Protein AF-0000000066081849 (afdb_homodimer)

Sequence (1206 aa):
MVMKQTKQTNILAGAAVIKVLEAWGVDHLYGIPGGSINSIMDALSAERDRIHYIQVRHEEVGAMAAAADAKLTGKIGVCFGSAGPGGTHLMNGLYDAREDHVPVLALIGQFGTTGMNMDTFQEMNENPIYADVADYNVTAVNAATLPHVIDEAIRRAYAHQGVAVVQIPVDLPWQQIPAEDWYASANSYQTPLLPEPDVQAVTRLTQTLLAAERPLIYYGIGARKAGKELEQLSKTLKIPLMSTYPAKGIVADRYPAYLGSANRVAQKPANEALAQADVVLFVGNNYPFAEVSKAFKNTRYFLQIDIDPAKLGKRHKTDIAVLADAQKTLAAILAQVSERESTPWWQANLANVKNWRAYLASLEDKQEGPLQAYQVLRAVNKIAEPDAIYSIDVGDINLNANRHLKLTPSNRHITSNLFATMGVGIPGAIAAKLNYPERQVFNLAGDGGASMTMQDLATQVQYHLPVINVVFTNCQYGFIKDEQEDTNQNDFIGVEFNDIDFSKIADGVHMQAFRVNKIEQLPDVFEQAKAIAQHEPVLIDAVITGDRPLPAEKLRLDSATSSAADIEAFKQRYEAQDLQPLSTYLKQFGLDDLQHQIGQGGFMVMKQTKQTNILAGAAVIKVLEAWGVDHLYGIPGGSINSIMDALSAERDRIHYIQVRHEEVGAMAAAADAKLTGKIGVCFGSAGPGGTHLMNGLYDAREDHVPVLALIGQFGTTGMNMDTFQEMNENPIYADVADYNVTAVNAATLPHVIDEAIRRAYAHQGVAVVQIPVDLPWQQIPAEDWYASANSYQTPLLPEPDVQAVTRLTQTLLAAERPLIYYGIGARKAGKELEQLSKTLKIPLMSTYPAKGIVADRYPAYLGSANRVAQKPANEALAQADVVLFVGNNYPFAEVSKAFKNTRYFLQIDIDPAKLGKRHKTDIAVLADAQKTLAAILAQVSERESTPWWQANLANVKNWRAYLASLEDKQEGPLQAYQVLRAVNKIAEPDAIYSIDVGDINLNANRHLKLTPSNRHITSNLFATMGVGIPGAIAAKLNYPERQVFNLAGDGGASMTMQDLATQVQYHLPVINVVFTNCQYGFIKDEQEDTNQNDFIGVEFNDIDFSKIADGVHMQAFRVNKIEQLPDVFEQAKAIAQHEPVLIDAVITGDRPLPAEKLRLDSATSSAADIEAFKQRYEAQDLQPLSTYLKQFGLDDLQHQIGQGGF

Structure (mmCIF, N/CA/C/O backbone):
data_AF-0000000066081849-model_v1
#
loop_
_entity.id
_entity.type
_entity.pdbx_description
1 polymer 'Pyruvate oxidase'
#
loop_
_atom_site.group_PDB
_atom_site.id
_atom_site.type_symbol
_atom_site.label_atom_id
_atom_site.label_alt_id
_atom_site.label_comp_id
_atom_site.label_asym_id
_atom_site.label_entity_id
_atom_site.label_seq_id
_atom_site.pdbx_PDB_ins_code
_atom_site.Cartn_x
_atom_site.Cartn_y
_atom_site.Cartn_z
_atom_site.occupancy
_atom_site.B_iso_or_equiv
_atom_site.auth_seq_id
_atom_site.auth_comp_id
_atom_site.auth_asym_id
_atom_site.auth_atom_id
_atom_site.pdbx_PDB_model_num
ATOM 1 N N . MET A 1 1 ? 59 10.141 -11.984 1 28.31 1 MET A N 1
ATOM 2 C CA . MET A 1 1 ? 58.031 9.352 -12.766 1 28.31 1 MET A CA 1
ATOM 3 C C . MET A 1 1 ? 56.625 9.484 -12.195 1 28.31 1 MET A C 1
ATOM 5 O O . MET A 1 1 ? 56.344 9.008 -11.102 1 28.31 1 MET A O 1
ATOM 9 N N . VAL A 1 2 ? 55.938 10.562 -12.492 1 31.77 2 VAL A N 1
ATOM 10 C CA . VAL A 1 2 ? 54.562 10.828 -12.133 1 31.77 2 VAL A CA 1
ATOM 11 C C . VAL A 1 2 ? 53.656 9.703 -12.656 1 31.77 2 VAL A C 1
ATOM 13 O O . VAL A 1 2 ? 53.625 9.43 -13.859 1 31.77 2 VAL A O 1
ATOM 16 N N . MET A 1 3 ? 53.5 8.648 -11.891 1 25.05 3 MET A N 1
ATOM 17 C CA . MET A 1 3 ? 52.5 7.641 -12.234 1 25.05 3 MET A CA 1
ATOM 18 C C . MET A 1 3 ? 51.219 8.297 -12.688 1 25.05 3 MET A C 1
ATOM 20 O O . MET A 1 3 ? 50.594 9.055 -11.938 1 25.05 3 MET A O 1
ATOM 24 N N . LYS A 1 4 ? 51.25 8.555 -13.922 1 36.5 4 LYS A N 1
ATOM 25 C CA . LYS A 1 4 ? 50.031 8.992 -14.57 1 36.5 4 LYS A CA 1
ATOM 26 C C . LYS A 1 4 ? 48.844 8.133 -14.156 1 36.5 4 LYS A C 1
ATOM 28 O O . LYS A 1 4 ? 48.844 6.914 -14.375 1 36.5 4 LYS A O 1
ATOM 33 N N . GLN A 1 5 ? 48.062 8.469 -13.18 1 39.72 5 GLN A N 1
ATOM 34 C CA . GLN A 1 5 ? 46.812 7.816 -12.867 1 39.72 5 GLN A CA 1
ATOM 35 C C . GLN A 1 5 ? 46 7.551 -14.133 1 39.72 5 GLN A C 1
ATOM 37 O O . GLN A 1 5 ? 45.656 8.484 -14.875 1 39.72 5 GLN A O 1
ATOM 42 N N . THR A 1 6 ? 46.156 6.523 -14.773 1 42.69 6 THR A N 1
ATOM 43 C CA . THR A 1 6 ? 45.406 6.121 -15.953 1 42.69 6 THR A CA 1
ATOM 44 C C . THR A 1 6 ? 43.938 6.441 -15.773 1 42.69 6 THR A C 1
ATOM 46 O O . THR A 1 6 ? 43.281 5.914 -14.875 1 42.69 6 THR A O 1
ATOM 49 N N . LYS A 1 7 ? 43.562 7.57 -16.234 1 55.25 7 LYS A N 1
ATOM 50 C CA . LYS A 1 7 ? 42.188 8.016 -16.25 1 55.25 7 LYS A CA 1
ATOM 51 C C . LYS A 1 7 ? 41.25 6.914 -16.75 1 55.25 7 LYS A C 1
ATOM 53 O O . LYS A 1 7 ? 41.438 6.402 -17.859 1 55.25 7 LYS A O 1
ATOM 58 N N . GLN A 1 8 ? 40.438 6.152 -15.859 1 69.94 8 GLN A N 1
ATOM 59 C CA . GLN A 1 8 ? 39.469 5.16 -16.297 1 69.94 8 GLN A CA 1
ATOM 60 C C . GLN A 1 8 ? 38.656 5.672 -17.484 1 69.94 8 GLN A C 1
ATOM 62 O O . GLN A 1 8 ? 38.062 6.746 -17.406 1 69.94 8 GLN A O 1
ATOM 67 N N . THR A 1 9 ? 38.625 5.031 -18.672 1 87.5 9 THR A N 1
ATOM 68 C CA . THR A 1 9 ? 38 5.441 -19.938 1 87.5 9 THR A CA 1
ATOM 69 C C . THR A 1 9 ? 36.5 5.16 -19.953 1 87.5 9 THR A C 1
ATOM 71 O O . THR A 1 9 ? 35.75 5.824 -20.656 1 87.5 9 THR A O 1
ATOM 74 N N . ASN A 1 10 ? 36.031 4.195 -19.094 1 94.62 10 ASN A N 1
ATOM 75 C CA . ASN A 1 10 ? 34.594 3.83 -19.047 1 94.62 10 ASN A CA 1
ATOM 76 C C . ASN A 1 10 ? 34.094 3.725 -17.625 1 94.62 10 ASN A C 1
ATOM 78 O O . ASN A 1 10 ? 34.875 3.666 -16.672 1 94.62 10 ASN A O 1
ATOM 82 N N . ILE A 1 11 ? 32.844 3.891 -17.438 1 95.44 11 ILE A N 1
ATOM 83 C CA . ILE A 1 11 ? 32.125 3.732 -16.172 1 95.44 11 ILE A CA 1
ATOM 84 C C . ILE A 1 11 ? 30.797 3.014 -16.406 1 95.44 11 ILE A C 1
ATOM 86 O O . ILE A 1 11 ? 30.203 3.127 -17.469 1 95.44 11 ILE A O 1
ATOM 90 N N . LEU A 1 12 ? 30.359 2.207 -15.461 1 96.06 12 LEU A N 1
ATOM 91 C CA . LEU A 1 12 ? 29.031 1.629 -15.57 1 96.06 12 LEU A CA 1
ATOM 92 C C . LEU A 1 12 ? 27.953 2.713 -15.5 1 96.06 12 LEU A C 1
ATOM 94 O O . LEU A 1 12 ? 28.031 3.619 -14.664 1 96.06 12 LEU A O 1
ATOM 98 N N . ALA A 1 13 ? 26.922 2.648 -16.359 1 97.44 13 ALA A N 1
ATOM 99 C CA . ALA A 1 13 ? 25.844 3.625 -16.359 1 97.44 13 ALA A CA 1
ATOM 100 C C . ALA A 1 13 ? 25.203 3.736 -14.977 1 97.44 13 ALA A C 1
ATOM 102 O O . ALA A 1 13 ? 24.828 4.832 -14.547 1 97.44 13 ALA A O 1
ATOM 103 N N . GLY A 1 14 ? 25.047 2.562 -14.336 1 96.88 14 GLY A N 1
ATOM 104 C CA . GLY A 1 14 ? 24.484 2.562 -12.992 1 96.88 14 GLY A CA 1
ATOM 105 C C . GLY A 1 14 ? 25.312 3.365 -12.008 1 96.88 14 GLY A C 1
ATOM 106 O O . GLY A 1 14 ? 24.766 4.082 -11.164 1 96.88 14 GLY A O 1
ATOM 107 N N . ALA A 1 15 ? 26.578 3.199 -12.055 1 95.94 15 ALA A N 1
ATOM 108 C CA . ALA A 1 15 ? 27.469 3.98 -11.195 1 95.94 15 ALA A CA 1
ATOM 109 C C . ALA A 1 15 ? 27.328 5.473 -11.469 1 95.94 15 ALA A C 1
ATOM 111 O O . ALA A 1 15 ? 27.344 6.285 -10.539 1 95.94 15 ALA A O 1
ATOM 112 N N . ALA A 1 16 ? 27.25 5.797 -12.75 1 97 16 ALA A N 1
ATOM 113 C CA . ALA A 1 16 ? 27.047 7.191 -13.125 1 97 16 ALA A CA 1
ATOM 114 C C . ALA A 1 16 ? 25.75 7.738 -12.539 1 97 16 ALA A C 1
ATOM 116 O O . ALA A 1 16 ? 25.703 8.891 -12.094 1 97 16 ALA A O 1
ATOM 117 N N . VAL A 1 17 ? 24.672 6.922 -12.547 1 97.81 17 VAL A N 1
ATOM 118 C CA . VAL A 1 17 ? 23.375 7.297 -11.969 1 97.81 17 VAL A CA 1
ATOM 119 C C . VAL A 1 17 ? 23.547 7.641 -10.492 1 97.81 17 VAL A C 1
ATOM 121 O O . VAL A 1 17 ? 23.078 8.68 -10.031 1 97.81 17 VAL A O 1
ATOM 124 N N . ILE A 1 18 ? 24.234 6.801 -9.75 1 97.44 18 ILE A N 1
ATOM 125 C CA . ILE A 1 18 ? 24.422 7.004 -8.32 1 97.44 18 ILE A CA 1
ATOM 126 C C . ILE A 1 18 ? 25.266 8.266 -8.086 1 97.44 18 ILE A C 1
ATOM 128 O O . ILE A 1 18 ? 24.984 9.031 -7.16 1 97.44 18 ILE A O 1
ATOM 132 N N . LYS A 1 19 ? 26.25 8.5 -8.906 1 96.38 19 LYS A N 1
ATOM 133 C CA . LYS A 1 19 ? 27.078 9.695 -8.781 1 96.38 19 LYS A CA 1
ATOM 134 C C . LYS A 1 19 ? 26.266 10.961 -9.023 1 96.38 19 LYS A C 1
ATOM 136 O O . LYS A 1 19 ? 26.531 12 -8.406 1 96.38 19 LYS A O 1
ATOM 141 N N . VAL A 1 20 ? 25.312 10.891 -9.977 1 97.62 20 VAL A N 1
ATOM 142 C CA . VAL A 1 20 ? 24.406 12.008 -10.18 1 97.62 20 VAL A CA 1
ATOM 143 C C . VAL A 1 20 ? 23.609 12.266 -8.914 1 97.62 20 VAL A C 1
ATOM 145 O O . VAL A 1 20 ? 23.469 13.414 -8.484 1 97.62 20 VAL A O 1
ATOM 148 N N . LEU A 1 21 ? 23.062 11.211 -8.297 1 98.31 21 LEU A N 1
ATOM 149 C CA . LEU A 1 21 ? 22.328 11.352 -7.047 1 98.31 21 LEU A CA 1
ATOM 150 C C . LEU A 1 21 ? 23.188 11.992 -5.969 1 98.31 21 LEU A C 1
ATOM 152 O O . LEU A 1 21 ? 22.75 12.914 -5.277 1 98.31 21 LEU A O 1
ATOM 156 N N . GLU A 1 22 ? 24.453 11.523 -5.863 1 97.12 22 GLU A N 1
ATOM 157 C CA . GLU A 1 22 ? 25.391 12.062 -4.887 1 97.12 22 GLU A CA 1
ATOM 158 C C . GLU A 1 22 ? 25.641 13.555 -5.125 1 97.12 22 GLU A C 1
ATOM 160 O O . GLU A 1 22 ? 25.703 14.336 -4.18 1 97.12 22 GLU A O 1
ATOM 165 N N . ALA A 1 23 ? 25.828 13.859 -6.375 1 96.81 23 ALA A N 1
ATOM 166 C CA . ALA A 1 23 ? 26.094 15.25 -6.73 1 96.81 23 ALA A CA 1
ATOM 167 C C . ALA A 1 23 ? 24.938 16.156 -6.297 1 96.81 23 ALA A C 1
ATOM 169 O O . ALA A 1 23 ? 25.156 17.297 -5.918 1 96.81 23 ALA A O 1
ATOM 170 N N . TRP A 1 24 ? 23.766 15.633 -6.316 1 97.44 24 TRP A N 1
ATOM 171 C CA . TRP A 1 24 ? 22.578 16.406 -5.934 1 97.44 24 TRP A CA 1
ATOM 172 C C . TRP A 1 24 ? 22.344 16.328 -4.43 1 97.44 24 TRP A C 1
ATOM 174 O O . TRP A 1 24 ? 21.312 16.781 -3.932 1 97.44 24 TRP A O 1
ATOM 184 N N . GLY A 1 25 ? 23.203 15.703 -3.727 1 96.19 25 GLY A N 1
ATOM 185 C CA . GLY A 1 25 ? 23.203 15.719 -2.273 1 96.19 25 GLY A CA 1
ATOM 186 C C . GLY A 1 25 ? 22.391 14.586 -1.669 1 96.19 25 GLY A C 1
ATOM 187 O O . GLY A 1 25 ? 22.078 14.609 -0.476 1 96.19 25 GLY A O 1
ATOM 188 N N . VAL A 1 26 ? 22.016 13.602 -2.461 1 97.88 26 VAL A N 1
ATOM 189 C CA . VAL A 1 26 ? 21.297 12.445 -1.943 1 97.88 26 VAL A CA 1
ATOM 190 C C . VAL A 1 26 ? 22.25 11.547 -1.166 1 97.88 26 VAL A C 1
ATOM 192 O O . VAL A 1 26 ? 23.297 11.141 -1.691 1 97.88 26 VAL A O 1
ATOM 195 N N . ASP A 1 27 ? 21.922 11.242 0.03 1 97.19 27 ASP A N 1
ATOM 196 C CA . ASP A 1 27 ? 22.828 10.422 0.81 1 97.19 27 ASP A CA 1
ATOM 197 C C . ASP A 1 27 ? 22.172 9.109 1.227 1 97.19 27 ASP A C 1
ATOM 199 O O . ASP A 1 27 ? 22.844 8.195 1.717 1 97.19 27 ASP A O 1
ATOM 203 N N . HIS A 1 28 ? 20.906 9.016 1.075 1 98 28 HIS A N 1
ATOM 204 C CA . HIS A 1 28 ? 20.203 7.754 1.288 1 98 28 HIS A CA 1
ATOM 205 C C . HIS A 1 28 ? 18.953 7.676 0.431 1 98 28 HIS A C 1
ATOM 207 O O . HIS A 1 28 ? 18.453 8.695 -0.06 1 98 28 HIS A O 1
ATOM 213 N N . LEU A 1 29 ? 18.516 6.516 0.143 1 98.25 29 LEU A N 1
ATOM 214 C CA . LEU A 1 29 ? 17.266 6.246 -0.555 1 98.25 29 LEU A CA 1
ATOM 215 C C . LEU A 1 29 ? 16.594 4.992 -0.002 1 98.25 29 LEU A C 1
ATOM 217 O O . LEU A 1 29 ? 17.234 4.203 0.7 1 98.25 29 LEU A O 1
ATOM 221 N N . TYR A 1 30 ? 15.258 4.844 -0.259 1 98.62 30 TYR A N 1
ATOM 222 C CA . TYR A 1 30 ? 14.438 3.822 0.38 1 98.62 30 TYR A CA 1
ATOM 223 C C . TYR A 1 30 ? 13.875 2.852 -0.652 1 98.62 30 TYR A C 1
ATOM 225 O O . TYR A 1 30 ? 13.438 3.266 -1.729 1 98.62 30 TYR A O 1
ATOM 233 N N . GLY A 1 31 ? 13.836 1.535 -0.347 1 98.12 31 GLY A N 1
ATOM 234 C CA . GLY A 1 31 ? 13.141 0.603 -1.221 1 98.12 31 GLY A CA 1
ATOM 235 C C . GLY A 1 31 ? 13.367 -0.85 -0.844 1 98.12 31 GLY A C 1
ATOM 236 O O . GLY A 1 31 ? 13.805 -1.146 0.267 1 98.12 31 GLY A O 1
ATOM 237 N N . ILE A 1 32 ? 12.859 -1.749 -1.665 1 97.5 32 ILE A N 1
ATOM 238 C CA . ILE A 1 32 ? 13.062 -3.191 -1.594 1 97.5 32 ILE A CA 1
ATOM 239 C C . ILE A 1 32 ? 13.688 -3.689 -2.895 1 97.5 32 ILE A C 1
ATOM 241 O O . ILE A 1 32 ? 13.242 -3.322 -3.984 1 97.5 32 ILE A O 1
ATOM 245 N N . PRO A 1 33 ? 14.742 -4.508 -2.795 1 95.12 33 PRO A N 1
ATOM 246 C CA . PRO A 1 33 ? 15.352 -5.02 -4.027 1 95.12 33 PRO A CA 1
ATOM 247 C C . PRO A 1 33 ? 14.422 -5.945 -4.805 1 95.12 33 PRO A C 1
ATOM 249 O O . PRO A 1 33 ? 13.406 -6.398 -4.27 1 95.12 33 PRO A O 1
ATOM 252 N N . GLY A 1 34 ? 14.75 -6.168 -5.98 1 93.31 34 GLY A N 1
ATOM 253 C CA . GLY A 1 34 ? 14.062 -7.062 -6.895 1 93.31 34 GLY A CA 1
ATOM 254 C C . GLY A 1 34 ? 14.828 -7.324 -8.172 1 93.31 34 GLY A C 1
ATOM 255 O O . GLY A 1 34 ? 15.812 -6.633 -8.469 1 93.31 34 GLY A O 1
ATOM 256 N N . GLY A 1 35 ? 14.391 -8.312 -8.875 1 90.31 35 GLY A N 1
ATOM 257 C CA . GLY A 1 35 ? 15.086 -8.703 -10.094 1 90.31 35 GLY A CA 1
ATOM 258 C C . GLY A 1 35 ? 15.188 -7.578 -11.109 1 90.31 35 GLY A C 1
ATOM 259 O O . GLY A 1 35 ? 16.219 -7.418 -11.758 1 90.31 35 GLY A O 1
ATOM 260 N N . SER A 1 36 ? 14.195 -6.754 -11.188 1 92.69 36 SER A N 1
ATOM 261 C CA . SER A 1 36 ? 14.148 -5.727 -12.227 1 92.69 36 SER A CA 1
ATOM 262 C C . SER A 1 36 ? 14.898 -4.469 -11.805 1 92.69 36 SER A C 1
ATOM 264 O O . SER A 1 36 ? 15.039 -3.529 -12.586 1 92.69 36 SER A O 1
ATOM 266 N N . ILE A 1 37 ? 15.438 -4.445 -10.617 1 94.25 37 ILE A N 1
ATOM 267 C CA . ILE A 1 37 ? 16.141 -3.252 -10.156 1 94.25 37 ILE A CA 1
ATOM 268 C C . ILE A 1 37 ? 17.516 -3.633 -9.633 1 94.25 37 ILE A C 1
ATOM 270 O O . ILE A 1 37 ? 18.25 -2.783 -9.117 1 94.25 37 ILE A O 1
ATOM 274 N N . ASN A 1 38 ? 17.969 -4.836 -9.82 1 93.19 38 ASN A N 1
ATOM 275 C CA . ASN A 1 38 ? 19.203 -5.371 -9.266 1 93.19 38 ASN A CA 1
ATOM 276 C C . ASN A 1 38 ? 20.422 -4.629 -9.805 1 93.19 38 ASN A C 1
ATOM 278 O O . ASN A 1 38 ? 21.438 -4.516 -9.117 1 93.19 38 ASN A O 1
ATOM 282 N N . SER A 1 39 ? 20.328 -4.102 -11.031 1 93.19 39 SER A N 1
ATOM 283 C CA . SER A 1 39 ? 21.469 -3.363 -11.578 1 93.19 39 SER A CA 1
ATOM 284 C C . SER A 1 39 ? 21.703 -2.068 -10.812 1 93.19 39 SER A C 1
ATOM 286 O O . SER A 1 39 ? 22.859 -1.668 -10.594 1 93.19 39 SER A O 1
ATOM 288 N N . ILE A 1 40 ? 20.609 -1.447 -10.383 1 94.56 40 ILE A N 1
ATOM 289 C CA . ILE A 1 40 ? 20.719 -0.26 -9.547 1 94.56 40 ILE A CA 1
ATOM 290 C C . ILE A 1 40 ? 21.234 -0.658 -8.156 1 94.56 40 ILE A C 1
ATOM 292 O O . ILE A 1 40 ? 22.016 0.065 -7.547 1 94.56 40 ILE A O 1
ATOM 296 N N . MET A 1 41 ? 20.812 -1.823 -7.676 1 94.44 41 MET A N 1
ATOM 297 C CA . MET A 1 41 ? 21.297 -2.314 -6.391 1 94.44 41 MET A CA 1
ATOM 298 C C . MET A 1 41 ? 22.797 -2.553 -6.438 1 94.44 41 MET A C 1
ATOM 300 O O . MET A 1 41 ? 23.516 -2.242 -5.48 1 94.44 41 MET A O 1
ATOM 304 N N . ASP A 1 42 ? 23.281 -3.102 -7.555 1 93.5 42 ASP A N 1
ATOM 305 C CA . ASP A 1 42 ? 24.719 -3.297 -7.734 1 93.5 42 ASP A CA 1
ATOM 306 C C . ASP A 1 42 ? 25.469 -1.964 -7.688 1 93.5 42 ASP A C 1
ATOM 308 O O . ASP A 1 42 ? 26.547 -1.866 -7.086 1 93.5 42 ASP A O 1
ATOM 312 N N . ALA A 1 43 ? 24.859 -1.011 -8.352 1 94.19 43 ALA A N 1
ATOM 313 C CA . ALA A 1 43 ? 25.469 0.318 -8.367 1 94.19 43 ALA A CA 1
ATOM 314 C C . ALA A 1 43 ? 25.516 0.916 -6.965 1 94.19 43 ALA A C 1
ATOM 316 O O . ALA A 1 43 ? 26.5 1.549 -6.582 1 94.19 43 ALA A O 1
ATOM 317 N N . LEU A 1 44 ? 24.438 0.742 -6.188 1 94.19 44 LEU A N 1
ATOM 318 C CA . LEU A 1 44 ? 24.375 1.22 -4.812 1 94.19 44 LEU A CA 1
ATOM 319 C C . LEU A 1 44 ? 25.438 0.535 -3.955 1 94.19 44 LEU A C 1
ATOM 321 O O . LEU A 1 44 ? 26.062 1.174 -3.105 1 94.19 44 LEU A O 1
ATOM 325 N N . SER A 1 45 ? 25.625 -0.732 -4.176 1 92.12 45 SER A N 1
ATOM 326 C CA . SER A 1 45 ? 26.656 -1.479 -3.447 1 92.12 45 SER A CA 1
ATOM 327 C C . SER A 1 45 ? 28.047 -0.927 -3.727 1 92.12 45 SER A C 1
ATOM 329 O O . SER A 1 45 ? 28.859 -0.79 -2.812 1 92.12 45 SER A O 1
ATOM 331 N N . ALA A 1 46 ? 28.297 -0.586 -4.973 1 91.06 46 ALA A N 1
ATOM 332 C CA . ALA A 1 46 ? 29.609 -0.079 -5.383 1 91.06 46 ALA A CA 1
ATOM 333 C C . ALA A 1 46 ? 29.891 1.288 -4.762 1 91.06 46 ALA A C 1
ATOM 335 O O . ALA A 1 46 ? 31.047 1.652 -4.535 1 91.06 46 ALA A O 1
ATOM 336 N N . GLU A 1 47 ? 28.828 2.031 -4.484 1 92.12 47 GLU A N 1
ATOM 337 C CA . GLU A 1 47 ? 28.969 3.381 -3.947 1 92.12 47 GLU A CA 1
ATOM 338 C C . GLU A 1 47 ? 28.5 3.449 -2.498 1 92.12 47 GLU A C 1
ATOM 340 O O . GLU A 1 47 ? 28.109 4.516 -2.012 1 92.12 47 GLU A O 1
ATOM 345 N N . ARG A 1 48 ? 28.453 2.361 -1.741 1 91 48 ARG A N 1
ATOM 346 C CA . ARG A 1 48 ? 27.797 2.215 -0.445 1 91 48 ARG A CA 1
ATOM 347 C C . ARG A 1 48 ? 28.422 3.145 0.591 1 91 48 ARG A C 1
ATOM 349 O O . ARG A 1 48 ? 27.797 3.457 1.607 1 91 48 ARG A O 1
ATOM 356 N N . ASP A 1 49 ? 29.609 3.656 0.33 1 93.06 49 ASP A N 1
ATOM 357 C CA . ASP A 1 49 ? 30.281 4.535 1.278 1 93.06 49 ASP A CA 1
ATOM 358 C C . ASP A 1 49 ? 29.703 5.949 1.22 1 93.06 49 ASP A C 1
ATOM 360 O O . ASP A 1 49 ? 29.875 6.734 2.156 1 93.06 49 ASP A O 1
ATOM 364 N N . ARG A 1 50 ? 29.016 6.266 0.151 1 93.69 50 ARG A N 1
ATOM 365 C CA . ARG A 1 50 ? 28.562 7.641 -0.031 1 93.69 50 ARG A CA 1
ATOM 366 C C . ARG A 1 50 ? 27.047 7.727 -0.033 1 93.69 50 ARG A C 1
ATOM 368 O O . ARG A 1 50 ? 26.469 8.789 0.248 1 93.69 50 ARG A O 1
ATOM 375 N N . ILE A 1 51 ? 26.375 6.73 -0.427 1 94.94 51 ILE A N 1
ATOM 376 C CA . ILE A 1 51 ? 24.906 6.691 -0.463 1 94.94 51 ILE A CA 1
ATOM 377 C C . ILE A 1 51 ? 24.422 5.414 0.211 1 94.94 51 ILE A C 1
ATOM 379 O O . ILE A 1 51 ? 24.891 4.316 -0.101 1 94.94 51 ILE A O 1
ATOM 383 N N . HIS A 1 52 ? 23.438 5.617 1.134 1 94.56 52 HIS A N 1
ATOM 384 C CA . HIS A 1 52 ? 22.969 4.492 1.937 1 94.56 52 HIS A CA 1
ATOM 385 C C . HIS A 1 52 ? 21.594 4.004 1.46 1 94.56 52 HIS A C 1
ATOM 387 O O . HIS A 1 52 ? 20.672 4.797 1.298 1 94.56 52 HIS A O 1
ATOM 393 N N . TYR A 1 53 ? 21.625 2.807 1.196 1 94.94 53 TYR A N 1
ATOM 394 C CA . TYR A 1 53 ? 20.359 2.123 0.933 1 94.94 53 TYR A CA 1
ATOM 395 C C . TYR A 1 53 ? 19.656 1.766 2.232 1 94.94 53 TYR A C 1
ATOM 397 O O . TYR A 1 53 ? 20.234 1.129 3.113 1 94.94 53 TYR A O 1
ATOM 405 N N . ILE A 1 54 ? 18.406 2.229 2.418 1 98.25 54 ILE A N 1
ATOM 406 C CA . ILE A 1 54 ? 17.578 1.903 3.572 1 98.25 54 ILE A CA 1
ATOM 407 C C . ILE A 1 54 ? 16.531 0.866 3.178 1 98.25 54 ILE A C 1
ATOM 409 O O . ILE A 1 54 ? 15.609 1.16 2.402 1 98.25 54 ILE A O 1
ATOM 413 N N . GLN A 1 55 ? 16.641 -0.318 3.711 1 97.94 55 GLN A N 1
ATOM 414 C CA . GLN A 1 55 ? 15.727 -1.418 3.428 1 97.94 55 GLN A CA 1
ATOM 415 C C . GLN A 1 55 ? 14.461 -1.305 4.266 1 97.94 55 GLN A C 1
ATOM 417 O O . GLN A 1 55 ? 14.5 -1.473 5.488 1 97.94 55 GLN A O 1
ATOM 422 N N . VAL A 1 56 ? 13.391 -1.002 3.637 1 98.5 56 VAL A N 1
ATOM 423 C CA . VAL A 1 56 ? 12.094 -0.968 4.297 1 98.5 56 VAL A CA 1
ATOM 424 C C . VAL A 1 56 ? 11.414 -2.33 4.172 1 98.5 56 VAL A C 1
ATOM 426 O O . VAL A 1 56 ? 11.914 -3.219 3.48 1 98.5 56 VAL A O 1
ATOM 429 N N . ARG A 1 57 ? 10.297 -2.518 4.848 1 98.19 57 ARG A N 1
ATOM 430 C CA . ARG A 1 57 ? 9.562 -3.779 4.797 1 98.19 57 ARG A CA 1
ATOM 431 C C . ARG A 1 57 ? 8.383 -3.689 3.832 1 98.19 57 ARG A C 1
ATOM 433 O O . ARG A 1 57 ? 7.777 -4.707 3.49 1 98.19 57 ARG A O 1
ATOM 440 N N . HIS A 1 58 ? 8.07 -2.533 3.377 1 98.44 58 HIS A N 1
ATOM 441 C CA . HIS A 1 58 ? 7.055 -2.256 2.367 1 98.44 58 HIS A CA 1
ATOM 442 C C . HIS A 1 58 ? 7.402 -1.005 1.566 1 98.44 58 HIS A C 1
ATOM 444 O O . HIS A 1 58 ? 7.68 0.048 2.143 1 98.44 58 HIS A O 1
ATOM 450 N N . GLU A 1 59 ? 7.363 -1.024 0.281 1 98.44 59 GLU A N 1
ATOM 451 C CA . GLU A 1 59 ? 7.793 0.081 -0.57 1 98.44 59 GLU A CA 1
ATOM 452 C C . GLU A 1 59 ? 6.945 1.328 -0.322 1 98.44 59 GLU A C 1
ATOM 454 O O . GLU A 1 59 ? 7.43 2.451 -0.479 1 98.44 59 GLU A O 1
ATOM 459 N N . GLU A 1 60 ? 5.648 1.158 0.091 1 98.44 60 GLU A N 1
ATOM 460 C CA . GLU A 1 60 ? 4.832 2.303 0.484 1 98.44 60 GLU A CA 1
ATOM 461 C C . GLU A 1 60 ? 5.52 3.123 1.57 1 98.44 60 GLU A C 1
ATOM 463 O O . GLU A 1 60 ? 5.504 4.355 1.527 1 98.44 60 GLU A O 1
ATOM 468 N N . VAL A 1 61 ? 6.129 2.43 2.568 1 98.75 61 VAL A N 1
ATOM 469 C CA . VAL A 1 61 ? 6.852 3.092 3.648 1 98.75 61 VAL A CA 1
ATOM 470 C C . VAL A 1 61 ? 8.047 3.859 3.076 1 98.75 61 VAL A C 1
ATOM 472 O O . VAL A 1 61 ? 8.336 4.977 3.51 1 98.75 61 VAL A O 1
ATOM 475 N N . GLY A 1 62 ? 8.703 3.252 2.08 1 98.81 62 GLY A N 1
ATOM 476 C CA . GLY A 1 62 ? 9.828 3.918 1.434 1 98.81 62 GLY A CA 1
ATOM 477 C C . GLY A 1 62 ? 9.438 5.219 0.761 1 98.81 62 GLY A C 1
ATOM 478 O O . GLY A 1 62 ? 10.117 6.234 0.921 1 98.81 62 GLY A O 1
ATOM 479 N N . ALA A 1 63 ? 8.359 5.203 0.007 1 98.88 63 ALA A N 1
ATOM 480 C CA . ALA A 1 63 ? 7.898 6.395 -0.695 1 98.88 63 ALA A CA 1
ATOM 481 C C . ALA A 1 63 ? 7.438 7.469 0.29 1 98.88 63 ALA A C 1
ATOM 483 O O . ALA A 1 63 ? 7.703 8.656 0.091 1 98.88 63 ALA A O 1
ATOM 484 N N . MET A 1 64 ? 6.746 7.039 1.368 1 98.88 64 MET A N 1
ATOM 485 C CA . MET A 1 64 ? 6.301 7.988 2.385 1 98.88 64 MET A CA 1
ATOM 486 C C . MET A 1 64 ? 7.488 8.594 3.119 1 98.88 64 MET A C 1
ATOM 488 O O . MET A 1 64 ? 7.473 9.781 3.465 1 98.88 64 MET A O 1
ATOM 492 N N . ALA A 1 65 ? 8.516 7.773 3.363 1 98.94 65 ALA A N 1
ATOM 493 C CA . ALA A 1 65 ? 9.734 8.281 3.988 1 98.94 65 ALA A CA 1
ATOM 494 C C . ALA A 1 65 ? 10.453 9.266 3.07 1 98.94 65 ALA A C 1
ATOM 496 O O . ALA A 1 65 ? 10.961 10.289 3.527 1 98.94 65 ALA A O 1
ATOM 497 N N . ALA A 1 66 ? 10.5 8.953 1.759 1 98.94 66 ALA A N 1
ATOM 498 C CA . ALA A 1 66 ? 11.094 9.875 0.796 1 98.94 66 ALA A CA 1
ATOM 499 C C . ALA A 1 66 ? 10.352 11.211 0.785 1 98.94 66 ALA A C 1
ATOM 501 O O . ALA A 1 66 ? 10.977 12.273 0.737 1 98.94 66 ALA A O 1
ATOM 502 N N . ALA A 1 67 ? 9.039 11.156 0.812 1 98.88 67 ALA A N 1
ATOM 503 C CA . ALA A 1 67 ? 8.25 12.383 0.91 1 98.88 67 ALA A CA 1
ATOM 504 C C . ALA A 1 67 ? 8.578 13.148 2.188 1 98.88 67 ALA A C 1
ATOM 506 O O . ALA A 1 67 ? 8.719 14.367 2.166 1 98.88 67 ALA A O 1
ATOM 507 N N . ALA A 1 68 ? 8.688 12.422 3.291 1 98.88 68 ALA A N 1
ATOM 508 C CA . ALA A 1 68 ? 9.016 13.039 4.574 1 98.88 68 ALA A CA 1
ATOM 509 C C . ALA A 1 68 ? 10.406 13.68 4.539 1 98.88 68 ALA A C 1
ATOM 511 O O . ALA A 1 68 ? 10.617 14.75 5.117 1 98.88 68 ALA A O 1
ATOM 512 N N . ASP A 1 69 ? 11.367 13.023 3.83 1 98.62 69 ASP A N 1
ATOM 513 C CA . ASP A 1 69 ? 12.688 13.609 3.627 1 98.62 69 ASP A CA 1
ATOM 514 C C . ASP A 1 69 ? 12.578 15.016 3.043 1 98.62 69 ASP A C 1
ATOM 516 O O . ASP A 1 69 ? 13.18 15.961 3.561 1 98.62 69 ASP A O 1
ATOM 520 N N . ALA A 1 70 ? 11.812 15.023 2.051 1 98.5 70 ALA A N 1
ATOM 521 C CA . ALA A 1 70 ? 11.672 16.281 1.316 1 98.5 70 ALA A CA 1
ATOM 522 C C . ALA A 1 70 ? 10.953 17.328 2.162 1 98.5 70 ALA A C 1
ATOM 524 O O . ALA A 1 70 ? 11.328 18.5 2.141 1 98.5 70 ALA A O 1
ATOM 525 N N . LYS A 1 71 ? 9.953 16.984 2.939 1 97.81 71 LYS A N 1
ATOM 526 C CA . LYS A 1 71 ? 9.219 17.906 3.809 1 97.81 71 LYS A CA 1
ATOM 527 C C . LYS A 1 71 ? 10.133 18.469 4.898 1 97.81 71 LYS A C 1
ATOM 529 O O . LYS A 1 71 ? 10.016 19.641 5.258 1 97.81 71 LYS A O 1
ATOM 534 N N . LEU A 1 72 ? 10.992 17.594 5.398 1 97.75 72 LEU A N 1
ATOM 535 C CA . LEU A 1 72 ? 11.82 17.953 6.543 1 97.75 72 LEU A CA 1
ATOM 536 C C . LEU A 1 72 ? 13.016 18.797 6.109 1 97.75 72 LEU A C 1
ATOM 538 O O . LEU A 1 72 ? 13.414 19.734 6.82 1 97.75 72 LEU A O 1
ATOM 542 N N . THR A 1 73 ? 13.523 18.547 4.871 1 96.75 73 THR A N 1
ATOM 543 C CA . THR A 1 73 ? 14.844 19.094 4.555 1 96.75 73 THR A CA 1
ATOM 544 C C . THR A 1 73 ? 14.75 20.094 3.412 1 96.75 73 THR A C 1
ATOM 546 O O . THR A 1 73 ? 15.664 20.906 3.217 1 96.75 73 THR A O 1
ATOM 549 N N . GLY A 1 74 ? 13.711 19.969 2.637 1 94.56 74 GLY A N 1
ATOM 550 C CA . GLY A 1 74 ? 13.633 20.734 1.408 1 94.56 74 GLY A CA 1
ATOM 551 C C . GLY A 1 74 ? 14.445 20.141 0.274 1 94.56 74 GLY A C 1
ATOM 552 O O . GLY A 1 74 ? 14.359 20.609 -0.866 1 94.56 74 GLY A O 1
ATOM 553 N N . LYS A 1 75 ? 15.203 19.078 0.589 1 96 75 LYS A N 1
ATOM 554 C CA . LYS A 1 75 ? 15.992 18.375 -0.418 1 96 75 LYS A CA 1
ATOM 555 C C . LYS A 1 75 ? 15.211 17.219 -1.037 1 96 75 LYS A C 1
ATOM 557 O O . LYS A 1 75 ? 14.234 16.75 -0.455 1 96 75 LYS A O 1
ATOM 562 N N . ILE A 1 76 ? 15.695 16.797 -2.18 1 97.94 76 ILE A N 1
ATOM 563 C CA . ILE A 1 76 ? 15.039 15.734 -2.934 1 97.94 76 ILE A CA 1
ATOM 564 C C . ILE A 1 76 ? 15.047 14.438 -2.119 1 97.94 76 ILE A C 1
ATOM 566 O O . ILE A 1 76 ? 16.078 14.062 -1.549 1 97.94 76 ILE A O 1
ATOM 570 N N . GLY A 1 77 ? 13.805 13.836 -1.85 1 98.81 77 GLY A N 1
ATOM 571 C CA . GLY A 1 77 ? 13.719 12.469 -1.372 1 98.81 77 GLY A CA 1
ATOM 572 C C . GLY A 1 77 ? 13.758 11.445 -2.49 1 98.81 77 GLY A C 1
ATOM 573 O O . GLY A 1 77 ? 13.266 11.695 -3.59 1 98.81 77 GLY A O 1
ATOM 574 N N . VAL A 1 78 ? 14.375 10.273 -2.279 1 98.94 78 VAL A N 1
ATOM 575 C CA . VAL A 1 78 ? 14.492 9.273 -3.334 1 98.94 78 VAL A CA 1
ATOM 576 C C . VAL A 1 78 ? 14.008 7.918 -2.824 1 98.94 78 VAL A C 1
ATOM 578 O O . VAL A 1 78 ? 14.352 7.504 -1.716 1 98.94 78 VAL A O 1
ATOM 581 N N . CYS A 1 79 ? 13.102 7.289 -3.523 1 98.88 79 CYS A N 1
ATOM 582 C CA . CYS A 1 79 ? 12.656 5.918 -3.295 1 98.88 79 CYS A CA 1
ATOM 583 C C . CYS A 1 79 ? 12.727 5.102 -4.578 1 98.88 79 CYS A C 1
ATOM 585 O O . CYS A 1 79 ? 12.938 5.652 -5.66 1 98.88 79 CYS A O 1
ATOM 587 N N . PHE A 1 80 ? 12.711 3.818 -4.469 1 98.44 80 PHE A N 1
ATOM 588 C CA . PHE A 1 80 ? 12.711 2.965 -5.652 1 98.44 80 PHE A CA 1
ATOM 589 C C . PHE A 1 80 ? 11.844 1.731 -5.434 1 98.44 80 PHE A C 1
ATOM 591 O O . PHE A 1 80 ? 11.523 1.387 -4.293 1 98.44 80 PHE A O 1
ATOM 598 N N . GLY A 1 81 ? 11.391 1.124 -6.457 1 96.75 81 GLY A N 1
ATOM 599 C CA . GLY A 1 81 ? 10.656 -0.129 -6.488 1 96.75 81 GLY A CA 1
ATOM 600 C C . GLY A 1 81 ? 10.93 -0.95 -7.734 1 96.75 81 GLY A C 1
ATOM 601 O O . GLY A 1 81 ? 11.359 -0.412 -8.758 1 96.75 81 GLY A O 1
ATOM 602 N N . SER A 1 82 ? 10.781 -2.254 -7.598 1 95.38 82 SER A N 1
ATOM 603 C CA . SER A 1 82 ? 10.906 -3.146 -8.75 1 95.38 82 SER A CA 1
ATOM 604 C C . SER A 1 82 ? 9.75 -2.963 -9.719 1 95.38 82 SER A C 1
ATOM 606 O O . SER A 1 82 ? 8.781 -2.27 -9.414 1 95.38 82 SER A O 1
ATOM 608 N N . ALA A 1 83 ? 9.891 -3.602 -10.875 1 94.31 83 ALA A N 1
ATOM 609 C CA . ALA A 1 83 ? 8.852 -3.52 -11.898 1 94.31 83 ALA A CA 1
ATOM 610 C C . ALA A 1 83 ? 7.535 -4.109 -11.398 1 94.31 83 ALA A C 1
ATOM 612 O O . ALA A 1 83 ? 7.531 -5.125 -10.703 1 94.31 83 ALA A O 1
ATOM 613 N N . GLY A 1 84 ? 6.426 -3.514 -11.82 1 94.44 84 GLY A N 1
ATOM 614 C CA . GLY A 1 84 ? 5.109 -4.016 -11.461 1 94.44 84 GLY A CA 1
ATOM 615 C C . GLY A 1 84 ? 4.727 -3.713 -10.023 1 94.44 84 GLY A C 1
ATOM 616 O O . GLY A 1 84 ? 4.527 -2.553 -9.664 1 94.44 84 GLY A O 1
ATOM 617 N N . PRO A 1 85 ? 4.707 -4.766 -9.156 1 95.81 85 PRO A N 1
ATOM 618 C CA . PRO A 1 85 ? 4.172 -4.598 -7.801 1 95.81 85 PRO A CA 1
ATOM 619 C C . PRO A 1 85 ? 5 -3.631 -6.957 1 95.81 85 PRO A C 1
ATOM 621 O O . PRO A 1 85 ? 4.441 -2.83 -6.207 1 95.81 85 PRO A O 1
ATOM 624 N N . GLY A 1 86 ? 6.34 -3.736 -7.059 1 96.31 86 GLY A N 1
ATOM 625 C CA . GLY A 1 86 ? 7.172 -2.836 -6.277 1 96.31 86 GLY A CA 1
ATOM 626 C C . GLY A 1 86 ? 6.926 -1.371 -6.59 1 96.31 86 GLY A C 1
ATOM 627 O O . GLY A 1 86 ? 6.863 -0.54 -5.68 1 96.31 86 GLY A O 1
ATOM 628 N N . GLY A 1 87 ? 6.863 -1.062 -7.898 1 96.38 87 GLY A N 1
ATOM 629 C CA . GLY A 1 87 ? 6.566 0.296 -8.328 1 96.38 87 GLY A CA 1
ATOM 630 C C . GLY A 1 87 ? 5.184 0.763 -7.91 1 96.38 87 GLY A C 1
ATOM 631 O O . GLY A 1 87 ? 5.012 1.904 -7.477 1 96.38 87 GLY A O 1
ATOM 632 N N . THR A 1 88 ? 4.168 -0.099 -8 1 96.56 88 THR A N 1
ATOM 633 C CA . THR A 1 88 ? 2.789 0.234 -7.668 1 96.56 88 THR A CA 1
ATOM 634 C C . THR A 1 88 ? 2.652 0.535 -6.18 1 96.56 88 THR A C 1
ATOM 636 O O . THR A 1 88 ? 1.861 1.396 -5.781 1 96.56 88 THR A O 1
ATOM 639 N N . HIS A 1 89 ? 3.467 -0.088 -5.355 1 97.62 89 HIS A N 1
ATOM 640 C CA . HIS A 1 89 ? 3.445 0.101 -3.908 1 97.62 89 HIS A CA 1
ATOM 641 C C . HIS A 1 89 ? 3.836 1.527 -3.533 1 97.62 89 HIS A C 1
ATOM 643 O O . HIS A 1 89 ? 3.521 1.993 -2.436 1 97.62 89 HIS A O 1
ATOM 649 N N . LEU A 1 90 ? 4.492 2.26 -4.422 1 98.25 90 LEU A N 1
ATOM 650 C CA . LEU A 1 90 ? 5.027 3.574 -4.094 1 98.25 90 LEU A CA 1
ATOM 651 C C . LEU A 1 90 ? 3.945 4.645 -4.184 1 98.25 90 LEU A C 1
ATOM 653 O O . LEU A 1 90 ? 4.133 5.766 -3.709 1 98.25 90 LEU A O 1
ATOM 657 N N . MET A 1 91 ? 2.781 4.348 -4.691 1 97.75 91 MET A N 1
ATOM 658 C CA . MET A 1 91 ? 1.824 5.328 -5.199 1 97.75 91 MET A CA 1
ATOM 659 C C . MET A 1 91 ? 1.329 6.234 -4.078 1 97.75 91 MET A C 1
ATOM 661 O O . MET A 1 91 ? 1.234 7.449 -4.25 1 97.75 91 MET A O 1
ATOM 665 N N . ASN A 1 92 ? 0.98 5.668 -2.922 1 97.44 92 ASN A N 1
ATOM 666 C CA . ASN A 1 92 ? 0.447 6.508 -1.853 1 97.44 92 ASN A CA 1
ATOM 667 C C . ASN A 1 92 ? 1.468 7.543 -1.39 1 97.44 92 ASN A C 1
ATOM 669 O O . ASN A 1 92 ? 1.119 8.703 -1.149 1 97.44 92 ASN A O 1
ATOM 673 N N . GLY A 1 93 ? 2.748 7.094 -1.228 1 98.44 93 GLY A N 1
ATOM 674 C CA . GLY A 1 93 ? 3.793 8.039 -0.858 1 98.44 93 GLY A CA 1
ATOM 675 C C . GLY A 1 93 ? 4.047 9.094 -1.917 1 98.44 93 GLY A C 1
ATOM 676 O O . GLY A 1 93 ? 4.297 10.258 -1.594 1 98.44 93 GLY A O 1
ATOM 677 N N . LEU A 1 94 ? 3.971 8.703 -3.197 1 98.69 94 LEU A N 1
ATOM 678 C CA . LEU A 1 94 ? 4.18 9.641 -4.289 1 98.69 94 LEU A CA 1
ATOM 679 C C . LEU A 1 94 ? 3.057 10.672 -4.344 1 98.69 94 LEU A C 1
ATOM 681 O O . LEU A 1 94 ? 3.303 11.859 -4.582 1 98.69 94 LEU A O 1
ATOM 685 N N . TYR A 1 95 ? 1.836 10.25 -4.098 1 98 95 TYR A N 1
ATOM 686 C CA . TYR A 1 95 ? 0.728 11.195 -4.062 1 98 95 TYR A CA 1
ATOM 687 C C . TYR A 1 95 ? 0.839 12.125 -2.857 1 98 95 TYR A C 1
ATOM 689 O O . TYR A 1 95 ? 0.48 13.297 -2.936 1 98 95 TYR A O 1
ATOM 697 N N . ASP A 1 96 ? 1.271 11.562 -1.727 1 98.06 96 ASP A N 1
ATOM 698 C CA . ASP A 1 96 ? 1.513 12.414 -0.57 1 98.06 96 ASP A CA 1
ATOM 699 C C . ASP A 1 96 ? 2.502 13.531 -0.909 1 98.06 96 ASP A C 1
ATOM 701 O O . ASP A 1 96 ? 2.289 14.688 -0.545 1 98.06 96 ASP A O 1
ATOM 705 N N . ALA A 1 97 ? 3.564 13.172 -1.601 1 98.69 97 ALA A N 1
ATOM 706 C CA . ALA A 1 97 ? 4.566 14.141 -2.035 1 98.69 97 ALA A CA 1
ATOM 707 C C . ALA A 1 97 ? 3.961 15.164 -2.996 1 98.69 97 ALA A C 1
ATOM 709 O O . ALA A 1 97 ? 4.207 16.359 -2.873 1 98.69 97 ALA A O 1
ATOM 710 N N . ARG A 1 98 ? 3.209 14.695 -3.938 1 97.5 98 ARG A N 1
ATOM 711 C CA . ARG A 1 98 ? 2.58 15.57 -4.918 1 97.5 98 ARG A CA 1
ATOM 712 C C . ARG A 1 98 ? 1.667 16.594 -4.242 1 97.5 98 ARG A C 1
ATOM 714 O O . ARG A 1 98 ? 1.768 17.781 -4.496 1 97.5 98 ARG A O 1
ATOM 721 N N . GLU A 1 99 ? 0.821 16.094 -3.316 1 96.06 99 GLU A N 1
ATOM 722 C CA . GLU A 1 99 ? -0.194 16.938 -2.697 1 96.06 99 GLU A CA 1
ATOM 723 C C . GLU A 1 99 ? 0.436 17.938 -1.723 1 96.06 99 GLU A C 1
ATOM 725 O O . GLU A 1 99 ? -0.088 19.031 -1.521 1 96.06 99 GLU A O 1
ATOM 730 N N . ASP A 1 100 ? 1.532 17.578 -1.123 1 96.31 100 ASP A N 1
ATOM 731 C CA . ASP A 1 100 ? 2.213 18.484 -0.202 1 96.31 100 ASP A CA 1
ATOM 732 C C . ASP A 1 100 ? 3.266 19.328 -0.929 1 96.31 100 ASP A C 1
ATOM 734 O O . ASP A 1 100 ? 3.957 20.141 -0.312 1 96.31 100 ASP A O 1
ATOM 738 N N . HIS A 1 101 ? 3.459 19.156 -2.23 1 96.06 101 HIS A N 1
ATOM 739 C CA . HIS A 1 101 ? 4.332 19.953 -3.094 1 96.06 101 HIS A CA 1
ATOM 740 C C . HIS A 1 101 ? 5.781 19.875 -2.621 1 96.06 101 HIS A C 1
ATOM 742 O O . HIS A 1 101 ? 6.41 20.906 -2.385 1 96.06 101 HIS A O 1
ATOM 748 N N . VAL A 1 102 ? 6.301 18.641 -2.598 1 98.06 102 VAL A N 1
ATOM 749 C CA . VAL A 1 102 ? 7.699 18.453 -2.221 1 98.06 102 VAL A CA 1
ATOM 750 C C . VAL A 1 102 ? 8.406 17.594 -3.266 1 98.06 102 VAL A C 1
ATOM 752 O O . VAL A 1 102 ? 7.793 16.734 -3.896 1 98.06 102 VAL A O 1
ATOM 755 N N . PRO A 1 103 ? 9.688 17.812 -3.525 1 98.44 103 PRO A N 1
ATOM 756 C CA . PRO A 1 103 ? 10.406 17.109 -4.59 1 98.44 103 PRO A CA 1
ATOM 757 C C . PRO A 1 103 ? 10.781 15.68 -4.203 1 98.44 103 PRO A C 1
ATOM 759 O O . PRO A 1 103 ? 11.477 15.469 -3.209 1 98.44 103 PRO A O 1
ATOM 762 N N . VAL A 1 104 ? 10.344 14.688 -5.012 1 98.94 104 VAL A N 1
ATOM 763 C CA . VAL A 1 104 ? 10.656 13.281 -4.801 1 98.94 104 VAL A CA 1
ATOM 764 C C . VAL A 1 104 ? 10.984 12.617 -6.141 1 98.94 104 VAL A C 1
ATOM 766 O O . VAL A 1 104 ? 10.359 12.922 -7.16 1 98.94 104 VAL A O 1
ATOM 769 N N . LEU A 1 105 ? 12.039 11.82 -6.148 1 98.94 105 LEU A N 1
ATOM 770 C CA . LEU A 1 105 ? 12.391 10.992 -7.293 1 98.94 105 LEU A CA 1
ATOM 771 C C . LEU A 1 105 ? 12.102 9.523 -7.008 1 98.94 105 LEU A C 1
ATOM 773 O O . LEU A 1 105 ? 12.531 8.984 -5.98 1 98.94 105 LEU A O 1
ATOM 777 N N . ALA A 1 106 ? 11.328 8.93 -7.848 1 98.88 106 ALA A N 1
ATOM 778 C CA . ALA A 1 106 ? 11.109 7.492 -7.793 1 98.88 106 ALA A CA 1
ATOM 779 C C . ALA A 1 106 ? 11.836 6.777 -8.93 1 98.88 106 ALA A C 1
ATOM 781 O O . ALA A 1 106 ? 11.625 7.094 -10.102 1 98.88 106 ALA A O 1
ATOM 782 N N . LEU A 1 107 ? 12.758 5.895 -8.586 1 98.75 107 LEU A N 1
ATOM 783 C CA . LEU A 1 107 ? 13.414 5.004 -9.539 1 98.75 107 LEU A CA 1
ATOM 784 C C . LEU A 1 107 ? 12.672 3.674 -9.633 1 98.75 107 LEU A C 1
ATOM 786 O O . LEU A 1 107 ? 12.602 2.92 -8.664 1 98.75 107 LEU A O 1
ATOM 790 N N . ILE A 1 108 ? 12.148 3.371 -10.828 1 98 108 ILE A N 1
ATOM 791 C CA . ILE A 1 108 ? 11.32 2.184 -10.992 1 98 108 ILE A CA 1
ATOM 792 C C . ILE A 1 108 ? 12.023 1.181 -11.898 1 98 108 ILE A C 1
ATOM 794 O O . ILE A 1 108 ? 12.438 1.522 -13.016 1 98 108 ILE A O 1
ATOM 798 N N . GLY A 1 109 ? 12.141 -0.078 -11.391 1 96.5 109 GLY A N 1
ATOM 799 C CA . GLY A 1 109 ? 12.688 -1.128 -12.234 1 96.5 109 GLY A CA 1
ATOM 800 C C . GLY A 1 109 ? 11.812 -1.465 -13.422 1 96.5 109 GLY A C 1
ATOM 801 O O . GLY A 1 109 ? 10.594 -1.245 -13.383 1 96.5 109 GLY A O 1
ATOM 802 N N . GLN A 1 110 ? 12.422 -2.008 -14.414 1 94.56 110 GLN A N 1
ATOM 803 C CA . GLN A 1 110 ? 11.75 -2.516 -15.602 1 94.56 110 GLN A CA 1
ATOM 804 C C . GLN A 1 110 ? 12.477 -3.736 -16.156 1 94.56 110 GLN A C 1
ATOM 806 O O . GLN A 1 110 ? 13.664 -3.934 -15.906 1 94.56 110 GLN A O 1
ATOM 811 N N . PHE A 1 111 ? 11.695 -4.555 -16.844 1 92.38 111 PHE A N 1
ATOM 812 C CA . PHE A 1 111 ? 12.281 -5.711 -17.516 1 92.38 111 PHE A CA 1
ATOM 813 C C . PHE A 1 111 ? 13.359 -5.281 -18.5 1 92.38 111 PHE A C 1
ATOM 815 O O . PHE A 1 111 ? 13.312 -4.168 -19.031 1 92.38 111 PHE A O 1
ATOM 822 N N . GLY A 1 112 ? 14.328 -6.172 -18.719 1 91.88 112 GLY A N 1
ATOM 823 C CA . GLY A 1 112 ? 15.383 -5.863 -19.656 1 91.88 112 GLY A CA 1
ATOM 824 C C . GLY A 1 112 ? 14.875 -5.531 -21.047 1 91.88 112 GLY A C 1
ATOM 825 O O . GLY A 1 112 ? 13.844 -6.059 -21.484 1 91.88 112 GLY A O 1
ATOM 826 N N . THR A 1 113 ? 15.594 -4.734 -21.75 1 91.25 113 THR A N 1
ATOM 827 C CA . THR A 1 113 ? 15.164 -4.191 -23.031 1 91.25 113 THR A CA 1
ATOM 828 C C . THR A 1 113 ? 14.906 -5.312 -24.047 1 91.25 113 THR A C 1
ATOM 830 O O . THR A 1 113 ? 14.078 -5.172 -24.938 1 91.25 113 THR A O 1
ATOM 833 N N . THR A 1 114 ? 15.516 -6.426 -23.891 1 85.56 114 THR A N 1
ATOM 834 C CA . THR A 1 114 ? 15.375 -7.52 -24.844 1 85.56 114 THR A CA 1
ATOM 835 C C . THR A 1 114 ? 14.055 -8.25 -24.656 1 85.56 114 THR A C 1
ATOM 837 O O . THR A 1 114 ? 13.625 -9.008 -25.516 1 85.56 114 THR A O 1
ATOM 840 N N . GLY A 1 115 ? 13.422 -8.086 -23.578 1 86.38 115 GLY A N 1
ATOM 841 C CA . GLY A 1 115 ? 12.156 -8.758 -23.328 1 86.38 115 GLY A CA 1
ATOM 842 C C . GLY A 1 115 ? 10.992 -7.801 -23.156 1 86.38 115 GLY A C 1
ATOM 843 O O . GLY A 1 115 ? 9.859 -8.227 -22.938 1 86.38 115 GLY A O 1
ATOM 844 N N . MET A 1 116 ? 11.266 -6.527 -23.281 1 88.06 116 MET A N 1
ATOM 845 C CA . MET A 1 116 ? 10.203 -5.539 -23.125 1 88.06 116 MET A CA 1
ATOM 846 C C . MET A 1 116 ? 9.188 -5.633 -24.25 1 88.06 116 MET A C 1
ATOM 848 O O . MET A 1 116 ? 9.562 -5.867 -25.406 1 88.06 116 MET A O 1
ATOM 852 N N . ASN A 1 117 ? 7.922 -5.48 -23.922 1 87.38 117 ASN A N 1
ATOM 853 C CA . ASN A 1 117 ? 6.781 -5.465 -24.828 1 87.38 117 ASN A CA 1
ATOM 854 C C . ASN A 1 117 ? 6.473 -6.859 -25.359 1 87.38 117 ASN A C 1
ATOM 856 O O . ASN A 1 117 ? 5.852 -7.004 -26.406 1 87.38 117 ASN A O 1
ATOM 860 N N . MET A 1 118 ? 6.902 -7.879 -24.688 1 88.5 118 MET A N 1
ATOM 861 C CA . MET A 1 118 ? 6.648 -9.258 -25.094 1 88.5 118 MET A CA 1
ATOM 862 C C . MET A 1 118 ? 5.625 -9.914 -24.172 1 88.5 118 MET A C 1
ATOM 864 O O . MET A 1 118 ? 5.379 -11.117 -24.266 1 88.5 118 MET A O 1
ATOM 868 N N . ASP A 1 119 ? 5.062 -9.078 -23.297 1 88.44 119 ASP A N 1
ATOM 869 C CA . ASP A 1 119 ? 4.117 -9.602 -22.312 1 88.44 119 ASP A CA 1
ATOM 870 C C . ASP A 1 119 ? 4.77 -10.68 -21.453 1 88.44 119 ASP A C 1
ATOM 872 O O . ASP A 1 119 ? 4.215 -11.773 -21.281 1 88.44 119 ASP A O 1
ATOM 876 N N . THR A 1 120 ? 5.945 -10.344 -21.047 1 88.06 120 THR A N 1
ATOM 877 C CA . THR A 1 120 ? 6.715 -11.242 -20.188 1 88.06 120 THR A CA 1
ATOM 878 C C . THR A 1 120 ? 6.266 -11.117 -18.734 1 88.06 120 THR A C 1
ATOM 880 O O . THR A 1 120 ? 5.473 -10.234 -18.406 1 88.06 120 THR A O 1
ATOM 883 N N . PHE A 1 121 ? 6.773 -12.062 -17.953 1 86.38 121 PHE A N 1
ATOM 884 C CA . PHE A 1 121 ? 6.461 -12.102 -16.531 1 86.38 121 PHE A CA 1
ATOM 885 C C . PHE A 1 121 ? 6.797 -10.773 -15.875 1 86.38 121 PHE A C 1
ATOM 887 O O . PHE A 1 121 ? 7.918 -10.273 -16 1 86.38 121 PHE A O 1
ATOM 894 N N . GLN A 1 122 ? 5.875 -10.039 -15.188 1 82.75 122 GLN A N 1
ATOM 895 C CA . GLN A 1 122 ? 5.953 -8.789 -14.438 1 82.75 122 GLN A CA 1
ATOM 896 C C . GLN A 1 122 ? 6.309 -7.621 -15.352 1 82.75 122 GLN A C 1
ATOM 898 O O . GLN A 1 122 ? 6.598 -6.523 -14.875 1 82.75 122 GLN A O 1
ATOM 903 N N . GLU A 1 123 ? 6.293 -8.031 -16.625 1 83.44 123 GLU A N 1
ATOM 904 C CA . GLU A 1 123 ? 6.5 -6.934 -17.578 1 83.44 123 GLU A CA 1
ATOM 905 C C . GLU A 1 123 ? 5.188 -6.211 -17.875 1 83.44 123 GLU A C 1
ATOM 907 O O . GLU A 1 123 ? 4.152 -6.852 -18.062 1 83.44 123 GLU A O 1
ATOM 912 N N . MET A 1 124 ? 5.109 -4.961 -17.609 1 84.19 124 MET A N 1
ATOM 913 C CA . MET A 1 124 ? 3.941 -4.164 -17.969 1 84.19 124 MET A CA 1
ATOM 914 C C . MET A 1 124 ? 4.348 -2.73 -18.312 1 84.19 124 MET A C 1
ATOM 916 O O . MET A 1 124 ? 5.418 -2.275 -17.906 1 84.19 124 MET A O 1
ATOM 920 N N . ASN A 1 125 ? 3.516 -2.215 -19.125 1 89.19 125 ASN A N 1
ATOM 921 C CA . ASN A 1 125 ? 3.666 -0.773 -19.281 1 89.19 125 ASN A CA 1
ATOM 922 C C . ASN A 1 125 ? 3.264 -0.017 -18.031 1 89.19 125 ASN A C 1
ATOM 924 O O . ASN A 1 125 ? 2.08 0.052 -17.688 1 89.19 125 ASN A O 1
ATOM 928 N N . GLU A 1 126 ? 4.246 0.549 -17.422 1 92.5 126 GLU A N 1
ATOM 929 C CA . GLU A 1 126 ? 3.973 1.169 -16.125 1 92.5 126 GLU A CA 1
ATOM 930 C C . GLU A 1 126 ? 3.709 2.664 -16.281 1 92.5 126 GLU A C 1
ATOM 932 O O . GLU A 1 126 ? 3.275 3.322 -15.328 1 92.5 126 GLU A O 1
ATOM 937 N N . ASN A 1 127 ? 3.895 3.219 -17.406 1 93 127 ASN A N 1
ATOM 938 C CA . ASN A 1 127 ? 3.834 4.664 -17.609 1 93 127 ASN A CA 1
ATOM 939 C C . ASN A 1 127 ? 2.48 5.23 -17.188 1 93 127 ASN A C 1
ATOM 941 O O . ASN A 1 127 ? 2.414 6.27 -16.531 1 93 127 ASN A O 1
ATOM 945 N N . PRO A 1 128 ? 1.43 4.586 -17.547 1 94.12 128 PRO A N 1
ATOM 946 C CA . PRO A 1 128 ? 0.12 5.18 -17.281 1 94.12 128 PRO A CA 1
ATOM 947 C C . PRO A 1 128 ? -0.143 5.367 -15.781 1 94.12 128 PRO A C 1
ATOM 949 O O . PRO A 1 128 ? -0.826 6.316 -15.391 1 94.12 128 PRO A O 1
ATOM 952 N N . ILE A 1 129 ? 0.383 4.566 -15.039 1 93.88 129 ILE A N 1
ATOM 953 C CA . ILE A 1 129 ? 0.03 4.625 -13.625 1 93.88 129 ILE A CA 1
ATOM 954 C C . ILE A 1 129 ? 0.693 5.836 -12.977 1 93.88 129 ILE A C 1
ATOM 956 O O . ILE A 1 129 ? 0.197 6.363 -11.977 1 93.88 129 ILE A O 1
ATOM 960 N N . TYR A 1 130 ? 1.81 6.336 -13.555 1 97.12 130 TYR A N 1
ATOM 961 C CA . TYR A 1 130 ? 2.547 7.441 -12.953 1 97.12 130 TYR A CA 1
ATOM 962 C C . TYR A 1 130 ? 2.207 8.758 -13.633 1 97.12 130 TYR A C 1
ATOM 964 O O . TYR A 1 130 ? 2.635 9.828 -13.18 1 97.12 130 TYR A O 1
ATOM 972 N N . ALA A 1 131 ? 1.391 8.727 -14.656 1 96.31 131 ALA A N 1
ATOM 973 C CA . ALA A 1 131 ? 1.181 9.883 -15.523 1 96.31 131 ALA A CA 1
ATOM 974 C C . ALA A 1 131 ? 0.545 11.039 -14.758 1 96.31 131 ALA A C 1
ATOM 976 O O . ALA A 1 131 ? 0.844 12.203 -15.023 1 96.31 131 ALA A O 1
ATOM 977 N N . ASP A 1 132 ? -0.275 10.734 -13.867 1 96.06 132 ASP A N 1
ATOM 978 C CA . ASP A 1 132 ? -0.978 11.789 -13.141 1 96.06 132 ASP A CA 1
ATOM 979 C C . ASP A 1 132 ? -0.136 12.305 -11.977 1 96.06 132 ASP A C 1
ATOM 981 O O . ASP A 1 132 ? -0.142 13.5 -11.68 1 96.06 132 ASP A O 1
ATOM 985 N N . VAL A 1 133 ? 0.562 11.469 -11.273 1 97.38 133 VAL A N 1
ATOM 986 C CA . VAL A 1 133 ? 1.216 11.828 -10.023 1 97.38 133 VAL A CA 1
ATOM 987 C C . VAL A 1 133 ? 2.527 12.555 -10.312 1 97.38 133 VAL A C 1
ATOM 989 O O . VAL A 1 133 ? 2.979 13.375 -9.516 1 97.38 133 VAL A O 1
ATOM 992 N N . ALA A 1 134 ? 3.141 12.312 -11.453 1 98.12 134 ALA A N 1
ATOM 993 C CA . ALA A 1 134 ? 4.5 12.789 -11.703 1 98.12 134 ALA A CA 1
ATOM 994 C C . ALA A 1 134 ? 4.504 13.984 -12.641 1 98.12 134 ALA A C 1
ATOM 996 O O . ALA A 1 134 ? 3.717 14.047 -13.594 1 98.12 134 ALA A O 1
ATOM 997 N N . ASP A 1 135 ? 5.426 14.961 -12.375 1 97.69 135 ASP A N 1
ATOM 998 C CA . ASP A 1 135 ? 5.695 16.094 -13.258 1 97.69 135 ASP A CA 1
ATOM 999 C C . ASP A 1 135 ? 6.652 15.688 -14.375 1 97.69 135 ASP A C 1
ATOM 1001 O O . ASP A 1 135 ? 6.738 16.375 -15.398 1 97.69 135 ASP A O 1
ATOM 1005 N N . TYR A 1 136 ? 7.434 14.672 -14.172 1 97.88 136 TYR A N 1
ATOM 1006 C CA . TYR A 1 136 ? 8.336 14.031 -15.117 1 97.88 136 TYR A CA 1
ATOM 1007 C C . TYR A 1 136 ? 8.227 12.516 -15.031 1 97.88 136 TYR A C 1
ATOM 1009 O O . TYR A 1 136 ? 8.43 11.93 -13.969 1 97.88 136 TYR A O 1
ATOM 1017 N N . ASN A 1 137 ? 7.82 11.812 -16.047 1 98.12 137 ASN A N 1
ATOM 1018 C CA . ASN A 1 137 ? 7.551 10.383 -16.109 1 98.12 137 ASN A CA 1
ATOM 1019 C C . ASN A 1 137 ? 8.047 9.773 -17.422 1 98.12 137 ASN A C 1
ATOM 1021 O O . ASN A 1 137 ? 7.41 9.93 -18.469 1 98.12 137 ASN A O 1
ATOM 1025 N N . VAL A 1 138 ? 9.211 9.086 -17.328 1 97.44 138 VAL A N 1
ATOM 1026 C CA . VAL A 1 138 ? 9.773 8.562 -18.562 1 97.44 138 VAL A CA 1
ATOM 1027 C C . VAL A 1 138 ? 10.352 7.168 -18.328 1 97.44 138 VAL A C 1
ATOM 1029 O O . VAL A 1 138 ? 10.602 6.785 -17.188 1 97.44 138 VAL A O 1
ATOM 1032 N N . THR A 1 139 ? 10.477 6.402 -19.359 1 96.75 139 THR A N 1
ATOM 1033 C CA . THR A 1 139 ? 11.242 5.16 -19.391 1 96.75 139 THR A CA 1
ATOM 1034 C C . THR A 1 139 ? 12.594 5.379 -20.062 1 96.75 139 THR A C 1
ATOM 1036 O O . THR A 1 139 ? 12.664 5.824 -21.219 1 96.75 139 THR A O 1
ATOM 1039 N N . ALA A 1 140 ? 13.68 5.094 -19.312 1 96.94 140 ALA A N 1
ATOM 1040 C CA . ALA A 1 140 ? 15.008 5.18 -19.906 1 96.94 140 ALA A CA 1
ATOM 1041 C C . ALA A 1 140 ? 15.148 4.203 -21.078 1 96.94 140 ALA A C 1
ATOM 1043 O O . ALA A 1 140 ? 14.656 3.072 -21 1 96.94 140 ALA A O 1
ATOM 1044 N N . VAL A 1 141 ? 15.867 4.605 -22.141 1 95 141 VAL A N 1
ATOM 1045 C CA . VAL A 1 141 ? 15.875 3.785 -23.344 1 95 141 VAL A CA 1
ATOM 1046 C C . VAL A 1 141 ? 17.312 3.436 -23.719 1 95 141 VAL A C 1
ATOM 1048 O O . VAL A 1 141 ? 17.531 2.568 -24.578 1 95 141 VAL A O 1
ATOM 1051 N N . ASN A 1 142 ? 18.219 4.195 -23.109 1 95.44 142 ASN A N 1
ATOM 1052 C CA . ASN A 1 142 ? 19.625 4.035 -23.469 1 95.44 142 ASN A CA 1
ATOM 1053 C C . ASN A 1 142 ? 20.547 4.285 -22.266 1 95.44 142 ASN A C 1
ATOM 1055 O O . ASN A 1 142 ? 20.281 5.188 -21.469 1 95.44 142 ASN A O 1
ATOM 1059 N N . ALA A 1 143 ? 21.625 3.414 -22.125 1 97.38 143 ALA A N 1
ATOM 1060 C CA . ALA A 1 143 ? 22.562 3.541 -21.016 1 97.38 143 ALA A CA 1
ATOM 1061 C C . ALA A 1 143 ? 23.297 4.879 -21.062 1 97.38 143 ALA A C 1
ATOM 1063 O O . ALA A 1 143 ? 23.531 5.5 -20.031 1 97.38 143 ALA A O 1
ATOM 1064 N N . ALA A 1 144 ? 23.625 5.328 -22.203 1 96.06 144 ALA A N 1
ATOM 1065 C CA . ALA A 1 144 ? 24.438 6.527 -22.375 1 96.06 144 ALA A CA 1
ATOM 1066 C C . ALA A 1 144 ? 23.703 7.773 -21.906 1 96.06 144 ALA A C 1
ATOM 1068 O O . ALA A 1 144 ? 24.312 8.719 -21.406 1 96.06 144 ALA A O 1
ATOM 1069 N N . THR A 1 145 ? 22.422 7.801 -22.047 1 96.5 145 THR A N 1
ATOM 1070 C CA . THR A 1 145 ? 21.641 8.984 -21.688 1 96.5 145 THR A CA 1
ATOM 1071 C C . THR A 1 145 ? 21.078 8.867 -20.281 1 96.5 145 THR A C 1
ATOM 1073 O O . THR A 1 145 ? 20.531 9.836 -19.734 1 96.5 145 THR A O 1
ATOM 1076 N N . LEU A 1 146 ? 21.219 7.723 -19.656 1 97.69 146 LEU A N 1
ATOM 1077 C CA . LEU A 1 146 ? 20.562 7.426 -18.375 1 97.69 146 LEU A CA 1
ATOM 1078 C C . LEU A 1 146 ? 20.984 8.438 -17.312 1 97.69 146 LEU A C 1
ATOM 1080 O O . LEU A 1 146 ? 20.125 8.977 -16.609 1 97.69 146 LEU A O 1
ATOM 1084 N N . PRO A 1 147 ? 22.281 8.789 -17.156 1 97.44 147 PRO A N 1
ATOM 1085 C CA . PRO A 1 147 ? 22.641 9.797 -16.141 1 97.44 147 PRO A CA 1
ATOM 1086 C C . PRO A 1 147 ? 21.969 11.148 -16.406 1 97.44 147 PRO A C 1
ATOM 1088 O O . PRO A 1 147 ? 21.531 11.82 -15.469 1 97.44 147 PRO A O 1
ATOM 1091 N N . HIS A 1 148 ? 21.875 11.508 -17.672 1 96.69 148 HIS A N 1
ATOM 1092 C CA . HIS A 1 148 ? 21.203 12.742 -18.047 1 96.69 148 HIS A CA 1
ATOM 1093 C C . HIS A 1 148 ? 19.734 12.719 -17.672 1 96.69 148 HIS A C 1
ATOM 1095 O O . HIS A 1 148 ? 19.188 13.711 -17.172 1 96.69 148 HIS A O 1
ATOM 1101 N N . VAL A 1 149 ? 19.078 11.602 -17.891 1 98 149 VAL A N 1
ATOM 1102 C CA . VAL A 1 149 ? 17.672 11.43 -17.578 1 98 149 VAL A CA 1
ATOM 1103 C C . VAL A 1 149 ? 17.438 11.602 -16.078 1 98 149 VAL A C 1
ATOM 1105 O O . VAL A 1 149 ? 16.5 12.266 -15.656 1 98 149 VAL A O 1
ATOM 1108 N N . ILE A 1 150 ? 18.297 11.039 -15.312 1 98.38 150 ILE A N 1
ATOM 1109 C CA . ILE A 1 150 ? 18.203 11.141 -13.859 1 98.38 150 ILE A CA 1
ATOM 1110 C C . ILE A 1 150 ? 18.406 12.586 -13.43 1 98.38 150 ILE A C 1
ATOM 1112 O O . ILE A 1 150 ? 17.672 13.109 -12.586 1 98.38 150 ILE A O 1
ATOM 1116 N N . ASP A 1 151 ? 19.406 13.219 -13.953 1 98.06 151 ASP A N 1
ATOM 1117 C CA . ASP A 1 151 ? 19.672 14.625 -13.656 1 98.06 151 ASP A CA 1
ATOM 1118 C C . ASP A 1 151 ? 18.484 15.5 -14 1 98.06 151 ASP A C 1
ATOM 1120 O O . ASP A 1 151 ? 18.094 16.359 -13.203 1 98.06 151 ASP A O 1
ATOM 1124 N N . GLU A 1 152 ? 17.922 15.266 -15.203 1 97.69 152 GLU A N 1
ATOM 1125 C CA . GLU A 1 152 ? 16.75 15.992 -15.648 1 97.69 152 GLU A CA 1
ATOM 1126 C C . GLU A 1 152 ? 15.57 15.766 -14.695 1 97.69 152 GLU A C 1
ATOM 1128 O O . GLU A 1 152 ? 14.844 16.703 -14.359 1 97.69 152 GLU A O 1
ATOM 1133 N N . ALA A 1 153 ? 15.367 14.523 -14.305 1 98.62 153 ALA A N 1
ATOM 1134 C CA . ALA A 1 153 ? 14.289 14.172 -13.383 1 98.62 153 ALA A CA 1
ATOM 1135 C C . ALA A 1 153 ? 14.398 14.969 -12.086 1 98.62 153 ALA A C 1
ATOM 1137 O O . ALA A 1 153 ? 13.406 15.516 -11.594 1 98.62 153 ALA A O 1
ATOM 1138 N N . ILE A 1 154 ? 15.594 15.047 -11.547 1 98.44 154 ILE A N 1
ATOM 1139 C CA . ILE A 1 154 ? 15.812 15.758 -10.289 1 98.44 154 ILE A CA 1
ATOM 1140 C C . ILE A 1 154 ? 15.562 17.25 -10.492 1 98.44 154 ILE A C 1
ATOM 1142 O O . ILE A 1 154 ? 14.883 17.891 -9.68 1 98.44 154 ILE A O 1
ATOM 1146 N N . ARG A 1 155 ? 16.078 17.859 -11.586 1 97.19 155 ARG A N 1
ATOM 1147 C CA . ARG A 1 155 ? 15.852 19.266 -11.875 1 97.19 155 ARG A CA 1
ATOM 1148 C C . ARG A 1 155 ? 14.359 19.578 -11.969 1 97.19 155 ARG A C 1
ATOM 1150 O O . ARG A 1 155 ? 13.898 20.594 -11.43 1 97.19 155 ARG A O 1
ATOM 1157 N N . ARG A 1 156 ? 13.617 18.734 -12.586 1 97.62 156 ARG A N 1
ATOM 1158 C CA . ARG A 1 156 ? 12.18 18.953 -12.75 1 97.62 156 ARG A CA 1
ATOM 1159 C C . ARG A 1 156 ? 11.445 18.781 -11.43 1 97.62 156 ARG A C 1
ATOM 1161 O O . ARG A 1 156 ? 10.484 19.516 -11.148 1 97.62 156 ARG A O 1
ATOM 1168 N N . ALA A 1 157 ? 11.859 17.781 -10.633 1 98.19 157 ALA A N 1
ATOM 1169 C CA . ALA A 1 157 ? 11.266 17.625 -9.305 1 98.19 157 ALA A CA 1
ATOM 1170 C C . ALA A 1 157 ? 11.438 18.891 -8.469 1 98.19 157 ALA A C 1
ATOM 1172 O O . ALA A 1 157 ? 10.492 19.344 -7.832 1 98.19 157 ALA A O 1
ATOM 1173 N N . TYR A 1 158 ? 12.648 19.484 -8.492 1 96.44 158 TYR A N 1
ATOM 1174 C CA . TYR A 1 158 ? 12.898 20.719 -7.766 1 96.44 158 TYR A CA 1
ATOM 1175 C C . TYR A 1 158 ? 12.102 21.875 -8.359 1 96.44 158 TYR A C 1
ATOM 1177 O O . TYR A 1 158 ? 11.484 22.656 -7.629 1 96.44 158 TYR A O 1
ATOM 1185 N N . ALA A 1 159 ? 12.102 21.984 -9.711 1 94.94 159 ALA A N 1
ATOM 1186 C CA . ALA A 1 159 ? 11.445 23.094 -10.383 1 94.94 159 ALA A CA 1
ATOM 1187 C C . ALA A 1 159 ? 9.945 23.125 -10.086 1 94.94 159 ALA A C 1
ATOM 1189 O O . ALA A 1 159 ? 9.359 24.188 -9.93 1 94.94 159 ALA A O 1
ATOM 1190 N N . HIS A 1 160 ? 9.383 21.984 -10.008 1 95.19 160 HIS A N 1
ATOM 1191 C CA . HIS A 1 160 ? 7.938 21.891 -9.828 1 95.19 160 HIS A CA 1
ATOM 1192 C C . HIS A 1 160 ? 7.574 21.594 -8.383 1 95.19 160 HIS A C 1
ATOM 1194 O O . HIS A 1 160 ? 6.395 21.547 -8.031 1 95.19 160 HIS A O 1
ATOM 1200 N N . GLN A 1 161 ? 8.586 21.453 -7.555 1 95.75 161 GLN A N 1
ATOM 1201 C CA . GLN A 1 161 ? 8.328 21 -6.191 1 95.75 161 GLN A CA 1
ATOM 1202 C C . GLN A 1 161 ? 7.363 19.812 -6.18 1 95.75 161 GLN A C 1
ATOM 1204 O O . GLN A 1 161 ? 6.344 19.844 -5.488 1 95.75 161 GLN A O 1
ATOM 1209 N N . GLY A 1 162 ? 7.727 18.812 -6.973 1 98.12 162 GLY A N 1
ATOM 1210 C CA . GLY A 1 162 ? 6.824 17.688 -7.191 1 98.12 162 GLY A CA 1
ATOM 1211 C C . GLY A 1 162 ? 7.551 16.375 -7.438 1 98.12 162 GLY A C 1
ATOM 1212 O O . GLY A 1 162 ? 8.68 16.188 -6.965 1 98.12 162 GLY A O 1
ATOM 1213 N N . VAL A 1 163 ? 6.863 15.422 -8.109 1 98.81 163 VAL A N 1
ATOM 1214 C CA . VAL A 1 163 ? 7.324 14.047 -8.227 1 98.81 163 VAL A CA 1
ATOM 1215 C C . VAL A 1 163 ? 7.906 13.805 -9.617 1 98.81 163 VAL A C 1
ATOM 1217 O O . VAL A 1 163 ? 7.344 14.266 -10.617 1 98.81 163 VAL A O 1
ATOM 1220 N N . ALA A 1 164 ? 9.07 13.172 -9.68 1 98.88 164 ALA A N 1
ATOM 1221 C CA . ALA A 1 164 ? 9.633 12.641 -10.914 1 98.88 164 ALA A CA 1
ATOM 1222 C C . ALA A 1 164 ? 9.766 11.117 -10.844 1 98.88 164 ALA A C 1
ATOM 1224 O O . ALA A 1 164 ? 10.133 10.57 -9.797 1 98.88 164 ALA A O 1
ATOM 1225 N N . VAL A 1 165 ? 9.438 10.438 -11.938 1 98.81 165 VAL A N 1
ATOM 1226 C CA . VAL A 1 165 ? 9.523 8.984 -12.016 1 98.81 165 VAL A CA 1
ATOM 1227 C C . VAL A 1 165 ? 10.359 8.586 -13.234 1 98.81 165 VAL A C 1
ATOM 1229 O O . VAL A 1 165 ? 10.125 9.062 -14.344 1 98.81 165 VAL A O 1
ATOM 1232 N N . VAL A 1 166 ? 11.359 7.773 -13.008 1 98.62 166 VAL A N 1
ATOM 1233 C CA . VAL A 1 166 ? 12.156 7.219 -14.102 1 98.62 166 VAL A CA 1
ATOM 1234 C C . VAL A 1 166 ? 12.117 5.691 -14.047 1 98.62 166 VAL A C 1
ATOM 1236 O O . VAL A 1 166 ? 12.539 5.09 -13.055 1 98.62 166 VAL A O 1
ATOM 1239 N N . GLN A 1 167 ? 11.578 5.082 -15.078 1 97.88 167 GLN A N 1
ATOM 1240 C CA . GLN A 1 167 ? 11.648 3.633 -15.234 1 97.88 167 GLN A CA 1
ATOM 1241 C C . GLN A 1 167 ? 12.961 3.219 -15.891 1 97.88 167 GLN A C 1
ATOM 1243 O O . GLN A 1 167 ? 13.375 3.803 -16.891 1 97.88 167 GLN A O 1
ATOM 1248 N N . ILE A 1 168 ? 13.594 2.197 -15.305 1 97.69 168 ILE A N 1
ATOM 1249 C CA . ILE A 1 168 ? 14.945 1.839 -15.727 1 97.69 168 ILE A CA 1
ATOM 1250 C C . ILE A 1 168 ? 15 0.354 -16.078 1 97.69 168 ILE A C 1
ATOM 1252 O O . ILE A 1 168 ? 15.055 -0.5 -15.195 1 97.69 168 ILE A O 1
ATOM 1256 N N . PRO A 1 169 ? 15.047 0.019 -17.375 1 96.38 169 PRO A N 1
ATOM 1257 C CA . PRO A 1 169 ? 15.297 -1.379 -17.719 1 96.38 169 PRO A CA 1
ATOM 1258 C C . PRO A 1 169 ? 16.547 -1.939 -17.062 1 96.38 169 PRO A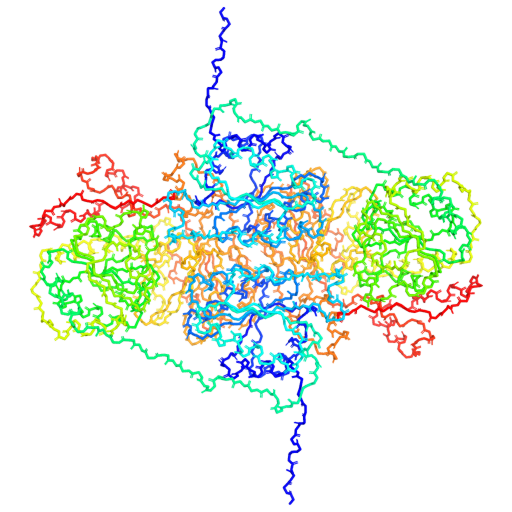 C 1
ATOM 1260 O O . PRO A 1 169 ? 17.609 -1.289 -17.078 1 96.38 169 PRO A O 1
ATOM 1263 N N . VAL A 1 170 ? 16.469 -3.109 -16.562 1 94.44 170 VAL A N 1
ATOM 1264 C CA . VAL A 1 170 ? 17.438 -3.652 -15.625 1 94.44 170 VAL A CA 1
ATOM 1265 C C . VAL A 1 170 ? 18.781 -3.828 -16.312 1 94.44 170 VAL A C 1
ATOM 1267 O O . VAL A 1 170 ? 19.844 -3.779 -15.664 1 94.44 170 VAL A O 1
ATOM 1270 N N . ASP A 1 171 ? 18.859 -3.936 -17.641 1 94.88 171 ASP A N 1
ATOM 1271 C CA . ASP A 1 171 ? 20.094 -4.223 -18.359 1 94.88 171 ASP A CA 1
ATOM 1272 C C . ASP A 1 171 ? 20.875 -2.941 -18.625 1 94.88 171 ASP A C 1
ATOM 1274 O O . ASP A 1 171 ? 22.078 -2.992 -18.875 1 94.88 171 ASP A O 1
ATOM 1278 N N . LEU A 1 172 ? 20.234 -1.766 -18.5 1 97 172 LEU A N 1
ATOM 1279 C CA . LEU A 1 172 ? 20.875 -0.521 -18.906 1 97 172 LEU A CA 1
ATOM 1280 C C . LEU A 1 172 ? 21.953 -0.111 -17.922 1 97 172 LEU A C 1
ATOM 1282 O O . LEU A 1 172 ? 23.078 0.181 -18.297 1 97 172 LEU A O 1
ATOM 1286 N N . PRO A 1 173 ? 21.734 -0.159 -16.641 1 96.62 173 PRO A N 1
ATOM 1287 C CA . PRO A 1 173 ? 22.75 0.289 -15.695 1 96.62 173 PRO A CA 1
ATOM 1288 C C . PRO A 1 173 ? 24 -0.598 -15.711 1 96.62 173 PRO A C 1
ATOM 1290 O O . PRO A 1 173 ? 25.062 -0.182 -15.242 1 96.62 173 PRO A O 1
ATOM 1293 N N . TRP A 1 174 ? 23.953 -1.814 -16.219 1 94.62 174 TRP A N 1
ATOM 1294 C CA . TRP A 1 174 ? 25.094 -2.73 -16.266 1 94.62 174 TRP A CA 1
ATOM 1295 C C . TRP A 1 174 ? 25.984 -2.434 -17.469 1 94.62 174 TRP A C 1
ATOM 1297 O O . TRP A 1 174 ? 27.078 -2.992 -17.594 1 94.62 174 TRP A O 1
ATOM 1307 N N . GLN A 1 175 ? 25.594 -1.528 -18.312 1 96.19 175 GLN A N 1
ATOM 1308 C CA . GLN A 1 175 ? 26.359 -1.204 -19.516 1 96.19 175 GLN A CA 1
ATOM 1309 C C . GLN A 1 175 ? 27.422 -0.139 -19.219 1 96.19 175 GLN A C 1
ATOM 1311 O O . GLN A 1 175 ? 27.234 0.698 -18.344 1 96.19 175 GLN A O 1
ATOM 1316 N N . GLN A 1 176 ? 28.5 -0.203 -20.031 1 96.81 176 GLN A N 1
ATOM 1317 C CA . GLN A 1 176 ? 29.562 0.789 -19.922 1 96.81 176 GLN A CA 1
ATOM 1318 C C . GLN A 1 176 ? 29.266 2.01 -20.797 1 96.81 176 GLN A C 1
ATOM 1320 O O . GLN A 1 176 ? 28.734 1.881 -21.891 1 96.81 176 GLN A O 1
ATOM 1325 N N . ILE A 1 177 ? 29.547 3.162 -20.172 1 96.75 177 ILE A N 1
ATOM 1326 C CA . ILE A 1 177 ? 29.484 4.414 -20.922 1 96.75 177 ILE A CA 1
ATOM 1327 C C . ILE A 1 177 ? 30.781 5.191 -20.75 1 96.75 177 ILE A C 1
ATOM 1329 O O . ILE A 1 177 ? 31.547 4.938 -19.812 1 96.75 177 ILE A O 1
ATOM 1333 N N . PRO A 1 178 ? 31.125 6.031 -21.734 1 94.62 178 PRO A N 1
ATOM 1334 C CA . PRO A 1 178 ? 32.344 6.844 -21.516 1 94.62 178 PRO A CA 1
ATOM 1335 C C . PRO A 1 178 ? 32.281 7.664 -20.234 1 94.62 178 PRO A C 1
ATOM 1337 O O . PRO A 1 178 ? 31.266 8.32 -19.969 1 94.62 178 PRO A O 1
ATOM 1340 N N . ALA A 1 179 ? 33.281 7.656 -19.5 1 92.81 179 ALA A N 1
ATOM 1341 C CA . ALA A 1 179 ? 33.344 8.312 -18.188 1 92.81 179 ALA A CA 1
ATOM 1342 C C . ALA A 1 179 ? 33.188 9.82 -18.328 1 92.81 179 ALA A C 1
ATOM 1344 O O . ALA A 1 179 ? 32.719 10.492 -17.391 1 92.81 179 ALA A O 1
ATOM 1345 N N . GLU A 1 180 ? 33.5 10.328 -19.438 1 90.56 180 GLU A N 1
ATOM 1346 C CA . GLU A 1 180 ? 33.469 11.773 -19.656 1 90.56 180 GLU A CA 1
ATOM 1347 C C . GLU A 1 180 ? 32.094 12.219 -20.219 1 90.56 180 GLU A C 1
ATOM 1349 O O . GLU A 1 180 ? 31.828 13.414 -20.312 1 90.56 180 GLU A O 1
ATOM 1354 N N . ASP A 1 181 ? 31.219 11.281 -20.422 1 87.69 181 ASP A N 1
ATOM 1355 C CA . ASP A 1 181 ? 29.984 11.586 -21.141 1 87.69 181 ASP A CA 1
ATOM 1356 C C . ASP A 1 181 ? 28.844 11.844 -20.172 1 87.69 181 ASP A C 1
ATOM 1358 O O . ASP A 1 181 ? 27.672 11.805 -20.578 1 87.69 181 ASP A O 1
ATOM 1362 N N . TRP A 1 182 ? 28.984 11.992 -18.953 1 88.62 182 TRP A N 1
ATOM 1363 C CA . TRP A 1 182 ? 27.906 12.367 -18.047 1 88.62 182 TRP A CA 1
ATOM 1364 C C . TRP A 1 182 ? 28.359 13.484 -17.109 1 88.62 182 TRP A C 1
ATOM 1366 O O . TRP A 1 182 ? 29.562 13.703 -16.922 1 88.62 182 TRP A O 1
ATOM 1376 N N . TYR A 1 183 ? 27.516 14.289 -16.766 1 87.12 183 TYR A N 1
ATOM 1377 C CA . TYR A 1 183 ? 27.703 15.281 -15.727 1 87.12 183 TYR A CA 1
ATOM 1378 C C . TYR A 1 183 ? 26.438 15.438 -14.891 1 87.12 183 TYR A C 1
ATOM 1380 O O . TYR A 1 183 ? 25.375 14.977 -15.281 1 87.12 183 TYR A O 1
ATOM 1388 N N . ALA A 1 184 ? 26.578 15.945 -13.695 1 90.06 184 ALA A N 1
ATOM 1389 C CA . ALA A 1 184 ? 25.453 16.375 -12.859 1 90.06 184 ALA A CA 1
ATOM 1390 C C . ALA A 1 184 ? 25.328 17.906 -12.859 1 90.06 184 ALA A C 1
ATOM 1392 O O . ALA A 1 184 ? 26.344 18.609 -12.789 1 90.06 184 ALA A O 1
ATOM 1393 N N . SER A 1 185 ? 24.125 18.344 -12.945 1 90.69 185 SER A N 1
ATOM 1394 C CA . SER A 1 185 ? 23.906 19.781 -13.008 1 90.69 185 SER A CA 1
ATOM 1395 C C . SER A 1 185 ? 23.719 20.375 -11.609 1 90.69 185 SER A C 1
ATOM 1397 O O . SER A 1 185 ? 23.406 21.562 -11.469 1 90.69 185 SER A O 1
ATOM 1399 N N . ALA A 1 186 ? 23.922 19.656 -10.617 1 91.81 186 ALA A N 1
ATOM 1400 C CA . ALA A 1 186 ? 23.672 20.062 -9.234 1 91.81 186 ALA A CA 1
ATOM 1401 C C . ALA A 1 186 ? 24.406 21.359 -8.898 1 91.81 186 ALA A C 1
ATOM 1403 O O . ALA A 1 186 ? 23.891 22.188 -8.141 1 91.81 186 ALA A O 1
ATOM 1404 N N . ASN A 1 187 ? 25.547 21.547 -9.383 1 88.69 187 ASN A N 1
ATOM 1405 C CA . ASN A 1 187 ? 26.359 22.719 -9.094 1 88.69 187 ASN A CA 1
ATOM 1406 C C . ASN A 1 187 ? 25.734 23.984 -9.672 1 88.69 187 ASN A C 1
ATOM 1408 O O . ASN A 1 187 ? 26.078 25.109 -9.281 1 88.69 187 ASN A O 1
ATOM 1412 N N . SER A 1 188 ? 24.844 23.734 -10.555 1 89 188 SER A N 1
ATOM 1413 C CA . SER A 1 188 ? 24.203 24.875 -11.203 1 89 188 SER A CA 1
ATOM 1414 C C . SER A 1 188 ? 22.875 25.219 -10.516 1 89 188 SER A C 1
ATOM 1416 O O . SER A 1 188 ? 22.234 26.203 -10.875 1 89 188 SER A O 1
ATOM 1418 N N . TYR A 1 189 ? 22.484 24.391 -9.641 1 87.81 189 TYR A N 1
ATOM 1419 C CA . TYR A 1 189 ? 21.234 24.641 -8.945 1 87.81 189 TYR A CA 1
ATOM 1420 C C . TYR A 1 189 ? 21.281 25.953 -8.172 1 87.81 189 TYR A C 1
ATOM 1422 O O . TYR A 1 189 ? 22.297 26.266 -7.543 1 87.81 189 TYR A O 1
ATOM 1430 N N . GLN A 1 190 ? 20.266 26.75 -8.383 1 86.44 190 GLN A N 1
ATOM 1431 C CA . GLN A 1 190 ? 20.109 28.016 -7.664 1 86.44 190 GLN A CA 1
ATOM 1432 C C . GLN A 1 190 ? 18.766 28.078 -6.957 1 86.44 190 GLN A C 1
ATOM 1434 O O . GLN A 1 190 ? 17.734 27.688 -7.523 1 86.44 190 GLN A O 1
ATOM 1439 N N . THR A 1 191 ? 18.859 28.562 -5.746 1 84.56 191 THR A N 1
ATOM 1440 C CA . THR A 1 191 ? 17.609 28.875 -5.062 1 84.56 191 THR A CA 1
ATOM 1441 C C . THR A 1 191 ? 17.047 30.203 -5.57 1 84.56 191 THR A C 1
ATOM 1443 O O . THR A 1 191 ? 17.734 31.219 -5.582 1 84.56 191 THR A O 1
ATOM 1446 N N . PRO A 1 192 ? 15.828 30.156 -5.977 1 82.19 192 PRO A N 1
ATOM 1447 C CA . PRO A 1 192 ? 15.25 31.406 -6.477 1 82.19 192 PRO A CA 1
ATOM 1448 C C . PRO A 1 192 ? 15.203 32.5 -5.414 1 82.19 192 PRO A C 1
ATOM 1450 O O . PRO A 1 192 ? 14.953 32.219 -4.238 1 82.19 192 PRO A O 1
ATOM 1453 N N . LEU A 1 193 ? 15.391 33.719 -5.914 1 85.81 193 LEU A N 1
ATOM 1454 C CA . LEU A 1 193 ? 15.156 34.844 -5.039 1 85.81 193 LEU A CA 1
ATOM 1455 C C . LEU A 1 193 ? 13.664 35.062 -4.812 1 85.81 193 LEU A C 1
ATOM 1457 O O . LEU A 1 193 ? 12.867 34.938 -5.742 1 85.81 193 LEU A O 1
ATOM 1461 N N . LEU A 1 194 ? 13.352 35.375 -3.594 1 89.5 194 LEU A N 1
ATOM 1462 C CA . LEU A 1 194 ? 11.945 35.594 -3.264 1 89.5 194 LEU A CA 1
ATOM 1463 C C . LEU A 1 194 ? 11.469 36.969 -3.697 1 89.5 194 LEU A C 1
ATOM 1465 O O . LEU A 1 194 ? 12.211 37.938 -3.584 1 89.5 194 LEU A O 1
ATOM 1469 N N . PRO A 1 195 ? 10.289 37.094 -4.227 1 91.88 195 PRO A N 1
ATOM 1470 C CA . PRO A 1 195 ? 9.781 38.344 -4.781 1 91.88 195 PRO A CA 1
ATOM 1471 C C . PRO A 1 195 ? 9.492 39.375 -3.703 1 91.88 195 PRO A C 1
ATOM 1473 O O . PRO A 1 195 ? 9 39.062 -2.627 1 91.88 195 PRO A O 1
ATOM 1476 N N . GLU A 1 196 ? 9.805 40.656 -4.035 1 96.19 196 GLU A N 1
ATOM 1477 C CA . GLU A 1 196 ? 9.484 41.781 -3.189 1 96.19 196 GLU A CA 1
ATOM 1478 C C . GLU A 1 196 ? 8.031 42.219 -3.389 1 96.19 196 GLU A C 1
ATOM 1480 O O . GLU A 1 196 ? 7.484 42.094 -4.484 1 96.19 196 GLU A O 1
ATOM 1485 N N . PRO A 1 197 ? 7.445 42.781 -2.305 1 97.31 197 PRO A N 1
ATOM 1486 C CA . PRO A 1 197 ? 6.062 43.219 -2.463 1 97.31 197 PRO A CA 1
ATOM 1487 C C . PRO A 1 197 ? 5.965 44.594 -3.125 1 97.31 197 PRO A C 1
ATOM 1489 O O . PRO A 1 197 ? 6.879 45.438 -2.994 1 97.31 197 PRO A O 1
ATOM 1492 N N . ASP A 1 198 ? 4.855 44.781 -3.871 1 96.56 198 ASP A N 1
ATOM 1493 C CA . ASP A 1 198 ? 4.52 46.125 -4.375 1 96.56 198 ASP A CA 1
ATOM 1494 C C . ASP A 1 198 ? 4.254 47.094 -3.229 1 96.56 198 ASP A C 1
ATOM 1496 O O . ASP A 1 198 ? 3.359 46.875 -2.41 1 96.56 198 ASP A O 1
ATOM 1500 N N . VAL A 1 199 ? 4.91 48.25 -3.234 1 96.56 199 VAL A N 1
ATOM 1501 C CA . VAL A 1 199 ? 4.891 49.188 -2.123 1 96.56 199 VAL A CA 1
ATOM 1502 C C . VAL A 1 199 ? 3.494 49.781 -1.974 1 96.56 199 VAL A C 1
ATOM 1504 O O . VAL A 1 199 ? 3.008 49.969 -0.855 1 96.56 199 VAL A O 1
ATOM 1507 N N . GLN A 1 200 ? 2.85 50.125 -3.033 1 97.38 200 GLN A N 1
ATOM 1508 C CA . GLN A 1 200 ? 1.519 50.719 -2.98 1 97.38 200 GLN A CA 1
ATOM 1509 C C . GLN A 1 200 ? 0.496 49.719 -2.424 1 97.38 200 GLN A C 1
ATOM 1511 O O . GLN A 1 200 ? -0.376 50.094 -1.638 1 97.38 200 GLN A O 1
ATOM 1516 N N . ALA A 1 201 ? 0.625 48.531 -2.914 1 97.38 201 ALA A N 1
ATOM 1517 C CA . ALA A 1 201 ? -0.276 47.5 -2.416 1 97.38 201 ALA A CA 1
ATOM 1518 C C . ALA A 1 201 ? -0.094 47.281 -0.915 1 97.38 201 ALA A C 1
ATOM 1520 O O . ALA A 1 201 ? -1.071 47.125 -0.182 1 97.38 201 ALA A O 1
ATOM 1521 N N . VAL A 1 202 ? 1.153 47.312 -0.47 1 98.38 202 VAL A N 1
ATOM 1522 C CA . VAL A 1 202 ? 1.458 47.156 0.947 1 98.38 202 VAL A CA 1
ATOM 1523 C C . VAL A 1 202 ? 0.865 48.312 1.746 1 98.38 202 VAL A C 1
ATOM 1525 O O . VAL A 1 202 ? 0.301 48.094 2.824 1 98.38 202 VAL A O 1
ATOM 1528 N N . THR A 1 203 ? 0.993 49.469 1.238 1 98.19 203 THR A N 1
ATOM 1529 C CA . THR A 1 203 ? 0.463 50.656 1.924 1 98.19 203 THR A CA 1
ATOM 1530 C C . THR A 1 203 ? -1.055 50.562 2.059 1 98.19 203 THR A C 1
ATOM 1532 O O . THR A 1 203 ? -1.604 50.812 3.135 1 98.19 203 THR A O 1
ATOM 1535 N N . ARG A 1 204 ? -1.699 50.25 1.005 1 98.31 204 ARG A N 1
ATOM 1536 C CA . ARG A 1 204 ? -3.15 50.094 1.035 1 98.31 204 ARG A CA 1
ATOM 1537 C C . ARG A 1 204 ? -3.568 49 2.014 1 98.31 204 ARG A C 1
ATOM 1539 O O . ARG A 1 204 ? -4.527 49.188 2.77 1 98.31 204 ARG A O 1
ATOM 1546 N N . LEU A 1 205 ? -2.875 47.906 1.946 1 98.44 205 LEU A N 1
ATOM 1547 C CA . LEU A 1 205 ? -3.125 46.812 2.859 1 98.44 205 LEU A CA 1
ATOM 1548 C C . LEU A 1 205 ? -2.961 47.25 4.309 1 98.44 205 LEU A C 1
ATOM 1550 O O . LEU A 1 205 ? -3.824 46.969 5.148 1 98.44 205 LEU A O 1
ATOM 1554 N N . THR A 1 206 ? -1.905 47.969 4.551 1 98.19 206 THR A N 1
ATOM 1555 C CA . THR A 1 206 ? -1.595 48.438 5.895 1 98.19 206 THR A CA 1
ATOM 1556 C C . THR A 1 206 ? -2.689 49.375 6.406 1 98.19 206 THR A C 1
ATOM 1558 O O . THR A 1 206 ? -3.131 49.25 7.547 1 98.19 206 THR A O 1
ATOM 1561 N N . GLN A 1 207 ? -3.139 50.219 5.602 1 98 207 GLN A N 1
ATOM 1562 C CA . GLN A 1 207 ? -4.188 51.156 5.969 1 98 207 GLN A CA 1
ATOM 1563 C C . GLN A 1 207 ? -5.492 50.438 6.289 1 98 207 GLN A C 1
ATOM 1565 O O . GLN A 1 207 ? -6.191 50.812 7.238 1 98 207 GLN A O 1
ATOM 1570 N N . THR A 1 208 ? -5.758 49.469 5.52 1 98.06 208 THR A N 1
ATOM 1571 C CA . THR A 1 208 ? -6.965 48.688 5.746 1 98.06 208 THR A CA 1
ATOM 1572 C C . THR A 1 208 ? -6.887 47.938 7.082 1 98.06 208 THR A C 1
ATOM 1574 O O . THR A 1 208 ? -7.867 47.906 7.824 1 98.06 208 THR A O 1
ATOM 1577 N N . LEU A 1 209 ? -5.766 47.375 7.402 1 97.56 209 LEU A N 1
ATOM 1578 C CA . LEU A 1 209 ? -5.555 46.688 8.664 1 97.56 209 LEU A CA 1
ATOM 1579 C C . LEU A 1 209 ? -5.723 47.656 9.852 1 97.56 209 LEU A C 1
ATOM 1581 O O . LEU A 1 209 ? -6.332 47.281 10.859 1 97.56 209 LEU A O 1
ATOM 1585 N N . LEU A 1 210 ? -5.207 48.812 9.727 1 96.75 210 LEU A N 1
ATOM 1586 C CA . LEU A 1 210 ? -5.238 49.812 10.797 1 96.75 210 LEU A CA 1
ATOM 1587 C C . LEU A 1 210 ? -6.664 50.281 11.047 1 96.75 210 LEU A C 1
ATOM 1589 O O . LEU A 1 210 ? -7.012 50.656 12.172 1 96.75 210 LEU A O 1
ATOM 1593 N N . ALA A 1 211 ? -7.473 50.25 10.055 1 96.69 211 ALA A N 1
ATOM 1594 C CA . ALA A 1 211 ? -8.844 50.719 10.156 1 96.69 211 ALA A CA 1
ATOM 1595 C C . ALA A 1 211 ? -9.781 49.625 10.648 1 96.69 211 ALA A C 1
ATOM 1597 O O . ALA A 1 211 ? -10.938 49.906 10.992 1 96.69 211 ALA A O 1
ATOM 1598 N N . ALA A 1 212 ? -9.312 48.469 10.805 1 97.19 212 ALA A N 1
ATOM 1599 C CA . ALA A 1 212 ? -10.141 47.312 11.117 1 97.19 212 ALA A CA 1
ATOM 1600 C C . ALA A 1 212 ? -10.594 47.312 12.57 1 97.19 212 ALA A C 1
ATOM 1602 O O . ALA A 1 212 ? -9.828 47.719 13.461 1 97.19 212 ALA A O 1
ATOM 1603 N N . GLU A 1 213 ? -11.797 46.906 12.797 1 96.94 213 GLU A N 1
ATOM 1604 C CA . GLU A 1 213 ? -12.32 46.75 14.156 1 96.94 213 GLU A CA 1
ATOM 1605 C C . GLU A 1 213 ? -12 45.375 14.734 1 96.94 213 GLU A C 1
ATOM 1607 O O . GLU A 1 213 ? -11.719 45.25 15.93 1 96.94 213 GLU A O 1
ATOM 1612 N N . ARG A 1 214 ? -12.148 44.344 13.898 1 98.38 214 ARG A N 1
ATOM 1613 C CA . ARG A 1 214 ? -11.93 42.969 14.32 1 98.38 214 ARG A CA 1
ATOM 1614 C C . ARG A 1 214 ? -10.984 42.219 13.375 1 98.38 214 ARG A C 1
ATOM 1616 O O . ARG A 1 214 ? -11.344 41.219 12.773 1 98.38 214 ARG A O 1
ATOM 1623 N N . PRO A 1 215 ? -9.719 42.656 13.281 1 98.5 215 PRO A N 1
ATOM 1624 C CA . PRO A 1 215 ? -8.781 42.031 12.352 1 98.5 215 PRO A CA 1
ATOM 1625 C C . PRO A 1 215 ? -8.234 40.688 12.859 1 98.5 215 PRO A C 1
ATOM 1627 O O . PRO A 1 215 ? -8.125 40.5 14.07 1 98.5 215 PRO A O 1
ATOM 1630 N N . LEU A 1 216 ? -7.938 39.812 11.938 1 98.56 216 LEU A N 1
ATOM 1631 C CA . LEU A 1 216 ? -7.254 38.562 12.172 1 98.56 216 LEU A CA 1
ATOM 1632 C C . LEU A 1 216 ? -6.141 38.344 11.148 1 98.56 216 LEU A C 1
ATOM 1634 O O . LEU A 1 216 ? -6.289 38.688 9.977 1 98.56 216 LEU A O 1
ATOM 1638 N N . ILE A 1 217 ? -5.016 37.781 11.594 1 98.81 217 ILE A N 1
ATOM 1639 C CA . ILE A 1 217 ? -3.994 37.281 10.688 1 98.81 217 ILE A CA 1
ATOM 1640 C C . ILE A 1 217 ? -4.09 35.75 10.633 1 98.81 217 ILE A C 1
ATOM 1642 O O . ILE A 1 217 ? -3.998 35.062 11.656 1 98.81 217 ILE A O 1
ATOM 1646 N N . TYR A 1 218 ? -4.359 35.188 9.453 1 98.56 218 TYR A N 1
ATOM 1647 C CA . TYR A 1 218 ? -4.477 33.75 9.188 1 98.56 218 TYR A CA 1
ATOM 1648 C C . TYR A 1 218 ? -3.342 33.281 8.289 1 98.56 218 TYR A C 1
ATOM 1650 O O . TYR A 1 218 ? -3.367 33.5 7.078 1 98.56 218 TYR A O 1
ATOM 1658 N N . TYR A 1 219 ? -2.32 32.594 8.852 1 98.62 219 TYR A N 1
ATOM 1659 C CA . TYR A 1 219 ? -1.139 32.25 8.07 1 98.62 219 TYR A CA 1
ATOM 1660 C C . TYR A 1 219 ? -1.057 30.734 7.859 1 98.62 219 TYR A C 1
ATOM 1662 O O . TYR A 1 219 ? -1.615 29.953 8.641 1 98.62 219 TYR A O 1
ATOM 1670 N N . GLY A 1 220 ? -0.491 30.281 6.73 1 97.81 220 GLY A N 1
ATOM 1671 C CA . GLY A 1 220 ? -0.211 28.906 6.395 1 97.81 220 GLY A CA 1
ATOM 1672 C C . GLY A 1 220 ? 1.272 28.594 6.316 1 97.81 220 GLY A C 1
ATOM 1673 O O . GLY A 1 220 ? 2.1 29.375 6.805 1 97.81 220 GLY A O 1
ATOM 1674 N N . ILE A 1 221 ? 1.574 27.5 5.746 1 95.69 221 ILE A N 1
ATOM 1675 C CA . ILE A 1 221 ? 2.943 27 5.711 1 95.69 221 ILE A CA 1
ATOM 1676 C C . ILE A 1 221 ? 3.805 27.906 4.84 1 95.69 221 ILE A C 1
ATOM 1678 O O . ILE A 1 221 ? 5.031 27.922 4.969 1 95.69 221 ILE A O 1
ATOM 1682 N N . GLY A 1 222 ? 3.199 28.703 4.016 1 96.19 222 GLY A N 1
ATOM 1683 C CA . GLY A 1 222 ? 3.941 29.656 3.211 1 96.19 222 GLY A CA 1
ATOM 1684 C C . GLY A 1 222 ? 4.625 30.734 4.035 1 96.19 222 GLY A C 1
ATOM 1685 O O . GLY A 1 222 ? 5.508 31.438 3.539 1 96.19 222 GLY A O 1
ATOM 1686 N N . ALA A 1 223 ? 4.246 30.859 5.27 1 97.56 223 ALA A N 1
ATOM 1687 C CA . ALA A 1 223 ? 4.844 31.828 6.176 1 97.56 223 ALA A CA 1
ATOM 1688 C C . ALA A 1 223 ? 5.891 31.172 7.074 1 97.56 223 ALA A C 1
ATOM 1690 O O . ALA A 1 223 ? 6.234 31.703 8.133 1 97.56 223 ALA A O 1
ATOM 1691 N N . ARG A 1 224 ? 6.363 30.047 6.715 1 95.19 224 ARG A N 1
ATOM 1692 C CA . ARG A 1 224 ? 7.238 29.219 7.547 1 95.19 224 ARG A CA 1
ATOM 1693 C C . ARG A 1 224 ? 8.438 30.031 8.031 1 95.19 224 ARG A C 1
ATOM 1695 O O . ARG A 1 224 ? 8.906 29.844 9.156 1 95.19 224 ARG A O 1
ATOM 1702 N N . LYS A 1 225 ? 8.992 30.969 7.27 1 94.75 225 LYS A N 1
ATOM 1703 C CA . LYS A 1 225 ? 10.188 31.719 7.629 1 94.75 225 LYS A CA 1
ATOM 1704 C C . LYS A 1 225 ? 9.828 33.094 8.195 1 94.75 225 LYS A C 1
ATOM 1706 O O . LYS A 1 225 ? 10.711 33.906 8.469 1 94.75 225 LYS A O 1
ATOM 1711 N N . ALA A 1 226 ? 8.57 33.281 8.414 1 98 226 ALA A N 1
ATOM 1712 C CA . ALA A 1 226 ? 8.125 34.625 8.773 1 98 226 ALA A CA 1
ATOM 1713 C C . ALA A 1 226 ? 7.594 34.656 10.203 1 98 226 ALA A C 1
ATOM 1715 O O . ALA A 1 226 ? 6.824 35.562 10.57 1 98 226 ALA A O 1
ATOM 1716 N N . GLY A 1 227 ? 7.953 33.656 11.039 1 98.25 227 GLY A N 1
ATOM 1717 C CA . GLY A 1 227 ? 7.434 33.562 12.391 1 98.25 227 GLY A CA 1
ATOM 1718 C C . GLY A 1 227 ? 7.691 34.812 13.219 1 98.25 227 GLY A C 1
ATOM 1719 O O . GLY A 1 227 ? 6.801 35.281 13.922 1 98.25 227 GLY A O 1
ATOM 1720 N N . LYS A 1 228 ? 8.875 35.375 13.148 1 98.06 228 LYS A N 1
ATOM 1721 C CA . LYS A 1 228 ? 9.242 36.562 13.906 1 98.06 228 LYS A CA 1
ATOM 1722 C C . LYS A 1 228 ? 8.414 37.75 13.469 1 98.06 228 LYS A C 1
ATOM 1724 O O . LYS A 1 228 ? 7.926 38.531 14.305 1 98.06 228 LYS A O 1
ATOM 1729 N N . GLU A 1 229 ? 8.305 37.938 12.172 1 98.62 229 GLU A N 1
ATOM 1730 C CA . GLU A 1 229 ? 7.523 39.031 11.633 1 98.62 229 GLU A CA 1
ATOM 1731 C C . GLU A 1 229 ? 6.051 38.906 12 1 98.62 229 GLU A C 1
ATOM 1733 O O . GLU A 1 229 ? 5.391 39.906 12.289 1 98.62 229 GLU A O 1
ATOM 1738 N N . LEU A 1 230 ? 5.543 37.688 11.992 1 98.81 230 LEU A N 1
ATOM 1739 C CA . LEU A 1 230 ? 4.152 37.438 12.367 1 98.81 230 LEU A CA 1
ATOM 1740 C C . LEU A 1 230 ? 3.902 37.844 13.812 1 98.81 230 LEU A C 1
ATOM 1742 O O . LEU A 1 230 ? 2.939 38.562 14.102 1 98.81 230 LEU A O 1
ATOM 1746 N N . GLU A 1 231 ? 4.738 37.375 14.695 1 98.44 231 GLU A N 1
ATOM 1747 C CA . GLU A 1 231 ? 4.602 37.688 16.125 1 98.44 231 GLU A CA 1
ATOM 1748 C C . GLU A 1 231 ? 4.727 39.188 16.375 1 98.44 231 GLU A C 1
ATOM 1750 O O . GLU A 1 231 ? 3.945 39.75 17.141 1 98.44 231 GLU A O 1
ATOM 1755 N N . GLN A 1 232 ? 5.695 39.812 15.719 1 98.56 232 GLN A N 1
ATOM 1756 C CA . GLN A 1 232 ? 5.906 41.25 15.883 1 98.56 232 GLN A CA 1
ATOM 1757 C C . GLN A 1 232 ? 4.707 42.031 15.383 1 98.56 232 GLN A C 1
ATOM 1759 O O . GLN A 1 232 ? 4.289 43 16.016 1 98.56 232 GLN A O 1
ATOM 1764 N N . LEU A 1 233 ? 4.234 41.656 14.227 1 98.69 233 LEU A N 1
ATOM 1765 C CA . LEU A 1 233 ? 3.08 42.344 13.672 1 98.69 233 LEU A CA 1
ATOM 1766 C C . LEU A 1 233 ? 1.872 42.219 14.594 1 98.69 233 LEU A C 1
ATOM 1768 O O . LEU A 1 233 ? 1.147 43.188 14.812 1 98.69 233 LEU A O 1
ATOM 1772 N N . SER A 1 234 ? 1.623 41.031 15.117 1 98.75 234 SER A N 1
ATOM 1773 C CA . SER A 1 234 ? 0.547 40.781 16.078 1 98.75 234 SER A CA 1
ATOM 1774 C C . SER A 1 234 ? 0.678 41.688 17.297 1 98.75 234 SER A C 1
ATOM 1776 O O . SER A 1 234 ? -0.291 42.312 17.719 1 98.75 234 SER A O 1
ATOM 1778 N N . LYS A 1 235 ? 1.836 41.75 17.844 1 98 235 LYS A N 1
ATOM 1779 C CA . LYS A 1 235 ? 2.104 42.562 19.031 1 98 235 LYS A CA 1
ATOM 1780 C C . LYS A 1 235 ? 1.921 44.062 18.75 1 98 235 LYS A C 1
ATOM 1782 O O . LYS A 1 235 ? 1.334 44.781 19.547 1 98 235 LYS A O 1
ATOM 1787 N N . THR A 1 236 ? 2.441 44.469 17.609 1 98.38 236 THR A N 1
ATOM 1788 C CA . THR A 1 236 ? 2.465 45.875 17.25 1 98.38 236 THR A CA 1
ATOM 1789 C C . THR A 1 236 ? 1.059 46.375 16.938 1 98.38 236 THR A C 1
ATOM 1791 O O . THR A 1 236 ? 0.656 47.438 17.406 1 98.38 236 THR A O 1
ATOM 1794 N N . LEU A 1 237 ? 0.301 45.594 16.25 1 98.38 237 LEU A N 1
ATOM 1795 C CA . LEU A 1 237 ? -0.995 46.062 15.773 1 98.38 237 LEU A CA 1
ATOM 1796 C C . LEU A 1 237 ? -2.123 45.531 16.641 1 98.38 237 LEU A C 1
ATOM 1798 O O . LEU A 1 237 ? -3.283 45.938 16.484 1 98.38 237 LEU A O 1
ATOM 1802 N N . LYS A 1 238 ? -1.771 44.688 17.625 1 98.44 238 LYS A N 1
ATOM 1803 C CA . LYS A 1 238 ? -2.762 44.062 18.5 1 98.44 238 LYS A CA 1
ATOM 1804 C C . LYS A 1 238 ? -3.799 43.312 17.688 1 98.44 238 LYS A C 1
ATOM 1806 O O . LYS A 1 238 ? -5.004 43.5 17.844 1 98.44 238 LYS A O 1
ATOM 1811 N N . ILE A 1 239 ? -3.307 42.406 16.812 1 98.75 239 ILE A N 1
ATOM 1812 C CA . ILE A 1 239 ? -4.133 41.531 15.969 1 98.75 239 ILE A CA 1
ATOM 1813 C C . ILE A 1 239 ? -3.848 40.094 16.312 1 98.75 239 ILE A C 1
ATOM 1815 O O . ILE A 1 239 ? -2.703 39.625 16.234 1 98.75 239 ILE A O 1
ATOM 1819 N N . PRO A 1 240 ? -4.855 39.281 16.719 1 98.75 240 PRO A N 1
ATOM 1820 C CA . PRO A 1 240 ? -4.625 37.875 17 1 98.75 240 PRO A CA 1
ATOM 1821 C C . PRO A 1 240 ? -4.148 37.094 15.781 1 98.75 240 PRO A C 1
ATOM 1823 O O . PRO A 1 240 ? -4.434 37.469 14.641 1 98.75 240 PRO A O 1
ATOM 1826 N N . LEU A 1 241 ? -3.414 36 16.062 1 98.75 241 LEU A N 1
ATOM 1827 C CA . LEU A 1 241 ? -2.896 35.125 15.031 1 98.75 241 LEU A CA 1
ATOM 1828 C C . LEU A 1 241 ? -3.668 33.812 15.016 1 98.75 241 LEU A C 1
ATOM 1830 O O . LEU A 1 241 ? -4.035 33.281 16.062 1 98.75 241 LEU A O 1
ATOM 1834 N N . MET A 1 242 ? -3.949 33.312 13.891 1 97.81 242 MET A N 1
ATOM 1835 C CA . MET A 1 242 ? -4.367 31.922 13.703 1 97.81 242 MET A CA 1
ATOM 1836 C C . MET A 1 242 ? -3.625 31.281 12.539 1 97.81 242 MET A C 1
ATOM 1838 O O . MET A 1 242 ? -3.023 31.984 11.719 1 97.81 242 MET A O 1
ATOM 1842 N N . SER A 1 243 ? -3.59 29.969 12.438 1 97.94 243 SER A N 1
ATOM 1843 C CA . SER A 1 243 ? -2.859 29.281 11.375 1 97.94 243 SER A CA 1
ATOM 1844 C C . SER A 1 243 ? -3.617 28.047 10.883 1 97.94 243 SER A C 1
ATOM 1846 O O . SER A 1 243 ? -4.57 27.609 11.531 1 97.94 243 SER A O 1
ATOM 1848 N N . THR A 1 244 ? -3.219 27.594 9.711 1 96.56 244 THR A N 1
ATOM 1849 C CA . THR A 1 244 ? -3.58 26.219 9.359 1 96.56 244 THR A CA 1
ATOM 1850 C C . THR A 1 244 ? -2.873 25.234 10.273 1 96.56 244 THR A C 1
ATOM 1852 O O . THR A 1 244 ? -1.907 25.578 10.953 1 96.56 244 THR A O 1
ATOM 1855 N N . TYR A 1 245 ? -3.354 24.016 10.312 1 96.12 245 TYR A N 1
ATOM 1856 C CA . TYR A 1 245 ? -2.775 23 11.172 1 96.12 245 TYR A CA 1
ATOM 1857 C C . TYR A 1 245 ? -1.331 22.703 10.781 1 96.12 245 TYR A C 1
ATOM 1859 O O . TYR A 1 245 ? -0.448 22.641 11.641 1 96.12 245 TYR A O 1
ATOM 1867 N N . PRO A 1 246 ? -1.038 22.578 9.461 1 96.12 246 PRO A N 1
ATOM 1868 C CA . PRO A 1 246 ? 0.351 22.281 9.109 1 96.12 246 PRO A CA 1
ATOM 1869 C C . PRO A 1 246 ? 1.314 23.406 9.484 1 96.12 246 PRO A C 1
ATOM 1871 O O . PRO A 1 246 ? 2.523 23.188 9.578 1 96.12 246 PRO A O 1
ATOM 1874 N N . ALA A 1 247 ? 0.806 24.625 9.727 1 97.25 247 ALA A N 1
ATOM 1875 C CA . ALA A 1 247 ? 1.646 25.781 10.016 1 97.25 247 ALA A CA 1
ATOM 1876 C C . ALA A 1 247 ? 1.861 25.938 11.516 1 97.25 247 ALA A C 1
ATOM 1878 O O . ALA A 1 247 ? 2.551 26.859 11.961 1 97.25 247 ALA A O 1
ATOM 1879 N N . LYS A 1 248 ? 1.291 25.031 12.305 1 97.44 248 LYS A N 1
ATOM 1880 C CA . LYS A 1 248 ? 1.555 25.016 13.742 1 97.44 248 LYS A CA 1
ATOM 1881 C C . LYS A 1 248 ? 3.055 25 14.023 1 97.44 248 LYS A C 1
ATOM 1883 O O . LYS A 1 248 ? 3.805 24.281 13.367 1 97.44 248 LYS A O 1
ATOM 1888 N N . GLY A 1 249 ? 3.502 25.766 14.977 1 97.12 249 GLY A N 1
ATOM 1889 C CA . GLY A 1 249 ? 4.902 25.781 15.359 1 97.12 249 GLY A CA 1
ATOM 1890 C C . GLY A 1 249 ? 5.684 26.922 14.75 1 97.12 249 GLY A C 1
ATOM 1891 O O . GLY A 1 249 ? 6.785 27.234 15.203 1 97.12 249 GLY A O 1
ATOM 1892 N N . ILE A 1 250 ? 5.102 27.594 13.656 1 97.88 250 ILE A N 1
ATOM 1893 C CA . ILE A 1 250 ? 5.77 28.75 13.07 1 97.88 250 ILE A CA 1
ATOM 1894 C C . ILE A 1 250 ? 5.855 29.875 14.102 1 97.88 250 ILE A C 1
ATOM 1896 O O . ILE A 1 250 ? 6.871 30.562 14.195 1 97.88 250 ILE A O 1
ATOM 1900 N N . VAL A 1 251 ? 4.742 30.125 14.797 1 98.12 251 VAL A N 1
ATOM 1901 C CA . VAL A 1 251 ? 4.695 30.906 16.016 1 98.12 251 VAL A CA 1
ATOM 1902 C C . VAL A 1 251 ? 4.512 29.984 17.219 1 98.12 251 VAL A C 1
ATOM 1904 O O . VAL A 1 251 ? 3.816 28.969 17.141 1 98.12 251 VAL A O 1
ATOM 1907 N N . ALA A 1 252 ? 5.195 30.359 18.312 1 98 252 ALA A N 1
ATOM 1908 C CA . ALA A 1 252 ? 5.117 29.5 19.484 1 98 252 ALA A CA 1
ATOM 1909 C C . ALA A 1 252 ? 3.67 29.312 19.938 1 98 252 ALA A C 1
ATOM 1911 O O . ALA A 1 252 ? 2.898 30.266 19.984 1 98 252 ALA A O 1
ATOM 1912 N N . ASP A 1 253 ? 3.371 28.078 20.312 1 97.5 253 ASP A N 1
ATOM 1913 C CA . ASP A 1 253 ? 2.012 27.75 20.734 1 97.5 253 ASP A CA 1
ATOM 1914 C C . ASP A 1 253 ? 1.613 28.578 21.969 1 97.5 253 ASP A C 1
ATOM 1916 O O . ASP A 1 253 ? 0.437 28.891 22.141 1 97.5 253 ASP A O 1
ATOM 1920 N N . ARG A 1 254 ? 2.541 28.969 22.703 1 96.56 254 ARG A N 1
ATOM 1921 C CA . ARG A 1 254 ? 2.273 29.656 23.969 1 96.56 254 ARG A CA 1
ATOM 1922 C C . ARG A 1 254 ? 2.074 31.156 23.734 1 96.56 254 ARG A C 1
ATOM 1924 O O . ARG A 1 254 ? 1.671 31.875 24.641 1 96.56 254 ARG A O 1
ATOM 1931 N N . TYR A 1 255 ? 2.396 31.641 22.484 1 98.31 255 TYR A N 1
ATOM 1932 C CA . TYR A 1 255 ? 2.127 33.031 22.219 1 98.31 255 TYR A CA 1
ATOM 1933 C C . TYR A 1 255 ? 0.698 33.406 22.609 1 98.31 255 TYR A C 1
ATOM 1935 O O . TYR A 1 255 ? -0.255 32.75 22.156 1 98.31 255 TYR A O 1
ATOM 1943 N N . PRO A 1 256 ? 0.486 34.406 23.438 1 98.19 256 PRO A N 1
ATOM 1944 C CA . PRO A 1 256 ? -0.809 34.656 24.078 1 98.19 256 PRO A CA 1
ATOM 1945 C C . PRO A 1 256 ? -1.919 34.938 23.078 1 98.19 256 PRO A C 1
ATOM 1947 O O . PRO A 1 256 ? -3.09 34.656 23.344 1 98.19 256 PRO A O 1
ATOM 1950 N N . ALA A 1 257 ? -1.562 35.469 21.969 1 98.38 257 ALA A N 1
ATOM 1951 C CA . ALA A 1 257 ? -2.588 35.844 21 1 98.38 257 ALA A CA 1
ATOM 1952 C C . ALA A 1 257 ? -2.664 34.844 19.844 1 98.38 257 ALA A C 1
ATOM 1954 O O . ALA A 1 257 ? -3.209 35.156 18.781 1 98.38 257 ALA A O 1
ATOM 1955 N N . TYR A 1 258 ? -2.045 33.75 19.984 1 98.5 258 TYR A N 1
ATOM 1956 C CA . TYR A 1 258 ? -2.184 32.656 19.016 1 98.5 258 TYR A CA 1
ATOM 1957 C C . TYR A 1 258 ? -3.443 31.844 19.281 1 98.5 258 TYR A C 1
ATOM 1959 O O . TYR A 1 258 ? -3.547 31.172 20.312 1 98.5 258 TYR A O 1
ATOM 1967 N N . LEU A 1 259 ? -4.359 31.844 18.328 1 98.44 259 LEU A N 1
ATOM 1968 C CA . LEU A 1 259 ? -5.695 31.281 18.516 1 98.44 259 LEU A CA 1
ATOM 1969 C C . LEU A 1 259 ? -5.734 29.812 18.109 1 98.44 259 LEU A C 1
ATOM 1971 O O . LEU A 1 259 ? -6.672 29.094 18.453 1 98.44 259 LEU A O 1
ATOM 1975 N N . GLY A 1 260 ? -4.766 29.281 17.375 1 97.25 260 GLY A N 1
ATOM 1976 C CA . GLY A 1 260 ? -4.781 27.938 16.844 1 97.25 260 GLY A CA 1
ATOM 1977 C C . GLY A 1 260 ? -5.367 27.844 15.445 1 97.25 260 GLY A C 1
ATOM 1978 O O . GLY A 1 260 ? -5.293 28.797 14.672 1 97.25 260 GLY A O 1
ATOM 1979 N N . SER A 1 261 ? -5.754 26.688 15.055 1 95.94 261 SER A N 1
ATOM 1980 C CA . SER A 1 261 ? -6.32 26.453 13.727 1 95.94 261 SER A CA 1
ATOM 1981 C C . SER A 1 261 ? -7.844 26.391 13.781 1 95.94 261 SER A C 1
ATOM 1983 O O . SER A 1 261 ? -8.43 26.266 14.859 1 95.94 261 SER A O 1
ATOM 1985 N N . ALA A 1 262 ? -8.492 26.438 12.609 1 92.12 262 ALA A N 1
ATOM 1986 C CA . ALA A 1 262 ? -9.945 26.469 12.531 1 92.12 262 ALA A CA 1
ATOM 1987 C C . ALA A 1 262 ? -10.484 25.219 11.844 1 92.12 262 ALA A C 1
ATOM 1989 O O . ALA A 1 262 ? -9.711 24.359 11.406 1 92.12 262 ALA A O 1
ATOM 1990 N N . ASN A 1 263 ? -11.773 25.031 11.852 1 87.62 263 ASN A N 1
ATOM 1991 C CA . ASN A 1 263 ? -12.578 24 11.219 1 87.62 263 ASN A CA 1
ATOM 1992 C C . ASN A 1 263 ? -12.484 22.672 11.961 1 87.62 263 ASN A C 1
ATOM 1994 O O . ASN A 1 263 ? -12.805 22.594 13.148 1 87.62 263 ASN A O 1
ATOM 1998 N N . ARG A 1 264 ? -11.977 21.609 11.32 1 82.06 264 ARG A N 1
ATOM 1999 C CA . ARG A 1 264 ? -12.102 20.312 11.969 1 82.06 264 ARG A CA 1
ATOM 2000 C C . ARG A 1 264 ? -10.906 20.047 12.883 1 82.06 264 ARG A C 1
ATOM 2002 O O . ARG A 1 264 ? -11.086 19.688 14.047 1 82.06 264 ARG A O 1
ATOM 2009 N N . VAL A 1 265 ? -9.727 20.219 12.383 1 91.5 265 VAL A N 1
ATOM 2010 C CA . VAL A 1 265 ? -8.555 20.156 13.242 1 91.5 265 VAL A CA 1
ATOM 2011 C C . VAL A 1 265 ? -8.305 21.516 13.883 1 91.5 265 VAL A C 1
ATOM 2013 O O . VAL A 1 265 ? -7.359 22.219 13.523 1 91.5 265 VAL A O 1
ATOM 2016 N N . ALA A 1 266 ? -9.227 21.859 14.883 1 93.06 266 ALA A N 1
ATOM 2017 C CA . ALA A 1 266 ? -9.383 23.25 15.305 1 93.06 266 ALA A CA 1
ATOM 2018 C C . ALA A 1 266 ? -9.102 23.391 16.797 1 93.06 266 ALA A C 1
ATOM 2020 O O . ALA A 1 266 ? -9.102 22.406 17.547 1 93.06 266 ALA A O 1
ATOM 2021 N N . GLN A 1 267 ? -8.781 24.547 17.109 1 96.25 267 GLN A N 1
ATOM 2022 C CA . GLN A 1 267 ? -8.922 25.047 18.469 1 96.25 267 GLN A CA 1
ATOM 2023 C C . GLN A 1 267 ? -10.133 25.969 18.594 1 96.25 267 GLN A C 1
ATOM 2025 O O . GLN A 1 267 ? -10.461 26.703 17.656 1 96.25 267 GLN A O 1
ATOM 2030 N N . LYS A 1 268 ? -10.828 25.953 19.672 1 96.62 268 LYS A N 1
ATOM 2031 C CA . LYS A 1 268 ? -12.07 26.688 19.891 1 96.62 268 LYS A CA 1
ATOM 2032 C C . LYS A 1 268 ? -11.891 28.172 19.578 1 96.62 268 LYS A C 1
ATOM 2034 O O . LYS A 1 268 ? -12.688 28.75 18.844 1 96.62 268 LYS A O 1
ATOM 2039 N N . PRO A 1 269 ? -10.812 28.859 20.047 1 97.88 269 PRO A N 1
ATOM 2040 C CA . PRO A 1 269 ? -10.711 30.297 19.828 1 97.88 269 PRO A CA 1
ATOM 2041 C C . PRO A 1 269 ? -10.641 30.672 18.344 1 97.88 269 PRO A C 1
ATOM 2043 O O . PRO A 1 269 ? -11.211 31.688 17.938 1 97.88 269 PRO A O 1
ATOM 2046 N N . ALA A 1 270 ? -9.977 29.859 17.609 1 97.06 270 ALA A N 1
ATOM 2047 C CA . ALA A 1 270 ? -9.805 30.172 16.188 1 97.06 270 ALA A CA 1
ATOM 2048 C C . ALA A 1 270 ? -11.148 30.141 15.453 1 97.06 270 ALA A C 1
ATOM 2050 O O . ALA A 1 270 ? -11.445 31.047 14.664 1 97.06 270 ALA A O 1
ATOM 2051 N N . ASN A 1 271 ? -11.961 29.141 15.711 1 94.38 271 ASN A N 1
ATOM 2052 C CA . ASN A 1 271 ? -13.266 29.031 15.062 1 94.38 271 ASN A CA 1
ATOM 2053 C C . ASN A 1 271 ? -14.172 30.203 15.438 1 94.38 271 ASN A C 1
ATOM 2055 O O . ASN A 1 271 ? -14.844 30.766 14.57 1 94.38 271 ASN A O 1
ATOM 2059 N N . GLU A 1 272 ? -14.156 30.516 16.656 1 95.81 272 GLU A N 1
ATOM 2060 C CA . GLU A 1 272 ? -15.031 31.578 17.141 1 95.81 272 GLU A CA 1
ATOM 2061 C C . GLU A 1 272 ? -14.602 32.938 16.609 1 95.81 272 GLU A C 1
ATOM 2063 O O . GLU A 1 272 ? -15.43 33.75 16.188 1 95.81 272 GLU A O 1
ATOM 2068 N N . ALA A 1 273 ? -13.32 33.156 16.609 1 97.25 273 ALA A N 1
ATOM 2069 C CA . ALA A 1 273 ? -12.797 34.438 16.156 1 97.25 273 ALA A CA 1
ATOM 2070 C C . ALA A 1 273 ? -13 34.594 14.656 1 97.25 273 ALA A C 1
ATOM 2072 O O . ALA A 1 273 ? -13.344 35.688 14.195 1 97.25 273 ALA A O 1
ATOM 2073 N N . LEU A 1 274 ? -12.758 33.562 13.914 1 96.31 274 LEU A N 1
ATOM 2074 C CA . LEU A 1 274 ? -12.891 33.625 12.461 1 96.31 274 LEU A CA 1
ATOM 2075 C C . LEU A 1 274 ? -14.305 34.031 12.055 1 96.31 274 LEU A C 1
ATOM 2077 O O . LEU A 1 274 ? -14.492 34.812 11.117 1 96.31 274 LEU A O 1
ATOM 2081 N N . ALA A 1 275 ? -15.25 33.594 12.781 1 94.06 275 ALA A N 1
ATOM 2082 C CA . ALA A 1 275 ? -16.656 33.844 12.484 1 94.06 275 ALA A CA 1
ATOM 2083 C C . ALA A 1 275 ? -17 35.344 12.688 1 94.06 275 ALA A C 1
ATOM 2085 O O . ALA A 1 275 ? -17.938 35.844 12.094 1 94.06 275 ALA A O 1
ATOM 2086 N N . GLN A 1 276 ? -16.172 36.062 13.438 1 95.56 276 GLN A N 1
ATOM 2087 C CA . GLN A 1 276 ? -16.5 37.406 13.852 1 95.56 276 GLN A CA 1
ATOM 2088 C C . GLN A 1 276 ? -15.562 38.438 13.219 1 95.56 276 GLN A C 1
ATOM 2090 O O . GLN A 1 276 ? -15.742 39.656 13.391 1 95.56 276 GLN A O 1
ATOM 2095 N N . ALA A 1 277 ? -14.625 37.969 12.516 1 97.12 277 ALA A N 1
ATOM 2096 C CA . ALA A 1 277 ? -13.594 38.875 11.984 1 97.12 277 ALA A CA 1
ATOM 2097 C C . ALA A 1 277 ? -14.148 39.719 10.852 1 97.12 277 ALA A C 1
ATOM 2099 O O . ALA A 1 277 ? -14.867 39.25 9.977 1 97.12 277 ALA A O 1
ATOM 2100 N N . ASP A 1 278 ? -13.852 41.031 10.859 1 97.56 278 ASP A N 1
ATOM 2101 C CA . ASP A 1 278 ? -14.281 41.906 9.773 1 97.56 278 ASP A CA 1
ATOM 2102 C C . ASP A 1 278 ? -13.195 42.031 8.711 1 97.56 278 ASP A C 1
ATOM 2104 O O . ASP A 1 278 ? -13.484 42.375 7.559 1 97.56 278 ASP A O 1
ATOM 2108 N N . VAL A 1 279 ? -11.898 41.875 9.078 1 98.5 279 VAL A N 1
ATOM 2109 C CA . VAL A 1 279 ? -10.766 41.906 8.164 1 98.5 279 VAL A CA 1
ATOM 2110 C C . VAL A 1 279 ? -9.883 40.688 8.422 1 98.5 279 VAL A C 1
ATOM 2112 O O . VAL A 1 279 ? -9.562 40.375 9.57 1 98.5 279 VAL A O 1
ATOM 2115 N N . VAL A 1 280 ? -9.523 39.938 7.402 1 98.62 280 VAL A N 1
ATOM 2116 C CA . VAL A 1 280 ? -8.602 38.812 7.496 1 98.62 280 VAL A CA 1
ATOM 2117 C C . VAL A 1 280 ? -7.391 39.062 6.598 1 98.62 280 VAL A C 1
ATOM 2119 O O . VAL A 1 280 ? -7.543 39.312 5.402 1 98.62 280 VAL A O 1
ATOM 2122 N N . LEU A 1 281 ? -6.207 39.094 7.164 1 98.81 281 LEU A N 1
ATOM 2123 C CA . LEU A 1 281 ? -4.961 39 6.406 1 98.81 281 LEU A CA 1
ATOM 2124 C C . LEU A 1 281 ? -4.527 37.562 6.234 1 98.81 281 LEU A C 1
ATOM 2126 O O . LEU A 1 281 ? -4.066 36.906 7.184 1 98.81 281 LEU A O 1
ATOM 2130 N N . PHE A 1 282 ? -4.695 37.031 5.039 1 98.56 282 PHE A N 1
ATOM 2131 C CA . PHE A 1 282 ? -4.445 35.656 4.633 1 98.56 282 PHE A CA 1
ATOM 2132 C C . PHE A 1 282 ? -3.035 35.531 4.07 1 98.56 282 PHE A C 1
ATOM 2134 O O . PHE A 1 282 ? -2.76 35.969 2.951 1 98.56 282 PHE A O 1
ATOM 2141 N N . VAL A 1 283 ? -2.094 34.844 4.84 1 98.69 283 VAL A N 1
ATOM 2142 C CA . VAL A 1 283 ? -0.671 34.906 4.523 1 98.69 283 VAL A CA 1
ATOM 2143 C C . VAL A 1 283 ? -0.165 33.5 4.168 1 98.69 283 VAL A C 1
ATOM 2145 O O . VAL A 1 283 ? -0.074 32.625 5.031 1 98.69 283 VAL A O 1
ATOM 2148 N N . GLY A 1 284 ? 0.291 33.312 2.908 1 97.88 284 GLY A N 1
ATOM 2149 C CA . GLY A 1 284 ? 0.864 32.031 2.492 1 97.88 284 GLY A CA 1
ATOM 2150 C C . GLY A 1 284 ? 0.002 30.844 2.861 1 97.88 284 GLY A C 1
ATOM 2151 O O . GLY A 1 284 ? 0.504 29.859 3.383 1 97.88 284 GLY A O 1
ATOM 2152 N N . ASN A 1 285 ? -1.243 30.953 2.629 1 95.94 285 ASN A N 1
ATOM 2153 C CA . ASN A 1 285 ? -2.254 30.047 3.16 1 95.94 285 ASN A CA 1
ATOM 2154 C C . ASN A 1 285 ? -3.131 29.469 2.051 1 95.94 285 ASN A C 1
ATOM 2156 O O . ASN A 1 285 ? -3.609 30.219 1.188 1 95.94 285 ASN A O 1
ATOM 2160 N N . ASN A 1 286 ? -3.354 28.172 2.043 1 90.44 286 ASN A N 1
ATOM 2161 C CA . ASN A 1 286 ? -4.254 27.5 1.105 1 90.44 286 ASN A CA 1
ATOM 2162 C C . ASN A 1 286 ? -5.633 27.281 1.718 1 90.44 286 ASN A C 1
ATOM 2164 O O . ASN A 1 286 ? -6.648 27.594 1.102 1 90.44 286 ASN A O 1
ATOM 2168 N N . TYR A 1 287 ? -5.691 26.734 2.854 1 93.19 287 TYR A N 1
ATOM 2169 C CA . TYR A 1 287 ? -6.875 26.391 3.641 1 93.19 287 TYR A CA 1
ATOM 2170 C C . TYR A 1 287 ? -7.961 25.797 2.76 1 93.19 287 TYR A C 1
ATOM 2172 O O . TYR A 1 287 ? -8.992 26.422 2.52 1 93.19 287 TYR A O 1
ATOM 2180 N N . PRO A 1 288 ? -7.91 24.547 2.469 1 90.62 288 PRO A N 1
ATOM 2181 C CA . PRO A 1 288 ? -8.766 23.922 1.453 1 90.62 288 PRO A CA 1
ATOM 2182 C C . PRO A 1 288 ? -10.211 23.766 1.914 1 90.62 288 PRO A C 1
ATOM 2184 O O . PRO A 1 288 ? -11.062 23.312 1.143 1 90.62 288 PRO A O 1
ATOM 2187 N N . PHE A 1 289 ? -10.617 24.266 3.086 1 91.06 289 PHE A N 1
ATOM 2188 C CA . PHE A 1 289 ? -11.969 24.125 3.615 1 91.06 289 PHE A CA 1
ATOM 2189 C C . PHE A 1 289 ? -12.75 25.438 3.457 1 91.06 289 PHE A C 1
ATOM 2191 O O . PHE A 1 289 ? -13.938 25.5 3.77 1 91.06 289 PHE A O 1
ATOM 2198 N N . ALA A 1 290 ? -12.164 26.484 2.982 1 92.5 290 ALA A N 1
ATOM 2199 C CA . ALA A 1 290 ? -12.695 27.844 3.01 1 92.5 290 ALA A CA 1
ATOM 2200 C C . ALA A 1 290 ? -14.062 27.906 2.338 1 92.5 290 ALA A C 1
ATOM 2202 O O . ALA A 1 290 ? -15.023 28.422 2.922 1 92.5 290 ALA A O 1
ATOM 2203 N N . GLU A 1 291 ? -14.164 27.328 1.161 1 90.25 291 GLU A N 1
ATOM 2204 C CA . GLU A 1 291 ? -15.375 27.5 0.367 1 90.25 291 GLU A CA 1
ATOM 2205 C C . GLU A 1 291 ? -16.5 26.609 0.897 1 90.25 291 GLU A C 1
ATOM 2207 O O . GLU A 1 291 ? -17.641 27.078 1.054 1 90.25 291 GLU A O 1
ATOM 2212 N N . VAL A 1 292 ? -16.156 25.422 1.259 1 88.38 292 VAL A N 1
ATOM 2213 C CA . VAL A 1 292 ? -17.203 24.469 1.644 1 88.38 292 VAL A CA 1
ATOM 2214 C C . VAL A 1 292 ? -17.719 24.812 3.043 1 88.38 292 VAL A C 1
ATOM 2216 O O . VAL A 1 292 ? -18.859 24.516 3.377 1 88.38 292 VAL A O 1
ATOM 2219 N N . SER A 1 293 ? -16.922 25.453 3.824 1 89.75 293 SER A N 1
ATOM 2220 C CA . SER A 1 293 ? -17.328 25.844 5.164 1 89.75 293 SER A CA 1
ATOM 2221 C C . SER A 1 293 ? -17.797 27.297 5.191 1 89.75 293 SER A C 1
ATOM 2223 O O . SER A 1 293 ? -18.219 27.797 6.234 1 89.75 293 SER A O 1
ATOM 2225 N N . LYS A 1 294 ? -17.703 28.016 4.066 1 90.31 294 LYS A N 1
ATOM 2226 C CA . LYS A 1 294 ? -17.984 29.438 4.016 1 90.31 294 LYS A CA 1
ATOM 2227 C C . LYS A 1 294 ? -17.266 30.188 5.133 1 90.31 294 LYS A C 1
ATOM 2229 O O . LYS A 1 294 ? -17.875 30.984 5.852 1 90.31 294 LYS A O 1
ATOM 2234 N N . ALA A 1 295 ? -16.062 29.906 5.277 1 92.81 295 ALA A N 1
ATOM 2235 C CA . ALA A 1 295 ? -15.266 30.328 6.426 1 92.81 295 ALA A CA 1
ATOM 2236 C C . ALA A 1 295 ? -15.156 31.859 6.477 1 92.81 295 ALA A C 1
ATOM 2238 O O . ALA A 1 295 ? -15.055 32.438 7.555 1 92.81 295 ALA A O 1
ATOM 2239 N N . PHE A 1 296 ? -15.219 32.531 5.309 1 95.56 296 PHE A N 1
ATOM 2240 C CA . PHE A 1 296 ? -14.93 33.969 5.246 1 95.56 296 PHE A CA 1
ATOM 2241 C C . PHE A 1 296 ? -16.172 34.75 4.863 1 95.56 296 PHE A C 1
ATOM 2243 O O . PHE A 1 296 ? -16.078 35.906 4.418 1 95.56 296 PHE A O 1
ATOM 2250 N N . LYS A 1 297 ? -17.297 34.156 5.023 1 93 297 LYS A N 1
ATOM 2251 C CA . LYS A 1 297 ? -18.547 34.781 4.582 1 93 297 LYS A CA 1
ATOM 2252 C C . LYS A 1 297 ? -18.797 36.094 5.34 1 93 297 LYS A C 1
ATOM 2254 O O . LYS A 1 297 ? -19.438 37 4.816 1 93 297 LYS A O 1
ATOM 2259 N N . ASN A 1 298 ? -18.281 36.219 6.523 1 93.5 298 ASN A N 1
ATOM 2260 C CA . ASN A 1 298 ? -18.547 37.406 7.363 1 93.5 298 ASN A CA 1
ATOM 2261 C C . ASN A 1 298 ? -17.406 38.406 7.27 1 93.5 298 ASN A C 1
ATOM 2263 O O . ASN A 1 298 ? -17.484 39.5 7.855 1 93.5 298 ASN A O 1
ATOM 2267 N N . THR A 1 299 ? -16.375 38.094 6.566 1 95.94 299 THR A N 1
ATOM 2268 C CA . THR A 1 299 ? -15.219 38.969 6.402 1 95.94 299 THR A CA 1
ATOM 2269 C C . THR A 1 299 ? -15.523 40.094 5.406 1 95.94 299 THR A C 1
ATOM 2271 O O . THR A 1 299 ? -15.844 39.812 4.246 1 95.94 299 THR A O 1
ATOM 2274 N N . ARG A 1 300 ? -15.438 41.312 5.836 1 96.5 300 ARG A N 1
ATOM 2275 C CA . ARG A 1 300 ? -15.734 42.469 4.988 1 96.5 300 ARG A CA 1
ATOM 2276 C C . ARG A 1 300 ? -14.57 42.781 4.047 1 96.5 300 ARG A C 1
ATOM 2278 O O . ARG A 1 300 ? -14.781 43.125 2.885 1 96.5 300 ARG A O 1
ATOM 2285 N N . TYR A 1 301 ? -13.336 42.719 4.551 1 97.75 301 TYR A N 1
ATOM 2286 C CA . TYR A 1 301 ? -12.133 42.938 3.744 1 97.75 301 TYR A CA 1
ATOM 2287 C C . TYR A 1 301 ? -11.195 41.75 3.85 1 97.75 301 TYR A C 1
ATOM 2289 O O . TYR A 1 301 ? -10.766 41.375 4.945 1 97.75 301 TYR A O 1
ATOM 2297 N N . PHE A 1 302 ? -10.953 41.156 2.758 1 98.06 302 PHE A N 1
ATOM 2298 C CA . PHE A 1 302 ? -10.047 40 2.646 1 98.06 302 PHE A CA 1
ATOM 2299 C C . PHE A 1 302 ? -8.75 40.406 1.966 1 98.06 302 PHE A C 1
ATOM 2301 O O . PHE A 1 302 ? -8.75 40.844 0.808 1 98.06 302 PHE A O 1
ATOM 2308 N N . LEU A 1 303 ? -7.641 40.344 2.705 1 98.69 303 LEU A N 1
ATOM 2309 C CA . LEU A 1 303 ? -6.297 40.719 2.254 1 98.69 303 LEU A CA 1
ATOM 2310 C C . LEU A 1 303 ? -5.43 39.469 2.113 1 98.69 303 LEU A C 1
ATOM 2312 O O . LEU A 1 303 ? -5.488 38.562 2.957 1 98.69 303 LEU A O 1
ATOM 2316 N N . GLN A 1 304 ? -4.652 39.406 1.059 1 98.44 304 GLN A N 1
ATOM 2317 C CA . GLN A 1 304 ? -3.949 38.125 0.8 1 98.44 304 GLN A CA 1
ATOM 2318 C C . GLN A 1 304 ? -2.514 38.406 0.35 1 98.44 304 GLN A C 1
ATOM 2320 O O . GLN A 1 304 ? -2.26 39.312 -0.449 1 98.44 304 GLN A O 1
ATOM 2325 N N . ILE A 1 305 ? -1.593 37.688 0.942 1 98.56 305 ILE A N 1
ATOM 2326 C CA . ILE A 1 305 ? -0.197 37.625 0.526 1 98.56 305 ILE A CA 1
ATOM 2327 C C . ILE A 1 305 ? 0.14 36.188 0.108 1 98.56 305 ILE A C 1
ATOM 2329 O O . ILE A 1 305 ? -0.032 35.25 0.889 1 98.56 305 ILE A O 1
ATOM 2333 N N . ASP A 1 306 ? 0.557 36 -1.084 1 97.81 306 ASP A N 1
ATOM 2334 C CA . ASP A 1 306 ? 0.985 34.688 -1.545 1 97.81 306 ASP A CA 1
ATOM 2335 C C . ASP A 1 306 ? 2.055 34.812 -2.629 1 97.81 306 ASP A C 1
ATOM 2337 O O . ASP A 1 306 ? 2.086 35.781 -3.373 1 97.81 306 ASP A O 1
ATOM 2341 N N . ILE A 1 307 ? 2.9 33.875 -2.623 1 96.38 307 ILE A N 1
ATOM 2342 C CA . ILE A 1 307 ? 3.965 33.875 -3.621 1 96.38 307 ILE A CA 1
ATOM 2343 C C . ILE A 1 307 ? 3.473 33.219 -4.91 1 96.38 307 ILE A C 1
ATOM 2345 O O . ILE A 1 307 ? 4.086 33.375 -5.965 1 96.38 307 ILE A O 1
ATOM 2349 N N . ASP A 1 308 ? 2.418 32.438 -4.844 1 94.5 308 ASP A N 1
ATOM 2350 C CA . ASP A 1 308 ? 1.84 31.703 -5.953 1 94.5 308 ASP A CA 1
ATOM 2351 C C . ASP A 1 308 ? 0.638 32.438 -6.543 1 94.5 308 ASP A C 1
ATOM 2353 O O . ASP A 1 308 ? -0.404 32.562 -5.895 1 94.5 308 ASP A O 1
ATOM 2357 N N . PRO A 1 309 ? 0.738 32.875 -7.773 1 94.5 309 PRO A N 1
ATOM 2358 C CA . PRO A 1 309 ? -0.375 33.625 -8.367 1 94.5 309 PRO A CA 1
ATOM 2359 C C . PRO A 1 309 ? -1.645 32.781 -8.492 1 94.5 309 PRO A C 1
ATOM 2361 O O . PRO A 1 309 ? -2.75 33.312 -8.516 1 94.5 309 PRO A O 1
ATOM 2364 N N . ALA A 1 310 ? -1.521 31.438 -8.5 1 93.25 310 ALA A N 1
ATOM 2365 C CA . ALA A 1 310 ? -2.68 30.562 -8.641 1 93.25 310 ALA A CA 1
ATOM 2366 C C . ALA A 1 310 ? -3.512 30.547 -7.359 1 93.25 310 ALA A C 1
ATOM 2368 O O . ALA A 1 310 ? -4.656 30.094 -7.363 1 93.25 310 ALA A O 1
ATOM 2369 N N . LYS A 1 311 ? -2.969 31.047 -6.285 1 95.25 311 LYS A N 1
ATOM 2370 C CA . LYS A 1 311 ? -3.65 31.016 -4.992 1 95.25 311 LYS A CA 1
ATOM 2371 C C . LYS A 1 311 ? -4.398 32.312 -4.738 1 95.25 311 LYS A C 1
ATOM 2373 O O . LYS A 1 311 ? -5.316 32.375 -3.914 1 95.25 311 LYS A O 1
ATOM 2378 N N . LEU A 1 312 ? -3.986 33.438 -5.367 1 96 312 LEU A N 1
ATOM 2379 C CA . LEU A 1 312 ? -4.605 34.719 -5.129 1 96 312 LEU A CA 1
ATOM 2380 C C . LEU A 1 312 ? -6.062 34.719 -5.57 1 96 312 LEU A C 1
ATOM 2382 O O . LEU A 1 312 ? -6.367 34.438 -6.734 1 96 312 LEU A O 1
ATOM 2386 N N . GLY A 1 313 ? -6.938 34.938 -4.648 1 94.81 313 GLY A N 1
ATOM 2387 C CA . GLY A 1 313 ? -8.359 35.031 -4.934 1 94.81 313 GLY A CA 1
ATOM 2388 C C . GLY A 1 313 ? -9.047 33.688 -4.984 1 94.81 313 GLY A C 1
ATOM 2389 O O . GLY A 1 313 ? -10.25 33.594 -5.227 1 94.81 313 GLY A O 1
ATOM 2390 N N . LYS A 1 314 ? -8.336 32.656 -4.73 1 93.81 314 LYS A N 1
ATOM 2391 C CA . LYS A 1 314 ? -8.859 31.297 -4.891 1 93.81 314 LYS A CA 1
ATOM 2392 C C . LYS A 1 314 ? -9.922 30.984 -3.842 1 93.81 314 LYS A C 1
ATOM 2394 O O . LYS A 1 314 ? -10.953 30.391 -4.152 1 93.81 314 LYS A O 1
ATOM 2399 N N . ARG A 1 315 ? -9.695 31.391 -2.629 1 94.69 315 ARG A N 1
ATOM 2400 C CA . ARG A 1 315 ? -10.469 30.906 -1.494 1 94.69 315 ARG A CA 1
ATOM 2401 C C . ARG A 1 315 ? -11.578 31.891 -1.131 1 94.69 315 ARG A C 1
ATOM 2403 O O . ARG A 1 315 ? -12.547 31.516 -0.468 1 94.69 315 ARG A O 1
ATOM 2410 N N . HIS A 1 316 ? -11.398 33.125 -1.565 1 95.12 316 HIS A N 1
ATOM 2411 C CA . HIS A 1 316 ? -12.367 34.188 -1.301 1 95.12 316 HIS A CA 1
ATOM 2412 C C . HIS A 1 316 ? -12.086 35.406 -2.162 1 95.12 316 HIS A C 1
ATOM 2414 O O . HIS A 1 316 ? -10.953 35.625 -2.6 1 95.12 316 HIS A O 1
ATOM 2420 N N . LYS A 1 317 ? -13.164 36.156 -2.488 1 95.75 317 LYS A N 1
ATOM 2421 C CA . LYS A 1 317 ? -12.953 37.438 -3.16 1 95.75 317 LYS A CA 1
ATOM 2422 C C . LYS A 1 317 ? -11.945 38.281 -2.4 1 95.75 317 LYS A C 1
ATOM 2424 O O . LYS A 1 317 ? -12.164 38.625 -1.233 1 95.75 317 LYS A O 1
ATOM 2429 N N . THR A 1 318 ? -10.883 38.688 -3.033 1 96.94 318 THR A N 1
ATOM 2430 C CA . THR A 1 318 ? -9.781 39.406 -2.396 1 96.94 318 THR A CA 1
ATOM 2431 C C . THR A 1 318 ? -9.883 40.906 -2.666 1 96.94 318 THR A C 1
ATOM 2433 O O . THR A 1 318 ? -10.008 41.312 -3.816 1 96.94 318 THR A O 1
ATOM 2436 N N . ASP A 1 319 ? -9.797 41.656 -1.677 1 97.69 319 ASP A N 1
ATOM 2437 C CA . ASP A 1 319 ? -9.828 43.125 -1.812 1 97.69 319 ASP A CA 1
ATOM 2438 C C . ASP A 1 319 ? -8.453 43.656 -2.182 1 97.69 319 ASP A C 1
ATOM 2440 O O . ASP A 1 319 ? -8.344 44.562 -3.002 1 97.69 319 ASP A O 1
ATOM 2444 N N . ILE A 1 320 ? -7.453 43.188 -1.519 1 98.06 320 ILE A N 1
ATOM 2445 C CA . ILE A 1 320 ? -6.066 43.531 -1.829 1 98.06 320 ILE A CA 1
ATOM 2446 C C . ILE A 1 320 ? -5.219 42.25 -1.865 1 98.06 320 ILE A C 1
ATOM 2448 O O . ILE A 1 320 ? -5.191 41.5 -0.896 1 98.06 320 ILE A O 1
ATOM 2452 N N . ALA A 1 321 ? -4.629 42 -2.941 1 97.56 321 ALA A N 1
ATOM 2453 C CA . ALA A 1 321 ? -3.723 40.875 -3.123 1 97.56 321 ALA A CA 1
ATOM 2454 C C . ALA A 1 321 ? -2.291 41.344 -3.352 1 97.56 321 ALA A C 1
ATOM 2456 O O . ALA A 1 321 ? -2.059 42.281 -4.102 1 97.56 321 ALA A O 1
ATOM 2457 N N . VAL A 1 322 ? -1.388 40.75 -2.633 1 98.25 322 VAL A N 1
ATOM 2458 C CA . VAL A 1 322 ? 0.035 41.031 -2.795 1 98.25 322 VAL A CA 1
ATOM 2459 C C . VAL A 1 322 ? 0.762 39.781 -3.25 1 98.25 322 VAL A C 1
ATOM 2461 O O . VAL A 1 322 ? 0.86 38.781 -2.496 1 98.25 322 VAL A O 1
ATOM 2464 N N . LEU A 1 323 ? 1.204 39.719 -4.516 1 97.56 323 LEU A N 1
ATOM 2465 C CA . LEU A 1 323 ? 2.008 38.625 -5.055 1 97.56 323 LEU A CA 1
ATOM 2466 C C . LEU A 1 323 ? 3.471 38.781 -4.648 1 97.56 323 LEU A C 1
ATOM 2468 O O . LEU A 1 323 ? 4.254 39.406 -5.367 1 97.56 323 LEU A O 1
ATOM 2472 N N . ALA A 1 324 ? 3.865 38.188 -3.492 1 97.94 324 ALA A N 1
ATOM 2473 C CA . ALA A 1 324 ? 5.215 38.344 -2.957 1 97.94 324 ALA A CA 1
ATOM 2474 C C . ALA A 1 324 ? 5.496 37.344 -1.839 1 97.94 324 ALA A C 1
ATOM 2476 O O . ALA A 1 324 ? 4.617 36.562 -1.466 1 97.94 324 ALA A O 1
ATOM 2477 N N . ASP A 1 325 ? 6.707 37.438 -1.404 1 97.75 325 ASP A N 1
ATOM 2478 C CA . ASP A 1 325 ? 7.133 36.625 -0.265 1 97.75 325 ASP A CA 1
ATOM 2479 C C . ASP A 1 325 ? 6.492 37.125 1.029 1 97.75 325 ASP A C 1
ATOM 2481 O O . ASP A 1 325 ? 6.391 38.312 1.256 1 97.75 325 ASP A O 1
ATOM 2485 N N . ALA A 1 326 ? 6.039 36.188 1.823 1 98.25 326 ALA A N 1
ATOM 2486 C CA . ALA A 1 326 ? 5.332 36.5 3.061 1 98.25 326 ALA A CA 1
ATOM 2487 C C . ALA A 1 326 ? 6.23 37.281 4.02 1 98.25 326 ALA A C 1
ATOM 2489 O O . ALA A 1 326 ? 5.816 38.281 4.582 1 98.25 326 ALA A O 1
ATOM 2490 N N . GLN A 1 327 ? 7.422 36.781 4.23 1 98.06 327 GLN A N 1
ATOM 2491 C CA . GLN A 1 327 ? 8.344 37.406 5.18 1 98.06 327 GLN A CA 1
ATOM 2492 C C . GLN A 1 327 ? 8.664 38.844 4.773 1 98.06 327 GLN A C 1
ATOM 2494 O O . GLN A 1 327 ? 8.594 39.75 5.602 1 98.06 327 GLN A O 1
ATOM 2499 N N . LYS A 1 328 ? 8.984 39.031 3.523 1 98.12 328 LYS A N 1
ATOM 2500 C CA . LYS A 1 328 ? 9.32 40.344 3.01 1 98.12 328 LYS A CA 1
ATOM 2501 C C . LYS A 1 328 ? 8.125 41.312 3.094 1 98.12 328 LYS A C 1
ATOM 2503 O O . LYS A 1 328 ? 8.281 42.469 3.412 1 98.12 328 LYS A O 1
ATOM 2508 N N . THR A 1 329 ? 6.996 40.781 2.77 1 98.62 329 THR A N 1
ATOM 2509 C CA . THR A 1 329 ? 5.793 41.625 2.799 1 98.62 329 THR A CA 1
ATOM 2510 C C . THR A 1 329 ? 5.453 42.031 4.227 1 98.62 329 THR A C 1
ATOM 2512 O O . THR A 1 329 ? 5.129 43.188 4.484 1 98.62 329 THR A O 1
ATOM 2515 N N . LEU A 1 330 ? 5.504 41.094 5.172 1 98.75 330 LEU A N 1
ATOM 2516 C CA . LEU A 1 330 ? 5.215 41.406 6.57 1 98.75 330 LEU A CA 1
ATOM 2517 C C . LEU A 1 330 ? 6.211 42.406 7.129 1 98.75 330 LEU A C 1
ATOM 2519 O O . LEU A 1 330 ? 5.836 43.281 7.902 1 98.75 330 LEU A O 1
ATOM 2523 N N . ALA A 1 331 ? 7.457 42.281 6.746 1 98.38 331 ALA A N 1
ATOM 2524 C CA . ALA A 1 331 ? 8.477 43.25 7.148 1 98.38 331 ALA A CA 1
ATOM 2525 C C . ALA A 1 331 ? 8.148 44.625 6.613 1 98.38 331 ALA A C 1
ATOM 2527 O O . ALA A 1 331 ? 8.352 45.656 7.305 1 98.38 331 ALA A O 1
ATOM 2528 N N . ALA A 1 332 ? 7.715 44.688 5.387 1 98.5 332 ALA A N 1
ATOM 2529 C CA . ALA A 1 332 ? 7.355 45.969 4.773 1 98.5 332 ALA A CA 1
ATOM 2530 C C . ALA A 1 332 ? 6.18 46.594 5.496 1 98.5 332 ALA A C 1
ATOM 2532 O O . ALA A 1 332 ? 6.129 47.812 5.641 1 98.5 332 ALA A O 1
ATOM 2533 N N . ILE A 1 333 ? 5.199 45.812 5.895 1 98.62 333 ILE A N 1
ATOM 2534 C CA . ILE A 1 333 ? 4.078 46.344 6.672 1 98.62 333 ILE A CA 1
ATOM 2535 C C . ILE A 1 333 ? 4.586 46.906 7.992 1 98.62 333 ILE A C 1
ATOM 2537 O O . ILE A 1 333 ? 4.207 48.031 8.383 1 98.62 333 ILE A O 1
ATOM 2541 N N . LEU A 1 334 ? 5.43 46.188 8.695 1 98.38 334 LEU A N 1
ATOM 2542 C CA . LEU A 1 334 ? 5.969 46.562 9.992 1 98.38 334 LEU A CA 1
ATOM 2543 C C . LEU A 1 334 ? 6.711 47.906 9.906 1 98.38 334 LEU A C 1
ATOM 2545 O O . LEU A 1 334 ? 6.699 48.688 10.852 1 98.38 334 LEU A O 1
ATOM 2549 N N . ALA A 1 335 ? 7.27 48.156 8.773 1 97.75 335 ALA A N 1
ATOM 2550 C CA . ALA A 1 335 ? 8.039 49.375 8.562 1 97.75 335 ALA A CA 1
ATOM 2551 C C . ALA A 1 335 ? 7.117 50.594 8.484 1 97.75 335 ALA A C 1
ATOM 2553 O O . ALA A 1 335 ? 7.57 51.719 8.633 1 97.75 335 ALA A O 1
ATOM 2554 N N . GLN A 1 336 ? 5.863 50.344 8.328 1 97.38 336 GLN A N 1
ATOM 2555 C CA . GLN A 1 336 ? 4.93 51.469 8.109 1 97.38 336 GLN A CA 1
ATOM 2556 C C . GLN A 1 336 ? 4.09 51.719 9.359 1 97.38 336 GLN A C 1
ATOM 2558 O O . GLN A 1 336 ? 3.273 52.656 9.383 1 97.38 336 GLN A O 1
ATOM 2563 N N . VAL A 1 337 ? 4.305 50.938 10.438 1 97.62 337 VAL A N 1
ATOM 2564 C CA . VAL A 1 337 ? 3.342 51.031 11.531 1 97.62 337 VAL A CA 1
ATOM 2565 C C . VAL A 1 337 ? 4.082 51.219 12.859 1 97.62 337 VAL A C 1
ATOM 2567 O O . VAL A 1 337 ? 5.254 50.844 12.969 1 97.62 337 VAL A O 1
ATOM 2570 N N . SER A 1 338 ? 3.381 51.781 13.805 1 97 338 SER A N 1
ATOM 2571 C CA . SER A 1 338 ? 3.801 51.844 15.203 1 97 338 SER A CA 1
ATOM 2572 C C . SER A 1 338 ? 2.83 51.094 16.109 1 97 338 SER A C 1
ATOM 2574 O O . SER A 1 338 ? 1.749 50.719 15.672 1 97 338 SER A O 1
ATOM 2576 N N . GLU A 1 339 ? 3.246 50.906 17.312 1 96.94 339 GLU A N 1
ATOM 2577 C CA . GLU A 1 339 ? 2.436 50.125 18.234 1 96.94 339 GLU A CA 1
ATOM 2578 C C . GLU A 1 339 ? 1.087 50.812 18.5 1 96.94 339 GLU A C 1
ATOM 2580 O O . GLU A 1 339 ? 1.025 52 18.766 1 96.94 339 GLU A O 1
ATOM 2585 N N . ARG A 1 340 ? 0.129 50 18.359 1 95.75 340 ARG A N 1
ATOM 2586 C CA . ARG A 1 340 ? -1.226 50.469 18.641 1 95.75 340 ARG A CA 1
ATOM 2587 C C . ARG A 1 340 ? -1.626 50.125 20.078 1 95.75 340 ARG A C 1
ATOM 2589 O O . ARG A 1 340 ? -1.043 49.219 20.688 1 95.75 340 ARG A O 1
ATOM 2596 N N . GLU A 1 341 ? -2.637 50.906 20.547 1 96.31 341 GLU A N 1
ATOM 2597 C CA . GLU A 1 341 ? -3.221 50.562 21.828 1 96.31 341 GLU A CA 1
ATOM 2598 C C . GLU A 1 341 ? -4.066 49.312 21.75 1 96.31 341 GLU A C 1
ATOM 2600 O O . GLU A 1 341 ? -4.598 48.969 20.688 1 96.31 341 GLU A O 1
ATOM 2605 N N . SER A 1 342 ? -4.164 48.688 22.922 1 97.25 342 SER A N 1
ATOM 2606 C CA . SER A 1 342 ? -4.996 47.5 23.016 1 97.25 342 SER A CA 1
ATOM 2607 C C . SER A 1 342 ? -6.453 47.812 22.688 1 97.25 342 SER A C 1
ATOM 2609 O O . SER A 1 342 ? -6.973 48.844 23.094 1 97.25 342 SER A O 1
ATOM 2611 N N . THR A 1 343 ? -7.035 46.969 21.906 1 97.5 343 THR A N 1
ATOM 2612 C CA . THR A 1 343 ? -8.43 47.125 21.531 1 97.5 343 THR A CA 1
ATOM 2613 C C . THR A 1 343 ? -9.32 46.156 22.266 1 97.5 343 THR A C 1
ATOM 2615 O O . THR A 1 343 ? -8.828 45.125 22.797 1 97.5 343 THR A O 1
ATOM 2618 N N . PRO A 1 344 ? -10.625 46.375 22.312 1 97.94 344 PRO A N 1
ATOM 2619 C CA . PRO A 1 344 ? -11.539 45.406 22.891 1 97.94 344 PRO A CA 1
ATOM 2620 C C . PRO A 1 344 ? -11.453 44.031 22.203 1 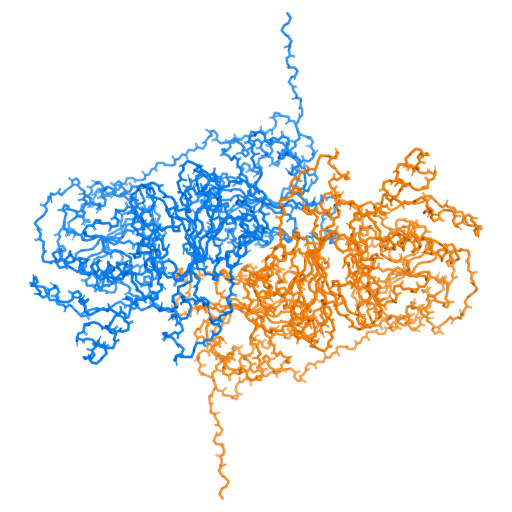97.94 344 PRO A C 1
ATOM 2622 O O . PRO A 1 344 ? -11.539 43 22.859 1 97.94 344 PRO A O 1
ATOM 2625 N N . TRP A 1 345 ? -11.297 44.031 20.906 1 98.44 345 TRP A N 1
ATOM 2626 C CA . TRP A 1 345 ? -11.164 42.781 20.141 1 98.44 345 TRP A CA 1
ATOM 2627 C C . TRP A 1 345 ? -9.945 42 20.594 1 98.44 345 TRP A C 1
ATOM 2629 O O . TRP A 1 345 ? -10.039 40.781 20.828 1 98.44 345 TRP A O 1
ATOM 2639 N N . TRP A 1 346 ? -8.82 42.688 20.75 1 98.38 346 TRP A N 1
ATOM 2640 C CA . TRP A 1 346 ? -7.574 42.094 21.203 1 98.38 346 TRP A CA 1
ATOM 2641 C C . TRP A 1 346 ? -7.742 41.5 22.609 1 98.38 346 TRP A C 1
ATOM 2643 O O . TRP A 1 346 ? -7.402 40.344 22.844 1 98.38 346 TRP A O 1
ATOM 2653 N N . GLN A 1 347 ? -8.32 42.25 23.484 1 98.62 347 GLN A N 1
ATOM 2654 C CA . GLN A 1 347 ? -8.484 41.844 24.875 1 98.62 347 GLN A CA 1
ATOM 2655 C C . GLN A 1 347 ? -9.43 40.656 25 1 98.62 347 GLN A C 1
ATOM 2657 O O . GLN A 1 347 ? -9.172 39.719 25.766 1 98.62 347 GLN A O 1
ATOM 2662 N N . ALA A 1 348 ? -10.492 40.688 24.266 1 98.69 348 ALA A N 1
ATOM 2663 C CA . ALA A 1 348 ? -11.453 39.594 24.281 1 98.69 348 ALA A CA 1
ATOM 2664 C C . ALA A 1 348 ? -10.812 38.281 23.828 1 98.69 348 ALA A C 1
ATOM 2666 O O . ALA A 1 348 ? -11.055 37.219 24.406 1 98.69 348 ALA A O 1
ATOM 2667 N N . ASN A 1 349 ? -10.047 38.375 22.781 1 98.75 349 ASN A N 1
ATOM 2668 C CA . ASN A 1 349 ? -9.398 37.188 22.25 1 98.75 349 ASN A CA 1
ATOM 2669 C C . ASN A 1 349 ? -8.336 36.656 23.219 1 98.75 349 ASN A C 1
ATOM 2671 O O . ASN A 1 349 ? -8.188 35.438 23.375 1 98.75 349 ASN A O 1
ATOM 2675 N N . LEU A 1 350 ? -7.543 37.531 23.828 1 98.75 350 LEU A N 1
ATOM 2676 C CA . LEU A 1 350 ? -6.578 37.094 24.844 1 98.75 350 LEU A CA 1
ATOM 2677 C C . LEU A 1 350 ? -7.27 36.344 25.969 1 98.75 350 LEU A C 1
ATOM 2679 O O . LEU A 1 350 ? -6.789 35.312 26.406 1 98.75 350 LEU A O 1
ATOM 2683 N N . ALA A 1 351 ? -8.391 36.906 26.391 1 98.75 351 ALA A N 1
ATOM 2684 C CA . ALA A 1 351 ? -9.141 36.281 27.484 1 98.75 351 ALA A CA 1
ATOM 2685 C C . ALA A 1 351 ? -9.703 34.906 27.047 1 98.75 351 ALA A C 1
ATOM 2687 O O . ALA A 1 351 ? -9.711 33.969 27.828 1 98.75 351 ALA A O 1
ATOM 2688 N N . ASN A 1 352 ? -10.195 34.906 25.891 1 98.62 352 ASN A N 1
ATOM 2689 C CA . ASN A 1 352 ? -10.742 33.656 25.328 1 98.62 352 ASN A CA 1
ATOM 2690 C C . ASN A 1 352 ? -9.688 32.562 25.25 1 98.62 352 ASN A C 1
ATOM 2692 O O . ASN A 1 352 ? -9.945 31.422 25.641 1 98.62 352 ASN A O 1
ATOM 2696 N N . VAL A 1 353 ? -8.508 32.875 24.734 1 98.56 353 VAL A N 1
ATOM 2697 C CA . VAL A 1 353 ? -7.402 31.938 24.625 1 98.56 353 VAL A CA 1
ATOM 2698 C C . VAL A 1 353 ? -6.969 31.469 26 1 98.56 353 VAL A C 1
ATOM 2700 O O . VAL A 1 353 ? -6.684 30.281 26.203 1 98.56 353 VAL A O 1
ATOM 2703 N N . LYS A 1 354 ? -6.914 32.375 26.906 1 98.62 354 LYS A N 1
ATOM 2704 C CA . LYS A 1 354 ? -6.539 32 28.266 1 98.62 354 LYS A CA 1
ATOM 2705 C C . LYS A 1 354 ? -7.504 31 28.859 1 98.62 354 LYS A C 1
ATOM 2707 O O . LYS A 1 354 ? -7.082 30.016 29.484 1 98.62 354 LYS A O 1
ATOM 2712 N N . ASN A 1 355 ? -8.797 31.234 28.672 1 98.75 355 ASN A N 1
ATOM 2713 C CA . ASN A 1 355 ? -9.812 30.297 29.156 1 98.75 355 ASN A CA 1
ATOM 2714 C C . ASN A 1 355 ? -9.695 28.938 28.469 1 98.75 355 ASN A C 1
ATOM 2716 O O . ASN A 1 355 ? -9.812 27.906 29.125 1 98.75 355 ASN A O 1
ATOM 2720 N N . TRP A 1 356 ? -9.5 28.922 27.172 1 98.5 356 TRP A N 1
ATOM 2721 C CA . TRP A 1 356 ? -9.328 27.703 26.406 1 98.5 356 TRP A CA 1
ATOM 2722 C C . TRP A 1 356 ? -8.125 26.906 26.891 1 98.5 356 TRP A C 1
ATOM 2724 O O . TRP A 1 356 ? -8.219 25.703 27.094 1 98.5 356 TRP A O 1
ATOM 2734 N N . ARG A 1 357 ? -7.035 27.594 27.094 1 98.5 357 ARG A N 1
ATOM 2735 C CA . ARG A 1 357 ? -5.812 26.938 27.547 1 98.5 357 ARG A CA 1
ATOM 2736 C C . ARG A 1 357 ? -5.98 26.391 28.969 1 98.5 357 ARG A C 1
ATOM 2738 O O . ARG A 1 357 ? -5.422 25.344 29.297 1 98.5 357 ARG A O 1
ATOM 2745 N N . ALA A 1 358 ? -6.723 27.109 29.766 1 98.56 358 ALA A N 1
ATOM 2746 C CA . ALA A 1 358 ? -7.031 26.609 31.109 1 98.56 358 ALA A CA 1
ATOM 2747 C C . ALA A 1 358 ? -7.836 25.312 31.031 1 98.56 358 ALA A C 1
ATOM 2749 O O . ALA A 1 358 ? -7.613 24.391 31.812 1 98.56 358 ALA A O 1
ATOM 2750 N N . TYR A 1 359 ? -8.758 25.266 30.141 1 98.19 359 TYR A N 1
ATOM 2751 C CA . TYR A 1 359 ? -9.539 24.047 29.906 1 98.19 359 TYR A CA 1
ATOM 2752 C C . TYR A 1 359 ? -8.641 22.891 29.484 1 98.19 359 TYR A C 1
ATOM 2754 O O . TYR A 1 359 ? -8.711 21.812 30.062 1 98.19 359 TYR A O 1
ATOM 2762 N N . LEU A 1 360 ? -7.773 23.141 28.469 1 98.38 360 LEU A N 1
ATOM 2763 C CA . LEU A 1 360 ? -6.859 22.094 28.016 1 98.38 360 LEU A CA 1
ATOM 2764 C C . LEU A 1 360 ? -5.977 21.609 29.156 1 98.38 360 LEU A C 1
ATOM 2766 O O . LEU A 1 360 ? -5.766 20.406 29.312 1 98.38 360 LEU A O 1
ATOM 2770 N N . ALA A 1 361 ? -5.48 22.547 29.922 1 98.25 361 ALA A N 1
ATOM 2771 C CA . ALA A 1 361 ? -4.625 22.203 31.062 1 98.25 361 ALA A CA 1
ATOM 2772 C C . ALA A 1 361 ? -5.371 21.344 32.062 1 98.25 361 ALA A C 1
ATOM 2774 O O . ALA A 1 361 ? -4.785 20.438 32.688 1 98.25 361 ALA A O 1
ATOM 2775 N N . SER A 1 362 ? -6.656 21.625 32.281 1 98.12 362 SER A N 1
ATOM 2776 C CA . SER A 1 362 ? -7.449 20.859 33.219 1 98.12 362 SER A CA 1
ATOM 2777 C C . SER A 1 362 ? -7.543 19.391 32.812 1 98.12 362 SER A C 1
ATOM 2779 O O . SER A 1 362 ? -7.602 18.5 33.656 1 98.12 362 SER A O 1
ATOM 2781 N N . LEU A 1 363 ? -7.598 19.109 31.5 1 97.94 363 LEU A N 1
ATOM 2782 C CA . LEU A 1 363 ? -7.609 17.734 31 1 97.94 363 LEU A CA 1
ATOM 2783 C C . LEU A 1 363 ? -6.23 17.094 31.125 1 97.94 363 LEU A C 1
ATOM 2785 O O . LEU A 1 363 ? -6.117 15.945 31.547 1 97.94 363 LEU A O 1
ATOM 2789 N N . GLU A 1 364 ? -5.203 17.844 30.797 1 98.19 364 GLU A N 1
ATOM 2790 C CA . GLU A 1 364 ? -3.822 17.375 30.812 1 98.19 364 GLU A CA 1
ATOM 2791 C C . GLU A 1 364 ? -3.363 17.031 32.219 1 98.19 364 GLU A C 1
ATOM 2793 O O . GLU A 1 364 ? -2.561 16.109 32.406 1 98.19 364 GLU A O 1
ATOM 2798 N N . ASP A 1 365 ? -3.859 17.781 33.219 1 97.75 365 ASP A N 1
ATOM 2799 C CA . ASP A 1 365 ? -3.295 17.75 34.562 1 97.75 365 ASP A CA 1
ATOM 2800 C C . ASP A 1 365 ? -4.004 16.719 35.438 1 97.75 365 ASP A C 1
ATOM 2802 O O . ASP A 1 365 ? -3.662 16.547 36.625 1 97.75 365 ASP A O 1
ATOM 2806 N N . LYS A 1 366 ? -4.926 16.016 34.781 1 97.25 366 LYS A N 1
ATOM 2807 C CA . LYS A 1 366 ? -5.527 14.93 35.531 1 97.25 366 LYS A CA 1
ATOM 2808 C C . LYS A 1 366 ? -4.465 13.961 36.031 1 97.25 366 LYS A C 1
ATOM 2810 O O . LYS A 1 366 ? -3.516 13.641 35.312 1 97.25 366 LYS A O 1
ATOM 2815 N N . GLN A 1 367 ? -4.684 13.453 37.281 1 95.19 367 GLN A N 1
ATOM 2816 C CA . GLN A 1 367 ? -3.656 12.609 37.906 1 95.19 367 GLN A CA 1
ATOM 2817 C C . GLN A 1 367 ? -4.133 11.164 38 1 95.19 367 GLN A C 1
ATOM 2819 O O . GLN A 1 367 ? -3.328 10.258 38.219 1 95.19 367 GLN A O 1
ATOM 2824 N N . GLU A 1 368 ? -5.5 10.992 38 1 91.88 368 GLU A N 1
ATOM 2825 C CA . GLU A 1 368 ? -6.074 9.656 38.125 1 91.88 368 GLU A CA 1
ATOM 2826 C C . GLU A 1 368 ? -7.262 9.461 37.188 1 91.88 368 GLU A C 1
ATOM 2828 O O . GLU A 1 368 ? -7.688 10.406 36.5 1 91.88 368 GLU A O 1
ATOM 2833 N N . GLY A 1 369 ? -7.727 8.266 37.094 1 90.5 369 GLY A N 1
ATOM 2834 C CA . GLY A 1 369 ? -8.812 7.938 36.188 1 90.5 369 GLY A CA 1
ATOM 2835 C C . GLY A 1 369 ? -8.344 7.301 34.906 1 90.5 369 GLY A C 1
ATOM 2836 O O . GLY A 1 369 ? -7.18 6.93 34.781 1 90.5 369 GLY A O 1
ATOM 2837 N N . PRO A 1 370 ? -9.336 7.133 34.031 1 94.25 370 PRO A N 1
ATOM 2838 C CA . PRO A 1 370 ? -8.953 6.531 32.75 1 94.25 370 PRO A CA 1
ATOM 2839 C C . PRO A 1 370 ? -7.945 7.375 31.969 1 94.25 370 PRO A C 1
ATOM 2841 O O . PRO A 1 370 ? -8.016 8.609 32 1 94.25 370 PRO A O 1
ATOM 2844 N N . LEU A 1 371 ? -7.031 6.703 31.328 1 98.19 371 LEU A N 1
ATOM 2845 C CA . LEU A 1 371 ? -6.02 7.383 30.531 1 98.19 371 LEU A CA 1
ATOM 2846 C C . LEU A 1 371 ? -6.625 7.953 29.25 1 98.19 371 LEU A C 1
ATOM 2848 O O . LEU A 1 371 ? -7.332 7.25 28.531 1 98.19 371 LEU A O 1
ATOM 2852 N N . GLN A 1 372 ? -6.488 9.234 29.031 1 98.19 372 GLN A N 1
ATOM 2853 C CA . GLN A 1 372 ? -6.887 9.906 27.797 1 98.19 372 GLN A CA 1
ATOM 2854 C C . GLN A 1 372 ? -5.664 10.367 27.016 1 98.19 372 GLN A C 1
ATOM 2856 O O . GLN A 1 372 ? -4.547 10.367 27.531 1 98.19 372 GLN A O 1
ATOM 2861 N N . ALA A 1 373 ? -5.859 10.719 25.766 1 98.38 373 ALA A N 1
ATOM 2862 C CA . ALA A 1 373 ? -4.77 11.164 24.906 1 98.38 373 ALA A CA 1
ATOM 2863 C C . ALA A 1 373 ? -4.055 12.375 25.5 1 98.38 373 ALA A C 1
ATOM 2865 O O . ALA A 1 373 ? -2.855 12.562 25.281 1 98.38 373 ALA A O 1
ATOM 2866 N N . TYR A 1 374 ? -4.746 13.172 26.344 1 98.44 374 TYR A N 1
ATOM 2867 C CA . TYR A 1 374 ? -4.281 14.461 26.844 1 98.44 374 TYR A CA 1
ATOM 2868 C C . TYR A 1 374 ? -3.107 14.281 27.797 1 98.44 374 TYR A C 1
ATOM 2870 O O . TYR A 1 374 ? -2.107 15 27.703 1 98.44 374 TYR A O 1
ATOM 2878 N N . GLN A 1 375 ? -3.246 13.32 28.672 1 98.75 375 GLN A N 1
ATOM 2879 C CA . GLN A 1 375 ? -2.186 13.07 29.641 1 98.75 375 GLN A CA 1
ATOM 2880 C C . GLN A 1 375 ? -0.963 12.445 28.969 1 98.75 375 GLN A C 1
ATOM 2882 O O . GLN A 1 375 ? 0.17 12.672 29.406 1 98.75 375 GLN A O 1
ATOM 2887 N N . VAL A 1 376 ? -1.172 11.656 27.922 1 98.88 376 VAL A N 1
ATOM 2888 C CA . VAL A 1 376 ? -0.066 11.078 27.156 1 98.88 376 VAL A CA 1
ATOM 2889 C C . VAL A 1 376 ? 0.726 12.188 26.469 1 98.88 376 VAL A C 1
ATOM 2891 O O . VAL A 1 376 ? 1.958 12.203 26.516 1 98.88 376 VAL A O 1
ATOM 2894 N N . LEU A 1 377 ? 0.032 13.117 25.781 1 98.81 377 LEU A N 1
ATOM 2895 C CA . LEU A 1 377 ? 0.701 14.211 25.094 1 98.81 377 LEU A CA 1
ATOM 2896 C C . LEU A 1 377 ? 1.394 15.141 26.094 1 98.81 377 LEU A C 1
ATOM 2898 O O . LEU A 1 377 ? 2.447 15.703 25.781 1 98.81 377 LEU A O 1
ATOM 2902 N N . ARG A 1 378 ? 0.792 15.367 27.281 1 98.62 378 ARG A N 1
ATOM 2903 C CA . ARG A 1 378 ? 1.48 16.094 28.344 1 98.62 378 ARG A CA 1
ATOM 2904 C C . ARG A 1 378 ? 2.803 15.43 28.703 1 98.62 378 ARG A C 1
ATOM 2906 O O . ARG A 1 378 ? 3.814 16.109 28.906 1 98.62 378 ARG A O 1
ATOM 2913 N N . ALA A 1 379 ? 2.789 14.086 28.812 1 98.81 379 ALA A N 1
ATOM 2914 C CA . ALA A 1 379 ? 4.004 13.336 29.109 1 98.81 379 ALA A CA 1
ATOM 2915 C C . ALA A 1 379 ? 5.035 13.5 28 1 98.81 379 ALA A C 1
ATOM 2917 O O . ALA A 1 379 ? 6.234 13.602 28.266 1 98.81 379 ALA A O 1
ATOM 2918 N N . VAL A 1 380 ? 4.59 13.492 26.734 1 98.88 380 VAL A N 1
ATOM 2919 C CA . VAL A 1 380 ? 5.469 13.75 25.594 1 98.88 380 VAL A CA 1
ATOM 2920 C C . VAL A 1 380 ? 6.137 15.109 25.75 1 98.88 380 VAL A C 1
ATOM 2922 O O . VAL A 1 380 ? 7.359 15.227 25.625 1 98.88 380 VAL A O 1
ATOM 2925 N N . ASN A 1 381 ? 5.34 16.188 26.047 1 98.62 381 ASN A N 1
ATOM 2926 C CA . ASN A 1 381 ? 5.867 17.547 26.219 1 98.62 381 ASN A CA 1
ATOM 2927 C C . ASN A 1 381 ? 6.914 17.594 27.328 1 98.62 381 ASN A C 1
ATOM 2929 O O . ASN A 1 381 ? 7.887 18.344 27.234 1 98.62 381 ASN A O 1
ATOM 2933 N N . LYS A 1 382 ? 6.688 16.844 28.359 1 98.44 382 LYS A N 1
ATOM 2934 C CA . LYS A 1 382 ? 7.562 16.891 29.531 1 98.44 382 LYS A CA 1
ATOM 2935 C C . LYS A 1 382 ? 8.961 16.391 29.188 1 98.44 382 LYS A C 1
ATOM 2937 O O . LYS A 1 382 ? 9.961 16.906 29.688 1 98.44 382 LYS A O 1
ATOM 2942 N N . ILE A 1 383 ? 9.062 15.391 28.328 1 98.62 383 ILE A N 1
ATOM 2943 C CA . ILE A 1 383 ? 10.375 14.805 28.078 1 98.62 383 ILE A CA 1
ATOM 2944 C C . ILE A 1 383 ? 10.945 15.352 26.781 1 98.62 383 ILE A C 1
ATOM 2946 O O . ILE A 1 383 ? 12.102 15.086 26.438 1 98.62 383 ILE A O 1
ATOM 2950 N N . ALA A 1 384 ? 10.234 16.109 26.016 1 98.5 384 ALA A N 1
ATOM 2951 C CA . ALA A 1 384 ? 10.641 16.562 24.688 1 98.5 384 ALA A CA 1
ATOM 2952 C C . ALA A 1 384 ? 11.812 17.547 24.781 1 98.5 384 ALA A C 1
ATOM 2954 O O . ALA A 1 384 ? 11.805 18.438 25.641 1 98.5 384 ALA A O 1
ATOM 2955 N N . GLU A 1 385 ? 12.75 17.375 23.953 1 98.38 385 GLU A N 1
ATOM 2956 C CA . GLU A 1 385 ? 13.812 18.359 23.797 1 98.38 385 GLU A CA 1
ATOM 2957 C C . GLU A 1 385 ? 13.32 19.594 23.031 1 98.38 385 GLU A C 1
ATOM 2959 O O . GLU A 1 385 ? 12.344 19.516 22.281 1 98.38 385 GLU A O 1
ATOM 2964 N N . PRO A 1 386 ? 13.969 20.703 23.188 1 97.38 386 PRO A N 1
ATOM 2965 C CA . PRO A 1 386 ? 13.477 21.953 22.609 1 97.38 386 PRO A CA 1
ATOM 2966 C C . PRO A 1 386 ? 13.383 21.891 21.078 1 97.38 386 PRO A C 1
ATOM 2968 O O . PRO A 1 386 ? 12.562 22.594 20.484 1 97.38 386 PRO A O 1
ATOM 2971 N N . ASP A 1 387 ? 14.211 21.047 20.484 1 98.19 387 ASP A N 1
ATOM 2972 C CA . ASP A 1 387 ? 14.219 21 19.031 1 98.19 387 ASP A CA 1
ATOM 2973 C C . ASP A 1 387 ? 13.719 19.656 18.516 1 98.19 387 ASP A C 1
ATOM 2975 O O . ASP A 1 387 ? 14.078 19.219 17.422 1 98.19 387 ASP A O 1
ATOM 2979 N N . ALA A 1 388 ? 12.922 18.953 19.297 1 98.75 388 ALA A N 1
ATOM 2980 C CA . ALA A 1 388 ? 12.391 17.641 18.922 1 98.75 388 ALA A CA 1
ATOM 2981 C C . ALA A 1 388 ? 11.617 17.734 17.609 1 98.75 388 ALA A C 1
ATOM 2983 O O . ALA A 1 388 ? 11.07 18.781 17.266 1 98.75 388 ALA A O 1
ATOM 2984 N N . ILE A 1 389 ? 11.656 16.672 16.844 1 98.81 389 ILE A N 1
ATOM 2985 C CA . ILE A 1 389 ? 10.891 16.516 15.617 1 98.81 389 ILE A CA 1
ATOM 2986 C C . ILE A 1 389 ? 9.734 15.539 15.859 1 98.81 389 ILE A C 1
ATOM 2988 O O . ILE A 1 389 ? 9.906 14.5 16.5 1 98.81 389 ILE A O 1
ATOM 2992 N N . TYR A 1 390 ? 8.562 15.891 15.375 1 98.88 390 TYR A N 1
ATOM 2993 C CA . TYR A 1 390 ? 7.379 15.062 15.555 1 98.88 390 TYR A CA 1
ATOM 2994 C C . TYR A 1 390 ? 6.836 14.586 14.211 1 98.88 390 TYR A C 1
ATOM 2996 O O . TYR A 1 390 ? 6.406 15.398 13.391 1 98.88 390 TYR A O 1
ATOM 3004 N N . SER A 1 391 ? 6.938 13.297 13.945 1 98.88 391 SER A N 1
ATOM 3005 C CA . SER A 1 391 ? 6.164 12.68 12.875 1 98.88 391 SER A CA 1
ATOM 3006 C C . SER A 1 391 ? 4.773 12.281 13.359 1 98.88 391 SER A C 1
ATOM 3008 O O . SER A 1 391 ? 4.625 11.359 14.164 1 98.88 391 SER A O 1
ATOM 3010 N N . ILE A 1 392 ? 3.785 12.93 12.875 1 98.81 392 ILE A N 1
ATOM 3011 C CA . ILE A 1 392 ? 2.432 12.758 13.391 1 98.81 392 ILE A CA 1
ATOM 3012 C C . ILE A 1 392 ? 1.562 12.07 12.336 1 98.81 392 ILE A C 1
ATOM 3014 O O . ILE A 1 392 ? 1.435 12.562 11.211 1 98.81 392 ILE A O 1
ATOM 3018 N N . ASP A 1 393 ? 0.951 10.953 12.695 1 98.69 393 ASP A N 1
ATOM 3019 C CA . ASP A 1 393 ? 0.059 10.234 11.789 1 98.69 393 ASP A CA 1
ATOM 3020 C C . ASP A 1 393 ? -1.247 11 11.578 1 98.69 393 ASP A C 1
ATOM 3022 O O . ASP A 1 393 ? -1.353 12.172 11.953 1 98.69 393 ASP A O 1
ATOM 3026 N N . VAL A 1 394 ? -2.25 10.391 10.93 1 97.69 394 VAL A N 1
ATOM 3027 C CA . VAL A 1 394 ? -3.479 11.094 10.57 1 97.69 394 VAL A CA 1
ATOM 3028 C C . VAL A 1 394 ? -4.648 10.523 11.367 1 97.69 394 VAL A C 1
ATOM 3030 O O . VAL A 1 394 ? -4.738 9.312 11.578 1 97.69 394 VAL A O 1
ATOM 3033 N N . GLY A 1 395 ? -5.504 11.297 11.836 1 96.31 395 GLY A N 1
ATOM 3034 C CA . GLY A 1 395 ? -6.668 10.938 12.633 1 96.31 395 GLY A CA 1
ATOM 3035 C C . GLY A 1 395 ? -6.859 11.828 13.844 1 96.31 395 GLY A C 1
ATOM 3036 O O . GLY A 1 395 ? -6.492 13 13.82 1 96.31 395 GLY A O 1
ATOM 3037 N N . ASP A 1 396 ? -7.434 11.273 14.891 1 97.12 396 ASP A N 1
ATOM 3038 C CA . ASP A 1 396 ? -7.625 12.023 16.125 1 97.12 396 ASP A CA 1
ATOM 3039 C C . ASP A 1 396 ? -6.297 12.547 16.656 1 97.12 396 ASP A C 1
ATOM 3041 O O . ASP A 1 396 ? -6.258 13.586 17.328 1 97.12 396 ASP A O 1
ATOM 3045 N N . ILE A 1 397 ? -5.285 11.898 16.266 1 98 397 ILE A N 1
ATOM 3046 C CA . ILE A 1 397 ? -3.977 12.312 16.766 1 98 397 ILE A CA 1
ATOM 3047 C C . ILE A 1 397 ? -3.623 13.688 16.203 1 98 397 ILE A C 1
ATOM 3049 O O . ILE A 1 397 ? -2.934 14.477 16.859 1 98 397 ILE A O 1
ATOM 3053 N N . ASN A 1 398 ? -4.098 14.039 14.992 1 97.31 398 ASN A N 1
ATOM 3054 C CA . ASN A 1 398 ? -3.887 15.391 14.492 1 97.31 398 ASN A CA 1
ATOM 3055 C C . ASN A 1 398 ? -4.578 16.438 15.367 1 97.31 398 ASN A C 1
ATOM 3057 O O . ASN A 1 398 ? -3.994 17.469 15.68 1 97.31 398 ASN A O 1
ATOM 3061 N N . LEU A 1 399 ? -5.816 16.141 15.734 1 97.06 399 LEU A N 1
ATOM 3062 C CA . LEU A 1 399 ? -6.59 17.047 16.578 1 97.06 399 LEU A CA 1
ATOM 3063 C C . LEU A 1 399 ? -5.965 17.172 17.953 1 97.06 399 LEU A C 1
ATOM 3065 O O . LEU A 1 399 ? -5.805 18.281 18.469 1 97.06 399 LEU A O 1
ATOM 3069 N N . ASN A 1 400 ? -5.59 16.062 18.516 1 97.94 400 ASN A N 1
ATOM 3070 C CA . ASN A 1 400 ? -5.004 16.047 19.859 1 97.94 400 ASN A CA 1
ATOM 3071 C C . ASN A 1 400 ? -3.641 16.734 19.875 1 97.94 400 ASN A C 1
ATOM 3073 O O . ASN A 1 400 ? -3.34 17.5 20.797 1 97.94 400 ASN A O 1
ATOM 3077 N N . ALA A 1 401 ? -2.875 16.453 18.859 1 97.81 401 ALA A N 1
ATOM 3078 C CA . ALA A 1 401 ? -1.566 17.094 18.781 1 97.81 401 ALA A CA 1
ATOM 3079 C C . ALA A 1 401 ? -1.704 18.594 18.562 1 97.81 401 ALA A C 1
ATOM 3081 O O . ALA A 1 401 ? -0.929 19.391 19.109 1 97.81 401 ALA A O 1
ATOM 3082 N N . ASN A 1 402 ? -2.641 18.969 17.734 1 97.5 402 ASN A N 1
ATOM 3083 C CA . ASN A 1 402 ? -2.918 20.391 17.5 1 97.5 402 ASN A CA 1
ATOM 3084 C C . ASN A 1 402 ? -3.184 21.141 18.797 1 97.5 402 ASN A C 1
ATOM 3086 O O . ASN A 1 402 ? -2.768 22.281 18.953 1 97.5 402 ASN A O 1
ATOM 3090 N N . ARG A 1 403 ? -3.783 20.531 19.719 1 98 403 ARG A N 1
ATOM 3091 C CA . ARG A 1 403 ? -4.273 21.203 20.922 1 98 403 ARG A CA 1
ATOM 3092 C C . ARG A 1 403 ? -3.309 21 22.094 1 98 403 ARG A C 1
ATOM 3094 O O . ARG A 1 403 ? -3.139 21.891 22.922 1 98 403 ARG A O 1
ATOM 3101 N N . HIS A 1 404 ? -2.658 19.812 22.141 1 98.31 404 HIS A N 1
ATOM 3102 C CA . HIS A 1 404 ? -2.02 19.453 23.406 1 98.31 404 HIS A CA 1
ATOM 3103 C C . HIS A 1 404 ? -0.505 19.375 23.25 1 98.31 404 HIS A C 1
ATOM 3105 O O . HIS A 1 404 ? 0.224 19.328 24.234 1 98.31 404 HIS A O 1
ATOM 3111 N N . LEU A 1 405 ? -0.004 19.266 22.031 1 97.94 405 LEU A N 1
ATOM 3112 C CA . LEU A 1 405 ? 1.435 19.406 21.828 1 97.94 405 LEU A CA 1
ATOM 3113 C C . LEU A 1 405 ? 1.858 20.859 21.891 1 97.94 405 LEU A C 1
ATOM 3115 O O . LEU A 1 405 ? 1.201 21.719 21.297 1 97.94 405 LEU A O 1
ATOM 3119 N N . LYS A 1 406 ? 2.91 21.188 22.594 1 97.88 406 LYS A N 1
ATOM 3120 C CA . LYS A 1 406 ? 3.398 22.562 22.719 1 97.88 406 LYS A CA 1
ATOM 3121 C C . LYS A 1 406 ? 4.652 22.781 21.891 1 97.88 406 LYS A C 1
ATOM 3123 O O . LYS A 1 406 ? 5.766 22.5 22.344 1 97.88 406 LYS A O 1
ATOM 3128 N N . LEU A 1 407 ? 4.445 23.406 20.734 1 98 407 LEU A N 1
ATOM 3129 C CA . LEU A 1 407 ? 5.547 23.562 19.781 1 98 407 LEU A CA 1
ATOM 3130 C C . LEU A 1 407 ? 6.113 24.969 19.844 1 98 407 LEU A C 1
ATOM 3132 O O . LEU A 1 407 ? 5.414 25.906 20.219 1 98 407 LEU A O 1
ATOM 3136 N N . THR A 1 408 ? 7.363 25.109 19.562 1 97.38 408 THR A N 1
ATOM 3137 C CA . THR A 1 408 ? 8.086 26.359 19.312 1 97.38 408 THR A CA 1
ATOM 3138 C C . THR A 1 408 ? 8.719 26.344 17.922 1 97.38 408 THR A C 1
ATOM 3140 O O . THR A 1 408 ? 8.758 25.297 17.266 1 97.38 408 THR A O 1
ATOM 3143 N N . PRO A 1 409 ? 9.156 27.469 17.453 1 96.75 409 PRO A N 1
ATOM 3144 C CA . PRO A 1 409 ? 9.773 27.531 16.141 1 96.75 409 PRO A CA 1
ATOM 3145 C C . PRO A 1 409 ? 11 26.641 16.016 1 96.75 409 PRO A C 1
ATOM 3147 O O . PRO A 1 409 ? 11.484 26.391 14.906 1 96.75 409 PRO A O 1
ATOM 3150 N N . SER A 1 410 ? 11.516 26.172 17.156 1 97.19 410 SER A N 1
ATOM 3151 C CA . SER A 1 410 ? 12.68 25.281 17.125 1 97.19 410 SER A CA 1
ATOM 3152 C C . SER A 1 410 ? 12.266 23.844 16.828 1 97.19 410 SER A C 1
ATOM 3154 O O . SER A 1 410 ? 13.102 23.016 16.469 1 97.19 410 SER A O 1
ATOM 3156 N N . ASN A 1 411 ? 10.992 23.5 16.984 1 97.38 411 ASN A N 1
ATOM 3157 C CA . ASN A 1 411 ? 10.469 22.172 16.672 1 97.38 411 ASN A CA 1
ATOM 3158 C C . ASN A 1 411 ? 10.156 22.031 15.188 1 97.38 411 ASN A C 1
ATOM 3160 O O . ASN A 1 411 ? 10.094 23.031 14.461 1 97.38 411 ASN A O 1
ATOM 3164 N N . ARG A 1 412 ? 10.078 20.828 14.789 1 95.62 412 ARG A N 1
ATOM 3165 C CA . ARG A 1 412 ? 9.508 20.484 13.492 1 95.62 412 ARG A CA 1
ATOM 3166 C C . ARG A 1 412 ? 8.438 19.406 13.633 1 95.62 412 ARG A C 1
ATOM 3168 O O . ARG A 1 412 ? 8.539 18.531 14.5 1 95.62 412 ARG A O 1
ATOM 3175 N N . HIS A 1 413 ? 7.391 19.562 12.898 1 97.56 413 HIS A N 1
ATOM 3176 C CA . HIS A 1 413 ? 6.422 18.484 12.789 1 97.56 413 HIS A CA 1
ATOM 3177 C C . HIS A 1 413 ? 6.016 18.25 11.336 1 97.56 413 HIS A C 1
ATOM 3179 O O . HIS A 1 413 ? 5.977 19.188 10.547 1 97.56 413 HIS A O 1
ATOM 3185 N N . ILE A 1 414 ? 5.844 17 10.984 1 97.88 414 ILE A N 1
ATOM 3186 C CA . ILE A 1 414 ? 5.363 16.641 9.656 1 97.88 414 ILE A CA 1
ATOM 3187 C C . ILE A 1 414 ? 4.199 15.664 9.773 1 97.88 414 ILE A C 1
ATOM 3189 O O . ILE A 1 414 ? 4.078 14.953 10.773 1 97.88 414 ILE A O 1
ATOM 3193 N N . THR A 1 415 ? 3.324 15.703 8.875 1 98.12 415 THR A N 1
ATOM 3194 C CA . THR A 1 415 ? 2.205 14.789 8.672 1 98.12 415 THR A CA 1
ATOM 3195 C C . THR A 1 415 ? 1.844 14.703 7.191 1 98.12 415 THR A C 1
ATOM 3197 O O . THR A 1 415 ? 2.65 15.055 6.328 1 98.12 415 THR A O 1
ATOM 3200 N N . SER A 1 416 ? 0.782 13.992 6.832 1 97.88 416 SER A N 1
ATOM 3201 C CA . SER A 1 416 ? 0.168 14.07 5.508 1 97.88 416 SER A CA 1
ATOM 3202 C C . SER A 1 416 ? -0.896 15.164 5.461 1 97.88 416 SER A C 1
ATOM 3204 O O . SER A 1 416 ? -2.014 14.969 5.941 1 97.88 416 SER A O 1
ATOM 3206 N N . ASN A 1 417 ? -0.528 16.281 4.887 1 95.5 417 ASN A N 1
ATOM 3207 C CA . ASN A 1 417 ? -1.336 17.484 5.055 1 95.5 417 ASN A CA 1
ATOM 3208 C C . ASN A 1 417 ? -2.607 17.422 4.215 1 95.5 417 ASN A C 1
ATOM 3210 O O . ASN A 1 417 ? -3.695 17.188 4.742 1 95.5 417 ASN A O 1
ATOM 3214 N N . LEU A 1 418 ? -2.455 17.453 2.934 1 93.62 418 LEU A N 1
ATOM 3215 C CA . LEU A 1 418 ? -3.617 17.547 2.057 1 93.62 418 LEU A CA 1
ATOM 3216 C C . LEU A 1 418 ? -4.137 16.156 1.694 1 93.62 418 LEU A C 1
ATOM 3218 O O . LEU A 1 418 ? -5.348 15.93 1.644 1 93.62 418 LEU A O 1
ATOM 3222 N N . PHE A 1 419 ? -3.197 15.227 1.449 1 95.31 419 PHE A N 1
ATOM 3223 C CA . PHE A 1 419 ? -3.578 13.883 1.028 1 95.31 419 PHE A CA 1
ATOM 3224 C C . PHE A 1 419 ? -4.164 13.094 2.195 1 95.31 419 PHE A C 1
ATOM 3226 O O . PHE A 1 419 ? -5.043 12.25 2.002 1 95.31 419 PHE A O 1
ATOM 3233 N N . ALA A 1 420 ? -3.625 13.344 3.42 1 96.31 420 ALA A N 1
ATOM 3234 C CA . ALA A 1 420 ? -4.121 12.797 4.68 1 96.31 420 ALA A CA 1
ATOM 3235 C C . ALA A 1 420 ? -4.09 11.266 4.664 1 96.31 420 ALA A C 1
ATOM 3237 O O . ALA A 1 420 ? -5.086 10.617 4.984 1 96.31 420 ALA A O 1
ATOM 3238 N N . THR A 1 421 ? -2.986 10.727 4.234 1 97.31 421 THR A N 1
ATOM 3239 C CA . THR A 1 421 ? -2.854 9.273 4.25 1 97.31 421 THR A CA 1
ATOM 3240 C C . THR A 1 421 ? -2.502 8.781 5.648 1 97.31 421 THR A C 1
ATOM 3242 O O . THR A 1 421 ? -1.576 9.289 6.281 1 97.31 421 THR A O 1
ATOM 3245 N N . MET A 1 422 ? -3.279 7.844 6.176 1 97.75 422 MET A N 1
ATOM 3246 C CA . MET A 1 422 ? -2.934 7.156 7.418 1 97.75 422 MET A CA 1
ATOM 3247 C C . MET A 1 422 ? -1.675 6.316 7.242 1 97.75 422 MET A C 1
ATOM 3249 O O . MET A 1 422 ? -1.396 5.828 6.148 1 97.75 422 MET A O 1
ATOM 3253 N N . GLY A 1 423 ? -0.911 6.195 8.25 1 98.38 423 GLY A N 1
ATOM 3254 C CA . GLY A 1 423 ? 0.257 5.328 8.219 1 98.38 423 GLY A CA 1
ATOM 3255 C C . GLY A 1 423 ? 1.553 6.078 7.98 1 98.38 423 GLY A C 1
ATOM 3256 O O . GLY A 1 423 ? 2.623 5.473 7.91 1 98.38 423 GLY A O 1
ATOM 3257 N N . VAL A 1 424 ? 1.537 7.414 7.949 1 98.62 424 VAL A N 1
ATOM 3258 C CA . VAL A 1 424 ? 2.707 8.211 7.59 1 98.62 424 VAL A CA 1
ATOM 3259 C C . VAL A 1 424 ? 3.605 8.391 8.812 1 98.62 424 VAL A C 1
ATOM 3261 O O . VAL A 1 424 ? 4.762 8.797 8.688 1 98.62 424 VAL A O 1
ATOM 3264 N N . GLY A 1 425 ? 3.152 8.07 10.023 1 98.81 425 GLY A N 1
ATOM 3265 C CA . GLY A 1 425 ? 3.887 8.344 11.25 1 98.81 425 GLY A CA 1
ATOM 3266 C C . GLY A 1 425 ? 5.238 7.656 11.297 1 98.81 425 GLY A C 1
ATOM 3267 O O . GLY A 1 425 ? 6.273 8.32 11.398 1 98.81 425 GLY A O 1
ATOM 3268 N N . ILE A 1 426 ? 5.277 6.383 11.094 1 98.88 426 ILE A N 1
ATOM 3269 C CA . ILE A 1 426 ? 6.492 5.582 11.219 1 98.88 426 ILE A CA 1
ATOM 3270 C C . ILE A 1 426 ? 7.461 5.934 10.094 1 98.88 426 ILE A C 1
ATOM 3272 O O . ILE A 1 426 ? 8.633 6.23 10.344 1 98.88 426 ILE A O 1
ATOM 3276 N N . PRO A 1 427 ? 7.023 5.988 8.812 1 98.88 427 PRO A N 1
ATOM 3277 C CA . PRO A 1 427 ? 7.945 6.395 7.75 1 98.88 427 PRO A CA 1
ATOM 3278 C C . PRO A 1 427 ? 8.539 7.781 7.988 1 98.88 427 PRO A C 1
ATOM 3280 O O . PRO A 1 427 ? 9.727 8 7.734 1 98.88 427 PRO A O 1
ATOM 3283 N N . GLY A 1 428 ? 7.719 8.711 8.461 1 98.88 428 GLY A N 1
ATOM 3284 C CA . GLY A 1 428 ? 8.211 10.055 8.742 1 98.88 428 GLY A CA 1
ATOM 3285 C C . GLY A 1 428 ? 9.273 10.078 9.828 1 98.88 428 GLY A C 1
ATOM 3286 O O . GLY A 1 428 ? 10.25 10.828 9.727 1 98.88 428 GLY A O 1
ATOM 3287 N N . ALA A 1 429 ? 9.094 9.266 10.875 1 98.94 429 ALA A N 1
ATOM 3288 C CA . ALA A 1 429 ? 10.062 9.195 11.969 1 98.94 429 ALA A CA 1
ATOM 3289 C C . ALA A 1 429 ? 11.383 8.594 11.492 1 98.94 429 ALA A C 1
ATOM 3291 O O . ALA A 1 429 ? 12.453 9.023 11.922 1 98.94 429 ALA A O 1
ATOM 3292 N N . ILE A 1 430 ? 11.305 7.578 10.594 1 98.94 430 ILE A N 1
ATOM 3293 C CA . ILE A 1 430 ? 12.5 6.984 10.008 1 98.94 430 ILE A CA 1
ATOM 3294 C C . ILE A 1 430 ? 13.289 8.055 9.258 1 98.94 430 ILE A C 1
ATOM 3296 O O . ILE A 1 430 ? 14.484 8.227 9.484 1 98.94 430 ILE A O 1
ATOM 3300 N N . ALA A 1 431 ? 12.586 8.805 8.391 1 98.88 431 ALA A N 1
ATOM 3301 C CA . ALA A 1 431 ? 13.227 9.867 7.621 1 98.88 431 ALA A CA 1
ATOM 3302 C C . ALA A 1 431 ? 13.82 10.93 8.539 1 98.88 431 ALA A C 1
ATOM 3304 O O . ALA A 1 431 ? 14.922 11.422 8.297 1 98.88 431 ALA A O 1
ATOM 3305 N N . ALA A 1 432 ? 13.07 11.289 9.625 1 98.88 432 ALA A N 1
ATOM 3306 C CA . ALA A 1 432 ? 13.523 12.328 10.547 1 98.88 432 ALA A CA 1
ATOM 3307 C C . ALA A 1 432 ? 14.836 11.93 11.211 1 98.88 432 ALA A C 1
ATOM 3309 O O . ALA A 1 432 ? 15.773 12.727 11.266 1 98.88 432 ALA A O 1
ATOM 3310 N N . LYS A 1 433 ? 14.914 10.703 11.695 1 98.69 433 LYS A N 1
ATOM 3311 C CA . LYS A 1 433 ? 16.109 10.289 12.422 1 98.69 433 LYS A CA 1
ATOM 3312 C C . LYS A 1 433 ? 17.297 10.117 11.477 1 98.69 433 LYS A C 1
ATOM 3314 O O . LYS A 1 433 ? 18.438 10.367 11.859 1 98.69 433 LYS A O 1
ATOM 3319 N N . LEU A 1 434 ? 17.047 9.695 10.25 1 98.5 434 LEU A N 1
ATOM 3320 C CA . LEU A 1 434 ? 18.125 9.555 9.281 1 98.5 434 LEU A CA 1
ATOM 3321 C C . LEU A 1 434 ? 18.703 10.914 8.914 1 98.5 434 LEU A C 1
ATOM 3323 O O . LEU A 1 434 ? 19.922 11.039 8.703 1 98.5 434 LEU A O 1
ATOM 3327 N N . ASN A 1 435 ? 17.875 11.961 8.82 1 98.31 435 ASN A N 1
ATOM 3328 C CA . ASN A 1 435 ? 18.312 13.289 8.414 1 98.31 435 ASN A CA 1
ATOM 3329 C C . ASN A 1 435 ? 18.844 14.094 9.594 1 98.31 435 ASN A C 1
ATOM 3331 O O . ASN A 1 435 ? 19.719 14.953 9.422 1 98.31 435 ASN A O 1
ATOM 3335 N N . TYR A 1 436 ? 18.297 13.844 10.852 1 98.31 436 TYR A N 1
ATOM 3336 C CA . TYR A 1 436 ? 18.672 14.57 12.055 1 98.31 436 TYR A CA 1
ATOM 3337 C C . TYR A 1 436 ? 18.969 13.609 13.195 1 98.31 436 TYR A C 1
ATOM 3339 O O . TYR A 1 436 ? 18.266 13.594 14.211 1 98.31 436 TYR A O 1
ATOM 3347 N N . PRO A 1 437 ? 20.047 12.875 13.117 1 97.69 437 PRO A N 1
ATOM 3348 C CA . PRO A 1 437 ? 20.375 11.828 14.094 1 97.69 437 PRO A CA 1
ATOM 3349 C C . PRO A 1 437 ? 20.547 12.375 15.508 1 97.69 437 PRO A C 1
ATOM 3351 O O . PRO A 1 437 ? 20.359 11.648 16.484 1 97.69 437 PRO A O 1
ATOM 3354 N N . GLU A 1 438 ? 20.844 13.664 15.617 1 97.56 438 GLU A N 1
ATOM 3355 C CA . GLU A 1 438 ? 21.125 14.242 16.922 1 97.56 438 GLU A CA 1
ATOM 3356 C C . GLU A 1 438 ? 19.859 14.766 17.594 1 97.56 438 GLU A C 1
ATOM 3358 O O . GLU A 1 438 ? 19.859 15.039 18.797 1 97.56 438 GLU A O 1
ATOM 3363 N N . ARG A 1 439 ? 18.781 14.922 16.844 1 98.5 439 ARG A N 1
ATOM 3364 C CA . ARG A 1 439 ? 17.547 15.461 17.406 1 98.5 439 ARG A CA 1
ATOM 3365 C C . ARG A 1 439 ? 16.656 14.344 17.938 1 98.5 439 ARG A C 1
ATOM 3367 O O . ARG A 1 439 ? 16.656 13.234 17.406 1 98.5 439 ARG A O 1
ATOM 3374 N N . GLN A 1 440 ? 15.953 14.648 19.016 1 98.81 440 GLN A N 1
ATOM 3375 C CA . GLN A 1 440 ? 14.914 13.742 19.5 1 98.81 440 GLN A CA 1
ATOM 3376 C C . GLN A 1 440 ? 13.766 13.648 18.5 1 98.81 440 GLN A C 1
ATOM 3378 O O . GLN A 1 440 ? 13.352 14.656 17.922 1 98.81 440 GLN A O 1
ATOM 3383 N N . VAL A 1 441 ? 13.336 12.438 18.188 1 98.94 441 VAL A N 1
ATOM 3384 C CA . VAL A 1 441 ? 12.273 12.219 17.203 1 98.94 441 VAL A CA 1
ATOM 3385 C C . VAL A 1 441 ? 11.148 11.414 17.844 1 98.94 441 VAL A C 1
ATOM 3387 O O . VAL A 1 441 ? 11.398 10.414 18.531 1 98.94 441 VAL A O 1
ATOM 3390 N N . PHE A 1 442 ? 9.906 11.867 17.672 1 98.94 442 PHE A N 1
ATOM 3391 C CA . PHE A 1 442 ? 8.703 11.156 18.094 1 98.94 442 PHE A CA 1
ATOM 3392 C C . PHE A 1 442 ? 7.895 10.703 16.875 1 98.94 442 PHE A C 1
ATOM 3394 O O . PHE A 1 442 ? 7.777 11.438 15.891 1 98.94 442 PHE A O 1
ATOM 3401 N N . ASN A 1 443 ? 7.445 9.469 16.891 1 98.94 443 ASN A N 1
ATOM 3402 C CA . ASN A 1 443 ? 6.277 9.047 16.109 1 98.94 443 ASN A CA 1
ATOM 3403 C C . ASN A 1 443 ? 5.012 9.055 16.969 1 98.94 443 ASN A C 1
ATOM 3405 O O . ASN A 1 443 ? 4.941 8.367 17.984 1 98.94 443 ASN A O 1
ATOM 3409 N N . LEU A 1 444 ? 4.039 9.844 16.609 1 98.94 444 LEU A N 1
ATOM 3410 C CA . LEU A 1 444 ? 2.744 9.898 17.281 1 98.94 444 LEU A CA 1
ATOM 3411 C C . LEU A 1 444 ? 1.637 9.398 16.359 1 98.94 444 LEU A C 1
ATOM 3413 O O . LEU A 1 444 ? 1.326 10.031 15.352 1 98.94 444 LEU A O 1
ATOM 3417 N N . ALA A 1 445 ? 1.062 8.266 16.703 1 98.88 445 ALA A N 1
ATOM 3418 C CA . ALA A 1 445 ? 0.107 7.637 15.781 1 98.88 445 ALA A CA 1
ATOM 3419 C C . ALA A 1 445 ? -1.041 6.988 16.547 1 98.88 445 ALA A C 1
ATOM 3421 O O . ALA A 1 445 ? -0.833 6.414 17.625 1 98.88 445 ALA A O 1
ATOM 3422 N N . GLY A 1 446 ? -2.289 7.141 16.031 1 98.69 446 GLY A N 1
ATOM 3423 C CA . GLY A 1 446 ? -3.346 6.25 16.484 1 98.69 446 GLY A CA 1
ATOM 3424 C C . GLY A 1 446 ? -3.115 4.801 16.109 1 98.69 446 GLY A C 1
ATOM 3425 O O . GLY A 1 446 ? -2.309 4.508 15.219 1 98.69 446 GLY A O 1
ATOM 3426 N N . ASP A 1 447 ? -3.869 3.906 16.781 1 98.62 447 ASP A N 1
ATOM 3427 C CA . ASP A 1 447 ? -3.646 2.482 16.547 1 98.62 447 ASP A CA 1
ATOM 3428 C C . ASP A 1 447 ? -4.07 2.084 15.141 1 98.62 447 ASP A C 1
ATOM 3430 O O . ASP A 1 447 ? -3.475 1.19 14.539 1 98.62 447 ASP A O 1
ATOM 3434 N N . GLY A 1 448 ? -5.09 2.754 14.539 1 98.19 448 GLY A N 1
ATOM 3435 C CA . GLY A 1 448 ? -5.457 2.482 13.156 1 98.19 448 GLY A CA 1
ATOM 3436 C C . GLY A 1 448 ? -4.348 2.793 12.172 1 98.19 448 GLY A C 1
ATOM 3437 O O . GLY A 1 448 ? -3.99 1.951 11.344 1 98.19 448 GLY A O 1
ATOM 3438 N N . GLY A 1 449 ? -3.791 4.012 12.266 1 98.25 449 GLY A N 1
ATOM 3439 C CA . GLY A 1 449 ? -2.695 4.41 11.391 1 98.25 449 GLY A CA 1
ATOM 3440 C C . GLY A 1 449 ? -1.425 3.617 11.633 1 98.25 449 GLY A C 1
ATOM 3441 O O . GLY A 1 449 ? -0.757 3.207 10.68 1 98.25 449 GLY A O 1
ATOM 3442 N N . ALA A 1 450 ? -1.093 3.324 12.898 1 98.69 450 ALA A N 1
ATOM 3443 C CA . ALA A 1 450 ? 0.115 2.578 13.242 1 98.69 450 ALA A CA 1
ATOM 3444 C C . ALA A 1 450 ? 0.079 1.172 12.648 1 98.69 450 ALA A C 1
ATOM 3446 O O . ALA A 1 450 ? 1.107 0.647 12.219 1 98.69 450 ALA A O 1
ATOM 3447 N N . SER A 1 451 ? -1.072 0.596 12.641 1 98.31 451 SER A N 1
ATOM 3448 C CA . SER A 1 451 ? -1.193 -0.778 12.164 1 98.31 451 SER A CA 1
ATOM 3449 C C . SER A 1 451 ? -0.878 -0.876 10.68 1 98.31 451 SER A C 1
ATOM 3451 O O . SER A 1 451 ? -0.414 -1.915 10.203 1 98.31 451 SER A O 1
ATOM 3453 N N . MET A 1 452 ? -1.068 0.17 9.906 1 98.31 452 MET A N 1
ATOM 3454 C CA . MET A 1 452 ? -0.896 0.151 8.461 1 98.31 452 MET A CA 1
ATOM 3455 C C . MET A 1 452 ? 0.577 0.006 8.086 1 98.31 452 MET A C 1
ATOM 3457 O O . MET A 1 452 ? 0.904 -0.503 7.016 1 98.31 452 MET A O 1
ATOM 3461 N N . THR A 1 453 ? 1.49 0.476 8.969 1 98.5 453 THR A N 1
ATOM 3462 C CA . THR A 1 453 ? 2.902 0.468 8.609 1 98.5 453 THR A CA 1
ATOM 3463 C C . THR A 1 453 ? 3.75 -0.099 9.742 1 98.5 453 THR A C 1
ATOM 3465 O O . THR A 1 453 ? 4.957 0.135 9.797 1 98.5 453 THR A O 1
ATOM 3468 N N . MET A 1 454 ? 3.18 -0.894 10.664 1 98.62 454 MET A N 1
ATOM 3469 C CA . MET A 1 454 ? 3.822 -1.366 11.891 1 98.62 454 MET A CA 1
ATOM 3470 C C . MET A 1 454 ? 4.984 -2.299 11.562 1 98.62 454 MET A C 1
ATOM 3472 O O . MET A 1 454 ? 5.895 -2.469 12.383 1 98.62 454 MET A O 1
ATOM 3476 N N . GLN A 1 455 ? 5.004 -2.898 10.383 1 98.38 455 GLN A N 1
ATOM 3477 C CA . GLN A 1 455 ? 6.078 -3.812 10.008 1 98.38 455 GLN A CA 1
ATOM 3478 C C . GLN A 1 455 ? 7.426 -3.096 9.984 1 98.38 455 GLN A C 1
ATOM 3480 O O . GLN A 1 455 ? 8.469 -3.711 10.227 1 98.38 455 GLN A O 1
ATOM 3485 N N . ASP A 1 456 ? 7.445 -1.774 9.781 1 98.81 456 ASP A N 1
ATOM 3486 C CA . ASP A 1 456 ? 8.703 -1.053 9.602 1 98.81 456 ASP A CA 1
ATOM 3487 C C . ASP A 1 456 ? 9.234 -0.543 10.938 1 98.81 456 ASP A C 1
ATOM 3489 O O . ASP A 1 456 ? 10.242 0.162 10.984 1 98.81 456 ASP A O 1
ATOM 3493 N N . LEU A 1 457 ? 8.523 -0.869 12.062 1 98.88 457 LEU A N 1
ATOM 3494 C CA . LEU A 1 457 ? 9.242 -0.829 13.328 1 98.88 457 LEU A CA 1
ATOM 3495 C C . LEU A 1 457 ? 10.531 -1.646 13.242 1 98.88 457 LEU A C 1
ATOM 3497 O O . LEU A 1 457 ? 11.547 -1.275 13.844 1 98.88 457 LEU A O 1
ATOM 3501 N N . ALA A 1 458 ? 10.477 -2.73 12.445 1 98.81 458 ALA A N 1
ATOM 3502 C CA . ALA A 1 458 ? 11.656 -3.561 12.203 1 98.81 458 ALA A CA 1
ATOM 3503 C C . ALA A 1 458 ? 12.766 -2.76 11.523 1 98.81 458 ALA A C 1
ATOM 3505 O O . ALA A 1 458 ? 13.945 -2.988 11.781 1 98.81 458 ALA A O 1
ATOM 3506 N N . THR A 1 459 ? 12.383 -1.809 10.633 1 98.75 459 THR A N 1
ATOM 3507 C CA . THR A 1 459 ? 13.352 -0.948 9.961 1 98.75 459 THR A CA 1
ATOM 3508 C C . THR A 1 459 ? 14.062 -0.041 10.969 1 98.75 459 THR A C 1
ATOM 3510 O O . THR A 1 459 ? 15.273 0.158 10.883 1 98.75 459 THR A O 1
ATOM 3513 N N . GLN A 1 460 ? 13.297 0.527 11.938 1 98.88 460 GLN A N 1
ATOM 3514 C CA . GLN A 1 460 ? 13.906 1.352 12.977 1 98.88 460 GLN A CA 1
ATOM 3515 C C . GLN A 1 460 ? 14.945 0.559 13.766 1 98.88 460 GLN A C 1
ATOM 3517 O O . GLN A 1 460 ? 16.031 1.068 14.062 1 98.88 460 GLN A O 1
ATOM 3522 N N . VAL A 1 461 ? 14.594 -0.658 14.094 1 98.88 461 VAL A N 1
ATOM 3523 C CA . VAL A 1 461 ? 15.484 -1.508 14.867 1 98.88 461 VAL A CA 1
ATOM 3524 C C . VAL A 1 461 ? 16.719 -1.864 14.039 1 98.88 461 VAL A C 1
ATOM 3526 O O . VAL A 1 461 ? 17.844 -1.798 14.531 1 98.88 461 VAL A O 1
ATOM 3529 N N . GLN A 1 462 ? 16.5 -2.246 12.781 1 98.25 462 GLN A N 1
ATOM 3530 C CA . GLN A 1 462 ? 17.578 -2.678 11.891 1 98.25 462 GLN A CA 1
ATOM 3531 C C . GLN A 1 462 ? 18.641 -1.595 11.742 1 98.25 462 GLN A C 1
ATOM 3533 O O . GLN A 1 462 ? 19.828 -1.896 11.664 1 98.25 462 GLN A O 1
ATOM 3538 N N . TYR A 1 463 ? 18.25 -0.379 11.719 1 98.19 463 TYR A N 1
ATOM 3539 C CA . TYR A 1 463 ? 19.188 0.711 11.492 1 98.19 463 TYR A CA 1
ATOM 3540 C C . TYR A 1 463 ? 19.453 1.479 12.781 1 98.19 463 TYR A C 1
ATOM 3542 O O . TYR A 1 463 ? 20.062 2.553 12.758 1 98.19 463 TYR A O 1
ATOM 3550 N N . HIS A 1 464 ? 18.984 1.004 13.945 1 98.31 464 HIS A N 1
ATOM 3551 C CA . HIS A 1 464 ? 19.203 1.582 15.266 1 98.31 464 HIS A CA 1
ATOM 3552 C C . HIS A 1 464 ? 18.812 3.055 15.289 1 98.31 464 HIS A C 1
ATOM 3554 O O . HIS A 1 464 ? 19.594 3.904 15.711 1 98.31 464 HIS A O 1
ATOM 3560 N N . LEU A 1 465 ? 17.609 3.32 14.766 1 98.75 465 LEU A N 1
ATOM 3561 C CA . LEU A 1 465 ? 17.094 4.684 14.758 1 98.75 465 LEU A CA 1
ATOM 3562 C C . LEU A 1 465 ? 16.359 4.992 16.047 1 98.75 465 LEU A C 1
ATOM 3564 O O . LEU A 1 465 ? 15.227 4.527 16.25 1 98.75 465 LEU A O 1
ATOM 3568 N N . PRO A 1 466 ? 16.875 5.793 16.938 1 98.75 466 PRO A N 1
ATOM 3569 C CA . PRO A 1 466 ? 16.297 6.004 18.266 1 98.75 466 PRO A CA 1
ATOM 3570 C C . PRO A 1 466 ? 15.055 6.891 18.234 1 98.75 466 PRO A C 1
ATOM 3572 O O . PRO A 1 466 ? 15.078 8.016 18.75 1 98.75 466 PRO A O 1
ATOM 3575 N N . VAL A 1 467 ? 13.992 6.391 17.812 1 98.94 467 VAL A N 1
ATOM 3576 C CA . VAL A 1 467 ? 12.68 7.027 17.75 1 98.94 467 VAL A CA 1
ATOM 3577 C C . VAL A 1 467 ? 11.844 6.637 18.969 1 98.94 467 VAL A C 1
ATOM 3579 O O . VAL A 1 467 ? 11.875 5.48 19.406 1 98.94 467 VAL A O 1
ATOM 3582 N N . ILE A 1 468 ? 11.203 7.547 19.578 1 98.94 468 ILE A N 1
ATOM 3583 C CA . ILE A 1 468 ? 10.18 7.246 20.562 1 98.94 468 ILE A CA 1
ATOM 3584 C C . ILE A 1 468 ? 8.82 7.121 19.875 1 98.94 468 ILE A C 1
ATOM 3586 O O . ILE A 1 468 ? 8.211 8.125 19.5 1 98.94 468 ILE A O 1
ATOM 3590 N N . ASN A 1 469 ? 8.398 5.883 19.703 1 98.94 469 ASN A N 1
ATOM 3591 C CA . ASN A 1 469 ? 7.094 5.609 19.109 1 98.94 469 ASN A CA 1
ATOM 3592 C C . ASN A 1 469 ? 5.98 5.613 20.141 1 98.94 469 ASN A C 1
ATOM 3594 O O . ASN A 1 469 ? 6.016 4.824 21.094 1 98.94 469 ASN A O 1
ATOM 3598 N N . VAL A 1 470 ? 5.016 6.477 20 1 98.94 470 VAL A N 1
ATOM 3599 C CA . VAL A 1 470 ? 3.852 6.504 20.875 1 98.94 470 VAL A CA 1
ATOM 3600 C C . VAL A 1 470 ? 2.596 6.152 20.078 1 98.94 470 VAL A C 1
ATOM 3602 O O . VAL A 1 470 ? 2.217 6.867 19.156 1 98.94 470 VAL A O 1
ATOM 3605 N N . VAL A 1 471 ? 2.006 5.043 20.406 1 98.94 471 VAL A N 1
ATOM 3606 C CA . VAL A 1 471 ? 0.76 4.617 19.781 1 98.94 471 VAL A CA 1
ATOM 3607 C C . VAL A 1 471 ? -0.411 4.871 20.734 1 98.94 471 VAL A C 1
ATOM 3609 O O . VAL A 1 471 ? -0.428 4.367 21.859 1 98.94 471 VAL A O 1
ATOM 3612 N N . PHE A 1 472 ? -1.337 5.676 20.328 1 98.88 472 PHE A N 1
ATOM 3613 C CA . PHE A 1 472 ? -2.568 5.941 21.062 1 98.88 472 PHE A CA 1
ATOM 3614 C C . PHE A 1 472 ? -3.635 4.906 20.719 1 98.88 472 PHE A C 1
ATOM 3616 O O . PHE A 1 472 ? -4.359 5.051 19.734 1 98.88 472 PHE A O 1
ATOM 3623 N N . THR A 1 473 ? -3.764 3.877 21.547 1 98.75 473 THR A N 1
ATOM 3624 C CA . THR A 1 473 ? -4.641 2.746 21.266 1 98.75 473 THR A CA 1
ATOM 3625 C C . THR A 1 473 ? -6.023 2.971 21.875 1 98.75 473 THR A C 1
ATOM 3627 O O . THR A 1 473 ? -6.164 3.047 23.094 1 98.75 473 THR A O 1
ATOM 3630 N N . ASN A 1 474 ? -6.988 3.109 21.016 1 98.44 474 ASN A N 1
ATOM 3631 C CA . ASN A 1 474 ? -8.359 3.266 21.5 1 98.44 474 ASN A CA 1
ATOM 3632 C C . ASN A 1 474 ? -9.312 2.314 20.781 1 98.44 474 ASN A C 1
ATOM 3634 O O . ASN A 1 474 ? -10.531 2.387 20.969 1 98.44 474 ASN A O 1
ATOM 3638 N N . CYS A 1 475 ? -8.836 1.423 19.859 1 98.19 475 CYS A N 1
ATOM 3639 C CA . CYS A 1 475 ? -9.555 0.349 19.188 1 98.19 475 CYS A CA 1
ATOM 3640 C C . CYS A 1 475 ? -10.68 0.905 18.328 1 98.19 475 CYS A C 1
ATOM 3642 O O . CYS A 1 475 ? -11.758 0.316 18.25 1 98.19 475 CYS A O 1
ATOM 3644 N N . GLN A 1 476 ? -10.445 2.035 17.719 1 98.06 476 GLN A N 1
ATOM 3645 C CA . GLN A 1 476 ? -11.422 2.635 16.812 1 98.06 476 GLN A CA 1
ATOM 3646 C C . GLN A 1 476 ? -10.75 3.615 15.852 1 98.06 476 GLN A C 1
ATOM 3648 O O . GLN A 1 476 ? -9.711 4.203 16.172 1 98.06 476 GLN A O 1
ATOM 3653 N N . TYR A 1 477 ? -11.305 3.742 14.656 1 97.5 477 TYR A N 1
ATOM 3654 C CA . TYR A 1 477 ? -11.008 4.914 13.836 1 97.5 477 TYR A CA 1
ATOM 3655 C C . TYR A 1 477 ? -11.688 6.156 14.406 1 97.5 477 TYR A C 1
ATOM 3657 O O . TYR A 1 477 ? -12.734 6.578 13.906 1 97.5 477 TYR A O 1
ATOM 3665 N N . GLY A 1 478 ? -11.031 6.746 15.391 1 96.62 478 GLY A N 1
ATOM 3666 C CA . GLY A 1 478 ? -11.664 7.77 16.219 1 96.62 478 GLY A CA 1
ATOM 3667 C C . GLY A 1 478 ? -12.172 8.945 15.406 1 96.62 478 GLY A C 1
ATOM 3668 O O . GLY A 1 478 ? -13.305 9.398 15.594 1 96.62 478 GLY A O 1
ATOM 3669 N N . PHE A 1 479 ? -11.406 9.414 14.5 1 95.62 479 PHE A N 1
ATOM 3670 C CA . PHE A 1 479 ? -11.797 10.586 13.711 1 95.62 479 PHE A CA 1
ATOM 3671 C C . PHE A 1 479 ? -12.977 10.258 12.805 1 95.62 479 PHE A C 1
ATOM 3673 O O . PHE A 1 479 ? -13.875 11.086 12.625 1 95.62 479 PHE A O 1
ATOM 3680 N N . ILE A 1 480 ? -13 9.102 12.219 1 94.31 480 ILE A N 1
ATOM 3681 C CA . ILE A 1 480 ? -14.109 8.68 11.367 1 94.31 480 ILE A CA 1
ATOM 3682 C C . ILE A 1 480 ? -15.367 8.5 12.211 1 94.31 480 ILE A C 1
ATOM 3684 O O . ILE A 1 480 ? -16.469 8.844 11.773 1 94.31 480 ILE A O 1
ATOM 3688 N N . LYS A 1 481 ? -15.203 7.941 13.367 1 94.56 481 LYS A N 1
ATOM 3689 C CA . LYS A 1 481 ? -16.328 7.789 14.281 1 94.56 481 LYS A CA 1
ATOM 3690 C C . LYS A 1 481 ? -16.938 9.148 14.641 1 94.56 481 LYS A C 1
ATOM 3692 O O . LYS A 1 481 ? -18.156 9.289 14.719 1 94.56 481 LYS A O 1
ATOM 3697 N N . ASP A 1 482 ? -16.031 10.102 14.883 1 92.69 482 ASP A N 1
ATOM 3698 C CA . ASP A 1 482 ? -16.484 11.461 15.156 1 92.69 482 ASP A CA 1
ATOM 3699 C C . ASP A 1 482 ? -17.328 12 14 1 92.69 482 ASP A C 1
ATOM 3701 O O . ASP A 1 482 ? -18.359 12.633 14.227 1 92.69 482 ASP A O 1
ATOM 3705 N N . GLU A 1 483 ? -16.891 11.734 12.812 1 90 483 GLU A N 1
ATOM 3706 C CA . GLU A 1 483 ? -17.641 12.164 11.633 1 90 483 GLU A CA 1
ATOM 3707 C C . GLU A 1 483 ? -19 11.477 11.555 1 90 483 GLU A C 1
ATOM 3709 O O . GLU A 1 483 ? -20 12.102 11.203 1 90 483 GLU A O 1
ATOM 3714 N N . GLN A 1 484 ? -19.016 10.219 11.875 1 90.88 484 GLN A N 1
ATOM 3715 C CA . GLN A 1 484 ? -20.266 9.477 11.844 1 90.88 484 GLN A CA 1
ATOM 3716 C C . GLN A 1 484 ? -21.234 9.969 12.914 1 90.88 484 GLN A C 1
ATOM 3718 O O . GLN A 1 484 ? -22.453 9.969 12.719 1 90.88 484 GLN A O 1
ATOM 3723 N N . GLU A 1 485 ? -20.688 10.32 14.055 1 88.62 485 GLU A N 1
ATOM 3724 C CA . GLU A 1 485 ? -21.531 10.906 15.094 1 88.62 485 GLU A CA 1
ATOM 3725 C C . GLU A 1 485 ? -22.266 12.141 14.57 1 88.62 485 GLU A C 1
ATOM 3727 O O . GLU A 1 485 ? -23.406 12.398 14.953 1 88.62 485 GLU A O 1
ATOM 3732 N N . ASP A 1 486 ? -21.656 12.789 13.688 1 84.44 486 ASP A N 1
ATOM 3733 C CA . ASP A 1 486 ? -22.219 14.023 13.141 1 84.44 486 ASP A CA 1
ATOM 3734 C C . ASP A 1 486 ? -23.203 13.727 12.016 1 84.44 486 ASP A C 1
ATOM 3736 O O . ASP A 1 486 ? -24.141 14.492 11.781 1 84.44 486 ASP A O 1
ATOM 3740 N N . THR A 1 487 ? -23 12.562 11.305 1 78.62 487 THR A N 1
ATOM 3741 C CA . THR A 1 487 ? -23.703 12.43 10.031 1 78.62 487 THR A CA 1
ATOM 3742 C C . THR A 1 487 ? -24.656 11.234 10.062 1 78.62 487 THR A C 1
ATOM 3744 O O . THR A 1 487 ? -25.578 11.156 9.25 1 78.62 487 THR A O 1
ATOM 3747 N N . ASN A 1 488 ? -24.375 10.078 10.906 1 71.62 488 ASN A N 1
ATOM 3748 C CA . ASN A 1 488 ? -25.078 8.805 10.805 1 71.62 488 ASN A CA 1
ATOM 3749 C C . ASN A 1 488 ? -26.156 8.664 11.867 1 71.62 488 ASN A C 1
ATOM 3751 O O . ASN A 1 488 ? -26.5 7.547 12.266 1 71.62 488 ASN A O 1
ATOM 3755 N N . GLN A 1 489 ? -26.688 9.531 12.242 1 67.69 489 GLN A N 1
ATOM 3756 C CA . GLN A 1 489 ? -27.75 9.5 13.25 1 67.69 489 GLN A CA 1
ATOM 3757 C C . GLN A 1 489 ? -27.422 8.508 14.359 1 67.69 489 GLN A C 1
ATOM 3759 O O . GLN A 1 489 ? -28.281 7.711 14.758 1 67.69 489 GLN A O 1
ATOM 3764 N N . ASN A 1 490 ? -26.281 8.391 14.789 1 61.38 490 ASN A N 1
ATOM 3765 C CA . ASN A 1 490 ? -25.672 7.797 15.977 1 61.38 490 ASN A CA 1
ATOM 3766 C C . ASN A 1 490 ? -25.5 6.285 15.828 1 61.38 490 ASN A C 1
ATOM 3768 O O . ASN A 1 490 ? -25.375 5.57 16.828 1 61.38 490 ASN A O 1
ATOM 3772 N N . ASP A 1 491 ? -25.609 5.805 14.648 1 80 491 ASP A N 1
ATOM 3773 C CA . ASP A 1 491 ? -25.188 4.422 14.461 1 80 491 ASP A CA 1
ATOM 3774 C C . ASP A 1 491 ? -23.75 4.355 13.922 1 80 491 ASP A C 1
ATOM 3776 O O . ASP A 1 491 ? -23.438 4.996 12.914 1 80 491 ASP A O 1
ATOM 3780 N N . PHE A 1 492 ? -22.844 3.979 14.758 1 88.62 492 PHE A N 1
ATOM 3781 C CA . PHE A 1 492 ? -21.453 3.824 14.312 1 88.62 492 PHE A CA 1
ATOM 3782 C C . PHE A 1 492 ? -21.297 2.557 13.484 1 88.62 492 PHE A C 1
ATOM 3784 O O . PHE A 1 492 ? -21.781 1.492 13.859 1 88.62 492 PHE A O 1
ATOM 3791 N N . ILE A 1 493 ? -20.719 2.789 12.367 1 90 493 ILE A N 1
ATOM 3792 C CA . ILE A 1 493 ? -20.609 1.652 11.461 1 90 493 ILE A CA 1
ATOM 3793 C C . ILE A 1 493 ? -19.141 1.451 11.055 1 90 493 ILE A C 1
ATOM 3795 O O . ILE A 1 493 ? -18.547 2.322 10.414 1 90 493 ILE A O 1
ATOM 3799 N N . GLY A 1 494 ? -18.609 0.277 11.383 1 92.31 494 GLY A N 1
ATOM 3800 C CA . GLY A 1 494 ? -17.328 -0.178 10.859 1 92.31 494 GLY A CA 1
ATOM 3801 C C . GLY A 1 494 ? -16.141 0.551 11.461 1 92.31 494 GLY A C 1
ATOM 3802 O O . GLY A 1 494 ? -15.031 0.492 10.922 1 92.31 494 GLY A O 1
ATOM 3803 N N . VAL A 1 495 ? -16.281 1.285 12.555 1 95.62 495 VAL A N 1
ATOM 3804 C CA . VAL A 1 495 ? -15.203 2.143 13.039 1 95.62 495 VAL A CA 1
ATOM 3805 C C . VAL A 1 495 ? -14.539 1.496 14.25 1 95.62 495 VAL A C 1
ATOM 3807 O O . VAL A 1 495 ? -13.414 1.851 14.617 1 95.62 495 VAL A O 1
ATOM 3810 N N . GLU A 1 496 ? -15.156 0.572 14.891 1 96 496 GLU A N 1
ATOM 3811 C CA . GLU A 1 496 ? -14.562 -0.138 16.016 1 96 496 GLU A CA 1
ATOM 3812 C C . GLU A 1 496 ? -13.891 -1.434 15.562 1 96 496 GLU A C 1
ATOM 3814 O O . GLU A 1 496 ? -14.367 -2.09 14.633 1 96 496 GLU A O 1
ATOM 3819 N N . PHE A 1 497 ? -12.758 -1.806 16.141 1 96.69 497 PHE A N 1
ATOM 3820 C CA . PHE A 1 497 ? -12.047 -3.027 15.789 1 96.69 497 PHE A CA 1
ATOM 3821 C C . PHE A 1 497 ? -11.344 -3.613 17 1 96.69 497 PHE A C 1
ATOM 3823 O O . PHE A 1 497 ? -11.234 -2.957 18.047 1 96.69 497 PHE A O 1
ATOM 3830 N N . ASN A 1 498 ? -10.805 -4.852 16.891 1 96.75 498 ASN A N 1
ATOM 3831 C CA . ASN A 1 498 ? -10.141 -5.562 17.969 1 96.75 498 ASN A CA 1
ATOM 3832 C C . ASN A 1 498 ? -8.812 -4.91 18.344 1 96.75 498 ASN A C 1
ATOM 3834 O O . ASN A 1 498 ? -8.148 -4.312 17.5 1 96.75 498 ASN A O 1
ATOM 3838 N N . ASP A 1 499 ? -8.492 -5.102 19.531 1 97.75 499 ASP A N 1
ATOM 3839 C CA . ASP A 1 499 ? -7.254 -4.578 20.094 1 97.75 499 ASP A CA 1
ATOM 3840 C C . ASP A 1 499 ? -6.039 -5.266 19.469 1 97.75 499 ASP A C 1
ATOM 3842 O O . ASP A 1 499 ? -6.066 -6.469 19.203 1 97.75 499 ASP A O 1
ATOM 3846 N N . ILE A 1 500 ? -5.051 -4.535 19.156 1 98.5 500 ILE A N 1
ATOM 3847 C CA . ILE A 1 500 ? -3.688 -4.984 18.891 1 98.5 500 ILE A CA 1
ATOM 3848 C C . ILE A 1 500 ? -2.766 -4.52 20.016 1 98.5 500 ILE A C 1
ATOM 3850 O O . ILE A 1 500 ? -2.73 -3.334 20.344 1 98.5 500 ILE A O 1
ATOM 3854 N N . ASP A 1 501 ? -2.088 -5.391 20.672 1 98.81 501 ASP A N 1
ATOM 3855 C CA . ASP A 1 501 ? -1.069 -5.055 21.656 1 98.81 501 ASP A CA 1
ATOM 3856 C C . ASP A 1 501 ? 0.242 -4.656 20.984 1 98.81 501 ASP A C 1
ATOM 3858 O O . ASP A 1 501 ? 1.099 -5.504 20.734 1 98.81 501 ASP A O 1
ATOM 3862 N N . PHE A 1 502 ? 0.427 -3.371 20.828 1 98.88 502 PHE A N 1
ATOM 3863 C CA . PHE A 1 502 ? 1.568 -2.879 20.062 1 98.88 502 PHE A CA 1
ATOM 3864 C C . PHE A 1 502 ? 2.869 -3.135 20.812 1 98.88 502 PHE A C 1
ATOM 3866 O O . PHE A 1 502 ? 3.947 -3.135 20.219 1 98.88 502 PHE A O 1
ATOM 3873 N N . SER A 1 503 ? 2.824 -3.258 22.172 1 98.81 503 SER A N 1
ATOM 3874 C CA . SER A 1 503 ? 4.039 -3.619 22.891 1 98.81 503 SER A CA 1
ATOM 3875 C C . SER A 1 503 ? 4.535 -5.004 22.484 1 98.81 503 SER A C 1
ATOM 3877 O O . SER A 1 503 ? 5.742 -5.234 22.391 1 98.81 503 SER A O 1
ATOM 3879 N N . LYS A 1 504 ? 3.605 -5.957 22.234 1 98.69 504 LYS A N 1
ATOM 3880 C CA . LYS A 1 504 ? 3.971 -7.293 21.766 1 98.69 504 LYS A CA 1
ATOM 3881 C C . LYS A 1 504 ? 4.441 -7.262 20.312 1 98.69 504 LYS A C 1
ATOM 3883 O O . LYS A 1 504 ? 5.348 -8.008 19.938 1 98.69 504 LYS A O 1
ATOM 3888 N N . ILE A 1 505 ? 3.77 -6.387 19.469 1 98.81 505 ILE A N 1
ATOM 3889 C CA . ILE A 1 505 ? 4.242 -6.199 18.109 1 98.81 505 ILE A CA 1
ATOM 3890 C C . ILE A 1 505 ? 5.695 -5.727 18.125 1 98.81 505 ILE A C 1
ATOM 3892 O O . ILE A 1 505 ? 6.531 -6.25 17.391 1 98.81 505 ILE A O 1
ATOM 3896 N N . ALA A 1 506 ? 5.953 -4.691 18.953 1 98.81 506 ALA A N 1
ATOM 3897 C CA . ALA A 1 506 ? 7.309 -4.156 19.094 1 98.81 506 ALA A CA 1
ATOM 3898 C C . ALA A 1 506 ? 8.281 -5.238 19.547 1 98.81 506 ALA A C 1
ATOM 3900 O O . ALA A 1 506 ? 9.398 -5.34 19.016 1 98.81 506 ALA A O 1
ATOM 3901 N N . ASP A 1 507 ? 7.898 -6.023 20.5 1 98.56 507 ASP A N 1
ATOM 3902 C CA . ASP A 1 507 ? 8.734 -7.125 20.969 1 98.56 507 ASP A CA 1
ATOM 3903 C C . ASP A 1 507 ? 9.062 -8.094 19.828 1 98.56 507 ASP A C 1
ATOM 3905 O O . ASP A 1 507 ? 10.172 -8.617 19.75 1 98.56 507 ASP A O 1
ATOM 3909 N N . GLY A 1 508 ? 8.094 -8.289 18.953 1 98.69 508 GLY A N 1
ATOM 3910 C CA . GLY A 1 508 ? 8.281 -9.188 17.812 1 98.69 508 GLY A CA 1
ATOM 3911 C C . GLY A 1 508 ? 9.383 -8.742 16.875 1 98.69 508 GLY A C 1
ATOM 3912 O O . GLY A 1 508 ? 10.008 -9.562 16.203 1 98.69 508 GLY A O 1
ATOM 3913 N N . VAL A 1 509 ? 9.625 -7.461 16.828 1 98.56 509 VAL A N 1
ATOM 3914 C CA . VAL A 1 509 ? 10.688 -6.957 15.961 1 98.56 509 VAL A CA 1
ATOM 3915 C C . VAL A 1 509 ? 11.922 -6.625 16.797 1 98.56 509 VAL A C 1
ATOM 3917 O O . VAL A 1 509 ? 12.836 -5.949 16.328 1 98.56 509 VAL A O 1
ATOM 3920 N N . HIS A 1 510 ? 11.945 -6.969 18.109 1 98.38 510 HIS A N 1
ATOM 3921 C CA . HIS A 1 510 ? 13.07 -6.848 19.031 1 98.38 510 HIS A CA 1
ATOM 3922 C C . HIS A 1 510 ? 13.25 -5.402 19.484 1 98.38 510 HIS A C 1
ATOM 3924 O O . HIS A 1 510 ? 14.383 -4.934 19.641 1 98.38 510 HIS A O 1
ATOM 3930 N N . MET A 1 511 ? 12.211 -4.703 19.594 1 98.81 511 MET A N 1
ATOM 3931 C CA . MET A 1 511 ? 12.172 -3.35 20.141 1 98.81 511 MET A CA 1
ATOM 3932 C C . MET A 1 511 ? 11.617 -3.355 21.562 1 98.81 511 MET A C 1
ATOM 3934 O O . MET A 1 511 ? 10.625 -4.035 21.844 1 98.81 511 MET A O 1
ATOM 3938 N N . GLN A 1 512 ? 12.273 -2.648 22.484 1 98.75 512 GLN A N 1
ATOM 3939 C CA . GLN A 1 512 ? 11.711 -2.482 23.812 1 98.75 512 GLN A CA 1
ATOM 3940 C C . GLN A 1 512 ? 10.422 -1.67 23.766 1 98.75 512 GLN A C 1
ATOM 3942 O O . GLN A 1 512 ? 10.289 -0.748 22.969 1 98.75 512 GLN A O 1
ATOM 3947 N N . ALA A 1 513 ? 9.484 -2.059 24.609 1 98.81 513 ALA A N 1
ATOM 3948 C CA . ALA A 1 513 ? 8.195 -1.378 24.562 1 98.81 513 ALA A CA 1
ATOM 3949 C C . ALA A 1 513 ? 7.52 -1.391 25.938 1 98.81 513 ALA A C 1
ATOM 3951 O O . ALA A 1 513 ? 7.914 -2.154 26.828 1 98.81 513 ALA A O 1
ATOM 3952 N N . PHE A 1 514 ? 6.617 -0.525 26.141 1 98.81 514 PHE A N 1
ATOM 3953 C CA . PHE A 1 514 ? 5.742 -0.407 27.297 1 98.81 514 PHE A CA 1
ATOM 3954 C C . PHE A 1 514 ? 4.281 -0.365 26.875 1 98.81 514 PHE A C 1
ATOM 3956 O O . PHE A 1 514 ? 3.953 0.165 25.812 1 98.81 514 PHE A O 1
ATOM 3963 N N . ARG A 1 515 ? 3.406 -1.02 27.609 1 98.5 515 ARG A N 1
ATOM 3964 C CA . ARG A 1 515 ? 1.964 -0.843 27.469 1 98.5 515 ARG A CA 1
ATOM 3965 C C . ARG A 1 515 ? 1.355 -0.242 28.734 1 98.5 515 ARG A C 1
ATOM 3967 O O . ARG A 1 515 ? 1.53 -0.78 29.828 1 98.5 515 ARG A O 1
ATOM 3974 N N . VAL A 1 516 ? 0.733 0.935 28.641 1 98.44 516 VAL A N 1
ATOM 3975 C CA . VAL A 1 516 ? 0.198 1.647 29.797 1 98.44 516 VAL A CA 1
ATOM 3976 C C . VAL A 1 516 ? -1.288 1.93 29.594 1 98.44 516 VAL A C 1
ATOM 3978 O O . VAL A 1 516 ? -1.739 2.104 28.453 1 98.44 516 VAL A O 1
ATOM 3981 N N . ASN A 1 517 ? -2.078 1.956 30.625 1 97.69 517 ASN A N 1
ATOM 3982 C CA . ASN A 1 517 ? -3.504 2.258 30.547 1 97.69 517 ASN A CA 1
ATOM 3983 C C . ASN A 1 517 ? -3.953 3.135 31.719 1 97.69 517 ASN A C 1
ATOM 3985 O O . ASN A 1 517 ? -5.152 3.328 31.922 1 97.69 517 ASN A O 1
ATOM 3989 N N . LYS A 1 518 ? -2.943 3.602 32.562 1 97.69 518 LYS A N 1
ATOM 3990 C CA . LYS A 1 518 ? -3.238 4.488 33.688 1 97.69 518 LYS A CA 1
ATOM 3991 C C . LYS A 1 518 ? -2.363 5.734 33.625 1 97.69 518 LYS A C 1
ATOM 3993 O O . LYS A 1 518 ? -1.191 5.668 33.25 1 97.69 518 LYS A O 1
ATOM 3998 N N . ILE A 1 519 ? -2.914 6.77 34.125 1 98.38 519 ILE A N 1
ATOM 3999 C CA . ILE A 1 519 ? -2.242 8.062 34.094 1 98.38 519 ILE A CA 1
ATOM 4000 C C . ILE A 1 519 ? -0.979 8 34.969 1 98.38 519 ILE A C 1
ATOM 4002 O O . ILE A 1 519 ? 0.066 8.531 34.562 1 98.38 519 ILE A O 1
ATOM 4006 N N . GLU A 1 520 ? -1.023 7.285 36.094 1 97.56 520 GLU A N 1
ATOM 4007 C CA . GLU A 1 520 ? 0.052 7.277 37.094 1 97.56 520 GLU A CA 1
ATOM 4008 C C . GLU A 1 520 ? 1.289 6.562 36.531 1 97.56 520 GLU A C 1
ATOM 4010 O O . GLU A 1 520 ? 2.385 6.715 37.094 1 97.56 520 GLU A O 1
ATOM 4015 N N . GLN A 1 521 ? 1.147 5.816 35.438 1 97.88 521 GLN A N 1
ATOM 4016 C CA . GLN A 1 521 ? 2.254 5.062 34.875 1 97.88 521 GLN A CA 1
ATOM 4017 C C . GLN A 1 521 ? 3.117 5.949 33.969 1 97.88 521 GLN A C 1
ATOM 4019 O O . GLN A 1 521 ? 4.27 5.617 33.688 1 97.88 521 GLN A O 1
ATOM 4024 N N . LEU A 1 522 ? 2.654 7.074 33.5 1 98.56 522 LEU A N 1
ATOM 4025 C CA . LEU A 1 522 ? 3.219 7.844 32.406 1 98.56 522 LEU A CA 1
ATOM 4026 C C . LEU A 1 522 ? 4.586 8.406 32.781 1 98.56 522 LEU A C 1
ATOM 4028 O O . LEU A 1 522 ? 5.543 8.281 32 1 98.56 522 LEU A O 1
ATOM 4032 N N . PRO A 1 523 ? 4.742 9.055 34.031 1 97.81 523 PRO A N 1
ATOM 4033 C CA . PRO A 1 523 ? 6.039 9.672 34.312 1 97.81 523 PRO A CA 1
ATOM 4034 C C . PRO A 1 523 ? 7.191 8.672 34.25 1 97.81 523 PRO A C 1
ATOM 4036 O O . PRO A 1 523 ? 8.203 8.922 33.594 1 97.81 523 PRO A O 1
ATOM 4039 N N . ASP A 1 524 ? 7.051 7.523 34.844 1 98.44 524 ASP A N 1
ATOM 4040 C CA . ASP A 1 524 ? 8.102 6.516 34.875 1 98.44 524 ASP A CA 1
ATOM 4041 C C . ASP A 1 524 ? 8.367 5.941 33.5 1 98.44 524 ASP A C 1
ATOM 4043 O O . ASP A 1 524 ? 9.516 5.816 33.062 1 98.44 524 ASP A O 1
ATOM 4047 N N . VAL A 1 525 ? 7.312 5.617 32.75 1 98.69 525 VAL A N 1
ATOM 4048 C CA . VAL A 1 525 ? 7.414 4.98 31.453 1 98.69 525 VAL A CA 1
ATOM 4049 C C . VAL A 1 525 ? 8.086 5.938 30.469 1 98.69 525 VAL A C 1
ATOM 4051 O O . VAL A 1 525 ? 8.969 5.535 29.703 1 98.69 525 VAL A O 1
ATOM 4054 N N . PHE A 1 526 ? 7.715 7.164 30.453 1 98.81 526 PHE A N 1
ATOM 4055 C CA . PHE A 1 526 ? 8.266 8.125 29.5 1 98.81 526 PHE A CA 1
ATOM 4056 C C . PHE A 1 526 ? 9.719 8.43 29.812 1 98.81 526 PHE A C 1
ATOM 4058 O O . PHE A 1 526 ? 10.523 8.672 28.906 1 98.81 526 PHE A O 1
ATOM 4065 N N . GLU A 1 527 ? 10.094 8.453 31.109 1 98.62 527 GLU A N 1
ATOM 4066 C CA . GLU A 1 527 ? 11.5 8.633 31.469 1 98.62 527 GLU A CA 1
ATOM 4067 C C . GLU A 1 527 ? 12.344 7.445 31.016 1 98.62 527 GLU A C 1
ATOM 4069 O O . GLU A 1 527 ? 13.461 7.621 30.531 1 98.62 527 GLU A O 1
ATOM 4074 N N . GLN A 1 528 ? 11.812 6.27 31.203 1 98.81 528 GLN A N 1
ATOM 4075 C CA . GLN A 1 528 ? 12.508 5.074 30.734 1 98.81 528 GLN A CA 1
ATOM 4076 C C . GLN A 1 528 ? 12.641 5.078 29.219 1 98.81 528 GLN A C 1
ATOM 4078 O O . GLN A 1 528 ? 13.695 4.746 28.688 1 98.81 528 GLN A O 1
ATOM 4083 N N . ALA A 1 529 ? 11.539 5.438 28.547 1 98.81 529 ALA A N 1
ATOM 4084 C CA . ALA A 1 529 ? 11.555 5.504 27.078 1 98.81 529 ALA A CA 1
ATOM 4085 C C . ALA A 1 529 ? 12.594 6.504 26.594 1 98.81 529 ALA A C 1
ATOM 4087 O O . ALA A 1 529 ? 13.312 6.238 25.625 1 98.81 529 ALA A O 1
ATOM 4088 N N . LYS A 1 530 ? 12.633 7.645 27.281 1 98.75 530 LYS A N 1
ATOM 4089 C CA . LYS A 1 530 ? 13.617 8.664 26.938 1 98.75 530 LYS A CA 1
ATOM 4090 C C . LYS A 1 530 ? 15.039 8.117 27.062 1 98.75 530 LYS A C 1
ATOM 4092 O O . LYS A 1 530 ? 15.891 8.375 26.203 1 98.75 530 LYS A O 1
ATOM 4097 N N . ALA A 1 531 ? 15.281 7.367 28.078 1 98.62 531 ALA A N 1
ATOM 4098 C CA . ALA A 1 531 ? 16.609 6.789 28.312 1 98.62 531 ALA A CA 1
ATOM 4099 C C . ALA A 1 531 ? 16.953 5.77 27.234 1 98.62 531 ALA A C 1
ATOM 4101 O O . ALA A 1 531 ? 18.078 5.75 26.719 1 98.62 531 ALA A O 1
ATOM 4102 N N . ILE A 1 532 ? 16.016 4.957 26.844 1 98.69 532 ILE A N 1
ATOM 4103 C CA . ILE A 1 532 ? 16.219 3.938 25.812 1 98.69 532 ILE A CA 1
ATOM 4104 C C . ILE A 1 532 ? 16.484 4.605 24.469 1 98.69 532 ILE A C 1
ATOM 4106 O O . ILE A 1 532 ? 17.359 4.18 23.703 1 98.69 532 ILE A O 1
ATOM 4110 N N . ALA A 1 533 ? 15.758 5.676 24.203 1 98.44 533 ALA A N 1
ATOM 4111 C CA . ALA A 1 533 ? 15.781 6.352 22.906 1 98.44 533 ALA A CA 1
ATOM 4112 C C . ALA A 1 533 ? 17.047 7.191 22.75 1 98.44 533 ALA A C 1
ATOM 4114 O O . ALA A 1 533 ? 17.172 7.953 21.781 1 98.44 533 ALA A O 1
ATOM 4115 N N . GLN A 1 534 ? 17.953 7.055 23.641 1 97.44 534 GLN A N 1
ATOM 4116 C CA . GLN A 1 534 ? 19.281 7.629 23.422 1 97.44 534 GLN A CA 1
ATOM 4117 C C . GLN A 1 534 ? 20.047 6.852 22.359 1 97.44 534 GLN A C 1
ATOM 4119 O O . GLN A 1 534 ? 20.891 7.422 21.656 1 97.44 534 GLN A O 1
ATOM 4124 N N . HIS A 1 535 ? 19.641 5.543 22.219 1 97.12 535 HIS A N 1
ATOM 4125 C CA . HIS A 1 535 ? 20.453 4.738 21.312 1 97.12 535 HIS A CA 1
ATOM 4126 C C . HIS A 1 535 ? 19.578 3.83 20.453 1 97.12 535 HIS A C 1
ATOM 4128 O O . HIS A 1 535 ? 20 3.414 19.359 1 97.12 535 HIS A O 1
ATOM 4134 N N . GLU A 1 536 ? 18.438 3.465 20.953 1 98.62 536 GLU A N 1
ATOM 4135 C CA . GLU A 1 536 ? 17.578 2.484 20.297 1 98.62 536 GLU A CA 1
ATOM 4136 C C . GLU A 1 536 ? 16.141 2.992 20.203 1 98.62 536 GLU A C 1
ATOM 4138 O O . GLU A 1 536 ? 15.719 3.828 21 1 98.62 536 GLU A O 1
ATOM 4143 N N . PRO A 1 537 ? 15.422 2.545 19.203 1 98.88 537 PRO A N 1
ATOM 4144 C CA . PRO A 1 537 ? 14 2.896 19.203 1 98.88 537 PRO A CA 1
ATOM 4145 C C . PRO A 1 537 ? 13.227 2.242 20.344 1 98.88 537 PRO A C 1
ATOM 4147 O O . PRO A 1 537 ? 13.641 1.199 20.859 1 98.88 537 PRO A O 1
ATOM 4150 N N . VAL A 1 538 ? 12.164 2.809 20.719 1 98.94 538 VAL A N 1
ATOM 4151 C CA . VAL A 1 538 ? 11.312 2.334 21.812 1 98.94 538 VAL A CA 1
ATOM 4152 C C . VAL A 1 538 ? 9.852 2.641 21.484 1 98.94 538 VAL A C 1
ATOM 4154 O O . VAL A 1 538 ? 9.555 3.568 20.734 1 98.94 538 VAL A O 1
ATOM 4157 N N . LEU A 1 539 ? 8.945 1.799 21.969 1 98.94 539 LEU A N 1
ATOM 4158 C CA . LEU A 1 539 ? 7.531 2.016 21.703 1 98.94 539 LEU A CA 1
ATOM 4159 C C . LEU A 1 539 ? 6.742 2.092 23 1 98.94 539 LEU A C 1
ATOM 4161 O O . LEU A 1 539 ? 6.969 1.298 23.922 1 98.94 539 LEU A O 1
ATOM 4165 N N . ILE A 1 540 ? 5.93 3.059 23.141 1 98.94 540 ILE A N 1
ATOM 4166 C CA . ILE A 1 540 ? 4.941 3.182 24.203 1 98.94 540 ILE A CA 1
ATOM 4167 C C . ILE A 1 540 ? 3.539 2.975 23.641 1 98.94 540 ILE A C 1
ATOM 4169 O O . ILE A 1 540 ? 3.055 3.791 22.844 1 98.94 540 ILE A O 1
ATOM 4173 N N . ASP A 1 541 ? 2.93 1.873 24 1 98.88 541 ASP A N 1
ATOM 4174 C CA . ASP A 1 541 ? 1.533 1.593 23.688 1 98.88 541 ASP A CA 1
ATOM 4175 C C . ASP A 1 541 ? 0.603 2.156 24.75 1 98.88 541 ASP A C 1
ATOM 4177 O O . ASP A 1 541 ? 0.385 1.524 25.797 1 98.88 541 ASP A O 1
ATOM 4181 N N . ALA A 1 542 ? 0.04 3.316 24.484 1 98.88 542 ALA A N 1
ATOM 4182 C CA . ALA A 1 542 ? -0.855 3.977 25.422 1 98.88 542 ALA A CA 1
ATOM 4183 C C . ALA A 1 542 ? -2.312 3.621 25.141 1 98.88 542 ALA A C 1
ATOM 4185 O O . ALA A 1 542 ? -2.887 4.086 24.156 1 98.88 542 ALA A O 1
ATOM 4186 N N . VAL A 1 543 ? -2.918 2.795 26 1 98.75 543 VAL A N 1
ATOM 4187 C CA . VAL A 1 543 ? -4.32 2.412 25.859 1 98.75 543 VAL A CA 1
ATOM 4188 C C . VAL A 1 543 ? -5.211 3.502 26.453 1 98.75 543 VAL A C 1
ATOM 4190 O O . VAL A 1 543 ? -5.359 3.6 27.672 1 98.75 543 VAL A O 1
ATOM 4193 N N . ILE A 1 544 ? -5.852 4.25 25.578 1 98.75 544 ILE A N 1
ATOM 4194 C CA . ILE A 1 544 ? -6.586 5.438 26 1 98.75 544 ILE A CA 1
ATOM 4195 C C . ILE A 1 544 ? -8.086 5.223 25.797 1 98.75 544 ILE A C 1
ATOM 4197 O O . ILE A 1 544 ? -8.492 4.273 25.125 1 98.75 544 ILE A O 1
ATOM 4201 N N . THR A 1 545 ? -8.906 6.094 26.406 1 97.5 545 THR A N 1
ATOM 4202 C CA . THR A 1 545 ? -10.336 6.082 26.141 1 97.5 545 THR A CA 1
ATOM 4203 C C . THR A 1 545 ? -10.633 6.488 24.703 1 97.5 545 THR A C 1
ATOM 4205 O O . THR A 1 545 ? -9.805 7.133 24.047 1 97.5 545 THR A O 1
ATOM 4208 N N . GLY A 1 546 ? -11.75 6.062 24.203 1 95.75 546 GLY A N 1
ATOM 4209 C CA . GLY A 1 546 ? -12.172 6.41 22.859 1 95.75 546 GLY A CA 1
ATOM 4210 C C . GLY A 1 546 ? -13.055 7.637 22.797 1 95.75 546 GLY A C 1
ATOM 4211 O O . GLY A 1 546 ? -13.812 7.824 21.844 1 95.75 546 GLY A O 1
ATOM 4212 N N . ASP A 1 547 ? -12.938 8.484 23.781 1 93.94 547 ASP A N 1
ATOM 4213 C CA . ASP A 1 547 ? -13.812 9.648 23.859 1 93.94 547 ASP A CA 1
ATOM 4214 C C . ASP A 1 547 ? -13.508 10.633 22.719 1 93.94 547 ASP A C 1
ATOM 4216 O O . ASP A 1 547 ? -12.352 10.852 22.375 1 93.94 547 ASP A O 1
ATOM 4220 N N . ARG A 1 548 ? -14.57 11.172 22.172 1 94.69 548 ARG A N 1
ATOM 4221 C CA . ARG A 1 548 ? -14.43 12.211 21.156 1 94.69 548 ARG A CA 1
ATOM 4222 C C . ARG A 1 548 ? -13.875 13.5 21.75 1 94.69 548 ARG A C 1
ATOM 4224 O O . ARG A 1 548 ? -14.422 14.016 22.734 1 94.69 548 ARG A O 1
ATOM 4231 N N . PRO A 1 549 ? -12.742 13.969 21.203 1 95.94 549 PRO A N 1
ATOM 4232 C CA . PRO A 1 549 ? -12.336 15.312 21.641 1 95.94 549 PRO A CA 1
ATOM 4233 C C . PRO A 1 549 ? -13.406 16.375 21.344 1 95.94 549 PRO A C 1
ATOM 4235 O O . PRO A 1 549 ? -14.18 16.234 20.406 1 95.94 549 PRO A O 1
ATOM 4238 N N . LEU A 1 550 ? -13.461 17.422 22.25 1 95.94 550 LEU A N 1
ATOM 4239 C CA . LEU A 1 550 ? -14.445 18.5 22.125 1 95.94 550 LEU A CA 1
ATOM 4240 C C . LEU A 1 550 ? -14.516 19 20.688 1 95.94 550 LEU A C 1
ATOM 4242 O O . LEU A 1 550 ? -13.492 19.344 20.094 1 95.94 550 LEU A O 1
ATOM 4246 N N . PRO A 1 551 ? -15.688 18.938 20.016 1 93.94 551 PRO A N 1
ATOM 4247 C CA . PRO A 1 551 ? -15.828 19.422 18.656 1 93.94 551 PRO A CA 1
ATOM 4248 C C . PRO A 1 551 ? -15.93 20.953 18.594 1 93.94 551 PRO A C 1
ATOM 4250 O O . PRO A 1 551 ? -17.031 21.5 18.703 1 93.94 551 PRO A O 1
ATOM 4253 N N . ALA A 1 552 ? -14.852 21.609 18.297 1 92.25 552 ALA A N 1
ATOM 4254 C CA . ALA A 1 552 ? -14.805 23.062 18.25 1 92.25 552 ALA A CA 1
ATOM 4255 C C . ALA A 1 552 ? -15.68 23.609 17.141 1 92.25 552 ALA A C 1
ATOM 4257 O O . ALA A 1 552 ? -16.109 24.766 17.188 1 92.25 552 ALA A O 1
ATOM 4258 N N . GLU A 1 553 ? -15.953 22.781 16.125 1 87.69 553 GLU A N 1
ATOM 4259 C CA . GLU A 1 553 ? -16.766 23.188 14.992 1 87.69 553 GLU A CA 1
ATOM 4260 C C . GLU A 1 553 ? -18.266 23.062 15.305 1 87.69 553 GLU A C 1
ATOM 4262 O O . GLU A 1 553 ? -19.094 23.578 14.57 1 87.69 553 GLU A O 1
ATOM 4267 N N . LYS A 1 554 ? -18.594 22.438 16.469 1 89.31 554 LYS A N 1
ATOM 4268 C CA . LYS A 1 554 ? -19.984 22.266 16.906 1 89.31 554 LYS A CA 1
ATOM 4269 C C . LYS A 1 554 ? -20.141 22.609 18.375 1 89.31 554 LYS A C 1
ATOM 4271 O O . LYS A 1 554 ? -20.688 21.812 19.156 1 89.31 554 LYS A O 1
ATOM 4276 N N . LEU A 1 555 ? -19.719 23.719 18.719 1 92.12 555 LEU A N 1
ATOM 4277 C CA . LEU A 1 555 ? -19.734 24.156 20.109 1 92.12 555 LEU A CA 1
ATOM 4278 C C . LEU A 1 555 ? -21.172 24.422 20.562 1 92.12 555 LEU A C 1
ATOM 4280 O O . LEU A 1 555 ? -21.984 24.953 19.812 1 92.12 555 LEU A O 1
ATOM 4284 N N . ARG A 1 556 ? -21.469 23.938 21.766 1 94.19 556 ARG A N 1
ATOM 4285 C CA . ARG A 1 556 ? -22.719 24.25 22.438 1 94.19 556 ARG A CA 1
ATOM 4286 C C . ARG A 1 556 ? -22.453 24.891 23.797 1 94.19 556 ARG A C 1
ATOM 4288 O O . ARG A 1 556 ? -22.719 24.281 24.844 1 94.19 556 ARG A O 1
ATOM 4295 N N . LEU A 1 557 ? -21.938 26.125 23.734 1 95.75 557 LEU A N 1
ATOM 4296 C CA . LEU A 1 557 ? -21.531 26.828 24.953 1 95.75 557 LEU A CA 1
ATOM 4297 C C . LEU A 1 557 ? -22.281 28.141 25.109 1 95.75 557 LEU A C 1
ATOM 4299 O O . LEU A 1 557 ? -22.312 28.719 26.188 1 95.75 557 LEU A O 1
ATOM 4303 N N . ASP A 1 558 ? -22.859 28.594 23.953 1 94.38 558 ASP A N 1
ATOM 4304 C CA . ASP A 1 558 ? -23.453 29.922 23.906 1 94.38 558 ASP A CA 1
ATOM 4305 C C . ASP A 1 558 ? -24.984 29.828 24.031 1 94.38 558 ASP A C 1
ATOM 4307 O O . ASP A 1 558 ? -25.641 29.141 23.25 1 94.38 558 ASP A O 1
ATOM 4311 N N . SER A 1 559 ? -25.578 30.609 24.891 1 92.81 559 SER A N 1
ATOM 4312 C CA . SER A 1 559 ? -27.016 30.594 25.141 1 92.81 559 SER A CA 1
ATOM 4313 C C . SER A 1 559 ? -27.797 31.188 23.969 1 92.81 559 SER A C 1
ATOM 4315 O O . SER A 1 559 ? -29 30.969 23.844 1 92.81 559 SER A O 1
ATOM 4317 N N . ALA A 1 560 ? -27.078 31.891 23.156 1 91.38 560 ALA A N 1
ATOM 4318 C CA . ALA A 1 560 ? -27.719 32.469 21.984 1 91.38 560 ALA A CA 1
ATOM 4319 C C . ALA A 1 560 ? -28.031 31.391 20.953 1 91.38 560 ALA A C 1
ATOM 4321 O O . ALA A 1 560 ? -28.938 31.547 20.125 1 91.38 560 ALA A O 1
ATOM 4322 N N . THR A 1 561 ? -27.328 30.312 21.016 1 90.81 561 THR A N 1
ATOM 4323 C CA . THR A 1 561 ? -27.469 29.328 19.953 1 90.81 561 THR A CA 1
ATOM 4324 C C . THR A 1 561 ? -27.844 27.953 20.531 1 90.81 561 THR A C 1
ATOM 4326 O O . THR A 1 561 ? -28.188 27.047 19.781 1 90.81 561 THR A O 1
ATOM 4329 N N . SER A 1 562 ? -27.734 27.797 21.859 1 94.81 562 SER A N 1
ATOM 4330 C CA . SER A 1 562 ? -28 26.516 22.484 1 94.81 562 SER A CA 1
ATOM 4331 C C . SER A 1 562 ? -28.859 26.672 23.734 1 94.81 562 SER A C 1
ATOM 4333 O O . SER A 1 562 ? -28.719 27.656 24.469 1 94.81 562 SER A O 1
ATOM 4335 N N . SER A 1 563 ? -29.719 25.625 23.969 1 96.81 563 SER A N 1
ATOM 4336 C CA . SER A 1 563 ? -30.531 25.625 25.188 1 96.81 563 SER A CA 1
ATOM 4337 C C . SER A 1 563 ? -29.672 25.375 26.422 1 96.81 563 SER A C 1
ATOM 4339 O O . SER A 1 563 ? -28.547 24.875 26.312 1 96.81 563 SER A O 1
ATOM 4341 N N . ALA A 1 564 ? -30.188 25.766 27.516 1 96.75 564 ALA A N 1
ATOM 4342 C CA . ALA A 1 564 ? -29.484 25.531 28.766 1 96.75 564 ALA A CA 1
ATOM 4343 C C . ALA A 1 564 ? -29.188 24.031 28.953 1 96.75 564 ALA A C 1
ATOM 4345 O O . ALA A 1 564 ? -28.125 23.656 29.453 1 96.75 564 ALA A O 1
ATOM 4346 N N . ALA A 1 565 ? -30.125 23.266 28.547 1 97.44 565 ALA A N 1
ATOM 4347 C CA . ALA A 1 565 ? -29.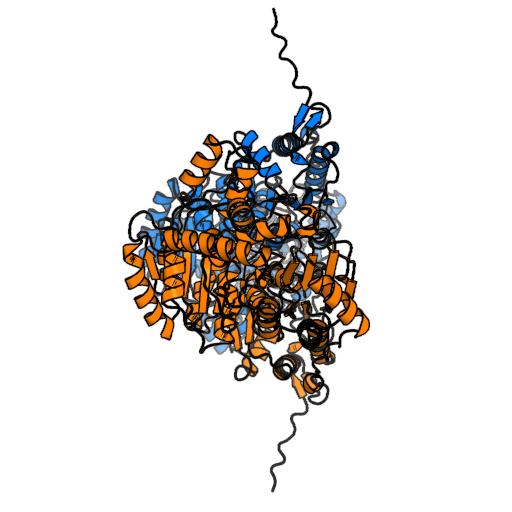969 21.812 28.656 1 97.44 565 ALA A CA 1
ATOM 4348 C C . ALA A 1 565 ? -28.859 21.297 27.75 1 97.44 565 ALA A C 1
ATOM 4350 O O . ALA A 1 565 ? -28.078 20.438 28.141 1 97.44 565 ALA A O 1
ATOM 4351 N N . ASP A 1 566 ? -28.812 21.781 26.562 1 96.94 566 ASP A N 1
ATOM 4352 C CA . ASP A 1 566 ? -27.781 21.375 25.609 1 96.94 566 ASP A CA 1
ATOM 4353 C C . ASP A 1 566 ? -26.391 21.812 26.078 1 96.94 566 ASP A C 1
ATOM 4355 O O . ASP A 1 566 ? -25.422 21.078 25.906 1 96.94 566 ASP A O 1
ATOM 4359 N N . ILE A 1 567 ? -26.312 23 26.562 1 97.62 567 ILE A N 1
ATOM 4360 C CA . ILE A 1 567 ? -25.062 23.516 27.062 1 97.62 567 ILE A CA 1
ATOM 4361 C C . ILE A 1 567 ? -24.562 22.656 28.219 1 97.62 567 ILE A C 1
ATOM 4363 O O . ILE A 1 567 ? -23.391 22.281 28.266 1 97.62 567 ILE A O 1
ATOM 4367 N N . GLU A 1 568 ? -25.453 22.344 29.125 1 97.44 568 GLU A N 1
ATOM 4368 C CA . GLU A 1 568 ? -25.094 21.5 30.266 1 97.44 568 GLU A CA 1
ATOM 4369 C C . GLU A 1 568 ? -24.625 20.125 29.797 1 97.44 568 GLU A C 1
ATOM 4371 O O . GLU A 1 568 ? -23.641 19.609 30.312 1 97.44 568 GLU A O 1
ATOM 4376 N N . ALA A 1 569 ? -25.375 19.578 28.891 1 97.38 569 ALA A N 1
ATOM 4377 C CA . ALA A 1 569 ? -25 18.266 28.359 1 97.38 569 ALA A CA 1
ATOM 4378 C C . ALA A 1 569 ? -23.625 18.312 27.688 1 97.38 569 ALA A C 1
ATOM 4380 O O . ALA A 1 569 ? -22.828 17.375 27.828 1 97.38 569 ALA A O 1
ATOM 4381 N N . PHE A 1 570 ? -23.422 19.312 26.891 1 97.12 570 PHE A N 1
ATOM 4382 C CA . PHE A 1 570 ? -22.141 19.5 26.203 1 97.12 570 PHE A CA 1
ATOM 4383 C C . PHE A 1 570 ? -21 19.625 27.219 1 97.12 570 PHE A C 1
ATOM 4385 O O . PHE A 1 570 ? -19.984 18.953 27.078 1 97.12 570 PHE A O 1
ATOM 4392 N N . LYS A 1 571 ? -21.203 20.5 28.203 1 97.62 571 LYS A N 1
ATOM 4393 C CA . LYS A 1 571 ? -20.188 20.734 29.234 1 97.62 571 LYS A CA 1
ATOM 4394 C C . LYS A 1 571 ? -19.891 19.453 30.016 1 97.62 571 LYS A C 1
ATOM 4396 O O . LYS A 1 571 ? -18.75 19.172 30.359 1 97.62 571 LYS A O 1
ATOM 4401 N N . GLN A 1 572 ? -20.922 18.703 30.297 1 97.38 572 GLN A N 1
ATOM 4402 C CA . GLN A 1 572 ? -20.734 17.438 31 1 97.38 572 GLN A CA 1
ATOM 4403 C C . GLN A 1 572 ? -19.953 16.438 30.156 1 97.38 572 GLN A C 1
ATOM 4405 O O . GLN A 1 572 ? -19.016 15.805 30.625 1 97.38 572 GLN A O 1
ATOM 4410 N N . ARG A 1 573 ? -20.312 16.328 28.891 1 96.56 573 ARG A N 1
ATOM 4411 C CA . ARG A 1 573 ? -19.719 15.336 28 1 96.56 573 ARG A CA 1
ATOM 4412 C C . ARG A 1 573 ? -18.234 15.602 27.812 1 96.56 573 ARG A C 1
ATOM 4414 O O . ARG A 1 573 ? -17.438 14.664 27.719 1 96.56 573 ARG A O 1
ATOM 4421 N N . TYR A 1 574 ? -17.875 16.812 27.797 1 97.62 574 TYR A N 1
ATOM 4422 C CA . TYR A 1 574 ? -16.5 17.141 27.422 1 97.62 574 TYR A CA 1
ATOM 4423 C C . TYR A 1 574 ? -15.75 17.734 28.609 1 97.62 574 TYR A C 1
ATOM 4425 O O . TYR A 1 574 ? -14.688 18.344 28.422 1 97.62 574 TYR A O 1
ATOM 4433 N N . GLU A 1 575 ? -16.297 17.641 29.781 1 96.25 575 GLU A N 1
ATOM 4434 C CA . GLU A 1 575 ? -15.695 18.141 31.016 1 96.25 575 GLU A CA 1
ATOM 4435 C C . GLU A 1 575 ? -15.344 19.625 30.875 1 96.25 575 GLU A C 1
ATOM 4437 O O . GLU A 1 575 ? -14.242 20.047 31.25 1 96.25 575 GLU A O 1
ATOM 4442 N N . ALA A 1 576 ? -16.25 20.406 30.359 1 97.56 576 ALA A N 1
ATOM 4443 C CA . ALA A 1 576 ? -15.992 21.797 29.969 1 97.56 576 ALA A CA 1
ATOM 4444 C C . ALA A 1 576 ? -16.797 22.766 30.828 1 97.56 576 ALA A C 1
ATOM 4446 O O . ALA A 1 576 ? -17.312 23.766 30.328 1 97.56 576 ALA A O 1
ATOM 4447 N N . GLN A 1 577 ? -16.859 22.531 32.125 1 96.69 577 GLN A N 1
ATOM 4448 C CA . GLN A 1 577 ? -17.719 23.297 33 1 96.69 577 GLN A CA 1
ATOM 4449 C C . GLN A 1 577 ? -17.312 24.766 33.031 1 96.69 577 GLN A C 1
ATOM 4451 O O . GLN A 1 577 ? -18.156 25.656 33.094 1 96.69 577 GLN A O 1
ATOM 4456 N N . ASP A 1 578 ? -16.016 25.031 33 1 97.06 578 ASP A N 1
ATOM 4457 C CA . ASP A 1 578 ? -15.531 26.406 33.156 1 97.06 578 ASP A CA 1
ATOM 4458 C C . ASP A 1 578 ? -15.289 27.047 31.797 1 97.06 578 ASP A C 1
ATOM 4460 O O . ASP A 1 578 ? -14.867 28.203 31.734 1 97.06 578 ASP A O 1
ATOM 4464 N N . LEU A 1 579 ? -15.531 26.328 30.734 1 97.94 579 LEU A N 1
ATOM 4465 C CA . LEU A 1 579 ? -15.289 26.844 29.391 1 97.94 579 LEU A CA 1
ATOM 4466 C C . LEU A 1 579 ? -16.375 27.828 28.984 1 97.94 579 LEU A C 1
ATOM 4468 O O . LEU A 1 579 ? -17.562 27.594 29.219 1 97.94 579 LEU A O 1
ATOM 4472 N N . GLN A 1 580 ? -15.938 28.984 28.469 1 97.44 580 GLN A N 1
ATOM 4473 C CA . GLN A 1 580 ? -16.859 30.031 28.047 1 97.44 580 GLN A CA 1
ATOM 4474 C C . GLN A 1 580 ? -16.703 30.328 26.562 1 97.44 580 GLN A C 1
ATOM 4476 O O . GLN A 1 580 ? -15.609 30.172 26 1 97.44 580 GLN A O 1
ATOM 4481 N N . PRO A 1 581 ? -17.844 30.688 25.922 1 97.19 581 PRO A N 1
ATOM 4482 C CA . PRO A 1 581 ? -17.719 31.109 24.516 1 97.19 581 PRO A CA 1
ATOM 4483 C C . PRO A 1 581 ? -17.078 32.5 24.375 1 97.19 581 PRO A C 1
ATOM 4485 O O . PRO A 1 581 ? -17.062 33.281 25.344 1 97.19 581 PRO A O 1
ATOM 4488 N N . LEU A 1 582 ? -16.562 32.812 23.234 1 97.75 582 LEU A N 1
ATOM 4489 C CA . LEU A 1 582 ? -15.961 34.094 22.938 1 97.75 582 LEU A CA 1
ATOM 4490 C C . LEU A 1 582 ? -16.938 35.219 23.234 1 97.75 582 LEU A C 1
ATOM 4492 O O . LEU A 1 582 ? -16.531 36.312 23.656 1 97.75 582 LEU A O 1
ATOM 4496 N N . SER A 1 583 ? -18.266 35.031 23.094 1 97 583 SER A N 1
ATOM 4497 C CA . SER A 1 583 ? -19.297 36.031 23.297 1 97 583 SER A CA 1
ATOM 4498 C C . SER A 1 583 ? -19.25 36.594 24.719 1 97 583 SER A C 1
ATOM 4500 O O . SER A 1 583 ? -19.516 37.781 24.922 1 97 583 SER A O 1
ATOM 4502 N N . THR A 1 584 ? -18.891 35.719 25.672 1 97.56 584 THR A N 1
ATOM 4503 C CA . THR A 1 584 ? -18.75 36.156 27.062 1 97.56 584 THR A CA 1
ATOM 4504 C C . THR A 1 584 ? -17.688 37.25 27.188 1 97.56 584 THR A C 1
ATOM 4506 O O . THR A 1 584 ? -17.891 38.25 27.859 1 97.56 584 THR A O 1
ATOM 4509 N N . TYR A 1 585 ? -16.594 37.094 26.516 1 98.25 585 TYR A N 1
ATOM 4510 C CA . TYR A 1 585 ? -15.477 38 26.625 1 98.25 585 TYR A CA 1
ATOM 4511 C C . TYR A 1 585 ? -15.688 39.219 25.75 1 98.25 585 TYR A C 1
ATOM 4513 O O . TYR A 1 585 ? -15.242 40.344 26.094 1 98.25 585 TYR A O 1
ATOM 4521 N N . LEU A 1 586 ? -16.344 39.062 24.578 1 97.81 586 LEU A N 1
ATOM 4522 C CA . LEU A 1 586 ? -16.719 40.219 23.797 1 97.81 586 LEU A CA 1
ATOM 4523 C C . LEU A 1 586 ? -17.547 41.188 24.656 1 97.81 586 LEU A C 1
ATOM 4525 O O . LEU A 1 586 ? -17.266 42.375 24.688 1 97.81 586 LEU A O 1
ATOM 4529 N N . LYS A 1 587 ? -18.516 40.656 25.344 1 96.94 587 LYS A N 1
ATOM 4530 C CA . LYS A 1 587 ? -19.359 41.469 26.219 1 96.94 587 LYS A CA 1
ATOM 4531 C C . LYS A 1 587 ? -18.547 42.125 27.344 1 96.94 587 LYS A C 1
ATOM 4533 O O . LYS A 1 587 ? -18.734 43.281 27.656 1 96.94 587 LYS A O 1
ATOM 4538 N N . GLN A 1 588 ? -17.766 41.344 27.922 1 97.81 588 GLN A N 1
ATOM 4539 C CA . GLN A 1 588 ? -16.922 41.781 29.016 1 97.81 588 GLN A CA 1
ATOM 4540 C C . GLN A 1 588 ? -16.109 43.031 28.609 1 97.81 588 GLN A C 1
ATOM 4542 O O . GLN A 1 588 ? -15.906 43.938 29.422 1 97.81 588 GLN A O 1
ATOM 4547 N N . PHE A 1 589 ? -15.688 43.094 27.375 1 97.62 589 PHE A N 1
ATOM 4548 C CA . PHE A 1 589 ? -14.797 44.188 26.938 1 97.62 589 PHE A CA 1
ATOM 4549 C C . PHE A 1 589 ? -15.555 45.188 26.078 1 97.62 589 PHE A C 1
ATOM 4551 O O . PHE A 1 589 ? -14.938 46.031 25.422 1 97.62 589 PHE A O 1
ATOM 4558 N N . GLY A 1 590 ? -16.828 45.062 26.016 1 96.31 590 GLY A N 1
ATOM 4559 C CA . GLY A 1 590 ? -17.672 46.094 25.453 1 96.31 590 GLY A CA 1
ATOM 4560 C C . GLY A 1 590 ? -17.859 45.969 23.953 1 96.31 590 GLY A C 1
ATOM 4561 O O . GLY A 1 590 ? -18.078 46.969 23.25 1 96.31 590 GLY A O 1
ATOM 4562 N N . LEU A 1 591 ? -17.734 44.781 23.438 1 96.38 591 LEU A N 1
ATOM 4563 C CA . LEU A 1 591 ? -17.984 44.5 22.031 1 96.38 591 LEU A CA 1
ATOM 4564 C C . LEU A 1 591 ? -19.25 43.688 21.844 1 96.38 591 LEU A C 1
ATOM 4566 O O . LEU A 1 591 ? -19.516 42.781 22.641 1 96.38 591 LEU A O 1
ATOM 4570 N N . ASP A 1 592 ? -19.984 43.938 20.812 1 95.06 592 ASP A N 1
ATOM 4571 C CA . ASP A 1 592 ? -21.172 43.156 20.516 1 95.06 592 ASP A CA 1
ATOM 4572 C C . ASP A 1 592 ? -20.812 41.812 19.906 1 95.06 592 ASP A C 1
ATOM 4574 O O . ASP A 1 592 ? -19.875 41.719 19.109 1 95.06 592 ASP A O 1
ATOM 4578 N N . ASP A 1 593 ? -21.547 40.844 20.328 1 94.19 593 ASP A N 1
ATOM 4579 C CA . ASP A 1 593 ? -21.484 39.562 19.625 1 94.19 593 ASP A CA 1
ATOM 4580 C C . ASP A 1 593 ? -22.281 39.594 18.328 1 94.19 593 ASP A C 1
ATOM 4582 O O . ASP A 1 593 ? -23.5 39.781 18.344 1 94.19 593 ASP A O 1
ATOM 4586 N N . LEU A 1 594 ? -21.641 39.375 17.203 1 92.88 594 LEU A N 1
ATOM 4587 C CA . LEU A 1 594 ? -22.297 39.469 15.906 1 92.88 594 LEU A CA 1
ATOM 4588 C C . LEU A 1 594 ? -23.109 38.25 15.594 1 92.88 594 LEU A C 1
ATOM 4590 O O . LEU A 1 594 ? -23.812 38.188 14.586 1 92.88 594 LEU A O 1
ATOM 4594 N N . GLN A 1 595 ? -23.062 37.188 16.453 1 88.25 595 GLN A N 1
ATOM 4595 C CA . GLN A 1 595 ? -23.812 35.938 16.344 1 88.25 595 GLN A CA 1
ATOM 4596 C C . GLN A 1 595 ? -23.547 35.25 15.008 1 88.25 595 GLN A C 1
ATOM 4598 O O . GLN A 1 595 ? -24.469 34.719 14.398 1 88.25 595 GLN A O 1
ATOM 4603 N N . HIS A 1 596 ? -22.328 35.344 14.539 1 87.31 596 HIS A N 1
ATOM 4604 C CA . HIS A 1 596 ? -21.922 34.688 13.297 1 87.31 596 HIS A CA 1
ATOM 4605 C C . HIS A 1 596 ? -21.328 33.312 13.57 1 87.31 596 HIS A C 1
ATOM 4607 O O . HIS A 1 596 ? -20.828 33.031 14.664 1 87.31 596 HIS A O 1
ATOM 4613 N N . GLN A 1 597 ? -21.531 32.344 12.617 1 80.44 597 GLN A N 1
ATOM 4614 C CA . GLN A 1 597 ? -20.953 31.016 12.664 1 80.44 597 GLN A CA 1
ATOM 4615 C C . GLN A 1 597 ? -20.297 30.641 11.336 1 80.44 597 GLN A C 1
ATOM 4617 O O . GLN A 1 597 ? -20.625 31.219 10.297 1 80.44 597 GLN A O 1
ATOM 4622 N N . ILE A 1 598 ? -19.312 29.75 11.453 1 79.94 598 ILE A N 1
ATOM 4623 C CA . ILE A 1 598 ? -18.734 29.172 10.242 1 79.94 598 ILE A CA 1
ATOM 4624 C C . ILE A 1 598 ? -19.375 27.812 9.969 1 79.94 598 ILE A C 1
ATOM 4626 O O . ILE A 1 598 ? -19.828 27.141 10.898 1 79.94 598 ILE A O 1
ATOM 4630 N N . GLY A 1 599 ? -19.484 27.438 8.68 1 78.06 599 GLY A N 1
ATOM 4631 C CA . GLY A 1 599 ? -20.047 26.156 8.305 1 78.06 599 GLY A CA 1
ATOM 4632 C C . GLY A 1 599 ? -19.125 24.984 8.594 1 78.06 599 GLY A C 1
ATOM 4633 O O . GLY A 1 599 ? -17.922 25.172 8.781 1 78.06 599 GLY A O 1
ATOM 4634 N N . GLN A 1 600 ? -19.656 23.766 8.703 1 71.06 600 GLN A N 1
ATOM 4635 C CA . GLN A 1 600 ? -18.891 22.578 9.055 1 71.06 600 GLN A CA 1
ATOM 4636 C C . GLN A 1 600 ? -18.234 21.969 7.82 1 71.06 600 GLN A C 1
ATOM 4638 O O . GLN A 1 600 ? -17.344 21.125 7.938 1 71.06 600 GLN A O 1
ATOM 4643 N N . GLY A 1 601 ? -18.359 22.391 6.781 1 64.94 601 GLY A N 1
ATOM 4644 C CA . GLY A 1 601 ? -17.75 21.844 5.586 1 64.94 601 GLY A CA 1
ATOM 4645 C C . GLY A 1 601 ? -18.406 20.578 5.09 1 64.94 601 GLY A C 1
ATOM 4646 O O . GLY A 1 601 ? -19.25 20 5.781 1 64.94 601 GLY A O 1
ATOM 4647 N N . GLY A 1 602 ? -18.672 20.234 3.842 1 60.91 602 GLY A N 1
ATOM 4648 C CA . GLY A 1 602 ? -19.375 19.297 2.998 1 60.91 602 GLY A CA 1
ATOM 4649 C C . GLY A 1 602 ? -18.984 17.859 3.25 1 60.91 602 GLY A C 1
ATOM 4650 O O . GLY A 1 602 ? -19.109 17 2.363 1 60.91 602 GLY A O 1
ATOM 4651 N N . PHE A 1 603 ? -18.375 17.547 4.414 1 59.38 603 PHE A N 1
ATOM 4652 C CA . PHE A 1 603 ? -18.203 16.109 4.57 1 59.38 603 PHE A CA 1
ATOM 4653 C C . PHE A 1 603 ? -19.484 15.469 5.098 1 59.38 603 PHE A C 1
ATOM 4655 O O . PHE A 1 603 ? -20.266 16.125 5.785 1 59.38 603 PHE A O 1
ATOM 4662 N N . MET B 1 1 ? -60.188 -7.133 5.477 1 27.95 1 MET B N 1
ATOM 4663 C CA . MET B 1 1 ? -59.406 -5.902 5.266 1 27.95 1 MET B CA 1
ATOM 4664 C C . MET B 1 1 ? -57.938 -6.203 5.047 1 27.95 1 MET B C 1
ATOM 4666 O O . MET B 1 1 ? -57.25 -6.629 5.969 1 27.95 1 MET B O 1
ATOM 4670 N N . VAL B 1 2 ? -57.562 -6.613 3.859 1 31.92 2 VAL B N 1
ATOM 4671 C CA . VAL B 1 2 ? -56.188 -6.863 3.43 1 31.92 2 VAL B CA 1
ATOM 4672 C C . VAL B 1 2 ? -55.344 -5.605 3.625 1 31.92 2 VAL B C 1
ATOM 4674 O O . VAL B 1 2 ? -55.656 -4.551 3.068 1 31.92 2 VAL B O 1
ATOM 4677 N N . MET B 1 3 ? -54.781 -5.414 4.793 1 24.42 3 MET B N 1
ATOM 4678 C CA . MET B 1 3 ? -53.812 -4.344 4.977 1 24.42 3 MET B CA 1
ATOM 4679 C C . MET B 1 3 ? -52.875 -4.254 3.781 1 24.42 3 MET B C 1
ATOM 4681 O O . MET B 1 3 ? -52.156 -5.219 3.467 1 24.42 3 MET B O 1
ATOM 4685 N N . LYS B 1 4 ? -53.344 -3.52 2.873 1 36.19 4 LYS B N 1
ATOM 4686 C CA . LYS B 1 4 ? -52.5 -3.176 1.739 1 36.19 4 LYS B CA 1
ATOM 4687 C C . LYS B 1 4 ? -51.125 -2.738 2.205 1 36.19 4 LYS B C 1
ATOM 4689 O O . LYS B 1 4 ? -50.969 -1.764 2.949 1 36.19 4 LYS B O 1
ATOM 4694 N N . GLN B 1 5 ? -50.125 -3.57 2.275 1 39.53 5 GLN B N 1
ATOM 4695 C CA . GLN B 1 5 ? -48.719 -3.184 2.494 1 39.53 5 GLN B CA 1
ATOM 4696 C C . GLN B 1 5 ? -48.344 -1.964 1.653 1 39.53 5 GLN B C 1
ATOM 4698 O O . GLN B 1 5 ? -48.438 -2.002 0.424 1 39.53 5 GLN B O 1
ATOM 4703 N N . THR B 1 6 ? -48.562 -0.832 2.084 1 42.88 6 THR B N 1
ATOM 4704 C CA . THR B 1 6 ? -48.188 0.409 1.415 1 42.88 6 THR B CA 1
ATOM 4705 C C . THR B 1 6 ? -46.812 0.279 0.771 1 42.88 6 THR B C 1
ATOM 4707 O O . THR B 1 6 ? -45.812 0.059 1.463 1 42.88 6 THR B O 1
ATOM 4710 N N . LYS B 1 7 ? -46.812 -0.053 -0.441 1 55.19 7 LYS B N 1
ATOM 4711 C CA . LYS B 1 7 ? -45.594 -0.127 -1.259 1 55.19 7 LYS B CA 1
ATOM 4712 C C . LYS B 1 7 ? -44.719 1.106 -1.057 1 55.19 7 LYS B C 1
ATOM 4714 O O . LYS B 1 7 ? -45.188 2.236 -1.257 1 55.19 7 LYS B O 1
ATOM 4719 N N . GLN B 1 8 ? -43.562 1.056 -0.262 1 69.94 8 GLN B N 1
ATOM 4720 C CA . GLN B 1 8 ? -42.625 2.172 -0.115 1 69.94 8 GLN B CA 1
ATOM 4721 C C . GLN B 1 8 ? -42.344 2.832 -1.462 1 69.94 8 GLN B C 1
ATOM 4723 O O . GLN B 1 8 ? -41.938 2.162 -2.416 1 69.94 8 GLN B O 1
ATOM 4728 N N . THR B 1 9 ? -42.594 4.148 -1.717 1 87.44 9 THR B N 1
ATOM 4729 C CA . THR B 1 9 ? -42.531 4.906 -2.961 1 87.44 9 THR B CA 1
ATOM 4730 C C . THR B 1 9 ? -41.094 5.332 -3.262 1 87.44 9 THR B C 1
ATOM 4732 O O . THR B 1 9 ? -40.75 5.539 -4.422 1 87.44 9 THR B O 1
ATOM 4735 N N . ASN B 1 10 ? -40.219 5.387 -2.217 1 94.62 10 ASN B N 1
ATOM 4736 C CA . ASN B 1 10 ? -38.812 5.816 -2.398 1 94.62 10 ASN B CA 1
ATOM 4737 C C . ASN B 1 10 ? -37.844 4.895 -1.672 1 94.62 10 ASN B C 1
ATOM 4739 O O . ASN B 1 10 ? -38.25 4.105 -0.817 1 94.62 10 ASN B O 1
ATOM 4743 N N . ILE B 1 11 ? -36.656 4.832 -2.115 1 95.38 11 ILE B N 1
ATOM 4744 C CA . ILE B 1 11 ? -35.531 4.102 -1.508 1 95.38 11 ILE B CA 1
ATOM 4745 C C . ILE B 1 11 ? -34.281 4.953 -1.553 1 95.38 11 ILE B C 1
ATOM 4747 O O . ILE B 1 11 ? -34.094 5.773 -2.455 1 95.38 11 ILE B O 1
ATOM 4751 N N . LEU B 1 12 ? -33.438 4.848 -0.564 1 96.12 12 LEU B N 1
ATOM 4752 C CA . LEU B 1 12 ? -32.125 5.512 -0.646 1 96.12 12 LEU B CA 1
ATOM 4753 C C . LEU B 1 12 ? -31.297 4.926 -1.774 1 96.12 12 LEU B C 1
ATOM 4755 O O . LEU B 1 12 ? -31.25 3.707 -1.948 1 96.12 12 LEU B O 1
ATOM 4759 N N . ALA B 1 13 ? -30.625 5.773 -2.564 1 97.5 13 ALA B N 1
ATOM 4760 C CA . ALA B 1 13 ? -29.781 5.316 -3.662 1 97.5 13 ALA B CA 1
ATOM 4761 C C . ALA B 1 13 ? -28.734 4.316 -3.172 1 97.5 13 ALA B C 1
ATOM 4763 O O . ALA B 1 13 ? -28.422 3.346 -3.865 1 97.5 13 ALA B O 1
ATOM 4764 N N . GLY B 1 14 ? -28.172 4.617 -1.979 1 96.88 14 GLY B N 1
ATOM 4765 C CA . GLY B 1 14 ? -27.203 3.699 -1.398 1 96.88 14 GLY B CA 1
ATOM 4766 C C . GLY B 1 14 ? -27.766 2.314 -1.15 1 96.88 14 GLY B C 1
ATOM 4767 O O . GLY B 1 14 ? -27.094 1.311 -1.391 1 96.88 14 GLY B O 1
ATOM 4768 N N . ALA B 1 15 ? -28.938 2.258 -0.625 1 95.94 15 ALA B N 1
ATOM 4769 C CA . ALA B 1 15 ? -29.594 0.972 -0.414 1 95.94 15 ALA B CA 1
ATOM 4770 C C . ALA B 1 15 ? -29.797 0.237 -1.736 1 95.94 15 ALA B C 1
ATOM 4772 O O . ALA B 1 15 ? -29.641 -0.983 -1.807 1 95.94 15 ALA B O 1
ATOM 4773 N N . ALA B 1 16 ? -30.219 0.999 -2.736 1 96.94 16 ALA B N 1
ATOM 4774 C CA . ALA B 1 16 ? -30.391 0.413 -4.062 1 96.94 16 ALA B CA 1
ATOM 4775 C C . ALA B 1 16 ? -29.078 -0.173 -4.574 1 96.94 16 ALA B C 1
ATOM 4777 O O . ALA B 1 16 ? -29.062 -1.241 -5.191 1 96.94 16 ALA B O 1
ATOM 4778 N N . VAL B 1 17 ? -27.922 0.52 -4.336 1 97.81 17 VAL B N 1
ATOM 4779 C CA . VAL B 1 17 ? -26.609 0.048 -4.723 1 97.81 17 VAL B CA 1
ATOM 4780 C C . VAL B 1 17 ? -26.328 -1.304 -4.066 1 97.81 17 VAL B C 1
ATOM 4782 O O . VAL B 1 17 ? -25.891 -2.248 -4.734 1 97.81 17 VAL B O 1
ATOM 4785 N N . ILE B 1 18 ? -26.578 -1.418 -2.789 1 97.44 18 ILE B N 1
ATOM 4786 C CA . ILE B 1 18 ? -26.312 -2.648 -2.051 1 97.44 18 ILE B CA 1
ATOM 4787 C C . ILE B 1 18 ? -27.203 -3.768 -2.574 1 97.44 18 ILE B C 1
ATOM 4789 O O . ILE B 1 18 ? -26.766 -4.914 -2.703 1 97.44 18 ILE B O 1
ATOM 4793 N N . LYS B 1 19 ? -28.438 -3.463 -2.889 1 96.31 19 LYS B N 1
ATOM 4794 C CA . LYS B 1 19 ? -29.359 -4.457 -3.426 1 96.31 19 LYS B CA 1
ATOM 4795 C C . LYS B 1 19 ? -28.875 -4.969 -4.781 1 96.31 19 LYS B C 1
ATOM 4797 O O . LYS B 1 19 ? -29.078 -6.141 -5.113 1 96.31 19 LYS B O 1
ATOM 4802 N N . VAL B 1 20 ? -28.312 -4.062 -5.598 1 97.62 20 VAL B N 1
ATOM 4803 C CA . VAL B 1 20 ? -27.719 -4.488 -6.859 1 97.62 20 VAL B CA 1
ATOM 4804 C C . VAL B 1 20 ? -26.594 -5.477 -6.59 1 97.62 20 VAL B C 1
ATOM 4806 O O . VAL B 1 20 ? -26.5 -6.52 -7.246 1 97.62 20 VAL B O 1
ATOM 4809 N N . LEU B 1 21 ? -25.703 -5.176 -5.633 1 98.25 21 LEU B N 1
ATOM 4810 C CA . LEU B 1 21 ? -24.625 -6.082 -5.266 1 98.25 21 LEU B CA 1
ATOM 4811 C C . LEU B 1 21 ? -25.172 -7.438 -4.836 1 98.25 21 LEU B C 1
ATOM 4813 O O . LEU B 1 21 ? -24.672 -8.477 -5.273 1 98.25 21 LEU B O 1
ATOM 4817 N N . GLU B 1 22 ? -26.219 -7.41 -4 1 97.12 22 GLU B N 1
ATOM 4818 C CA . GLU B 1 22 ? -26.859 -8.641 -3.525 1 97.12 22 GLU B CA 1
ATOM 4819 C C . GLU B 1 22 ? -27.406 -9.461 -4.688 1 97.12 22 GLU B C 1
ATOM 4821 O O . GLU B 1 22 ? -27.266 -10.688 -4.715 1 97.12 22 GLU B O 1
ATOM 4826 N N . ALA B 1 23 ? -28.062 -8.75 -5.562 1 96.75 23 ALA B N 1
ATOM 4827 C CA . ALA B 1 23 ? -28.641 -9.43 -6.719 1 96.75 23 ALA B CA 1
ATOM 4828 C C . ALA B 1 23 ? -27.562 -10.148 -7.527 1 96.75 23 ALA B C 1
ATOM 4830 O O . ALA B 1 23 ? -27.828 -11.211 -8.102 1 96.75 23 ALA B O 1
ATOM 4831 N N . TRP B 1 24 ? -26.406 -9.617 -7.562 1 97.44 24 TRP B N 1
ATOM 4832 C CA . TRP B 1 24 ? -25.297 -10.203 -8.312 1 97.44 24 TRP B CA 1
ATOM 4833 C C . TRP B 1 24 ? -24.562 -11.25 -7.473 1 97.44 24 TRP B C 1
ATOM 4835 O O . TRP B 1 24 ? -23.516 -11.758 -7.879 1 97.44 24 TRP B O 1
ATOM 4845 N N . GLY B 1 25 ? -25.031 -11.508 -6.305 1 96.12 25 GLY B N 1
ATOM 4846 C CA . GLY B 1 25 ? -24.531 -12.602 -5.484 1 96.12 25 GLY B CA 1
ATOM 4847 C C . GLY B 1 25 ? -23.391 -12.195 -4.57 1 96.12 25 GLY B C 1
ATOM 4848 O O . GLY B 1 25 ? -22.703 -13.047 -4 1 96.12 25 GLY B O 1
ATOM 4849 N N . VAL B 1 26 ? -23.156 -10.906 -4.414 1 97.88 26 VAL B N 1
ATOM 4850 C CA . VAL B 1 26 ? -22.125 -10.422 -3.492 1 97.88 26 VAL B CA 1
ATOM 4851 C C . VAL B 1 26 ? -22.609 -10.578 -2.053 1 97.88 26 VAL B C 1
ATOM 4853 O O . VAL B 1 26 ? -23.688 -10.086 -1.698 1 97.88 26 VAL B O 1
ATOM 4856 N N . ASP B 1 27 ? -21.844 -11.219 -1.248 1 97.12 27 ASP B N 1
ATOM 4857 C CA . ASP B 1 27 ? -22.312 -11.406 0.125 1 97.12 27 ASP B CA 1
ATOM 4858 C C . ASP B 1 27 ? -21.344 -10.766 1.12 1 97.12 27 ASP B C 1
ATOM 4860 O O . ASP B 1 27 ? -21.641 -10.664 2.311 1 97.12 27 ASP B O 1
ATOM 4864 N N . HIS B 1 28 ? -20.203 -10.398 0.668 1 98 28 HIS B N 1
ATOM 4865 C CA . HIS B 1 28 ? -19.281 -9.633 1.493 1 98 28 HIS B CA 1
ATOM 4866 C C . HIS B 1 28 ? -18.391 -8.742 0.636 1 98 28 HIS B C 1
ATOM 4868 O O . HIS B 1 28 ? -18.266 -8.953 -0.572 1 98 28 HIS B O 1
ATOM 4874 N N . LEU B 1 29 ? -17.891 -7.703 1.183 1 98.25 29 LEU B N 1
ATOM 4875 C CA . LEU B 1 29 ? -16.922 -6.812 0.56 1 98.25 29 LEU B CA 1
ATOM 4876 C C . LEU B 1 29 ? -15.914 -6.309 1.586 1 98.25 29 LEU B C 1
ATOM 4878 O O . LEU B 1 29 ? -16.141 -6.418 2.793 1 98.25 29 LEU B O 1
ATOM 4882 N N . TYR B 1 30 ? -14.742 -5.82 1.104 1 98.69 30 TYR B N 1
ATOM 4883 C CA . TYR B 1 30 ? -13.602 -5.508 1.956 1 98.69 30 TYR B CA 1
ATOM 4884 C C . TYR B 1 30 ? -13.266 -4.02 1.896 1 98.69 30 TYR B C 1
ATOM 4886 O O . TYR B 1 30 ? -13.289 -3.416 0.821 1 98.69 30 TYR B O 1
ATOM 4894 N N . GLY B 1 31 ? -12.922 -3.385 3.033 1 98.19 31 GLY B N 1
ATOM 4895 C CA . GLY B 1 31 ? -12.422 -2.02 2.994 1 98.19 31 GLY B CA 1
ATOM 4896 C C . GLY B 1 31 ? -12.273 -1.397 4.371 1 98.19 31 GLY B C 1
ATOM 4897 O O . GLY B 1 31 ? -12.281 -2.104 5.379 1 98.19 31 GLY B O 1
ATOM 4898 N N . ILE B 1 32 ? -11.93 -0.127 4.402 1 97.62 32 ILE B N 1
ATOM 4899 C CA . ILE B 1 32 ? -11.867 0.719 5.59 1 97.62 32 ILE B CA 1
ATOM 4900 C C . ILE B 1 32 ? -12.812 1.908 5.426 1 97.62 32 ILE B C 1
ATOM 4902 O O . ILE B 1 32 ? -12.828 2.555 4.375 1 97.62 32 ILE B O 1
ATOM 4906 N N . PRO B 1 33 ? -13.625 2.197 6.441 1 95.44 33 PRO B N 1
ATOM 4907 C CA . PRO B 1 33 ? -14.523 3.348 6.32 1 95.44 33 PRO B CA 1
ATOM 4908 C C . PRO B 1 33 ? -13.773 4.676 6.246 1 95.44 33 PRO B C 1
ATOM 4910 O O . PRO B 1 33 ? -12.57 4.73 6.535 1 95.44 33 PRO B O 1
ATOM 4913 N N . GLY B 1 34 ? -14.445 5.637 5.867 1 93.62 34 GLY B N 1
ATOM 4914 C CA . GLY B 1 34 ? -13.961 7.004 5.766 1 93.62 34 GLY B CA 1
ATOM 4915 C C . GLY B 1 34 ? -15.062 8.008 5.492 1 93.62 34 GLY B C 1
ATOM 4916 O O . GLY B 1 34 ? -16.172 7.633 5.129 1 93.62 34 GLY B O 1
ATOM 4917 N N . GLY B 1 35 ? -14.727 9.242 5.684 1 90.81 35 GLY B N 1
ATOM 4918 C CA . GLY B 1 35 ? -15.719 10.297 5.504 1 90.81 35 GLY B CA 1
ATOM 4919 C C . GLY B 1 35 ? -16.328 10.305 4.121 1 90.81 35 GLY B C 1
ATOM 4920 O O . GLY B 1 35 ? -17.531 10.531 3.975 1 90.81 35 GLY B O 1
ATOM 4921 N N . SER B 1 36 ? -15.57 9.992 3.123 1 93 36 SER B N 1
ATOM 4922 C CA . SER B 1 36 ? -16.031 10.109 1.744 1 93 36 SER B CA 1
ATOM 4923 C C . SER B 1 36 ? -16.797 8.859 1.304 1 93 36 SER B C 1
ATOM 4925 O O . SER B 1 36 ? -17.344 8.82 0.199 1 93 36 SER B O 1
ATOM 4927 N N . ILE B 1 37 ? -16.891 7.871 2.145 1 94.62 37 ILE B N 1
ATOM 4928 C CA . ILE B 1 37 ? -17.578 6.645 1.753 1 94.62 37 ILE B CA 1
ATOM 4929 C C . ILE B 1 37 ? -18.625 6.273 2.807 1 94.62 37 ILE B C 1
ATOM 4931 O O . ILE B 1 37 ? -19.266 5.227 2.711 1 94.62 37 ILE B O 1
ATOM 4935 N N . ASN B 1 38 ? -18.891 7.121 3.754 1 93.62 38 ASN B N 1
ATOM 4936 C CA . ASN B 1 38 ? -19.766 6.852 4.891 1 93.62 38 ASN B CA 1
ATOM 4937 C C . ASN B 1 38 ? -21.203 6.59 4.441 1 93.62 38 ASN B C 1
ATOM 4939 O O . ASN B 1 38 ? -21.938 5.852 5.098 1 93.62 38 ASN B O 1
ATOM 4943 N N . SER B 1 39 ? -21.625 7.18 3.314 1 93.69 39 SER B N 1
ATOM 4944 C CA . SER B 1 39 ? -22.984 6.938 2.828 1 93.69 39 SER B CA 1
ATOM 4945 C C . SER B 1 39 ? -23.156 5.492 2.377 1 93.69 39 SER B C 1
ATOM 4947 O O . SER B 1 39 ? -24.219 4.898 2.586 1 93.69 39 SER B O 1
ATOM 4949 N N . ILE B 1 40 ? -22.094 4.941 1.788 1 94.94 40 ILE B N 1
ATOM 4950 C CA . ILE B 1 40 ? -22.109 3.529 1.423 1 94.94 40 ILE B CA 1
ATOM 4951 C C . ILE B 1 40 ? -22.062 2.67 2.684 1 94.94 40 ILE B C 1
ATOM 4953 O O . ILE B 1 40 ? -22.703 1.626 2.76 1 94.94 40 ILE B O 1
ATOM 4957 N N . MET B 1 41 ? -21.312 3.125 3.682 1 94.88 41 MET B N 1
ATOM 4958 C CA . MET B 1 41 ? -21.25 2.4 4.949 1 94.88 41 MET B CA 1
ATOM 4959 C C . MET B 1 41 ? -22.625 2.355 5.613 1 94.88 41 MET B C 1
ATOM 4961 O O . MET B 1 41 ? -23.016 1.329 6.172 1 94.88 41 MET B O 1
ATOM 4965 N N . ASP B 1 42 ? -23.359 3.475 5.555 1 94.12 42 ASP B N 1
ATOM 4966 C CA . ASP B 1 42 ? -24.719 3.508 6.086 1 94.12 42 ASP B CA 1
ATOM 4967 C C . ASP B 1 42 ? -25.609 2.498 5.367 1 94.12 42 ASP B C 1
ATOM 4969 O O . ASP B 1 42 ? -26.422 1.814 6 1 94.12 42 ASP B O 1
ATOM 4973 N N . ALA B 1 43 ? -25.422 2.477 4.066 1 94.62 43 ALA B N 1
ATOM 4974 C CA . ALA B 1 43 ? -26.203 1.535 3.268 1 94.62 43 ALA B CA 1
ATOM 4975 C C . ALA B 1 43 ? -25.875 0.093 3.639 1 94.62 43 ALA B C 1
ATOM 4977 O O . ALA B 1 43 ? -26.766 -0.755 3.725 1 94.62 43 ALA B O 1
ATOM 4978 N N . LEU B 1 44 ? -24.594 -0.214 3.844 1 94.56 44 LEU B N 1
ATOM 4979 C CA . LEU B 1 44 ? -24.156 -1.544 4.254 1 94.56 44 LEU B CA 1
ATOM 4980 C C . LEU B 1 44 ? -24.734 -1.912 5.613 1 94.56 44 LEU B C 1
ATOM 4982 O O . LEU B 1 44 ? -25.141 -3.059 5.832 1 94.56 44 LEU B O 1
ATOM 4986 N N . SER B 1 45 ? -24.781 -0.96 6.504 1 92.5 45 SER B N 1
ATOM 4987 C CA . SER B 1 45 ? -25.359 -1.188 7.824 1 92.5 45 SER B CA 1
ATOM 4988 C C . SER B 1 45 ? -26.844 -1.549 7.727 1 92.5 45 SER B C 1
ATOM 4990 O O . SER B 1 45 ? -27.312 -2.443 8.43 1 92.5 45 SER B O 1
ATOM 4992 N N . ALA B 1 46 ? -27.547 -0.872 6.848 1 91.25 46 ALA B N 1
ATOM 4993 C CA . ALA B 1 46 ? -28.984 -1.098 6.676 1 91.25 46 ALA B CA 1
ATOM 4994 C C . ALA B 1 46 ? -29.25 -2.484 6.105 1 91.25 46 ALA B C 1
ATOM 4996 O O . ALA B 1 46 ? -30.312 -3.068 6.352 1 91.25 46 ALA B O 1
ATOM 4997 N N . GLU B 1 47 ? -28.297 -3.006 5.359 1 92.12 47 GLU B N 1
ATOM 4998 C CA . GLU B 1 47 ? -28.469 -4.301 4.703 1 92.12 47 GLU B CA 1
ATOM 4999 C C . GLU B 1 47 ? -27.547 -5.352 5.324 1 92.12 47 GLU B C 1
ATOM 5001 O O . GLU B 1 47 ? -27.203 -6.344 4.68 1 92.12 47 GLU B O 1
ATOM 5006 N N . ARG B 1 48 ? -27.094 -5.207 6.559 1 91.06 48 ARG B N 1
ATOM 5007 C CA . ARG B 1 48 ? -26.031 -5.98 7.188 1 91.06 48 ARG B CA 1
ATOM 5008 C C . ARG B 1 48 ? -26.406 -7.453 7.301 1 91.06 48 ARG B C 1
ATOM 5010 O O . ARG B 1 48 ? -25.547 -8.312 7.449 1 91.06 48 ARG B O 1
ATOM 5017 N N . ASP B 1 49 ? -27.688 -7.773 7.172 1 93.06 49 ASP B N 1
ATOM 5018 C CA . ASP B 1 49 ? -28.141 -9.156 7.281 1 93.06 49 ASP B CA 1
ATOM 5019 C C . ASP B 1 49 ? -27.844 -9.938 6.004 1 93.06 49 ASP B C 1
ATOM 5021 O O . ASP B 1 49 ? -27.812 -11.164 6.012 1 93.06 49 ASP B O 1
ATOM 5025 N N . ARG B 1 50 ? -27.594 -9.227 4.914 1 93.75 50 ARG B N 1
ATOM 5026 C CA . ARG B 1 50 ? -27.453 -9.914 3.631 1 93.75 50 ARG B CA 1
ATOM 5027 C C . ARG B 1 50 ? -26.047 -9.719 3.059 1 93.75 50 ARG B C 1
ATOM 5029 O O . ARG B 1 50 ? -25.594 -10.523 2.244 1 93.75 50 ARG B O 1
ATOM 5036 N N . ILE B 1 51 ? -25.406 -8.68 3.348 1 95 51 ILE B N 1
ATOM 5037 C CA . ILE B 1 51 ? -24.062 -8.391 2.867 1 95 51 ILE B CA 1
ATOM 5038 C C . ILE B 1 51 ? -23.172 -7.992 4.043 1 95 51 ILE B C 1
ATOM 5040 O O . ILE B 1 51 ? -23.547 -7.137 4.848 1 95 51 ILE B O 1
ATOM 5044 N N . HIS B 1 52 ? -21.984 -8.648 4.09 1 94.75 52 HIS B N 1
ATOM 5045 C CA . HIS B 1 52 ? -21.094 -8.445 5.234 1 94.75 52 HIS B CA 1
ATOM 5046 C C . HIS B 1 52 ? -19.906 -7.562 4.867 1 94.75 52 HIS B C 1
ATOM 5048 O O . HIS B 1 52 ? -19.219 -7.812 3.877 1 94.75 52 HIS B O 1
ATOM 5054 N N . TYR B 1 53 ? -19.828 -6.594 5.605 1 94.94 53 TYR B N 1
ATOM 5055 C CA . TYR B 1 53 ? -18.641 -5.754 5.539 1 94.94 53 TYR B CA 1
ATOM 5056 C C . TYR B 1 53 ? -17.484 -6.379 6.309 1 94.94 53 TYR B C 1
ATOM 5058 O O . TYR B 1 53 ? -17.625 -6.719 7.484 1 94.94 53 TYR B O 1
ATOM 5066 N N . ILE B 1 54 ? -16.344 -6.617 5.66 1 98.31 54 ILE B N 1
ATOM 5067 C CA . ILE B 1 54 ? -15.125 -7.133 6.285 1 98.31 54 ILE B CA 1
ATOM 5068 C C . ILE B 1 54 ? -14.125 -6 6.48 1 98.31 54 ILE B C 1
ATOM 5070 O O . ILE B 1 54 ? -13.586 -5.465 5.508 1 98.31 54 ILE B O 1
ATOM 5074 N N . GLN B 1 55 ? -13.875 -5.648 7.703 1 98 55 GLN B N 1
ATOM 5075 C CA . GLN B 1 55 ? -12.945 -4.582 8.055 1 98 55 GLN B CA 1
ATOM 5076 C C . GLN B 1 55 ? -11.5 -5.078 8.031 1 98 55 GLN B C 1
ATOM 5078 O O . GLN B 1 55 ? -11.094 -5.871 8.883 1 98 55 GLN B O 1
ATOM 5083 N N . VAL B 1 56 ? -10.773 -4.648 7.078 1 98.56 56 VAL B N 1
ATOM 5084 C CA . VAL B 1 56 ? -9.352 -4.961 6.996 1 98.56 56 VAL B CA 1
ATOM 5085 C C . VAL B 1 56 ? -8.539 -3.879 7.711 1 98.56 56 VAL B C 1
ATOM 5087 O O . VAL B 1 56 ? -9.094 -2.861 8.141 1 98.56 56 VAL B O 1
ATOM 5090 N N . ARG B 1 57 ? -7.246 -4.082 7.867 1 98.25 57 ARG B N 1
ATOM 5091 C CA . ARG B 1 57 ? -6.383 -3.111 8.531 1 98.25 57 ARG B CA 1
ATOM 5092 C C . ARG B 1 57 ? -5.625 -2.266 7.512 1 98.25 57 ARG B C 1
ATOM 5094 O O . ARG B 1 57 ? -5.016 -1.254 7.867 1 98.25 57 ARG B O 1
ATOM 5101 N N . HIS B 1 58 ? -5.672 -2.627 6.281 1 98.5 58 HIS B N 1
ATOM 5102 C CA . HIS B 1 58 ? -5.109 -1.894 5.152 1 98.5 58 HIS B CA 1
ATOM 5103 C C . HIS B 1 58 ? -5.898 -2.158 3.875 1 98.5 58 HIS B C 1
ATOM 5105 O O . HIS B 1 58 ? -6.137 -3.312 3.516 1 98.5 58 HIS B O 1
ATOM 5111 N N . GLU B 1 59 ? -6.293 -1.172 3.135 1 98.5 59 GLU B N 1
ATOM 5112 C CA . GLU B 1 59 ? -7.152 -1.317 1.964 1 98.5 59 GLU B CA 1
ATOM 5113 C C . GLU B 1 59 ? -6.484 -2.178 0.895 1 98.5 59 GLU B C 1
ATOM 5115 O O . GLU B 1 59 ? -7.164 -2.867 0.131 1 98.5 59 GLU B O 1
ATOM 5120 N N . GLU B 1 60 ? -5.113 -2.17 0.815 1 98.44 60 GLU B N 1
ATOM 5121 C CA . GLU B 1 60 ? -4.41 -3.076 -0.086 1 98.44 60 GLU B CA 1
ATOM 5122 C C . GLU B 1 60 ? -4.82 -4.527 0.159 1 98.44 60 GLU B C 1
ATOM 5124 O O . GLU B 1 60 ? -5.023 -5.289 -0.789 1 98.44 60 GLU B O 1
ATOM 5129 N N . VAL B 1 61 ? -4.938 -4.914 1.457 1 98.75 61 VAL B N 1
ATOM 5130 C CA . VAL B 1 61 ? -5.355 -6.262 1.828 1 98.75 61 VAL B CA 1
ATOM 5131 C C . VAL B 1 61 ? -6.773 -6.52 1.328 1 98.75 61 VAL B C 1
ATOM 5133 O O . VAL B 1 61 ? -7.082 -7.613 0.845 1 98.75 61 VAL B O 1
ATOM 5136 N N . GLY B 1 62 ? -7.621 -5.488 1.433 1 98.81 62 GLY B N 1
ATOM 5137 C CA . GLY B 1 62 ? -8.984 -5.617 0.94 1 98.81 62 GLY B CA 1
ATOM 5138 C C . GLY B 1 62 ? -9.055 -5.898 -0.549 1 98.81 62 GLY B C 1
ATOM 5139 O O . GLY B 1 62 ? -9.797 -6.781 -0.985 1 98.81 62 GLY B O 1
ATOM 5140 N N . ALA B 1 63 ? -8.312 -5.152 -1.332 1 98.88 63 ALA B N 1
ATOM 5141 C CA . ALA B 1 63 ? -8.305 -5.328 -2.781 1 98.88 63 ALA B CA 1
ATOM 5142 C C . ALA B 1 63 ? -7.723 -6.684 -3.168 1 98.88 63 ALA B C 1
ATOM 5144 O O . ALA B 1 63 ? -8.227 -7.348 -4.078 1 98.88 63 ALA B O 1
ATOM 5145 N N . MET B 1 64 ? -6.641 -7.105 -2.467 1 98.88 64 MET B N 1
ATOM 5146 C CA . MET B 1 64 ? -6.043 -8.406 -2.74 1 98.88 64 MET B CA 1
ATOM 5147 C C . MET B 1 64 ? -7 -9.539 -2.369 1 98.88 64 MET B C 1
ATOM 5149 O O . MET B 1 64 ? -7.062 -10.555 -3.059 1 98.88 64 MET B O 1
ATOM 5153 N N . ALA B 1 65 ? -7.73 -9.352 -1.267 1 98.94 65 ALA B N 1
ATOM 5154 C CA . ALA B 1 65 ? -8.734 -10.336 -0.876 1 98.94 65 ALA B CA 1
ATOM 5155 C C . ALA B 1 65 ? -9.867 -10.398 -1.896 1 98.94 65 ALA B C 1
ATOM 5157 O O . ALA B 1 65 ? -10.352 -11.484 -2.227 1 98.94 65 ALA B O 1
ATOM 5158 N N . ALA B 1 66 ? -10.305 -9.227 -2.4 1 98.94 66 ALA B N 1
ATOM 5159 C CA . ALA B 1 66 ? -11.328 -9.195 -3.439 1 98.94 66 ALA B CA 1
ATOM 5160 C C . ALA B 1 66 ? -10.859 -9.938 -4.691 1 98.94 66 ALA B C 1
ATOM 5162 O O . ALA B 1 66 ? -11.633 -10.688 -5.301 1 98.94 66 ALA B O 1
ATOM 5163 N N . ALA B 1 67 ? -9.625 -9.703 -5.086 1 98.88 67 ALA B N 1
ATOM 5164 C CA . ALA B 1 67 ? -9.055 -10.445 -6.211 1 98.88 67 ALA B CA 1
ATOM 5165 C C . ALA B 1 67 ? -9.055 -11.945 -5.934 1 98.88 67 ALA B C 1
ATOM 5167 O O . ALA B 1 67 ? -9.398 -12.742 -6.809 1 98.88 67 ALA B O 1
ATOM 5168 N N . ALA B 1 68 ? -8.68 -12.328 -4.715 1 98.88 68 ALA B N 1
ATOM 5169 C CA . ALA B 1 68 ? -8.648 -13.734 -4.328 1 98.88 68 ALA B CA 1
ATOM 5170 C C . ALA B 1 68 ? -10.047 -14.336 -4.352 1 98.88 68 ALA B C 1
ATOM 5172 O O . ALA B 1 68 ? -10.227 -15.492 -4.746 1 98.88 68 ALA B O 1
ATOM 5173 N N . ASP B 1 69 ? -11.078 -13.531 -3.947 1 98.62 69 ASP B N 1
ATOM 5174 C CA . ASP B 1 69 ? -12.469 -13.969 -4.059 1 98.62 69 ASP B CA 1
ATOM 5175 C C . ASP B 1 69 ? -12.781 -14.43 -5.48 1 98.62 69 ASP B C 1
ATOM 5177 O O . ASP B 1 69 ? -13.32 -15.523 -5.68 1 98.62 69 ASP B O 1
ATOM 5181 N N . ALA B 1 70 ? -12.414 -13.578 -6.316 1 98.5 70 ALA B N 1
ATOM 5182 C CA . ALA B 1 70 ? -12.727 -13.82 -7.723 1 98.5 70 ALA B CA 1
ATOM 5183 C C . ALA B 1 70 ? -11.945 -15.016 -8.258 1 98.5 70 ALA B C 1
ATOM 5185 O O . ALA B 1 70 ? -12.484 -15.82 -9.023 1 98.5 70 ALA B O 1
ATOM 5186 N N . LYS B 1 71 ? -10.695 -15.219 -7.898 1 97.81 71 LYS B N 1
ATOM 5187 C CA . LYS B 1 71 ? -9.875 -16.344 -8.32 1 97.81 71 LYS B CA 1
ATOM 5188 C C . LYS B 1 71 ? -10.445 -17.672 -7.816 1 97.81 71 LYS B C 1
ATOM 5190 O O . LYS B 1 71 ? -10.406 -18.672 -8.516 1 97.81 71 LYS B O 1
ATOM 5195 N N . LEU B 1 72 ? -10.938 -17.609 -6.586 1 97.75 72 LEU B N 1
ATOM 5196 C CA . LEU B 1 72 ? -11.383 -18.828 -5.906 1 97.75 72 LEU B CA 1
ATOM 5197 C C . LEU B 1 72 ? -12.766 -19.234 -6.391 1 97.75 72 LEU B C 1
ATOM 5199 O O . LEU B 1 72 ? -13.047 -20.438 -6.531 1 97.75 72 LEU B O 1
ATOM 5203 N N . THR B 1 73 ? -13.617 -18.234 -6.742 1 96.75 73 THR B N 1
ATOM 5204 C CA . THR B 1 73 ? -15.031 -18.562 -6.883 1 96.75 73 THR B CA 1
ATOM 5205 C C . THR B 1 73 ? -15.492 -18.344 -8.32 1 96.75 73 THR B C 1
ATOM 5207 O O . THR B 1 73 ? -16.531 -18.859 -8.727 1 96.75 73 THR B O 1
ATOM 5210 N N . GLY B 1 74 ? -14.766 -17.5 -9.023 1 94.62 74 GLY B N 1
ATOM 5211 C CA . GLY B 1 74 ? -15.234 -17.078 -10.336 1 94.62 74 GLY B CA 1
ATOM 5212 C C . GLY B 1 74 ? -16.266 -15.969 -10.266 1 94.62 74 GLY B C 1
ATOM 5213 O O . GLY B 1 74 ? -16.656 -15.406 -11.289 1 94.62 74 GLY B O 1
ATOM 5214 N N . LYS B 1 75 ? -16.688 -15.633 -9.031 1 96 75 LYS B N 1
ATOM 5215 C CA . LYS B 1 75 ? -17.656 -14.555 -8.828 1 96 75 LYS B CA 1
ATOM 5216 C C . LYS B 1 75 ? -16.953 -13.227 -8.586 1 96 75 LYS B C 1
ATOM 5218 O O . LYS B 1 75 ? -15.773 -13.195 -8.219 1 96 75 LYS B O 1
ATOM 5223 N N . ILE B 1 76 ? -17.719 -12.172 -8.758 1 97.94 76 ILE B N 1
ATOM 5224 C CA . ILE B 1 76 ? -17.188 -10.82 -8.625 1 97.94 76 ILE B CA 1
ATOM 5225 C C . ILE B 1 76 ? -16.719 -10.594 -7.191 1 97.94 76 ILE B C 1
ATOM 5227 O O . ILE B 1 76 ? -17.422 -10.93 -6.238 1 97.94 76 ILE B O 1
ATOM 5231 N N . GLY B 1 77 ? -15.375 -10.219 -7.004 1 98.81 77 GLY B N 1
ATOM 5232 C CA . GLY B 1 77 ? -14.914 -9.672 -5.734 1 98.81 77 GLY B CA 1
ATOM 5233 C C . GLY B 1 77 ? -15.164 -8.18 -5.602 1 98.81 77 GLY B C 1
ATOM 5234 O O . GLY B 1 77 ? -15.117 -7.449 -6.59 1 98.81 77 GLY B O 1
ATOM 5235 N N . VAL B 1 78 ? -15.469 -7.676 -4.402 1 98.94 78 VAL B N 1
ATOM 5236 C CA . VAL B 1 78 ? -15.773 -6.258 -4.223 1 98.94 78 VAL B CA 1
ATOM 5237 C C . VAL B 1 78 ? -14.93 -5.688 -3.086 1 98.94 78 VAL B C 1
ATOM 5239 O O . VAL B 1 78 ? -14.812 -6.305 -2.023 1 98.94 78 VAL B O 1
ATOM 5242 N N . CYS B 1 79 ? -14.227 -4.621 -3.322 1 98.88 79 CYS B N 1
ATOM 5243 C CA . CYS B 1 79 ? -13.516 -3.838 -2.322 1 98.88 79 CYS B CA 1
ATOM 5244 C C . CYS B 1 79 ? -13.883 -2.363 -2.42 1 98.88 79 CYS B C 1
ATOM 5246 O O . CYS B 1 79 ? -14.523 -1.942 -3.385 1 98.88 79 CYS B O 1
ATOM 5248 N N . PHE B 1 80 ? -13.609 -1.606 -1.405 1 98.5 80 PHE B N 1
ATOM 5249 C CA . PHE B 1 80 ? -13.883 -0.174 -1.446 1 98.5 80 PHE B CA 1
ATOM 5250 C C . PHE B 1 80 ? -12.805 0.601 -0.691 1 98.5 80 PHE B C 1
ATOM 5252 O O . PHE B 1 80 ? -12.07 0.026 0.11 1 98.5 80 PHE B O 1
ATOM 5259 N N . GLY B 1 81 ? -12.641 1.823 -0.968 1 96.81 81 GLY B N 1
ATOM 5260 C CA . GLY B 1 81 ? -11.766 2.775 -0.301 1 96.81 81 GLY B CA 1
ATOM 5261 C C . GLY B 1 81 ? -12.305 4.191 -0.312 1 96.81 81 GLY B C 1
ATOM 5262 O O . GLY B 1 81 ? -13.125 4.539 -1.16 1 96.81 81 GLY B O 1
ATOM 5263 N N . SER B 1 82 ? -11.906 4.961 0.684 1 95.56 82 SER B N 1
ATOM 5264 C CA . SER B 1 82 ? -12.273 6.371 0.732 1 95.56 82 SER B CA 1
ATOM 5265 C C . SER B 1 82 ? -11.555 7.164 -0.356 1 95.56 82 SER B C 1
ATOM 5267 O O . SER B 1 82 ? -10.656 6.645 -1.024 1 95.56 82 SER B O 1
ATOM 5269 N N . ALA B 1 83 ? -11.969 8.406 -0.5 1 94.44 83 ALA B N 1
ATOM 5270 C CA . ALA B 1 83 ? -11.367 9.289 -1.502 1 94.44 83 ALA B CA 1
ATOM 5271 C C . ALA B 1 83 ? -9.891 9.508 -1.22 1 94.44 83 ALA B C 1
ATOM 5273 O O . ALA B 1 83 ? -9.484 9.648 -0.063 1 94.44 83 ALA B O 1
ATOM 5274 N N . GLY B 1 84 ? -9.094 9.617 -2.281 1 94.44 84 GLY B N 1
ATOM 5275 C CA . GLY B 1 84 ? -7.668 9.891 -2.148 1 94.44 84 GLY B CA 1
ATOM 5276 C C . GLY B 1 84 ? -6.871 8.688 -1.676 1 94.44 84 GLY B C 1
ATOM 5277 O O . GLY B 1 84 ? -6.723 7.711 -2.408 1 94.44 84 GLY B O 1
ATOM 5278 N N . PRO B 1 85 ? -6.402 8.719 -0.397 1 95.94 85 PRO B N 1
ATOM 5279 C CA . PRO B 1 85 ? -5.48 7.684 0.08 1 95.94 85 PRO B CA 1
ATOM 5280 C C . PRO B 1 85 ? -6.117 6.297 0.115 1 95.94 85 PRO B C 1
ATOM 5282 O O . PRO B 1 85 ? -5.477 5.309 -0.25 1 95.94 85 PRO B O 1
ATOM 5285 N N . GLY B 1 86 ? -7.379 6.223 0.591 1 96.38 86 GLY B N 1
ATOM 5286 C CA . GLY B 1 86 ? -8.031 4.926 0.65 1 96.38 86 GLY B CA 1
ATOM 5287 C C . GLY B 1 86 ? -8.141 4.246 -0.702 1 96.38 86 GLY B C 1
ATOM 5288 O O . GLY B 1 86 ? -7.891 3.047 -0.821 1 96.38 86 GLY B O 1
ATOM 5289 N N . GLY B 1 87 ? -8.586 5.027 -1.704 1 96.5 87 GLY B N 1
ATOM 5290 C CA . GLY B 1 87 ? -8.664 4.508 -3.059 1 96.5 87 GLY B CA 1
ATOM 5291 C C . GLY B 1 87 ? -7.316 4.125 -3.635 1 96.5 87 GLY B C 1
ATOM 5292 O O . GLY B 1 87 ? -7.188 3.098 -4.305 1 96.5 87 GLY B O 1
ATOM 5293 N N . THR B 1 88 ? -6.27 4.914 -3.381 1 96.62 88 THR B N 1
ATOM 5294 C CA . THR B 1 88 ? -4.926 4.676 -3.898 1 96.62 88 THR B CA 1
ATOM 5295 C C . THR B 1 88 ? -4.344 3.391 -3.322 1 96.62 88 THR B C 1
ATOM 5297 O O . THR B 1 88 ? -3.617 2.668 -4.008 1 96.62 88 THR B O 1
ATOM 5300 N N . HIS B 1 89 ? -4.719 3.041 -2.109 1 97.62 89 HIS B N 1
ATOM 5301 C CA . HIS B 1 89 ? -4.238 1.844 -1.43 1 97.62 89 HIS B CA 1
ATOM 5302 C C . HIS B 1 89 ? -4.699 0.58 -2.148 1 97.62 89 HIS B C 1
ATOM 5304 O O . HIS B 1 89 ? -4.113 -0.49 -1.97 1 97.62 89 HIS B O 1
ATOM 5310 N N . LEU B 1 90 ? -5.715 0.661 -2.98 1 98.25 90 LEU B N 1
ATOM 5311 C CA . LEU B 1 90 ? -6.312 -0.521 -3.592 1 98.25 90 LEU B CA 1
ATOM 5312 C C . LEU B 1 90 ? -5.508 -0.973 -4.805 1 98.25 90 LEU B C 1
ATOM 5314 O O . LEU B 1 90 ? -5.703 -2.084 -5.305 1 98.25 90 LEU B O 1
ATOM 5318 N N . MET B 1 91 ? -4.562 -0.221 -5.266 1 97.69 91 MET B N 1
ATOM 5319 C CA . MET B 1 91 ? -4 -0.327 -6.609 1 97.69 91 MET B CA 1
ATOM 5320 C C . MET B 1 91 ? -3.311 -1.673 -6.809 1 97.69 91 MET B C 1
ATOM 5322 O O . MET B 1 91 ? -3.479 -2.314 -7.844 1 97.69 91 MET B O 1
ATOM 5326 N N . ASN B 1 92 ? -2.504 -2.105 -5.848 1 97.44 92 ASN B N 1
ATOM 5327 C CA . ASN B 1 92 ? -1.785 -3.361 -6.039 1 97.44 92 ASN B CA 1
ATOM 5328 C C . ASN B 1 92 ? -2.744 -4.535 -6.203 1 97.44 92 ASN B C 1
ATOM 5330 O O . ASN B 1 92 ? -2.529 -5.406 -7.047 1 97.44 92 ASN B O 1
ATOM 5334 N N . GLY B 1 93 ? -3.807 -4.578 -5.336 1 98.44 93 GLY B N 1
ATOM 5335 C CA . GLY B 1 93 ? -4.805 -5.625 -5.477 1 98.44 93 GLY B CA 1
ATOM 5336 C C . GLY B 1 93 ? -5.562 -5.559 -6.785 1 98.44 93 GLY B C 1
ATOM 5337 O O . GLY B 1 93 ? -5.875 -6.59 -7.383 1 98.44 93 GLY B O 1
ATOM 5338 N N . LEU B 1 94 ? -5.863 -4.336 -7.254 1 98.69 94 LEU B N 1
ATOM 5339 C CA . LEU B 1 94 ? -6.574 -4.164 -8.516 1 98.69 94 LEU B CA 1
ATOM 5340 C C . LEU B 1 94 ? -5.715 -4.613 -9.695 1 98.69 94 LEU B C 1
ATOM 5342 O O . LEU B 1 94 ? -6.215 -5.242 -10.625 1 98.69 94 LEU B O 1
ATOM 5346 N N . TYR B 1 95 ? -4.434 -4.328 -9.648 1 98 95 TYR B N 1
ATOM 5347 C CA . TYR B 1 95 ? -3.547 -4.793 -10.703 1 98 95 TYR B CA 1
ATOM 5348 C C . TYR B 1 95 ? -3.396 -6.309 -10.664 1 98 95 TYR B C 1
ATOM 5350 O O . TYR B 1 95 ? -3.281 -6.957 -11.711 1 98 95 TYR B O 1
ATOM 5358 N N . ASP B 1 96 ? -3.328 -6.859 -9.461 1 98 96 ASP B N 1
ATOM 5359 C CA . ASP B 1 96 ? -3.303 -8.312 -9.352 1 98 96 ASP B CA 1
ATOM 5360 C C . ASP B 1 96 ? -4.516 -8.938 -10.047 1 98 96 ASP B C 1
ATOM 5362 O O . ASP B 1 96 ? -4.383 -9.922 -10.773 1 98 96 ASP B O 1
ATOM 5366 N N . ALA B 1 97 ? -5.676 -8.352 -9.812 1 98.69 97 ALA B N 1
ATOM 5367 C CA . ALA B 1 97 ? -6.906 -8.812 -10.445 1 98.69 97 ALA B CA 1
ATOM 5368 C C . ALA B 1 97 ? -6.832 -8.664 -11.961 1 98.69 97 ALA B C 1
ATOM 5370 O O . ALA B 1 97 ? -7.211 -9.57 -12.703 1 98.69 97 ALA B O 1
ATOM 5371 N N . ARG B 1 98 ? -6.379 -7.531 -12.406 1 97.56 98 ARG B N 1
ATOM 5372 C CA . ARG B 1 98 ? -6.266 -7.266 -13.836 1 97.56 98 ARG B CA 1
ATOM 5373 C C . ARG B 1 98 ? -5.355 -8.289 -14.516 1 97.56 98 ARG B C 1
ATOM 5375 O O . ARG B 1 98 ? -5.73 -8.891 -15.523 1 97.56 98 ARG B O 1
ATOM 5382 N N . GLU B 1 99 ? -4.184 -8.531 -13.906 1 96.06 99 GLU B N 1
ATOM 5383 C CA . GLU B 1 99 ? -3.172 -9.383 -14.523 1 96.06 99 GLU B CA 1
ATOM 5384 C C . GLU B 1 99 ? -3.592 -10.852 -14.484 1 96.06 99 GLU B C 1
ATOM 5386 O O . GLU B 1 99 ? -3.219 -11.633 -15.367 1 96.06 99 GLU B O 1
ATOM 5391 N N . ASP B 1 100 ? -4.352 -11.25 -13.516 1 96.25 100 ASP B N 1
ATOM 5392 C CA . ASP B 1 100 ? -4.824 -12.633 -13.43 1 96.25 100 ASP B CA 1
ATOM 5393 C C . ASP B 1 100 ? -6.176 -12.789 -14.117 1 96.25 100 ASP B C 1
ATOM 5395 O O . ASP B 1 100 ? -6.742 -13.883 -14.133 1 96.25 100 ASP B O 1
ATOM 5399 N N . HIS B 1 101 ? -6.762 -11.742 -14.68 1 96 101 HIS B N 1
ATOM 5400 C CA . HIS B 1 101 ? -7.988 -11.742 -15.469 1 96 101 HIS B CA 1
ATOM 5401 C C . HIS B 1 101 ? -9.164 -12.281 -14.656 1 96 101 HIS B C 1
ATOM 5403 O O . HIS B 1 101 ? -9.836 -13.219 -15.086 1 96 101 HIS B O 1
ATOM 5409 N N . VAL B 1 102 ? -9.43 -11.57 -13.539 1 98.06 102 VAL B N 1
ATOM 5410 C CA . VAL B 1 102 ? -10.578 -11.961 -12.719 1 98.06 102 VAL B CA 1
ATOM 5411 C C . VAL B 1 102 ? -11.445 -10.734 -12.438 1 98.06 102 VAL B C 1
ATOM 5413 O O . VAL B 1 102 ? -10.945 -9.609 -12.375 1 98.06 102 VAL B O 1
ATOM 5416 N N . PRO B 1 103 ? -12.758 -10.883 -12.312 1 98.44 103 PRO B N 1
ATOM 5417 C CA . PRO B 1 103 ? -13.672 -9.75 -12.156 1 98.44 103 PRO B CA 1
ATOM 5418 C C . PRO B 1 103 ? -13.656 -9.164 -10.742 1 98.44 103 PRO B C 1
ATOM 5420 O O . PRO B 1 103 ? -13.938 -9.883 -9.781 1 98.44 103 PRO B O 1
ATOM 5423 N N . VAL B 1 104 ? -13.367 -7.859 -10.625 1 98.94 104 VAL B N 1
ATOM 5424 C CA . VAL B 1 104 ? -13.352 -7.148 -9.344 1 98.94 104 VAL B CA 1
ATOM 5425 C C . VAL B 1 104 ? -14 -5.773 -9.508 1 98.94 104 VAL B C 1
ATOM 5427 O O . VAL B 1 104 ? -13.812 -5.113 -10.539 1 98.94 104 VAL B O 1
ATOM 5430 N N . LEU B 1 105 ? -14.852 -5.422 -8.57 1 98.94 105 LEU B N 1
ATOM 5431 C CA . LEU B 1 105 ? -15.43 -4.086 -8.484 1 98.94 105 LEU B CA 1
ATOM 5432 C C . LEU B 1 105 ? -14.828 -3.303 -7.324 1 98.94 105 LEU B C 1
ATOM 5434 O O . LEU B 1 105 ? -14.797 -3.791 -6.191 1 98.94 105 LEU B O 1
ATOM 5438 N N . ALA B 1 106 ? -14.297 -2.18 -7.629 1 98.88 106 ALA B N 1
ATOM 5439 C CA . ALA B 1 106 ? -13.844 -1.252 -6.598 1 98.88 106 ALA B CA 1
ATOM 5440 C C . ALA B 1 106 ? -14.789 -0.061 -6.473 1 98.88 106 ALA B C 1
ATOM 5442 O O . ALA B 1 106 ? -15.039 0.646 -7.449 1 98.88 106 ALA B O 1
ATOM 5443 N N . LEU B 1 107 ? -15.383 0.114 -5.305 1 98.81 107 LEU B N 1
ATOM 5444 C CA . LEU B 1 107 ? -16.172 1.297 -4.965 1 98.81 107 LEU B CA 1
ATOM 5445 C C . LEU B 1 107 ? -15.297 2.346 -4.277 1 98.81 107 LEU B C 1
ATOM 5447 O O . LEU B 1 107 ? -14.789 2.117 -3.178 1 98.81 107 LEU B O 1
ATOM 5451 N N . ILE B 1 108 ? -15.164 3.502 -4.91 1 98 108 ILE B N 1
ATOM 5452 C CA . ILE B 1 108 ? -14.266 4.527 -4.398 1 98 108 ILE B CA 1
ATOM 5453 C C . ILE B 1 108 ? -15.07 5.738 -3.936 1 98 108 ILE B C 1
ATOM 5455 O O . ILE B 1 108 ? -15.867 6.285 -4.695 1 98 108 ILE B O 1
ATOM 5459 N N . GLY B 1 109 ? -14.805 6.16 -2.666 1 96.56 109 GLY B N 1
ATOM 5460 C CA . GLY B 1 109 ? -15.43 7.379 -2.184 1 96.56 109 GLY B CA 1
ATOM 5461 C C . GLY B 1 109 ? -14.961 8.625 -2.91 1 96.56 109 GLY B C 1
ATOM 5462 O O . GLY B 1 109 ? -13.859 8.648 -3.463 1 96.56 109 GLY B O 1
ATOM 5463 N N . GLN B 1 110 ? -15.773 9.617 -2.867 1 94.56 110 GLN B N 1
ATOM 5464 C CA . GLN B 1 110 ? -15.461 10.938 -3.396 1 94.56 110 GLN B CA 1
ATOM 5465 C C . GLN B 1 110 ? -16.125 12.031 -2.562 1 94.56 110 GLN B C 1
ATOM 5467 O O . GLN B 1 110 ? -17.109 11.781 -1.87 1 94.56 110 GLN B O 1
ATOM 5472 N N . PHE B 1 111 ? -15.5 13.188 -2.604 1 92.31 111 PHE B N 1
ATOM 5473 C CA . PHE B 1 111 ? -16.078 14.336 -1.926 1 92.31 111 PHE B CA 1
ATOM 5474 C C . PHE B 1 111 ? -17.484 14.625 -2.455 1 92.31 111 PHE B C 1
ATOM 5476 O O . PHE B 1 111 ? -17.797 14.312 -3.604 1 92.31 111 PHE B O 1
ATOM 5483 N N . GLY B 1 112 ? -18.312 15.203 -1.591 1 91.88 112 GLY B N 1
ATOM 5484 C CA . GLY B 1 112 ? -19.656 15.547 -2.006 1 91.88 112 GLY B CA 1
ATOM 5485 C C . GLY B 1 112 ? -19.703 16.453 -3.227 1 91.88 112 GLY B C 1
ATOM 5486 O O . GLY B 1 112 ? -18.812 17.266 -3.428 1 91.88 112 GLY B O 1
ATOM 5487 N N . THR B 1 113 ? -20.75 16.344 -3.979 1 91.12 113 THR B N 1
ATOM 5488 C CA . THR B 1 113 ? -20.859 17.016 -5.266 1 91.12 113 THR B CA 1
ATOM 5489 C C . THR B 1 113 ? -20.781 18.531 -5.094 1 91.12 113 THR B C 1
ATOM 5491 O O . THR B 1 113 ? -20.344 19.234 -6 1 91.12 113 THR B O 1
ATOM 5494 N N . THR B 1 114 ? -21.109 19.047 -3.975 1 85.5 114 THR B N 1
ATOM 5495 C CA . THR B 1 114 ? -21.125 20.484 -3.756 1 85.5 114 THR B CA 1
ATOM 5496 C C . THR B 1 114 ? -19.719 21.016 -3.551 1 85.5 114 THR B C 1
ATOM 5498 O O . THR B 1 114 ? -19.484 22.234 -3.631 1 85.5 114 THR B O 1
ATOM 5501 N N . GLY B 1 115 ? -18.797 20.219 -3.27 1 86.06 115 GLY B N 1
ATOM 5502 C CA . GLY B 1 115 ? -17.422 20.672 -3.055 1 86.06 115 GLY B CA 1
ATOM 5503 C C . GLY B 1 115 ? -16.453 20.109 -4.078 1 86.06 115 GLY B C 1
ATOM 5504 O O . GLY B 1 115 ? -15.258 20.406 -4.023 1 86.06 115 GLY B O 1
ATOM 5505 N N . MET B 1 116 ? -16.953 19.344 -5.008 1 87.94 116 MET B N 1
ATOM 5506 C CA . MET B 1 116 ? -16.078 18.75 -6.012 1 87.94 116 MET B CA 1
ATOM 5507 C C . MET B 1 116 ? -15.516 19.812 -6.941 1 87.94 116 MET B C 1
ATOM 5509 O O . MET B 1 116 ? -16.219 20.766 -7.309 1 87.94 116 MET B O 1
ATOM 5513 N N . ASN B 1 117 ? -14.242 19.672 -7.289 1 87.31 117 ASN B N 1
ATOM 5514 C CA . ASN B 1 117 ? -13.492 20.516 -8.211 1 87.31 117 ASN B CA 1
ATOM 5515 C C . ASN B 1 117 ? -13.156 21.859 -7.582 1 87.31 117 ASN B C 1
ATOM 5517 O O . ASN B 1 117 ? -12.906 22.844 -8.297 1 87.31 117 ASN B O 1
ATOM 5521 N N . MET B 1 118 ? -13.18 21.953 -6.285 1 88.38 118 MET B N 1
ATOM 5522 C CA . MET B 1 118 ? -12.852 23.188 -5.578 1 88.38 118 MET B CA 1
ATOM 5523 C C . MET B 1 118 ? -11.484 23.094 -4.902 1 88.38 118 MET B C 1
ATOM 5525 O O . MET B 1 118 ? -11.102 23.969 -4.133 1 88.38 118 MET B O 1
ATOM 5529 N N . ASP B 1 119 ? -10.797 21.984 -5.227 1 88.38 119 ASP B N 1
ATOM 5530 C CA . ASP B 1 119 ? -9.508 21.734 -4.586 1 88.38 119 ASP B CA 1
ATOM 5531 C C . ASP B 1 119 ? -9.656 21.672 -3.068 1 88.38 119 ASP B C 1
ATOM 5533 O O . ASP B 1 119 ? -8.906 22.344 -2.346 1 88.38 119 ASP B O 1
ATOM 5537 N N . THR B 1 120 ? -10.672 20.969 -2.695 1 88.19 120 THR B N 1
ATOM 5538 C CA . THR B 1 120 ? -10.945 20.797 -1.275 1 88.19 120 THR B CA 1
ATOM 5539 C C . THR B 1 120 ? -10.07 19.688 -0.689 1 88.19 120 THR B C 1
ATOM 5541 O O . THR B 1 120 ? -9.359 19 -1.422 1 88.19 120 THR B O 1
ATOM 5544 N N . PHE B 1 121 ? -10.141 19.625 0.644 1 86.44 121 PHE B N 1
ATOM 5545 C CA . PHE B 1 121 ? -9.359 18.641 1.386 1 86.44 121 PHE B CA 1
ATOM 5546 C C . PHE B 1 121 ? -9.656 17.234 0.893 1 86.44 121 PHE B C 1
ATOM 5548 O O . PHE B 1 121 ? -10.82 16.828 0.837 1 86.44 121 PHE B O 1
ATOM 5555 N N . GLN B 1 122 ? -8.688 16.422 0.438 1 83.12 122 GLN B N 1
ATOM 5556 C CA . GLN B 1 122 ? -8.703 15.039 -0.026 1 83.12 122 GLN B CA 1
ATOM 5557 C C . GLN B 1 122 ? -9.539 14.898 -1.296 1 83.12 122 GLN B C 1
ATOM 5559 O O . GLN B 1 122 ? -9.844 13.781 -1.725 1 83.12 122 GLN B O 1
ATOM 5564 N N . GLU B 1 123 ? -9.852 16.156 -1.735 1 83.31 123 GLU B N 1
ATOM 5565 C CA . GLU B 1 123 ? -10.531 16.109 -3.023 1 83.31 123 GLU B CA 1
ATOM 5566 C C . GLU B 1 123 ? -9.539 16.062 -4.18 1 83.31 123 GLU B C 1
ATOM 5568 O O . GLU B 1 123 ? -8.492 16.719 -4.125 1 83.31 123 GLU B O 1
ATOM 5573 N N . MET B 1 124 ? -9.562 15.031 -5 1 84 124 MET B N 1
ATOM 5574 C CA . MET B 1 124 ? -8.734 14.969 -6.199 1 84 124 MET B CA 1
ATOM 5575 C C . MET B 1 124 ? -9.453 14.234 -7.324 1 84 124 MET B C 1
ATOM 5577 O O . MET B 1 124 ? -10.398 13.477 -7.074 1 84 124 MET B O 1
ATOM 5581 N N . ASN B 1 125 ? -9.031 14.68 -8.453 1 89.19 125 ASN B N 1
ATOM 5582 C CA . ASN B 1 125 ? -9.461 13.844 -9.57 1 89.19 125 ASN B CA 1
ATOM 5583 C C . ASN B 1 125 ? -8.789 12.477 -9.539 1 89.19 125 ASN B C 1
ATOM 5585 O O . ASN B 1 125 ? -7.594 12.359 -9.797 1 89.19 125 ASN B O 1
ATOM 5589 N N . GLU B 1 126 ? -9.594 11.508 -9.266 1 92.44 126 GLU B N 1
ATOM 5590 C CA . GLU B 1 126 ? -9.008 10.188 -9.07 1 92.44 126 GLU B CA 1
ATOM 5591 C C . GLU B 1 126 ? -9.047 9.367 -10.352 1 92.44 126 GLU B C 1
ATOM 5593 O O . GLU B 1 126 ? -8.422 8.305 -10.438 1 92.44 126 GLU B O 1
ATOM 5598 N N . ASN B 1 127 ? -9.695 9.828 -11.359 1 93 127 ASN B N 1
ATOM 5599 C CA . ASN B 1 127 ? -9.93 9.047 -12.57 1 93 127 ASN B CA 1
ATOM 5600 C C . ASN B 1 127 ? -8.617 8.586 -13.203 1 93 127 ASN B C 1
ATOM 5602 O O . ASN B 1 127 ? -8.492 7.434 -13.625 1 93 127 ASN B O 1
ATOM 5606 N N . PRO B 1 128 ? -7.664 9.438 -13.281 1 94.06 128 PRO B N 1
ATOM 5607 C CA . PRO B 1 128 ? -6.449 9.062 -14.008 1 94.06 128 PRO B CA 1
ATOM 5608 C C . PRO B 1 128 ? -5.73 7.871 -13.375 1 94.06 128 PRO B C 1
ATOM 5610 O O . PRO B 1 128 ? -5.109 7.07 -14.078 1 94.06 128 PRO B O 1
ATOM 5613 N N . ILE B 1 129 ? -5.844 7.758 -12.164 1 93.81 129 ILE B N 1
ATOM 5614 C CA . ILE B 1 129 ? -5.055 6.723 -11.5 1 93.81 129 ILE B CA 1
ATOM 5615 C C . ILE B 1 129 ? -5.641 5.348 -11.82 1 93.81 129 ILE B C 1
ATOM 5617 O O . ILE B 1 129 ? -4.926 4.34 -11.789 1 93.81 129 ILE B O 1
ATOM 5621 N N . TYR B 1 130 ? -6.945 5.27 -12.156 1 97.12 130 TYR B N 1
ATOM 5622 C CA . TYR B 1 130 ? -7.602 3.988 -12.391 1 97.12 130 TYR B CA 1
ATOM 5623 C C . TYR B 1 130 ? -7.727 3.701 -13.883 1 97.12 130 TYR B C 1
ATOM 5625 O O . TYR B 1 130 ? -8.148 2.611 -14.281 1 97.12 130 TYR B O 1
ATOM 5633 N N . ALA B 1 131 ? -7.301 4.617 -14.719 1 96.31 131 ALA B N 1
ATOM 5634 C CA . ALA B 1 131 ? -7.582 4.559 -16.156 1 96.31 131 ALA B CA 1
ATOM 5635 C C . ALA B 1 131 ? -6.918 3.34 -16.781 1 96.31 131 ALA B C 1
ATOM 5637 O O . ALA B 1 131 ? -7.469 2.742 -17.719 1 96.31 131 ALA B O 1
ATOM 5638 N N . ASP B 1 132 ? -5.816 2.996 -16.312 1 96 132 ASP B N 1
ATOM 5639 C CA . ASP B 1 132 ? -5.09 1.882 -16.922 1 96 132 ASP B CA 1
ATOM 5640 C C . ASP B 1 132 ? -5.566 0.545 -16.359 1 96 132 ASP B C 1
ATOM 5642 O O . ASP B 1 132 ? -5.664 -0.443 -17.078 1 96 132 ASP B O 1
ATOM 5646 N N . VAL B 1 133 ? -5.852 0.448 -15.094 1 97.38 133 VAL B N 1
ATOM 5647 C CA . VAL B 1 133 ? -6.098 -0.825 -14.422 1 97.38 133 VAL B CA 1
ATOM 5648 C C . VAL B 1 133 ? -7.531 -1.282 -14.695 1 97.38 133 VAL B C 1
ATOM 5650 O O . VAL B 1 133 ? -7.816 -2.482 -14.703 1 97.38 133 VAL B O 1
ATOM 5653 N N . ALA B 1 134 ? -8.438 -0.374 -14.969 1 98.12 134 ALA B N 1
ATOM 5654 C CA . ALA B 1 134 ? -9.859 -0.708 -15.008 1 98.12 134 ALA B CA 1
ATOM 5655 C C . ALA B 1 134 ? -10.367 -0.789 -16.438 1 98.12 134 ALA B C 1
ATOM 5657 O O . ALA B 1 134 ? -9.961 0.004 -17.297 1 98.12 134 ALA B O 1
ATOM 5658 N N . ASP B 1 135 ? -11.297 -1.767 -16.703 1 97.69 135 ASP B N 1
ATOM 5659 C CA . ASP B 1 135 ? -12.023 -1.88 -17.953 1 97.69 135 ASP B CA 1
ATOM 5660 C C . ASP B 1 135 ? -13.227 -0.938 -17.984 1 97.69 135 ASP B C 1
ATOM 5662 O O . ASP B 1 135 ? -13.758 -0.635 -19.062 1 97.69 135 ASP B O 1
ATOM 5666 N N . TYR B 1 136 ? -13.719 -0.548 -16.859 1 97.94 136 TYR B N 1
ATOM 5667 C CA . TYR B 1 136 ? -14.773 0.43 -16.609 1 97.94 136 TYR B CA 1
ATOM 5668 C C . TYR B 1 136 ? -14.398 1.364 -15.469 1 97.94 136 TYR B C 1
ATOM 5670 O O . TYR B 1 136 ? -14.141 0.915 -14.352 1 97.94 136 TYR B O 1
ATOM 5678 N N . ASN B 1 137 ? -14.25 2.635 -15.664 1 98.12 137 ASN B N 1
ATOM 5679 C CA . ASN B 1 137 ? -13.797 3.645 -14.719 1 98.12 137 ASN B CA 1
ATOM 5680 C C . ASN B 1 137 ? -14.586 4.941 -14.852 1 98.12 137 ASN B C 1
ATOM 5682 O O . ASN B 1 137 ? -14.375 5.715 -15.789 1 98.12 137 ASN B O 1
ATOM 5686 N N . VAL B 1 138 ? -15.531 5.141 -13.898 1 97.38 138 VAL B N 1
ATOM 5687 C CA . VAL B 1 138 ? -16.375 6.32 -14.031 1 97.38 138 VAL B CA 1
ATOM 5688 C C . VAL B 1 138 ? -16.609 6.945 -12.656 1 97.38 138 VAL B C 1
ATOM 5690 O O . VAL B 1 138 ? -16.406 6.293 -11.633 1 97.38 138 VAL B O 1
ATOM 5693 N N . THR B 1 139 ? -16.953 8.195 -12.641 1 96.75 139 THR B N 1
ATOM 5694 C CA . THR B 1 139 ? -17.484 8.898 -11.477 1 96.75 139 THR B CA 1
ATOM 5695 C C . THR B 1 139 ? -19 9.039 -11.562 1 96.75 139 THR B C 1
ATOM 5697 O O . THR B 1 139 ? -19.516 9.594 -12.539 1 96.75 139 THR B O 1
ATOM 5700 N N . ALA B 1 140 ? -19.703 8.484 -10.547 1 96.94 140 ALA B N 1
ATOM 5701 C CA . ALA B 1 140 ? -21.156 8.664 -10.508 1 96.94 140 ALA B CA 1
ATOM 5702 C C . ALA B 1 140 ? -21.516 10.141 -10.398 1 96.94 140 ALA B C 1
ATOM 5704 O O . ALA B 1 140 ? -20.859 10.898 -9.68 1 96.94 140 ALA B O 1
ATOM 5705 N N . VAL B 1 141 ? -22.609 10.555 -11.07 1 95 141 VAL B N 1
ATOM 5706 C CA . VAL B 1 141 ? -22.891 11.992 -11.148 1 95 141 VAL B CA 1
ATOM 5707 C C . VAL B 1 141 ? -24.297 12.273 -10.625 1 95 141 VAL B C 1
ATOM 5709 O O . VAL B 1 141 ? -24.656 13.43 -10.383 1 95 141 VAL B O 1
ATOM 5712 N N . ASN B 1 142 ? -25.062 11.188 -10.523 1 95.44 142 ASN B N 1
ATOM 5713 C CA . ASN B 1 142 ? -26.453 11.336 -10.133 1 95.44 142 ASN B CA 1
ATOM 5714 C C . ASN B 1 142 ? -26.938 10.133 -9.328 1 95.44 142 ASN B C 1
ATOM 5716 O O . ASN B 1 142 ? -26.594 9 -9.633 1 95.44 142 ASN B O 1
ATOM 5720 N N . ALA B 1 143 ? -27.766 10.422 -8.242 1 97.38 143 ALA B N 1
ATOM 5721 C CA . ALA B 1 143 ? -28.281 9.359 -7.379 1 97.38 143 ALA B CA 1
ATOM 5722 C C . ALA B 1 143 ? -29.203 8.414 -8.156 1 97.38 143 ALA B C 1
ATOM 5724 O O . ALA B 1 143 ? -29.172 7.199 -7.949 1 97.38 143 ALA B O 1
ATOM 5725 N N . ALA B 1 144 ? -29.953 8.922 -9.031 1 96.06 144 ALA B N 1
ATOM 5726 C CA . ALA B 1 144 ? -30.969 8.156 -9.75 1 96.06 144 ALA B CA 1
ATOM 5727 C C . ALA B 1 144 ? -30.328 7.113 -10.656 1 96.06 144 ALA B C 1
ATOM 5729 O O . ALA B 1 144 ? -30.875 6.035 -10.867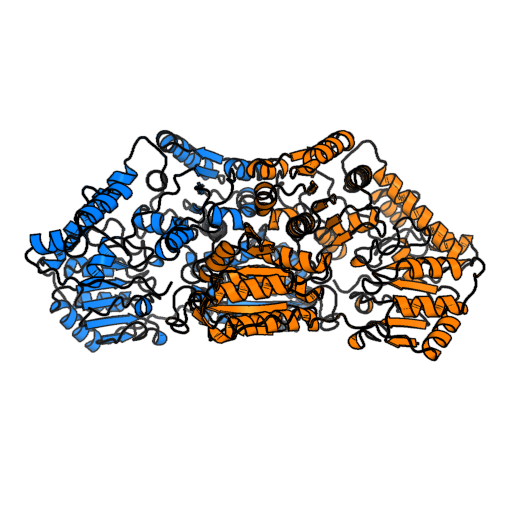 1 96.06 144 ALA B O 1
ATOM 5730 N N . THR B 1 145 ? -29.188 7.391 -11.195 1 96.5 145 THR B N 1
ATOM 5731 C CA . THR B 1 145 ? -28.531 6.484 -12.141 1 96.5 145 THR B CA 1
ATOM 5732 C C . THR B 1 145 ? -27.516 5.594 -11.43 1 96.5 145 THR B C 1
ATOM 5734 O O . THR B 1 145 ? -26.984 4.656 -12.023 1 96.5 145 THR B O 1
ATOM 5737 N N . LEU B 1 146 ? -27.25 5.859 -10.172 1 97.69 146 LEU B N 1
ATOM 5738 C CA . LEU B 1 146 ? -26.172 5.203 -9.438 1 97.69 146 LEU B CA 1
ATOM 5739 C C . LEU B 1 146 ? -26.359 3.689 -9.438 1 97.69 146 LEU B C 1
ATOM 5741 O O . LEU B 1 146 ? -25.406 2.947 -9.727 1 97.69 146 LEU B O 1
ATOM 5745 N N . PRO B 1 147 ? -27.578 3.125 -9.172 1 97.38 147 PRO B N 1
ATOM 5746 C CA . PRO B 1 147 ? -27.719 1.669 -9.234 1 97.38 147 PRO B CA 1
ATOM 5747 C C . PRO B 1 147 ? -27.406 1.1 -10.609 1 97.38 147 PRO B C 1
ATOM 5749 O O . PRO B 1 147 ? -26.797 0.029 -10.719 1 97.38 147 PRO B O 1
ATOM 5752 N N . HIS B 1 148 ? -27.797 1.835 -11.641 1 96.69 148 HIS B N 1
ATOM 5753 C CA . HIS B 1 148 ? -27.5 1.419 -13.008 1 96.69 148 HIS B CA 1
ATOM 5754 C C . HIS B 1 148 ? -26 1.384 -13.258 1 96.69 148 HIS B C 1
ATOM 5756 O O . HIS B 1 148 ? -25.5 0.461 -13.898 1 96.69 148 HIS B O 1
ATOM 5762 N N . VAL B 1 149 ? -25.297 2.375 -12.773 1 98 149 VAL B N 1
ATOM 5763 C CA . VAL B 1 149 ? -23.844 2.475 -12.945 1 98 149 VAL B CA 1
ATOM 5764 C C . VAL B 1 149 ? -23.172 1.279 -12.289 1 98 149 VAL B C 1
ATOM 5766 O O . VAL B 1 149 ? -22.25 0.686 -12.859 1 98 149 VAL B O 1
ATOM 5769 N N . ILE B 1 150 ? -23.609 0.929 -11.141 1 98.38 150 ILE B N 1
ATOM 5770 C CA . ILE B 1 150 ? -23.047 -0.204 -10.414 1 98.38 150 ILE B CA 1
ATOM 5771 C C . ILE B 1 150 ? -23.328 -1.497 -11.172 1 98.38 150 ILE B C 1
ATOM 5773 O O . ILE B 1 150 ? -22.453 -2.346 -11.32 1 98.38 150 ILE B O 1
ATOM 5777 N N . ASP B 1 151 ? -24.531 -1.662 -11.609 1 98.06 151 ASP B N 1
ATOM 5778 C CA . ASP B 1 151 ? -24.906 -2.836 -12.391 1 98.06 151 ASP B CA 1
ATOM 5779 C C . ASP B 1 151 ? -24.047 -2.959 -13.648 1 98.06 151 ASP B C 1
ATOM 5781 O O . ASP B 1 151 ? -23.562 -4.043 -13.969 1 98.06 151 ASP B O 1
ATOM 5785 N N . GLU B 1 152 ? -23.906 -1.817 -14.352 1 97.69 152 GLU B N 1
ATOM 5786 C CA . GLU B 1 152 ? -23.078 -1.77 -15.547 1 97.69 152 GLU B CA 1
ATOM 5787 C C . GLU B 1 152 ? -21.641 -2.145 -15.234 1 97.69 152 GLU B C 1
ATOM 5789 O O . GLU B 1 152 ? -21 -2.889 -15.984 1 97.69 152 GLU B O 1
ATOM 5794 N N . ALA B 1 153 ? -21.109 -1.608 -14.148 1 98.62 153 ALA B N 1
ATOM 5795 C CA . ALA B 1 153 ? -19.75 -1.901 -13.727 1 98.62 153 ALA B CA 1
ATOM 5796 C C . ALA B 1 153 ? -19.547 -3.402 -13.531 1 98.62 153 ALA B C 1
ATOM 5798 O O . ALA B 1 153 ? -18.547 -3.963 -13.992 1 98.62 153 ALA B O 1
ATOM 5799 N N . ILE B 1 154 ? -20.484 -4.043 -12.875 1 98.44 154 ILE B N 1
ATOM 5800 C CA . ILE B 1 154 ? -20.375 -5.473 -12.602 1 98.44 154 ILE B CA 1
ATOM 5801 C C . ILE B 1 154 ? -20.453 -6.254 -13.914 1 98.44 154 ILE B C 1
ATOM 5803 O O . ILE B 1 154 ? -19.656 -7.16 -14.156 1 98.44 154 ILE B O 1
ATOM 5807 N N . ARG B 1 155 ? -21.391 -5.902 -14.828 1 97.12 155 ARG B N 1
ATOM 5808 C CA . ARG B 1 155 ? -21.516 -6.562 -16.125 1 97.12 155 ARG B CA 1
ATOM 5809 C C . ARG B 1 155 ? -20.203 -6.465 -16.906 1 97.12 155 ARG B C 1
ATOM 5811 O O . ARG B 1 155 ? -19.766 -7.445 -17.516 1 97.12 155 ARG B O 1
ATOM 5818 N N . ARG B 1 156 ? -19.594 -5.336 -16.891 1 97.62 156 ARG B N 1
ATOM 5819 C CA . ARG B 1 156 ? -18.359 -5.133 -17.641 1 97.62 156 ARG B CA 1
ATOM 5820 C C . ARG B 1 156 ? -17.203 -5.891 -17 1 97.62 156 ARG B C 1
ATOM 5822 O O . ARG B 1 156 ? -16.328 -6.414 -17.688 1 97.62 156 ARG B O 1
ATOM 5829 N N . ALA B 1 157 ? -17.141 -5.898 -15.648 1 98.19 157 ALA B N 1
ATOM 5830 C CA . ALA B 1 157 ? -16.125 -6.691 -14.969 1 98.19 157 ALA B CA 1
ATOM 5831 C C . ALA B 1 157 ? -16.203 -8.156 -15.375 1 98.19 157 ALA B C 1
ATOM 5833 O O . ALA B 1 157 ? -15.195 -8.789 -15.672 1 98.19 157 ALA B O 1
ATOM 5834 N N . TYR B 1 158 ? -17.438 -8.719 -15.414 1 96.5 158 TYR B N 1
ATOM 5835 C CA . TYR B 1 158 ? -17.625 -10.102 -15.836 1 96.5 158 TYR B CA 1
ATOM 5836 C C . TYR B 1 158 ? -17.281 -10.281 -17.312 1 96.5 158 TYR B C 1
ATOM 5838 O O . TYR B 1 158 ? -16.578 -11.234 -17.672 1 96.5 158 TYR B O 1
ATOM 5846 N N . ALA B 1 159 ? -17.75 -9.344 -18.156 1 95.06 159 ALA B N 1
ATOM 5847 C CA . ALA B 1 159 ? -17.547 -9.453 -19.609 1 95.06 159 ALA B CA 1
ATOM 5848 C C . ALA B 1 159 ? -16.062 -9.453 -19.953 1 95.06 159 ALA B C 1
ATOM 5850 O O . ALA B 1 159 ? -15.633 -10.172 -20.859 1 95.06 159 ALA B O 1
ATOM 5851 N N . HIS B 1 160 ? -15.32 -8.695 -19.25 1 95.19 160 HIS B N 1
ATOM 5852 C CA . HIS B 1 160 ? -13.914 -8.539 -19.578 1 95.19 160 HIS B CA 1
ATOM 5853 C C . HIS B 1 160 ? -13.031 -9.367 -18.641 1 95.19 160 HIS B C 1
ATOM 5855 O O . HIS B 1 160 ? -11.812 -9.414 -18.797 1 95.19 160 HIS B O 1
ATOM 5861 N N . GLN B 1 161 ? -13.672 -10.055 -17.719 1 95.81 161 GLN B N 1
ATOM 5862 C CA . GLN B 1 161 ? -12.898 -10.734 -16.672 1 95.81 161 GLN B CA 1
ATOM 5863 C C . GLN B 1 161 ? -11.812 -9.828 -16.125 1 95.81 161 GLN B C 1
ATOM 5865 O O . GLN B 1 161 ? -10.633 -10.203 -16.094 1 95.81 161 GLN B O 1
ATOM 5870 N N . GLY B 1 162 ? -12.258 -8.648 -15.703 1 98.12 162 GLY B N 1
ATOM 5871 C CA . GLY B 1 162 ? -11.312 -7.609 -15.305 1 98.12 162 GLY B CA 1
ATOM 5872 C C . GLY B 1 162 ? -11.859 -6.699 -14.219 1 98.12 162 GLY B C 1
ATOM 5873 O O . GLY B 1 162 ? -12.711 -7.105 -13.43 1 98.12 162 GLY B O 1
ATOM 5874 N N . VAL B 1 163 ? -11.281 -5.469 -14.125 1 98.81 163 VAL B N 1
ATOM 5875 C CA . VAL B 1 163 ? -11.523 -4.562 -13.008 1 98.81 163 VAL B CA 1
ATOM 5876 C C . VAL B 1 163 ? -12.492 -3.461 -13.43 1 98.81 163 VAL B C 1
ATOM 5878 O O . VAL B 1 163 ? -12.383 -2.918 -14.531 1 98.81 163 VAL B O 1
ATOM 5881 N N . ALA B 1 164 ? -13.492 -3.188 -12.602 1 98.88 164 ALA B N 1
ATOM 5882 C CA . ALA B 1 164 ? -14.344 -2.006 -12.727 1 98.88 164 ALA B CA 1
ATOM 5883 C C . ALA B 1 164 ? -14.203 -1.101 -11.508 1 98.88 164 ALA B C 1
ATOM 5885 O O . ALA B 1 164 ? -14.094 -1.584 -10.375 1 98.88 164 ALA B O 1
ATOM 5886 N N . VAL B 1 165 ? -14.156 0.198 -11.734 1 98.81 165 VAL B N 1
ATOM 5887 C CA . VAL B 1 165 ? -14.031 1.186 -10.672 1 98.81 165 VAL B CA 1
ATOM 5888 C C . VAL B 1 165 ? -15.148 2.221 -10.789 1 98.81 165 VAL B C 1
ATOM 5890 O O . VAL B 1 165 ? -15.375 2.777 -11.867 1 98.81 165 VAL B O 1
ATOM 5893 N N . VAL B 1 166 ? -15.867 2.424 -9.719 1 98.62 166 VAL B N 1
ATOM 5894 C CA . VAL B 1 166 ? -16.875 3.473 -9.664 1 98.62 166 VAL B CA 1
ATOM 5895 C C . VAL B 1 166 ? -16.578 4.418 -8.5 1 98.62 166 VAL B C 1
ATOM 5897 O O . VAL B 1 166 ? -16.547 3.998 -7.344 1 98.62 166 VAL B O 1
ATOM 5900 N N . GLN B 1 167 ? -16.328 5.664 -8.82 1 97.88 167 GLN B N 1
ATOM 5901 C CA . GLN B 1 167 ? -16.219 6.707 -7.809 1 97.88 167 GLN B CA 1
ATOM 5902 C C . GLN B 1 167 ? -17.594 7.254 -7.434 1 97.88 167 GLN B C 1
ATOM 5904 O O . GLN B 1 167 ? -18.406 7.566 -8.305 1 97.88 167 GLN B O 1
ATOM 5909 N N . ILE B 1 168 ? -17.828 7.383 -6.121 1 97.69 168 ILE B N 1
ATOM 5910 C CA . ILE B 1 168 ? -19.156 7.719 -5.645 1 97.69 168 ILE B CA 1
ATOM 5911 C C . ILE B 1 168 ? -19.094 8.93 -4.723 1 97.69 168 ILE B C 1
ATOM 5913 O O . ILE B 1 168 ? -18.703 8.812 -3.557 1 97.69 168 ILE B O 1
ATOM 5917 N N . PRO B 1 169 ? -19.516 10.094 -5.195 1 96.38 169 PRO B N 1
ATOM 5918 C CA . PRO B 1 169 ? -19.641 11.227 -4.273 1 96.38 169 PRO B CA 1
ATOM 5919 C C . PRO B 1 169 ? -20.5 10.898 -3.053 1 96.38 169 PRO B C 1
ATOM 5921 O O . PRO B 1 169 ? -21.578 10.32 -3.193 1 96.38 169 PRO B O 1
ATOM 5924 N N . VAL B 1 170 ? -20.062 11.289 -1.921 1 94.62 170 VAL B N 1
ATOM 5925 C CA . VAL B 1 170 ? -20.562 10.781 -0.648 1 94.62 170 VAL B CA 1
ATOM 5926 C C . VAL B 1 170 ? -22.016 11.195 -0.459 1 94.62 170 VAL B C 1
ATOM 5928 O O . VAL B 1 170 ? -22.781 10.516 0.225 1 94.62 170 VAL B O 1
ATOM 5931 N N . ASP B 1 171 ? -22.5 12.25 -1.109 1 95 171 ASP B N 1
ATOM 5932 C CA . ASP B 1 171 ? -23.844 12.781 -0.892 1 95 171 ASP B CA 1
ATOM 5933 C C . ASP B 1 171 ? -24.875 12.023 -1.733 1 95 171 ASP B C 1
ATOM 5935 O O . ASP B 1 171 ? -26.062 12.055 -1.438 1 95 171 ASP B O 1
ATOM 5939 N N . LEU B 1 172 ? -24.422 11.281 -2.768 1 97.06 172 LEU B N 1
ATOM 5940 C CA . LEU B 1 172 ? -25.359 10.672 -3.715 1 97.06 172 LEU B CA 1
ATOM 5941 C C . LEU B 1 172 ? -26.078 9.492 -3.082 1 97.06 172 LEU B C 1
ATOM 5943 O O . LEU B 1 172 ? -27.312 9.414 -3.139 1 97.06 172 LEU B O 1
ATOM 5947 N N . PRO B 1 173 ? -25.438 8.609 -2.387 1 96.81 173 PRO B N 1
ATOM 5948 C CA . PRO B 1 173 ? -26.141 7.457 -1.829 1 96.81 173 PRO B CA 1
ATOM 5949 C C . PRO B 1 173 ? -27.156 7.844 -0.758 1 96.81 173 PRO B C 1
ATOM 5951 O O . PRO B 1 173 ? -28.062 7.062 -0.443 1 96.81 173 PRO B O 1
ATOM 5954 N N . TRP B 1 174 ? -27.094 9.008 -0.149 1 94.88 174 TRP B N 1
ATOM 5955 C CA . TRP B 1 174 ? -28.016 9.461 0.887 1 94.88 174 TRP B CA 1
ATOM 5956 C C . TRP B 1 174 ? -29.281 10.039 0.271 1 94.88 174 TRP B C 1
ATOM 5958 O O . TRP B 1 174 ? -30.25 10.328 0.982 1 94.88 174 TRP B O 1
ATOM 5968 N N . GLN B 1 175 ? -29.359 10.148 -1.019 1 96.25 175 GLN B N 1
ATOM 5969 C CA . GLN B 1 175 ? -30.531 10.711 -1.692 1 96.25 175 GLN B CA 1
ATOM 5970 C C . GLN B 1 175 ? -31.578 9.633 -1.965 1 96.25 175 GLN B C 1
ATOM 5972 O O . GLN B 1 175 ? -31.234 8.461 -2.143 1 96.25 175 GLN B O 1
ATOM 5977 N N . GLN B 1 176 ? -32.844 10.109 -2.02 1 96.81 176 GLN B N 1
ATOM 5978 C CA . GLN B 1 176 ? -33.969 9.227 -2.342 1 96.81 176 GLN B CA 1
ATOM 5979 C C . GLN B 1 176 ? -34.156 9.125 -3.852 1 96.81 176 GLN B C 1
ATOM 5981 O O . GLN B 1 176 ? -34.031 10.117 -4.57 1 96.81 176 GLN B O 1
ATOM 5986 N N . ILE B 1 177 ? -34.406 7.875 -4.258 1 96.75 177 ILE B N 1
ATOM 5987 C CA . ILE B 1 177 ? -34.812 7.629 -5.641 1 96.75 177 ILE B CA 1
ATOM 5988 C C . ILE B 1 177 ? -36.062 6.789 -5.676 1 96.75 177 ILE B C 1
ATOM 5990 O O . ILE B 1 177 ? -36.438 6.145 -4.688 1 96.75 177 ILE B O 1
ATOM 5994 N N . PRO B 1 178 ? -36.844 6.922 -6.758 1 94.62 178 PRO B N 1
ATOM 5995 C CA . PRO B 1 178 ? -38.031 6.055 -6.832 1 94.62 178 PRO B CA 1
ATOM 5996 C C . PRO B 1 178 ? -37.688 4.574 -6.715 1 94.62 178 PRO B C 1
ATOM 5998 O O . PRO B 1 178 ? -36.75 4.102 -7.375 1 94.62 178 PRO B O 1
ATOM 6001 N N . ALA B 1 179 ? -38.375 3.871 -5.926 1 92.75 179 ALA B N 1
ATOM 6002 C CA . ALA B 1 179 ? -38.094 2.469 -5.629 1 92.75 179 ALA B CA 1
ATOM 6003 C C . ALA B 1 179 ? -38.25 1.605 -6.883 1 92.75 179 ALA B C 1
ATOM 6005 O O . ALA B 1 179 ? -37.594 0.551 -6.988 1 92.75 179 ALA B O 1
ATOM 6006 N N . GLU B 1 180 ? -38.969 2.049 -7.805 1 90.5 180 GLU B N 1
ATOM 6007 C CA . GLU B 1 180 ? -39.25 1.274 -9.016 1 90.5 180 GLU B CA 1
ATOM 6008 C C . GLU B 1 180 ? -38.25 1.616 -10.125 1 90.5 180 GLU B C 1
ATOM 6010 O O . GLU B 1 180 ? -38.25 0.966 -11.172 1 90.5 180 GLU B O 1
ATOM 6015 N N . ASP B 1 181 ? -37.375 2.525 -9.852 1 87.44 181 ASP B N 1
ATOM 6016 C CA . ASP B 1 181 ? -36.5 3.057 -10.914 1 87.44 181 ASP B CA 1
ATOM 6017 C C . ASP B 1 181 ? -35.156 2.365 -10.93 1 87.44 181 ASP B C 1
ATOM 6019 O O . ASP B 1 181 ? -34.188 2.902 -11.469 1 87.44 181 ASP B O 1
ATOM 6023 N N . TRP B 1 182 ? -34.906 1.323 -10.32 1 88.62 182 TRP B N 1
ATOM 6024 C CA . TRP B 1 182 ? -33.656 0.572 -10.445 1 88.62 182 TRP B CA 1
ATOM 6025 C C . TRP B 1 182 ? -33.938 -0.92 -10.586 1 88.62 182 TRP B C 1
ATOM 6027 O O . TRP B 1 182 ? -35.031 -1.394 -10.242 1 88.62 182 TRP B O 1
ATOM 6037 N N . TYR B 1 183 ? -33.188 -1.555 -11.281 1 87.25 183 TYR B N 1
ATOM 6038 C CA . TYR B 1 183 ? -33.156 -3.012 -11.367 1 87.25 183 TYR B CA 1
ATOM 6039 C C . TYR B 1 183 ? -31.734 -3.535 -11.43 1 87.25 183 TYR B C 1
ATOM 6041 O O . TYR B 1 183 ? -30.797 -2.77 -11.672 1 87.25 183 TYR B O 1
ATOM 6049 N N . ALA B 1 184 ? -31.531 -4.766 -11.086 1 90.38 184 ALA B N 1
ATOM 6050 C CA . ALA B 1 184 ? -30.281 -5.492 -11.305 1 90.38 184 ALA B CA 1
ATOM 6051 C C . ALA B 1 184 ? -30.406 -6.453 -12.484 1 90.38 184 ALA B C 1
ATOM 6053 O O . ALA B 1 184 ? -31.438 -7.121 -12.641 1 90.38 184 ALA B O 1
ATOM 6054 N N . SER B 1 185 ? -29.391 -6.473 -13.266 1 91.12 185 SER B N 1
ATOM 6055 C CA . SER B 1 185 ? -29.438 -7.328 -14.445 1 91.12 185 SER B CA 1
ATOM 6056 C C . SER B 1 185 ? -28.891 -8.719 -14.148 1 91.12 185 SER B C 1
ATOM 6058 O O . SER B 1 185 ? -28.734 -9.539 -15.055 1 91.12 185 SER B O 1
ATOM 6060 N N . ALA B 1 186 ? -28.641 -9.031 -12.977 1 91.88 186 ALA B N 1
ATOM 6061 C CA . ALA B 1 186 ? -28.016 -10.281 -12.562 1 91.88 186 ALA B CA 1
ATOM 6062 C C . ALA B 1 186 ? -28.781 -11.492 -13.086 1 91.88 186 ALA B C 1
ATOM 6064 O O . ALA B 1 186 ? -28.188 -12.516 -13.438 1 91.88 186 ALA B O 1
ATOM 6065 N N . ASN B 1 187 ? -30.047 -11.422 -13.117 1 88.75 187 ASN B N 1
ATOM 6066 C CA . ASN B 1 187 ? -30.875 -12.523 -13.555 1 88.75 187 ASN B CA 1
ATOM 6067 C C . ASN B 1 187 ? -30.703 -12.812 -15.047 1 88.75 187 ASN B C 1
ATOM 6069 O O . ASN B 1 187 ? -31.078 -13.883 -15.523 1 88.75 187 ASN B O 1
ATOM 6073 N N . SER B 1 188 ? -30.141 -11.859 -15.672 1 89.12 188 SER B N 1
ATOM 6074 C CA . SER B 1 188 ? -29.938 -12.008 -17.109 1 89.12 188 SER B CA 1
ATOM 6075 C C . SER B 1 188 ? -28.547 -12.539 -17.422 1 89.12 188 SER B C 1
ATOM 6077 O O . SER B 1 188 ? -28.219 -12.812 -18.578 1 89.12 188 SER B O 1
ATOM 6079 N N . TYR B 1 189 ? -27.75 -12.586 -16.422 1 87.81 189 TYR B N 1
ATOM 6080 C CA . TYR B 1 189 ? -26.391 -13.078 -16.625 1 87.81 189 TYR B CA 1
ATOM 6081 C C . TYR B 1 189 ? -26.391 -14.516 -17.141 1 87.81 189 TYR B C 1
ATOM 6083 O O . TYR B 1 189 ? -27.172 -15.344 -16.656 1 87.81 189 TYR B O 1
ATOM 6091 N N . GLN B 1 190 ? -25.656 -14.727 -18.203 1 86.5 190 GLN B N 1
ATOM 6092 C CA . GLN B 1 190 ? -25.469 -16.062 -18.766 1 86.5 190 GLN B CA 1
ATOM 6093 C C . GLN B 1 190 ? -24 -16.406 -18.875 1 86.5 190 GLN B C 1
ATOM 6095 O O . GLN B 1 190 ? -23.172 -15.578 -19.25 1 86.5 190 GLN B O 1
ATOM 6100 N N . THR B 1 191 ? -23.766 -17.656 -18.5 1 84.56 191 THR B N 1
ATOM 6101 C CA . THR B 1 191 ? -22.422 -18.156 -18.766 1 84.56 191 THR B CA 1
ATOM 6102 C C . THR B 1 191 ? -22.266 -18.547 -20.234 1 84.56 191 THR B C 1
ATOM 6104 O O . THR B 1 191 ? -23.078 -19.297 -20.781 1 84.56 191 THR B O 1
ATOM 6107 N N . PRO B 1 192 ? -21.266 -18 -20.844 1 82.06 192 PRO B N 1
ATOM 6108 C CA . PRO B 1 192 ? -21.094 -18.344 -22.25 1 82.06 192 PRO B CA 1
ATOM 6109 C C . PRO B 1 192 ? -20.875 -19.844 -22.484 1 82.06 192 PRO B C 1
ATOM 6111 O O . PRO B 1 192 ? -20.203 -20.5 -21.688 1 82.06 192 PRO B O 1
ATOM 6114 N N . LEU B 1 193 ? -21.406 -20.281 -23.625 1 85.75 193 LEU B N 1
ATOM 6115 C CA . LEU B 1 193 ? -21.078 -21.625 -24.047 1 85.75 193 LEU B CA 1
ATOM 6116 C C . LEU B 1 193 ? -19.641 -21.703 -24.578 1 85.75 193 LEU B C 1
ATOM 6118 O O . LEU B 1 193 ? -19.188 -20.797 -25.266 1 85.75 193 LEU B O 1
ATOM 6122 N N . LEU B 1 194 ? -19 -22.781 -24.219 1 89.38 194 LEU B N 1
ATOM 6123 C CA . LEU B 1 194 ? -17.609 -22.938 -24.656 1 89.38 194 LEU B CA 1
ATOM 6124 C C . LEU B 1 194 ? -17.531 -23.422 -26.094 1 89.38 194 LEU B C 1
ATOM 6126 O O . LEU B 1 194 ? -18.344 -24.25 -26.516 1 89.38 194 LEU B O 1
ATOM 6130 N N . PRO B 1 195 ? -16.641 -22.906 -26.891 1 91.75 195 PRO B N 1
ATOM 6131 C CA . PRO B 1 195 ? -16.547 -23.219 -28.312 1 91.75 195 PRO B CA 1
ATOM 6132 C C . PRO B 1 195 ? -16.094 -24.656 -28.562 1 91.75 195 PRO B C 1
ATOM 6134 O O . PRO B 1 195 ? -15.219 -25.172 -27.859 1 91.75 195 PRO B O 1
ATOM 6137 N N . GLU B 1 196 ? -16.688 -25.266 -29.594 1 96.12 196 GLU B N 1
ATOM 6138 C CA . GLU B 1 196 ? -16.297 -26.594 -30.062 1 96.12 196 GLU B CA 1
ATOM 6139 C C . GLU B 1 196 ? -15.086 -26.516 -30.984 1 96.12 196 GLU B C 1
ATOM 6141 O O . GLU B 1 196 ? -14.922 -25.531 -31.719 1 96.12 196 GLU B O 1
ATOM 6146 N N . PRO B 1 197 ? -14.266 -27.578 -30.969 1 97.31 197 PRO B N 1
ATOM 6147 C CA . PRO B 1 197 ? -13.102 -27.547 -31.859 1 97.31 197 PRO B CA 1
ATOM 6148 C C . PRO B 1 197 ? -13.453 -27.938 -33.281 1 97.31 197 PRO B C 1
ATOM 6150 O O . PRO B 1 197 ? -14.391 -28.703 -33.531 1 97.31 197 PRO B O 1
ATOM 6153 N N . ASP B 1 198 ? -12.703 -27.312 -34.25 1 96.44 198 ASP B N 1
ATOM 6154 C CA . ASP B 1 198 ? -12.773 -27.75 -35.625 1 96.44 198 ASP B CA 1
ATOM 6155 C C . ASP B 1 198 ? -12.305 -29.188 -35.781 1 96.44 198 ASP B C 1
ATOM 6157 O O . ASP B 1 198 ? -11.164 -29.516 -35.438 1 96.44 198 ASP B O 1
ATOM 6161 N N . VAL B 1 199 ? -13.102 -30.031 -36.406 1 96.5 199 VAL B N 1
ATOM 6162 C CA . VAL B 1 199 ? -12.867 -31.469 -36.5 1 96.5 199 VAL B CA 1
ATOM 6163 C C . VAL B 1 199 ? -11.617 -31.75 -37.312 1 96.5 199 VAL B C 1
ATOM 6165 O O . VAL B 1 199 ? -10.812 -32.625 -36.969 1 96.5 199 VAL B O 1
ATOM 6168 N N . GLN B 1 200 ? -11.43 -31.078 -38.406 1 97.31 200 GLN B N 1
ATOM 6169 C CA . GLN B 1 200 ? -10.273 -31.281 -39.25 1 97.31 200 GLN B CA 1
ATOM 6170 C C . GLN B 1 200 ? -8.977 -30.906 -38.562 1 97.31 200 GLN B C 1
ATOM 6172 O O . GLN B 1 200 ? -7.965 -31.594 -38.688 1 97.31 200 GLN B O 1
ATOM 6177 N N . ALA B 1 201 ? -9.062 -29.781 -37.906 1 97.31 201 ALA B N 1
ATOM 6178 C CA . ALA B 1 201 ? -7.891 -29.344 -37.125 1 97.31 201 ALA B CA 1
ATOM 6179 C C . ALA B 1 201 ? -7.523 -30.359 -36.062 1 97.31 201 ALA B C 1
ATOM 6181 O O . ALA B 1 201 ? -6.344 -30.641 -35.844 1 97.31 201 ALA B O 1
ATOM 6182 N N . VAL B 1 202 ? -8.547 -30.906 -35.406 1 98.38 202 VAL B N 1
ATOM 6183 C CA . VAL B 1 202 ? -8.328 -31.906 -34.375 1 98.38 202 VAL B CA 1
ATOM 6184 C C . VAL B 1 202 ? -7.695 -33.156 -34.969 1 98.38 202 VAL B C 1
ATOM 6186 O O . VAL B 1 202 ? -6.777 -33.75 -34.375 1 98.38 202 VAL B O 1
ATOM 6189 N N . THR B 1 203 ? -8.164 -33.562 -36.094 1 98.19 203 THR B N 1
ATOM 6190 C CA . THR B 1 203 ? -7.633 -34.75 -36.781 1 98.19 203 THR B CA 1
ATOM 6191 C C . THR B 1 203 ? -6.164 -34.562 -37.125 1 98.19 203 THR B C 1
ATOM 6193 O O . THR B 1 203 ? -5.332 -35.438 -36.875 1 98.19 203 THR B O 1
ATOM 6196 N N . ARG B 1 204 ? -5.867 -33.469 -37.719 1 98.25 204 ARG B N 1
ATOM 6197 C CA . ARG B 1 204 ? -4.484 -33.156 -38.062 1 98.25 204 ARG B CA 1
ATOM 6198 C C . ARG B 1 204 ? -3.592 -33.125 -36.844 1 98.25 204 ARG B C 1
ATOM 6200 O O . ARG B 1 204 ? -2.479 -33.625 -36.844 1 98.25 204 ARG B O 1
ATOM 6207 N N . LEU B 1 205 ? -4.086 -32.469 -35.812 1 98.44 205 LEU B N 1
ATOM 6208 C CA . LEU B 1 205 ? -3.367 -32.375 -34.562 1 98.44 205 LEU B CA 1
ATOM 6209 C C . LEU B 1 205 ? -3.104 -33.781 -34 1 98.44 205 LEU B C 1
ATOM 6211 O O . LEU B 1 205 ? -1.978 -34.094 -33.594 1 98.44 205 LEU B O 1
ATOM 6215 N N . THR B 1 206 ? -4.117 -34.594 -34.031 1 98.19 206 THR B N 1
ATOM 6216 C CA . THR B 1 206 ? -4.031 -35.938 -33.5 1 98.19 206 THR B CA 1
ATOM 6217 C C . THR B 1 206 ? -2.992 -36.75 -34.281 1 98.19 206 THR B C 1
ATOM 6219 O O . THR B 1 206 ? -2.178 -37.469 -33.688 1 98.19 206 THR B O 1
ATOM 6222 N N . GLN B 1 207 ? -2.984 -36.656 -35.531 1 98 207 GLN B N 1
ATOM 6223 C CA . GLN B 1 207 ? -2.035 -37.375 -36.375 1 98 207 GLN B CA 1
ATOM 6224 C C . GLN B 1 207 ? -0.602 -36.938 -36.094 1 98 207 GLN B C 1
ATOM 6226 O O . GLN B 1 207 ? 0.31 -37.75 -36.062 1 98 207 GLN B O 1
ATOM 6231 N N . THR B 1 208 ? -0.453 -35.688 -35.906 1 98.06 208 THR B N 1
ATOM 6232 C CA . THR B 1 208 ? 0.868 -35.156 -35.594 1 98.06 208 THR B CA 1
ATOM 6233 C C . THR B 1 208 ? 1.361 -35.688 -34.25 1 98.06 208 THR B C 1
ATOM 6235 O O . THR B 1 208 ? 2.529 -36.062 -34.125 1 98.06 208 THR B O 1
ATOM 6238 N N . LEU B 1 209 ? 0.515 -35.75 -33.281 1 97.56 209 LEU B N 1
ATOM 6239 C CA . LEU B 1 209 ? 0.857 -36.25 -31.953 1 97.56 209 LEU B CA 1
ATOM 6240 C C . LEU B 1 209 ? 1.254 -37.719 -32.031 1 97.56 209 LEU B C 1
ATOM 6242 O O . LEU B 1 209 ? 2.217 -38.156 -31.391 1 97.56 209 LEU B O 1
ATOM 6246 N N . LEU B 1 210 ? 0.551 -38.469 -32.812 1 96.75 210 LEU B N 1
ATOM 6247 C CA . LEU B 1 210 ? 0.782 -39.906 -32.938 1 96.75 210 LEU B CA 1
ATOM 6248 C C . LEU B 1 210 ? 2.111 -40.188 -33.625 1 96.75 210 LEU B C 1
ATOM 6250 O O . LEU B 1 210 ? 2.754 -41.219 -33.375 1 96.75 210 LEU B O 1
ATOM 6254 N N . ALA B 1 211 ? 2.539 -39.312 -34.438 1 96.69 211 ALA B N 1
ATOM 6255 C CA . ALA B 1 211 ? 3.771 -39.469 -35.219 1 96.69 211 ALA B CA 1
ATOM 6256 C C . ALA B 1 211 ? 4.98 -38.969 -34.406 1 96.69 211 ALA B C 1
ATOM 6258 O O . ALA B 1 211 ? 6.125 -39.219 -34.812 1 96.69 211 ALA B O 1
ATOM 6259 N N . ALA B 1 212 ? 4.785 -38.406 -33.312 1 97.12 212 ALA B N 1
ATOM 6260 C CA . ALA B 1 212 ? 5.844 -37.75 -32.531 1 97.12 212 ALA B CA 1
ATOM 6261 C C . ALA B 1 212 ? 6.75 -38.781 -31.875 1 97.12 212 ALA B C 1
ATOM 6263 O O . ALA B 1 212 ? 6.273 -39.812 -31.391 1 97.12 212 ALA B O 1
ATOM 6264 N N . GLU B 1 213 ? 8.016 -38.5 -31.828 1 96.88 213 GLU B N 1
ATOM 6265 C CA . GLU B 1 213 ? 8.977 -39.344 -31.109 1 96.88 213 GLU B CA 1
ATOM 6266 C C . GLU B 1 213 ? 9.094 -38.938 -29.641 1 96.88 213 GLU B C 1
ATOM 6268 O O . GLU B 1 213 ? 9.25 -39.781 -28.766 1 96.88 213 GLU B O 1
ATOM 6273 N N . ARG B 1 214 ? 9.109 -37.594 -29.391 1 98.38 214 ARG B N 1
ATOM 6274 C CA . ARG B 1 214 ? 9.273 -37.062 -28.047 1 98.38 214 ARG B CA 1
ATOM 6275 C C . ARG B 1 214 ? 8.188 -36.031 -27.734 1 98.38 214 ARG B C 1
ATOM 6277 O O . ARG B 1 214 ? 8.492 -34.875 -27.438 1 98.38 214 ARG B O 1
ATOM 6284 N N . PRO B 1 215 ? 6.922 -36.438 -27.688 1 98.5 215 PRO B N 1
ATOM 6285 C CA . PRO B 1 215 ? 5.832 -35.469 -27.438 1 98.5 215 PRO B CA 1
ATOM 6286 C C . PRO B 1 215 ? 5.719 -35.094 -25.969 1 98.5 215 PRO B C 1
ATOM 6288 O O . PRO B 1 215 ? 6.051 -35.875 -25.094 1 98.5 215 PRO B O 1
ATOM 6291 N N . LEU B 1 216 ? 5.273 -33.875 -25.75 1 98.56 216 LEU B N 1
ATOM 6292 C CA . LEU B 1 216 ? 4.926 -33.344 -24.438 1 98.56 216 LEU B CA 1
ATOM 6293 C C . LEU B 1 216 ? 3.582 -32.625 -24.484 1 98.56 216 LEU B C 1
ATOM 6295 O O . LEU B 1 216 ? 3.273 -31.938 -25.469 1 98.56 216 LEU B O 1
ATOM 6299 N N . ILE B 1 217 ? 2.773 -32.781 -23.453 1 98.75 217 ILE B N 1
ATOM 6300 C CA . ILE B 1 217 ? 1.605 -31.922 -23.234 1 98.75 217 ILE B CA 1
ATOM 6301 C C . ILE B 1 217 ? 1.917 -30.875 -22.172 1 98.75 217 ILE B C 1
ATOM 6303 O O . ILE B 1 217 ? 2.289 -31.219 -21.047 1 98.75 217 ILE B O 1
ATOM 6307 N N . TYR B 1 218 ? 1.859 -29.594 -22.531 1 98.56 218 TYR B N 1
ATOM 6308 C CA . TYR B 1 218 ? 2.109 -28.453 -21.656 1 98.56 218 TYR B CA 1
ATOM 6309 C C . TYR B 1 218 ? 0.835 -27.641 -21.438 1 98.56 218 TYR B C 1
ATOM 6311 O O . TYR B 1 218 ? 0.42 -26.875 -22.297 1 98.56 218 TYR B O 1
ATOM 6319 N N . TYR B 1 219 ? 0.179 -27.781 -20.25 1 98.62 219 TYR B N 1
ATOM 6320 C CA . TYR B 1 219 ? -1.121 -27.156 -20.031 1 98.62 219 TYR B CA 1
ATOM 6321 C C . TYR B 1 219 ? -1.025 -26.047 -19 1 98.62 219 TYR B C 1
ATOM 6323 O O . TYR B 1 219 ? -0.116 -26.031 -18.172 1 98.62 219 TYR B O 1
ATOM 6331 N N . GLY B 1 220 ? -1.861 -25 -19.141 1 97.75 220 GLY B N 1
ATOM 6332 C CA . GLY B 1 220 ? -2.01 -23.906 -18.188 1 97.75 220 GLY B CA 1
ATOM 6333 C C . GLY B 1 220 ? -3.365 -23.875 -17.516 1 97.75 220 GLY B C 1
ATOM 6334 O O . GLY B 1 220 ? -4.09 -24.875 -17.531 1 97.75 220 GLY B O 1
ATOM 6335 N N . ILE B 1 221 ? -3.664 -22.797 -16.922 1 95.62 221 ILE B N 1
ATOM 6336 C CA . ILE B 1 221 ? -4.863 -22.656 -16.109 1 95.62 221 ILE B CA 1
ATOM 6337 C C . ILE B 1 221 ? -6.105 -22.734 -17 1 95.62 221 ILE B C 1
ATOM 6339 O O . ILE B 1 221 ? -7.203 -23.031 -16.516 1 95.62 221 ILE B O 1
ATOM 6343 N N . GLY B 1 222 ? -5.945 -22.531 -18.266 1 96.12 222 GLY B N 1
ATOM 6344 C CA . GLY B 1 222 ? -7.059 -22.672 -19.188 1 96.12 222 GLY B CA 1
ATOM 6345 C C . GLY B 1 222 ? -7.586 -24.094 -19.281 1 96.12 222 GLY B C 1
ATOM 6346 O O . GLY B 1 222 ? -8.688 -24.312 -19.797 1 96.12 222 GLY B O 1
ATOM 6347 N N . ALA B 1 223 ? -6.84 -25.031 -18.797 1 97.56 223 ALA B N 1
ATOM 6348 C CA . ALA B 1 223 ? -7.246 -26.438 -18.797 1 97.56 223 ALA B CA 1
ATOM 6349 C C . ALA B 1 223 ? -7.816 -26.844 -17.438 1 97.56 223 ALA B C 1
ATOM 6351 O O . ALA B 1 223 ? -7.867 -28.031 -17.109 1 97.56 223 ALA B O 1
ATOM 6352 N N . ARG B 1 224 ? -8.188 -25.906 -16.641 1 95.19 224 ARG B N 1
ATOM 6353 C CA . ARG B 1 224 ? -8.586 -26.141 -15.258 1 95.19 224 ARG B CA 1
ATOM 6354 C C . ARG B 1 224 ? -9.672 -27.203 -15.172 1 95.19 224 ARG B C 1
ATOM 6356 O O . ARG B 1 224 ? -9.695 -28 -14.227 1 95.19 224 ARG B O 1
ATOM 6363 N N . LYS B 1 225 ? -10.586 -27.344 -16.125 1 94.81 225 LYS B N 1
ATOM 6364 C CA . LYS B 1 225 ? -11.695 -28.281 -16.078 1 94.81 225 LYS B CA 1
ATOM 6365 C C . LYS B 1 225 ? -11.391 -29.531 -16.891 1 94.81 225 LYS B C 1
ATOM 6367 O O . LYS B 1 225 ? -12.25 -30.406 -17.047 1 94.81 225 LYS B O 1
ATOM 6372 N N . ALA B 1 226 ? -10.188 -29.625 -17.344 1 98 226 ALA B N 1
ATOM 6373 C CA . ALA B 1 226 ? -9.867 -30.688 -18.281 1 98 226 ALA B CA 1
ATOM 6374 C C . ALA B 1 226 ? -8.906 -31.703 -17.672 1 98 226 ALA B C 1
ATOM 6376 O O . ALA B 1 226 ? -8.211 -32.438 -18.375 1 98 226 ALA B O 1
ATOM 6377 N N . GLY B 1 227 ? -8.797 -31.734 -16.312 1 98.25 227 GLY B N 1
ATOM 6378 C CA . GLY B 1 227 ? -7.848 -32.594 -15.633 1 98.25 227 GLY B CA 1
ATOM 6379 C C . GLY B 1 227 ? -8.008 -34.062 -16 1 98.25 227 GLY B C 1
ATOM 6380 O O . GLY B 1 227 ? -7.02 -34.75 -16.266 1 98.25 227 GLY B O 1
ATOM 6381 N N . LYS B 1 228 ? -9.203 -34.562 -16.062 1 98.06 228 LYS B N 1
ATOM 6382 C CA . LYS B 1 228 ? -9.484 -35.969 -16.391 1 98.06 228 LYS B CA 1
ATOM 6383 C C . LYS B 1 228 ? -9.062 -36.281 -17.812 1 98.06 228 LYS B C 1
ATOM 6385 O O . LYS B 1 228 ? -8.445 -37.312 -18.078 1 98.06 228 LYS B O 1
ATOM 6390 N N . GLU B 1 229 ? -9.414 -35.406 -18.719 1 98.62 229 GLU B N 1
ATOM 6391 C CA . GLU B 1 229 ? -9.055 -35.594 -20.125 1 98.62 229 GLU B CA 1
ATOM 6392 C C . GLU B 1 229 ? -7.543 -35.562 -20.312 1 98.62 229 GLU B C 1
ATOM 6394 O O . GLU B 1 229 ? -6.992 -36.312 -21.125 1 98.62 229 GLU B O 1
ATOM 6399 N N . LEU B 1 230 ? -6.879 -34.656 -19.594 1 98.81 230 LEU B N 1
ATOM 6400 C CA . LEU B 1 230 ? -5.426 -34.562 -19.656 1 98.81 230 LEU B CA 1
ATOM 6401 C C . LEU B 1 230 ? -4.77 -35.875 -19.219 1 98.81 230 LEU B C 1
ATOM 6403 O O . LEU B 1 230 ? -3.895 -36.406 -19.906 1 98.81 230 LEU B O 1
ATOM 6407 N N . GLU B 1 231 ? -5.172 -36.375 -18.062 1 98.38 231 GLU B N 1
ATOM 6408 C CA . GLU B 1 231 ? -4.617 -37.594 -17.516 1 98.38 231 GLU B CA 1
ATOM 6409 C C . GLU B 1 231 ? -4.887 -38.781 -18.453 1 98.38 231 GLU B C 1
ATOM 6411 O O . GLU B 1 231 ? -4 -39.594 -18.703 1 98.38 231 GLU B O 1
ATOM 6416 N N . GLN B 1 232 ? -6.105 -38.844 -18.969 1 98.56 232 GLN B N 1
ATOM 6417 C CA . GLN B 1 232 ? -6.473 -39.938 -19.875 1 98.56 232 GLN B CA 1
ATOM 6418 C C . GLN B 1 232 ? -5.656 -39.875 -21.156 1 98.56 232 GLN B C 1
ATOM 6420 O O . GLN B 1 232 ? -5.207 -40.906 -21.656 1 98.56 232 GLN B O 1
ATOM 6425 N N . LEU B 1 233 ? -5.543 -38.719 -21.688 1 98.69 233 LEU B N 1
ATOM 6426 C CA . LEU B 1 233 ? -4.77 -38.562 -22.922 1 98.69 233 LEU B CA 1
ATOM 6427 C C . LEU B 1 233 ? -3.318 -38.969 -22.703 1 98.69 233 LEU B C 1
ATOM 6429 O O . LEU B 1 233 ? -2.729 -39.656 -23.547 1 98.69 233 LEU B O 1
ATOM 6433 N N . SER B 1 234 ? -2.725 -38.531 -21.609 1 98.75 234 SER B N 1
ATOM 6434 C CA . SER B 1 234 ? -1.365 -38.906 -21.234 1 98.75 234 SER B CA 1
ATOM 6435 C C . SER B 1 234 ? -1.216 -40.438 -21.141 1 98.75 234 SER B C 1
ATOM 6437 O O . SER B 1 234 ? -0.279 -41 -21.703 1 98.75 234 SER B O 1
ATOM 6439 N N . LYS B 1 235 ? -2.123 -41.094 -20.5 1 98 235 LYS B N 1
ATOM 6440 C CA . LYS B 1 235 ? -2.102 -42.531 -20.328 1 98 235 LYS B CA 1
ATOM 6441 C C . LYS B 1 235 ? -2.268 -43.25 -21.656 1 98 235 LYS B C 1
ATOM 6443 O O . LYS B 1 235 ? -1.569 -44.219 -21.938 1 98 235 LYS B O 1
ATOM 6448 N N . THR B 1 236 ? -3.195 -42.75 -22.438 1 98.38 236 THR B N 1
ATOM 6449 C CA . THR B 1 236 ? -3.564 -43.406 -23.688 1 98.38 236 THR B CA 1
ATOM 6450 C C . THR B 1 236 ? -2.445 -43.281 -24.719 1 98.38 236 THR B C 1
ATOM 6452 O O . THR B 1 236 ? -2.082 -44.25 -25.375 1 98.38 236 THR B O 1
ATOM 6455 N N . LEU B 1 237 ? -1.847 -42.125 -24.797 1 98.38 237 LEU B N 1
ATOM 6456 C CA . LEU B 1 237 ? -0.879 -41.875 -25.859 1 98.38 237 LEU B CA 1
ATOM 6457 C C . LEU B 1 237 ? 0.547 -42 -25.328 1 98.38 237 LEU B C 1
ATOM 6459 O O . LEU B 1 237 ? 1.505 -41.938 -26.109 1 98.38 237 LEU B O 1
ATOM 6463 N N . LYS B 1 238 ? 0.688 -42.25 -24.031 1 98.44 238 LYS B N 1
ATOM 6464 C CA . LYS B 1 238 ? 2 -42.344 -23.391 1 98.44 238 LYS B CA 1
ATOM 6465 C C . LYS B 1 238 ? 2.811 -41.062 -23.641 1 98.44 238 LYS B C 1
ATOM 6467 O O . LYS B 1 238 ? 3.949 -41.125 -24.109 1 98.44 238 LYS B O 1
ATOM 6472 N N . ILE B 1 239 ? 2.195 -39.906 -23.312 1 98.75 239 ILE B N 1
ATOM 6473 C CA . ILE B 1 239 ? 2.82 -38.594 -23.422 1 98.75 239 ILE B CA 1
ATOM 6474 C C . ILE B 1 239 ? 2.906 -37.938 -22.047 1 98.75 239 ILE B C 1
ATOM 6476 O O . ILE B 1 239 ? 1.89 -37.781 -21.359 1 98.75 239 ILE B O 1
ATOM 6480 N N . PRO B 1 240 ? 4.113 -37.562 -21.547 1 98.75 240 PRO B N 1
ATOM 6481 C CA . PRO B 1 240 ? 4.219 -36.906 -20.25 1 98.75 240 PRO B CA 1
ATOM 6482 C C . PRO B 1 240 ? 3.49 -35.562 -20.219 1 98.75 240 PRO B C 1
ATOM 6484 O O . PRO B 1 240 ? 3.311 -34.938 -21.266 1 98.75 240 PRO B O 1
ATOM 6487 N N . LEU B 1 241 ? 3.072 -35.188 -19 1 98.75 241 LEU B N 1
ATOM 6488 C CA . LEU B 1 241 ? 2.387 -33.938 -18.766 1 98.75 241 LEU B CA 1
ATOM 6489 C C . LEU B 1 241 ? 3.305 -32.938 -18.047 1 98.75 241 LEU B C 1
ATOM 6491 O O . LEU B 1 241 ? 4.082 -33.344 -17.172 1 98.75 241 LEU B O 1
ATOM 6495 N N . MET B 1 242 ? 3.27 -31.734 -18.438 1 97.75 242 MET B N 1
ATOM 6496 C CA . MET B 1 242 ? 3.818 -30.641 -17.641 1 97.75 242 MET B CA 1
ATOM 6497 C C . MET B 1 242 ? 2.842 -29.469 -17.594 1 97.75 242 MET B C 1
ATOM 6499 O O . MET B 1 242 ? 1.901 -29.406 -18.391 1 97.75 242 MET B O 1
ATOM 6503 N N . SER B 1 243 ? 2.975 -28.547 -16.656 1 97.88 243 SER B N 1
ATOM 6504 C CA . SER B 1 243 ? 2.051 -27.438 -16.516 1 97.88 243 SER B CA 1
ATOM 6505 C C . SER B 1 243 ? 2.789 -26.156 -16.141 1 97.88 243 SER B C 1
ATOM 6507 O O . SER B 1 243 ? 3.963 -26.188 -15.758 1 97.88 243 SER B O 1
ATOM 6509 N N . THR B 1 244 ? 2.1 -25.047 -16.344 1 96.44 244 THR B N 1
ATOM 6510 C CA . THR B 1 244 ? 2.537 -23.844 -15.641 1 96.44 244 THR B CA 1
ATOM 6511 C C . THR B 1 244 ? 2.346 -23.984 -14.133 1 96.44 244 THR B C 1
ATOM 6513 O O . THR B 1 244 ? 1.617 -24.875 -13.68 1 96.44 244 THR B O 1
ATOM 6516 N N . TYR B 1 245 ? 3.002 -23.156 -13.359 1 96 245 TYR B N 1
ATOM 6517 C CA . TYR B 1 245 ? 2.92 -23.234 -11.906 1 96 245 TYR B CA 1
ATOM 6518 C C . TYR B 1 245 ? 1.496 -22.984 -11.43 1 96 245 TYR B C 1
ATOM 6520 O O . TYR B 1 245 ? 0.975 -23.734 -10.594 1 96 245 TYR B O 1
ATOM 6528 N N . PRO B 1 246 ? 0.801 -21.969 -12 1 96 246 PRO B N 1
ATOM 6529 C CA . PRO B 1 246 ? -0.556 -21.734 -11.5 1 96 246 PRO B CA 1
ATOM 6530 C C . PRO B 1 246 ? -1.508 -22.891 -11.805 1 96 246 PRO B C 1
ATOM 6532 O O . PRO B 1 246 ? -2.564 -23.016 -11.18 1 96 246 PRO B O 1
ATOM 6535 N N . ALA B 1 247 ? -1.153 -23.766 -12.75 1 97.19 247 ALA B N 1
ATOM 6536 C CA . ALA B 1 247 ? -2.02 -24.875 -13.164 1 97.19 247 ALA B CA 1
ATOM 6537 C C . ALA B 1 247 ? -1.739 -26.125 -12.344 1 97.19 247 ALA B C 1
ATOM 6539 O O . ALA B 1 247 ? -2.383 -27.156 -12.539 1 97.19 247 ALA B O 1
ATOM 6540 N N . LYS B 1 248 ? -0.796 -26.062 -11.414 1 97.38 248 LYS B N 1
ATOM 6541 C CA . LYS B 1 248 ? -0.559 -27.156 -10.484 1 97.38 248 LYS B CA 1
ATOM 6542 C C . LYS B 1 248 ? -1.853 -27.594 -9.797 1 97.38 248 LYS B C 1
ATOM 6544 O O . LYS B 1 248 ? -2.654 -26.75 -9.391 1 97.38 248 LYS B O 1
ATOM 6549 N N . GLY B 1 249 ? -2.068 -28.844 -9.664 1 97.06 249 GLY B N 1
ATOM 6550 C CA . GLY B 1 249 ? -3.242 -29.359 -8.969 1 97.06 249 GLY B CA 1
ATOM 6551 C C . GLY B 1 249 ? -4.355 -29.781 -9.914 1 97.06 249 GLY B C 1
ATOM 6552 O O . GLY B 1 249 ? -5.277 -30.5 -9.523 1 97.06 249 GLY B O 1
ATOM 6553 N N . ILE B 1 250 ? -4.293 -29.297 -11.25 1 97.88 250 ILE B N 1
ATOM 6554 C CA . ILE B 1 250 ? -5.293 -29.719 -12.227 1 97.88 250 ILE B CA 1
ATOM 6555 C C . ILE B 1 250 ? -5.203 -31.234 -12.438 1 97.88 250 ILE B C 1
ATOM 6557 O O . ILE B 1 250 ? -6.227 -31.906 -12.555 1 97.88 250 ILE B O 1
ATOM 6561 N N . VAL B 1 251 ? -3.982 -31.734 -12.602 1 98.06 251 VAL B N 1
ATOM 6562 C CA . VAL B 1 251 ? -3.654 -33.156 -12.5 1 98.06 251 VAL B CA 1
ATOM 6563 C C . VAL B 1 251 ? -2.934 -33.406 -11.18 1 98.06 251 VAL B C 1
ATOM 6565 O O . VAL B 1 251 ? -2.152 -32.594 -10.711 1 98.06 251 VAL B O 1
ATOM 6568 N N . ALA B 1 252 ? -3.256 -34.562 -10.586 1 97.94 252 ALA B N 1
ATOM 6569 C CA . ALA B 1 252 ? -2.65 -34.875 -9.297 1 97.94 252 ALA B CA 1
ATOM 6570 C C . ALA B 1 252 ? -1.128 -34.875 -9.383 1 97.94 252 ALA B C 1
ATOM 6572 O O . ALA B 1 252 ? -0.55 -35.406 -10.336 1 97.94 252 ALA B O 1
ATOM 6573 N N . ASP B 1 253 ? -0.526 -34.312 -8.352 1 97.5 253 ASP B N 1
ATOM 6574 C CA . ASP B 1 253 ? 0.929 -34.188 -8.328 1 97.5 253 ASP B CA 1
ATOM 6575 C C . ASP B 1 253 ? 1.581 -35.594 -8.367 1 97.5 253 ASP B C 1
ATOM 6577 O O . ASP B 1 253 ? 2.682 -35.75 -8.898 1 97.5 253 ASP B O 1
ATOM 6581 N N . ARG B 1 254 ? 0.905 -36.562 -7.926 1 96.5 254 ARG B N 1
ATOM 6582 C CA . ARG B 1 254 ? 1.467 -37.875 -7.809 1 96.5 254 ARG B CA 1
ATOM 6583 C C . ARG B 1 254 ? 1.33 -38.656 -9.125 1 96.5 254 ARG B C 1
ATOM 6585 O O . ARG B 1 254 ? 1.886 -39.75 -9.273 1 96.5 254 ARG B O 1
ATOM 6592 N N . TYR B 1 255 ? 0.532 -38.062 -10.086 1 98.31 255 TYR B N 1
ATOM 6593 C CA . TYR B 1 255 ? 0.469 -38.75 -11.383 1 98.31 255 TYR B CA 1
ATOM 6594 C C . TYR B 1 255 ? 1.867 -39.031 -11.914 1 98.31 255 TYR B C 1
ATOM 6596 O O . TYR B 1 255 ? 2.701 -38.125 -12.016 1 98.31 255 TYR B O 1
ATOM 6604 N N . PRO B 1 256 ? 2.191 -40.281 -12.234 1 98.19 256 PRO B N 1
ATOM 6605 C CA . PRO B 1 256 ? 3.57 -40.688 -12.484 1 98.19 256 PRO B CA 1
ATOM 6606 C C . PRO B 1 256 ? 4.215 -39.969 -13.656 1 98.19 256 PRO B C 1
ATOM 6608 O O . PRO B 1 256 ? 5.434 -39.781 -13.688 1 98.19 256 PRO B O 1
ATOM 6611 N N . ALA B 1 257 ? 3.418 -39.531 -14.578 1 98.38 257 ALA B N 1
ATOM 6612 C CA . ALA B 1 257 ? 3.984 -38.906 -15.766 1 98.38 257 ALA B CA 1
ATOM 6613 C C . ALA B 1 257 ? 3.828 -37.375 -15.711 1 98.38 257 ALA B C 1
ATOM 6615 O O . ALA B 1 257 ? 3.93 -36.719 -16.734 1 98.38 257 ALA B O 1
ATOM 6616 N N . TYR B 1 258 ? 3.477 -36.875 -14.586 1 98.5 258 TYR B N 1
ATOM 6617 C CA . TYR B 1 258 ? 3.451 -35.438 -14.391 1 98.5 258 TYR B CA 1
ATOM 6618 C C . TYR B 1 258 ? 4.84 -34.906 -14.055 1 98.5 258 TYR B C 1
ATOM 6620 O O . TYR B 1 258 ? 5.387 -35.188 -12.992 1 98.5 258 TYR B O 1
ATOM 6628 N N . LEU B 1 259 ? 5.379 -34.031 -14.914 1 98.44 259 LEU B N 1
ATOM 6629 C CA . LEU B 1 259 ? 6.77 -33.594 -14.836 1 98.44 259 LEU B CA 1
ATOM 6630 C C . LEU B 1 259 ? 6.898 -32.344 -13.984 1 98.44 259 LEU B C 1
ATOM 6632 O O . LEU B 1 259 ? 8 -31.984 -13.562 1 98.44 259 LEU B O 1
ATOM 6636 N N . GLY B 1 260 ? 5.832 -31.609 -13.695 1 97.19 260 GLY B N 1
ATOM 6637 C CA . GLY B 1 260 ? 5.879 -30.344 -12.992 1 97.19 260 GLY B CA 1
ATOM 6638 C C . GLY B 1 260 ? 5.969 -29.156 -13.93 1 97.19 260 GLY B C 1
ATOM 6639 O O . GLY B 1 260 ? 5.477 -29.203 -15.055 1 97.19 260 GLY B O 1
ATOM 6640 N N . SER B 1 261 ? 6.387 -28.062 -13.438 1 95.88 261 SER B N 1
ATOM 6641 C CA . SER B 1 261 ? 6.508 -26.828 -14.211 1 95.88 261 SER B CA 1
ATOM 6642 C C . SER B 1 261 ? 7.949 -26.578 -14.641 1 95.88 261 SER B C 1
ATOM 6644 O O . SER B 1 261 ? 8.875 -27.203 -14.109 1 95.88 261 SER B O 1
ATOM 6646 N N . ALA B 1 262 ? 8.156 -25.641 -15.562 1 91.88 262 ALA B N 1
ATOM 6647 C CA . ALA B 1 262 ? 9.477 -25.375 -16.125 1 91.88 262 ALA B CA 1
ATOM 6648 C C . ALA B 1 262 ? 9.938 -23.953 -15.773 1 91.88 262 ALA B C 1
ATOM 6650 O O . ALA B 1 262 ? 9.203 -23.203 -15.133 1 91.88 262 ALA B O 1
ATOM 6651 N N . ASN B 1 263 ? 11.164 -23.641 -16.062 1 87.19 263 ASN B N 1
ATOM 6652 C CA . ASN B 1 263 ? 11.867 -22.359 -15.945 1 87.19 263 ASN B CA 1
ATOM 6653 C C . ASN B 1 263 ? 12.219 -22.047 -14.492 1 87.19 263 ASN B C 1
ATOM 6655 O O . ASN B 1 263 ? 12.906 -22.828 -13.836 1 87.19 263 ASN B O 1
ATOM 6659 N N . ARG B 1 264 ? 11.695 -20.953 -13.922 1 81.56 264 ARG B N 1
ATOM 6660 C CA . ARG B 1 264 ? 12.227 -20.547 -12.625 1 81.56 264 ARG B CA 1
ATOM 6661 C C . ARG B 1 264 ? 11.484 -21.234 -11.484 1 81.56 264 ARG B C 1
ATOM 6663 O O . ARG B 1 264 ? 12.117 -21.797 -10.578 1 81.56 264 ARG B O 1
ATOM 6670 N N . VAL B 1 265 ? 10.188 -21.219 -11.516 1 91.25 265 VAL B N 1
ATOM 6671 C CA . VAL B 1 265 ? 9.414 -22.016 -10.562 1 91.25 265 VAL B CA 1
ATOM 6672 C C . VAL B 1 265 ? 9.195 -23.422 -11.125 1 91.25 265 VAL B C 1
ATOM 6674 O O . VAL B 1 265 ? 8.086 -23.766 -11.531 1 91.25 265 VAL B O 1
ATOM 6677 N N . ALA B 1 266 ? 10.344 -24.219 -11.102 1 92.88 266 ALA B N 1
ATOM 6678 C CA . ALA B 1 266 ? 10.406 -25.422 -11.938 1 92.88 266 ALA B CA 1
ATOM 6679 C C . ALA B 1 266 ? 10.617 -26.672 -11.102 1 92.88 266 ALA B C 1
ATOM 6681 O O . ALA B 1 266 ? 11.023 -26.594 -9.938 1 92.88 266 ALA B O 1
ATOM 6682 N N . GLN B 1 267 ? 10.227 -27.688 -11.68 1 96.25 267 GLN B N 1
ATOM 6683 C CA . GLN B 1 267 ? 10.734 -29.016 -11.312 1 96.25 267 GLN B CA 1
ATOM 6684 C C . GLN B 1 267 ? 11.742 -29.516 -12.336 1 96.25 267 GLN B C 1
ATOM 6686 O O . GLN B 1 267 ? 11.617 -29.25 -13.531 1 96.25 267 GLN B O 1
ATOM 6691 N N . LYS B 1 268 ? 12.766 -30.188 -11.93 1 96.62 268 LYS B N 1
ATOM 6692 C CA . LYS B 1 268 ? 13.875 -30.641 -12.766 1 96.62 268 LYS B CA 1
ATOM 6693 C C . LYS B 1 268 ? 13.375 -31.391 -13.992 1 96.62 268 LYS B C 1
ATOM 6695 O O . LYS B 1 268 ? 13.766 -31.094 -15.117 1 96.62 268 LYS B O 1
ATOM 6700 N N . PRO B 1 269 ? 12.414 -32.344 -13.875 1 97.81 269 PRO B N 1
ATOM 6701 C CA . PRO B 1 269 ? 12.016 -33.156 -15.039 1 97.81 269 PRO B CA 1
ATOM 6702 C C . PRO B 1 269 ? 11.398 -32.281 -16.141 1 97.81 269 PRO B C 1
ATOM 6704 O O . PRO B 1 269 ? 11.625 -32.562 -17.328 1 97.81 269 PRO B O 1
ATOM 6707 N N . ALA B 1 270 ? 10.656 -31.328 -15.75 1 97 270 ALA B N 1
ATOM 6708 C CA . ALA B 1 270 ? 9.969 -30.484 -16.734 1 97 270 ALA B CA 1
ATOM 6709 C C . ALA B 1 270 ? 10.969 -29.719 -17.594 1 97 270 ALA B C 1
ATOM 6711 O O . ALA B 1 270 ? 10.844 -29.672 -18.812 1 97 270 ALA B O 1
ATOM 6712 N N . ASN B 1 271 ? 11.977 -29.125 -16.969 1 94.25 271 ASN B N 1
ATOM 6713 C CA . ASN B 1 271 ? 12.984 -28.359 -17.703 1 94.25 271 ASN B CA 1
ATOM 6714 C C . ASN B 1 271 ? 13.766 -29.25 -18.656 1 94.25 271 ASN B C 1
ATOM 6716 O O . ASN B 1 271 ? 14.008 -28.875 -19.812 1 94.25 271 ASN B O 1
ATOM 6720 N N . GLU B 1 272 ? 14.102 -30.359 -18.172 1 95.75 272 GLU B N 1
ATOM 6721 C CA . GLU B 1 272 ? 14.914 -31.266 -18.984 1 95.75 272 GLU B CA 1
ATOM 6722 C C . GLU B 1 272 ? 14.109 -31.828 -20.172 1 95.75 272 GLU B C 1
ATOM 6724 O O . GLU B 1 272 ? 14.617 -31.906 -21.281 1 95.75 272 GLU B O 1
ATOM 6729 N N . ALA B 1 273 ? 12.898 -32.188 -19.891 1 97.25 273 ALA B N 1
ATOM 6730 C CA . ALA B 1 273 ? 12.055 -32.75 -20.922 1 97.25 273 ALA B CA 1
ATOM 6731 C C . ALA B 1 273 ? 11.719 -31.719 -22 1 97.25 273 ALA B C 1
ATOM 6733 O O . ALA B 1 273 ? 11.703 -32.031 -23.188 1 97.25 273 ALA B O 1
ATOM 6734 N N . LEU B 1 274 ? 11.406 -30.531 -21.562 1 96.31 274 LEU B N 1
ATOM 6735 C CA . LEU B 1 274 ? 11.031 -29.469 -22.5 1 96.31 274 LEU B CA 1
ATOM 6736 C C . LEU B 1 274 ? 12.148 -29.203 -23.5 1 96.31 274 LEU B C 1
ATOM 6738 O O . LEU B 1 274 ? 11.883 -28.984 -24.688 1 96.31 274 LEU B O 1
ATOM 6742 N N . ALA B 1 275 ? 13.336 -29.312 -23.078 1 94.06 275 ALA B N 1
ATOM 6743 C CA . ALA B 1 275 ? 14.508 -29.047 -23.906 1 94.06 275 ALA B CA 1
ATOM 6744 C C . ALA B 1 275 ? 14.648 -30.094 -25 1 94.06 275 ALA B C 1
ATOM 6746 O O . ALA B 1 275 ? 15.258 -29.844 -26.047 1 94.06 275 ALA B O 1
ATOM 6747 N N . GLN B 1 276 ? 14.016 -31.266 -24.828 1 95.62 276 GLN B N 1
ATOM 6748 C CA . GLN B 1 276 ? 14.25 -32.406 -25.703 1 95.62 276 GLN B CA 1
ATOM 6749 C C . GLN B 1 276 ? 13 -32.75 -26.516 1 95.62 276 GLN B C 1
ATOM 6751 O O . GLN B 1 276 ? 13.039 -33.625 -27.391 1 95.62 276 GLN B O 1
ATOM 6756 N N . ALA B 1 277 ? 11.969 -32.062 -26.281 1 97.12 277 ALA B N 1
ATOM 6757 C CA . ALA B 1 277 ? 10.695 -32.406 -26.922 1 97.12 277 ALA B CA 1
ATOM 6758 C C . ALA B 1 277 ? 10.695 -32.031 -28.391 1 97.12 277 ALA B C 1
ATOM 6760 O O . ALA B 1 277 ? 11.156 -30.938 -28.766 1 97.12 277 ALA B O 1
ATOM 6761 N N . ASP B 1 278 ? 10.203 -32.906 -29.266 1 97.56 278 ASP B N 1
ATOM 6762 C CA . ASP B 1 278 ? 10.102 -32.625 -30.688 1 97.56 278 ASP B CA 1
ATOM 6763 C C . ASP B 1 278 ? 8.711 -32.062 -31.031 1 97.56 278 ASP B C 1
ATOM 6765 O O . ASP B 1 278 ? 8.539 -31.391 -32.031 1 97.56 278 ASP B O 1
ATOM 6769 N N . VAL B 1 279 ? 7.664 -32.438 -30.266 1 98.5 279 VAL B N 1
ATOM 6770 C CA . VAL B 1 279 ? 6.301 -31.953 -30.422 1 98.5 279 VAL B CA 1
ATOM 6771 C C . VAL B 1 279 ? 5.754 -31.5 -29.078 1 98.5 279 VAL B C 1
ATOM 6773 O O . VAL B 1 279 ? 5.895 -32.219 -28.078 1 98.5 279 VAL B O 1
ATOM 6776 N N . VAL B 1 280 ? 5.203 -30.312 -28.984 1 98.62 280 VAL B N 1
ATOM 6777 C CA . VAL B 1 280 ? 4.562 -29.797 -27.781 1 98.62 280 VAL B CA 1
ATOM 6778 C C . VAL B 1 280 ? 3.098 -29.484 -28.062 1 98.62 280 VAL B C 1
ATOM 6780 O O . VAL B 1 280 ? 2.791 -28.734 -29 1 98.62 280 VAL B O 1
ATOM 6783 N N . LEU B 1 281 ? 2.178 -30.109 -27.375 1 98.81 281 LEU B N 1
ATOM 6784 C CA . LEU B 1 281 ? 0.782 -29.703 -27.328 1 98.81 281 LEU B CA 1
ATOM 6785 C C . LEU B 1 281 ? 0.555 -28.703 -26.203 1 98.81 281 LEU B C 1
ATOM 6787 O O . LEU B 1 281 ? 0.536 -29.078 -25.031 1 98.81 281 LEU B O 1
ATOM 6791 N N . PHE B 1 282 ? 0.397 -27.453 -26.562 1 98.56 282 PHE B N 1
ATOM 6792 C CA . PHE B 1 282 ? 0.246 -26.297 -25.688 1 98.56 282 PHE B CA 1
ATOM 6793 C C . PHE B 1 282 ? -1.227 -26 -25.422 1 98.56 282 PHE B C 1
ATOM 6795 O O . PHE B 1 282 ? -1.931 -25.5 -26.312 1 98.56 282 PHE B O 1
ATOM 6802 N N . VAL B 1 283 ? -1.737 -26.281 -24.156 1 98.69 283 VAL B N 1
ATOM 6803 C CA . VAL B 1 283 ? -3.174 -26.312 -23.906 1 98.69 283 VAL B CA 1
ATOM 6804 C C . VAL B 1 283 ? -3.541 -25.219 -22.906 1 98.69 283 VAL B C 1
ATOM 6806 O O . VAL B 1 283 ? -3.197 -25.312 -21.719 1 98.69 283 VAL B O 1
ATOM 6809 N N . GLY B 1 284 ? -4.359 -24.234 -23.328 1 97.81 284 GLY B N 1
ATOM 6810 C CA . GLY B 1 284 ? -4.832 -23.188 -22.438 1 97.81 284 GLY B CA 1
ATOM 6811 C C . GLY B 1 284 ? -3.719 -22.562 -21.609 1 97.81 284 GLY B C 1
ATOM 6812 O O . GLY B 1 284 ? -3.854 -22.406 -20.391 1 97.81 284 GLY B O 1
ATOM 6813 N N . ASN B 1 285 ? -2.658 -22.25 -22.25 1 95.81 285 ASN B N 1
ATOM 6814 C CA . ASN B 1 285 ? -1.396 -21.906 -21.594 1 95.81 285 ASN B CA 1
ATOM 6815 C C . ASN B 1 285 ? -0.857 -20.562 -22.109 1 95.81 285 ASN B C 1
ATOM 6817 O O . ASN B 1 285 ? -0.853 -20.312 -23.312 1 95.81 285 ASN B O 1
ATOM 6821 N N . ASN B 1 286 ? -0.435 -19.703 -21.219 1 90.06 286 ASN B N 1
ATOM 6822 C CA . ASN B 1 286 ? 0.215 -18.438 -21.562 1 90.06 286 ASN B CA 1
ATOM 6823 C C . ASN B 1 286 ? 1.735 -18.547 -21.5 1 90.06 286 ASN B C 1
ATOM 6825 O O . ASN B 1 286 ? 2.436 -18.172 -22.438 1 90.06 286 ASN B O 1
ATOM 6829 N N . TYR B 1 287 ? 2.273 -19 -20.469 1 93 287 TYR B N 1
ATOM 6830 C CA . TYR B 1 287 ? 3.686 -19.188 -20.156 1 93 287 TYR B CA 1
ATOM 6831 C C . TYR B 1 287 ? 4.5 -17.969 -20.562 1 93 287 TYR B C 1
ATOM 6833 O O . TYR B 1 287 ? 5.273 -18.016 -21.531 1 93 287 TYR B O 1
ATOM 6841 N N . PRO B 1 288 ? 4.551 -16.969 -19.797 1 90.44 288 PRO B N 1
ATOM 6842 C CA . PRO B 1 288 ? 5.09 -15.664 -20.203 1 90.44 288 PRO B CA 1
ATOM 6843 C C . PRO B 1 288 ? 6.613 -15.664 -20.297 1 90.44 288 PRO B C 1
ATOM 6845 O O . PRO B 1 288 ? 7.211 -14.656 -20.688 1 90.44 288 PRO B O 1
ATOM 6848 N N . PHE B 1 289 ? 7.309 -16.797 -20.141 1 91 289 PHE B N 1
ATOM 6849 C CA . PHE B 1 289 ? 8.766 -16.875 -20.203 1 91 289 PHE B CA 1
ATOM 6850 C C . PHE B 1 289 ? 9.219 -17.469 -21.531 1 91 289 PHE B C 1
ATOM 6852 O O . PHE B 1 289 ? 10.414 -17.547 -21.797 1 91 289 PHE B O 1
ATOM 6859 N N . ALA B 1 290 ? 8.344 -17.906 -22.391 1 92.56 290 ALA B N 1
ATOM 6860 C CA . ALA B 1 290 ? 8.625 -18.719 -23.562 1 92.56 290 ALA B CA 1
ATOM 6861 C C . ALA B 1 290 ? 9.648 -18.047 -24.469 1 92.56 290 ALA B C 1
ATOM 6863 O O . ALA B 1 290 ? 10.656 -18.656 -24.844 1 92.56 290 ALA B O 1
ATOM 6864 N N . GLU B 1 291 ? 9.445 -16.781 -24.75 1 90.5 291 GLU B N 1
ATOM 6865 C CA . GLU B 1 291 ? 10.273 -16.109 -25.734 1 90.5 291 GLU B CA 1
ATOM 6866 C C . GLU B 1 291 ? 11.641 -15.742 -25.156 1 90.5 291 GLU B C 1
ATOM 6868 O O . GLU B 1 291 ? 12.672 -15.977 -25.797 1 90.5 291 GLU B O 1
ATOM 6873 N N . VAL B 1 292 ? 11.641 -15.297 -23.953 1 88.5 292 VAL B N 1
ATOM 6874 C CA . VAL B 1 292 ? 12.883 -14.797 -23.375 1 88.5 292 VAL B CA 1
ATOM 6875 C C . VAL B 1 292 ? 13.781 -15.977 -22.984 1 88.5 292 VAL B C 1
ATOM 6877 O O . VAL B 1 292 ? 15.008 -15.852 -22.969 1 88.5 292 VAL B O 1
ATOM 6880 N N . SER B 1 293 ? 13.203 -17.094 -22.734 1 89.81 293 SER B N 1
ATOM 6881 C CA . SER B 1 293 ? 13.977 -18.281 -22.406 1 89.81 293 SER B CA 1
ATOM 6882 C C . SER B 1 293 ? 14.18 -19.172 -23.625 1 89.81 293 SER B C 1
ATOM 6884 O O . SER B 1 293 ? 14.844 -20.203 -23.547 1 89.81 293 SER B O 1
ATOM 6886 N N . LYS B 1 294 ? 13.602 -18.812 -24.766 1 90.5 294 LYS B N 1
ATOM 6887 C CA . LYS B 1 294 ? 13.617 -19.656 -25.969 1 90.5 294 LYS B CA 1
ATOM 6888 C C . LYS B 1 294 ? 13.195 -21.094 -25.625 1 90.5 294 LYS B C 1
ATOM 6890 O O . LYS B 1 294 ? 13.875 -22.047 -26.016 1 90.5 294 LYS B O 1
ATOM 6895 N N . ALA B 1 295 ? 12.172 -21.219 -24.938 1 92.81 295 ALA B N 1
ATOM 6896 C CA . ALA B 1 295 ? 11.75 -22.469 -24.328 1 92.81 295 ALA B CA 1
ATOM 6897 C C . ALA B 1 295 ? 11.414 -23.516 -25.391 1 92.81 295 ALA B C 1
ATOM 6899 O O . ALA B 1 295 ? 11.594 -24.719 -25.172 1 92.81 295 ALA B O 1
ATOM 6900 N N . PHE B 1 296 ? 10.969 -23.078 -26.594 1 95.62 296 PHE B N 1
ATOM 6901 C CA . PHE B 1 296 ? 10.453 -24 -27.594 1 95.62 296 PHE B CA 1
ATOM 6902 C C . PHE B 1 296 ? 11.352 -24.031 -28.828 1 95.62 296 PHE B C 1
ATOM 6904 O O . PHE B 1 296 ? 10.938 -24.469 -29.906 1 95.62 296 PHE B O 1
ATOM 6911 N N . LYS B 1 297 ? 12.555 -23.594 -28.672 1 93.19 297 LYS B N 1
ATOM 6912 C CA . LYS B 1 297 ? 13.461 -23.469 -29.797 1 93.19 297 LYS B CA 1
ATOM 6913 C C . LYS B 1 297 ? 13.742 -24.844 -30.422 1 93.19 297 LYS B C 1
ATOM 6915 O O . LYS B 1 297 ? 14.023 -24.938 -31.625 1 93.19 297 LYS B O 1
ATOM 6920 N N . ASN B 1 298 ? 13.633 -25.891 -29.688 1 93.62 298 ASN B N 1
ATOM 6921 C CA . ASN B 1 298 ? 13.961 -27.234 -30.156 1 93.62 298 ASN B CA 1
ATOM 6922 C C . ASN B 1 298 ? 12.711 -28 -30.578 1 93.62 298 ASN B C 1
ATOM 6924 O O . ASN B 1 298 ? 12.805 -29.141 -31.047 1 93.62 298 ASN B O 1
ATOM 6928 N N . THR B 1 299 ? 11.578 -27.453 -30.406 1 96 299 THR B N 1
ATOM 6929 C CA . THR B 1 299 ? 10.305 -28.062 -30.766 1 96 299 THR B CA 1
ATOM 6930 C C . THR B 1 299 ? 10.07 -28 -32.25 1 96 299 THR B C 1
ATOM 6932 O O . THR B 1 299 ? 10.023 -26.906 -32.844 1 96 299 THR B O 1
ATOM 6935 N N . ARG B 1 300 ? 9.938 -29.125 -32.906 1 96.5 300 ARG B N 1
ATOM 6936 C CA . ARG B 1 300 ? 9.742 -29.188 -34.344 1 96.5 300 ARG B CA 1
ATOM 6937 C C . ARG B 1 300 ? 8.297 -28.859 -34.719 1 96.5 300 ARG B C 1
ATOM 6939 O O . ARG B 1 300 ? 8.047 -28.188 -35.719 1 96.5 300 ARG B O 1
ATOM 6946 N N . TYR B 1 301 ? 7.336 -29.406 -34 1 97.75 301 TYR B N 1
ATOM 6947 C CA . TYR B 1 301 ? 5.918 -29.125 -34.219 1 97.75 301 TYR B CA 1
ATOM 6948 C C . TYR B 1 301 ? 5.277 -28.578 -32.938 1 97.75 301 TYR B C 1
ATOM 6950 O O . TYR B 1 301 ? 5.301 -29.219 -31.891 1 97.75 301 TYR B O 1
ATOM 6958 N N . PHE B 1 302 ? 4.777 -27.422 -33.062 1 98.06 302 PHE B N 1
ATOM 6959 C CA . PHE B 1 302 ? 4.086 -26.734 -31.969 1 98.06 302 PHE B CA 1
ATOM 6960 C C . PHE B 1 302 ? 2.586 -26.703 -32.219 1 98.06 302 PHE B C 1
ATOM 6962 O O . PHE B 1 302 ? 2.133 -26.109 -33.188 1 98.06 302 PHE B O 1
ATOM 6969 N N . LEU B 1 303 ? 1.81 -27.391 -31.375 1 98.62 303 LEU B N 1
ATOM 6970 C CA . LEU B 1 303 ? 0.355 -27.484 -31.438 1 98.62 303 LEU B CA 1
ATOM 6971 C C . LEU B 1 303 ? -0.293 -26.703 -30.297 1 98.62 303 LEU B C 1
ATOM 6973 O O . LEU B 1 303 ? 0.187 -26.75 -29.156 1 98.62 303 LEU B O 1
ATOM 6977 N N . GLN B 1 304 ? -1.362 -26 -30.594 1 98.44 304 GLN B N 1
ATOM 6978 C CA . GLN B 1 304 ? -1.9 -25.109 -29.562 1 98.44 304 GLN B CA 1
ATOM 6979 C C . GLN B 1 304 ? -3.424 -25.156 -29.531 1 98.44 304 GLN B C 1
ATOM 6981 O O . GLN B 1 304 ? -4.074 -25.188 -30.578 1 98.44 304 GLN B O 1
ATOM 6986 N N . ILE B 1 305 ? -3.965 -25.297 -28.359 1 98.56 305 ILE B N 1
ATOM 6987 C CA . ILE B 1 305 ? -5.387 -25.156 -28.062 1 98.56 305 ILE B CA 1
ATOM 6988 C C . ILE B 1 305 ? -5.609 -23.969 -27.125 1 98.56 305 ILE B C 1
ATOM 6990 O O . ILE B 1 305 ? -5.035 -23.922 -26.047 1 98.56 305 ILE B O 1
ATOM 6994 N N . ASP B 1 306 ? -6.371 -23.016 -27.547 1 97.81 306 ASP B N 1
ATOM 6995 C CA . ASP B 1 306 ? -6.711 -21.891 -26.688 1 97.81 306 ASP B CA 1
ATOM 6996 C C . ASP B 1 306 ? -8.086 -21.328 -27.031 1 97.81 306 ASP B C 1
ATOM 6998 O O . ASP B 1 306 ? -8.539 -21.438 -28.172 1 97.81 306 ASP B O 1
ATOM 7002 N N . ILE B 1 307 ? -8.711 -20.859 -26.062 1 96.44 307 ILE B N 1
ATOM 7003 C CA . ILE B 1 307 ? -10.039 -20.297 -26.266 1 96.44 307 ILE B CA 1
ATOM 7004 C C . ILE B 1 307 ? -9.922 -18.828 -26.688 1 96.44 307 ILE B C 1
ATOM 7006 O O . ILE B 1 307 ? -10.875 -18.25 -27.203 1 96.44 307 ILE B O 1
ATOM 7010 N N . ASP B 1 308 ? -8.797 -18.219 -26.438 1 94.44 308 ASP B N 1
ATOM 7011 C CA . ASP B 1 308 ? -8.523 -16.812 -26.719 1 94.44 308 ASP B CA 1
ATOM 7012 C C . ASP B 1 308 ? -7.719 -16.656 -28.016 1 94.44 308 ASP B C 1
ATOM 7014 O O . ASP B 1 308 ? -6.551 -17.031 -28.078 1 94.44 308 ASP B O 1
ATOM 7018 N N . PRO B 1 309 ? -8.297 -16.031 -29.016 1 94.44 309 PRO B N 1
ATOM 7019 C CA . PRO B 1 309 ? -7.578 -15.891 -30.281 1 94.44 309 PRO B CA 1
ATOM 7020 C C . PRO B 1 309 ? -6.309 -15.047 -30.156 1 94.44 309 PRO B C 1
ATOM 7022 O O . PRO B 1 309 ? -5.375 -15.211 -30.938 1 94.44 309 PRO B O 1
ATOM 7025 N N . ALA B 1 310 ? -6.223 -14.203 -29.125 1 93.25 310 ALA B N 1
ATOM 7026 C CA . ALA B 1 310 ? -5.055 -13.344 -28.938 1 93.25 310 ALA B CA 1
ATOM 7027 C C . ALA B 1 310 ? -3.848 -14.148 -28.469 1 93.25 310 ALA B C 1
ATOM 7029 O O . ALA B 1 310 ? -2.713 -13.672 -28.516 1 93.25 310 ALA B O 1
ATOM 7030 N N . LYS B 1 311 ? -4.066 -15.375 -28.047 1 95.25 311 LYS B N 1
ATOM 7031 C CA . LYS B 1 311 ? -2.992 -16.203 -27.516 1 95.25 311 LYS B CA 1
ATOM 7032 C C . LYS B 1 311 ? -2.424 -17.141 -28.578 1 95.25 311 LYS B C 1
ATOM 7034 O O . LYS B 1 311 ? -1.308 -17.641 -28.438 1 95.25 311 LYS B O 1
ATOM 7039 N N . LEU B 1 312 ? -3.184 -17.438 -29.625 1 96 312 LEU B N 1
ATOM 7040 C CA . LEU B 1 312 ? -2.736 -18.359 -30.656 1 96 312 LEU B CA 1
ATOM 7041 C C . LEU B 1 312 ? -1.524 -17.797 -31.406 1 96 312 LEU B C 1
ATOM 7043 O O . LEU B 1 312 ? -1.584 -16.703 -31.969 1 96 312 LEU B O 1
ATOM 7047 N N . GLY B 1 313 ? -0.445 -18.516 -31.328 1 94.88 313 GLY B N 1
ATOM 7048 C CA . GLY B 1 313 ? 0.768 -18.141 -32.031 1 94.88 313 GLY B CA 1
ATOM 7049 C C . GLY B 1 313 ? 1.604 -17.109 -31.297 1 94.88 313 GLY B C 1
ATOM 7050 O O . GLY B 1 313 ? 2.654 -16.688 -31.781 1 94.88 313 GLY B O 1
ATOM 7051 N N . LYS B 1 314 ? 1.194 -16.766 -30.156 1 93.81 314 LYS B N 1
ATOM 7052 C CA . LYS B 1 314 ? 1.838 -15.68 -29.406 1 93.81 314 LYS B CA 1
ATOM 7053 C C . LYS B 1 314 ? 3.227 -16.094 -28.938 1 93.81 314 LYS B C 1
ATOM 7055 O O . LYS B 1 314 ? 4.176 -15.305 -29.016 1 93.81 314 LYS B O 1
ATOM 7060 N N . ARG B 1 315 ? 3.354 -17.281 -28.453 1 94.75 315 ARG B N 1
ATOM 7061 C CA . ARG B 1 315 ? 4.535 -17.688 -27.688 1 94.75 315 ARG B CA 1
ATOM 7062 C C . ARG B 1 315 ? 5.527 -18.438 -28.594 1 94.75 315 ARG B C 1
ATOM 7064 O O . ARG B 1 315 ? 6.707 -18.547 -28.25 1 94.75 315 ARG B O 1
ATOM 7071 N N . HIS B 1 316 ? 5.031 -18.922 -29.703 1 95.12 316 HIS B N 1
ATOM 7072 C CA . HIS B 1 316 ? 5.848 -19.656 -30.656 1 95.12 316 HIS B CA 1
ATOM 7073 C C . HIS B 1 316 ? 5.105 -19.844 -31.984 1 95.12 316 HIS B C 1
ATOM 7075 O O . HIS B 1 316 ? 3.873 -19.828 -32 1 95.12 316 HIS B O 1
ATOM 7081 N N . LYS B 1 317 ? 5.887 -19.922 -33.094 1 95.81 317 LYS B N 1
ATOM 7082 C CA . LYS B 1 317 ? 5.262 -20.281 -34.344 1 95.81 317 LYS B CA 1
ATOM 7083 C C . LYS B 1 317 ? 4.445 -21.562 -34.219 1 95.81 317 LYS B C 1
ATOM 7085 O O . LYS B 1 317 ? 4.988 -22.609 -33.906 1 95.81 317 LYS B O 1
ATOM 7090 N N . THR B 1 318 ? 3.17 -21.516 -34.531 1 96.88 318 THR B N 1
ATOM 7091 C CA . THR B 1 318 ? 2.246 -22.625 -34.312 1 96.88 318 THR B CA 1
ATOM 7092 C C . THR B 1 318 ? 2.008 -23.375 -35.625 1 96.88 318 THR B C 1
ATOM 7094 O O . THR B 1 318 ? 1.677 -22.781 -36.625 1 96.88 318 THR B O 1
ATOM 7097 N N . ASP B 1 319 ? 2.127 -24.625 -35.594 1 97.69 319 ASP B N 1
ATOM 7098 C CA . ASP B 1 319 ? 1.876 -25.469 -36.75 1 97.69 319 ASP B CA 1
ATOM 7099 C C . ASP B 1 319 ? 0.385 -25.766 -36.906 1 97.69 319 ASP B C 1
ATOM 7101 O O . ASP B 1 319 ? -0.139 -25.766 -38.031 1 97.69 319 ASP B O 1
ATOM 7105 N N . ILE B 1 320 ? -0.24 -26.094 -35.844 1 98.06 320 ILE B N 1
ATOM 7106 C CA . ILE B 1 320 ? -1.684 -26.297 -35.812 1 98.06 320 ILE B CA 1
ATOM 7107 C C . ILE B 1 320 ? -2.277 -25.578 -34.594 1 98.06 320 ILE B C 1
ATOM 7109 O O . ILE B 1 320 ? -1.856 -25.812 -33.469 1 98.06 320 ILE B O 1
ATOM 7113 N N . ALA B 1 321 ? -3.148 -24.703 -34.812 1 97.56 321 ALA B N 1
ATOM 7114 C CA . ALA B 1 321 ? -3.867 -23.969 -33.781 1 97.56 321 ALA B CA 1
ATOM 7115 C C . ALA B 1 321 ? -5.348 -24.344 -33.781 1 97.56 321 ALA B C 1
ATOM 7117 O O . ALA B 1 321 ? -5.973 -24.422 -34.844 1 97.56 321 ALA B O 1
ATOM 7118 N N . VAL B 1 322 ? -5.848 -24.641 -32.625 1 98.19 322 VAL B N 1
ATOM 7119 C CA . VAL B 1 322 ? -7.27 -24.922 -32.438 1 98.19 322 VAL B CA 1
ATOM 7120 C C . VAL B 1 322 ? -7.891 -23.875 -31.516 1 98.19 322 VAL B C 1
ATOM 7122 O O . VAL B 1 322 ? -7.574 -23.828 -30.328 1 98.19 322 VAL B O 1
ATOM 7125 N N . LEU B 1 323 ? -8.719 -22.969 -32.062 1 97.5 323 LEU B N 1
ATOM 7126 C CA . LEU B 1 323 ? -9.469 -21.984 -31.281 1 97.5 323 LEU B CA 1
ATOM 7127 C C . LEU B 1 323 ? -10.719 -22.625 -30.672 1 97.5 323 LEU B C 1
ATOM 7129 O O . LEU B 1 323 ? -11.789 -22.625 -31.281 1 97.5 323 LEU B O 1
ATOM 7133 N N . ALA B 1 324 ? -10.602 -23.172 -29.422 1 97.94 324 ALA B N 1
ATOM 7134 C CA . ALA B 1 324 ? -11.703 -23.891 -28.797 1 97.94 324 ALA B CA 1
ATOM 7135 C C . ALA B 1 324 ? -11.43 -24.125 -27.312 1 97.94 324 ALA B C 1
ATOM 7137 O O . ALA B 1 324 ? -10.367 -23.75 -26.797 1 97.94 324 ALA B O 1
ATOM 7138 N N . ASP B 1 325 ? -12.422 -24.688 -26.703 1 97.75 325 ASP B N 1
ATOM 7139 C CA . ASP B 1 325 ? -12.305 -25.078 -25.312 1 97.75 325 ASP B CA 1
ATOM 7140 C C . ASP B 1 325 ? -11.352 -26.266 -25.141 1 97.75 325 ASP B C 1
ATOM 7142 O O . ASP B 1 325 ? -11.375 -27.203 -25.953 1 97.75 325 ASP B O 1
ATOM 7146 N N . ALA B 1 326 ? -10.508 -26.172 -24.141 1 98.25 326 ALA B N 1
ATOM 7147 C CA . ALA B 1 326 ? -9.492 -27.188 -23.906 1 98.25 326 ALA B CA 1
ATOM 7148 C C . ALA B 1 326 ? -10.125 -28.547 -23.625 1 98.25 326 ALA B C 1
ATOM 7150 O O . ALA B 1 326 ? -9.719 -29.562 -24.203 1 98.25 326 ALA B O 1
ATOM 7151 N N . GLN B 1 327 ? -11.094 -28.578 -22.734 1 98.06 327 GLN B N 1
ATOM 7152 C CA . GLN B 1 327 ? -11.727 -29.828 -22.344 1 98.06 327 GLN B CA 1
ATOM 7153 C C . GLN B 1 327 ? -12.383 -30.516 -23.547 1 98.06 327 GLN B C 1
ATOM 7155 O O . GLN B 1 327 ? -12.188 -31.703 -23.766 1 98.06 327 GLN B O 1
ATOM 7160 N N . LYS B 1 328 ? -13.133 -29.75 -24.297 1 98.12 328 LYS B N 1
ATOM 7161 C CA . LYS B 1 328 ? -13.828 -30.281 -25.469 1 98.12 328 LYS B CA 1
ATOM 7162 C C . LYS B 1 328 ? -12.844 -30.766 -26.516 1 98.12 328 LYS B C 1
ATOM 7164 O O . LYS B 1 328 ? -13.07 -31.797 -27.156 1 98.12 328 LYS B O 1
ATOM 7169 N N . THR B 1 329 ? -11.82 -30.016 -26.703 1 98.62 329 THR B N 1
ATOM 7170 C CA . THR B 1 329 ? -10.828 -30.375 -27.719 1 98.62 329 THR B CA 1
ATOM 7171 C C . THR B 1 329 ? -10.102 -31.656 -27.312 1 98.62 329 THR B C 1
ATOM 7173 O O . THR B 1 329 ? -9.898 -32.562 -28.141 1 98.62 329 THR B O 1
ATOM 7176 N N . LEU B 1 330 ? -9.68 -31.766 -26.062 1 98.75 330 LEU B N 1
ATOM 7177 C CA . LEU B 1 330 ? -8.984 -32.969 -25.578 1 98.75 330 LEU B CA 1
ATOM 7178 C C . LEU B 1 330 ? -9.883 -34.188 -25.672 1 98.75 330 LEU B C 1
ATOM 7180 O O . LEU B 1 330 ? -9.422 -35.281 -26.016 1 98.75 330 LEU B O 1
ATOM 7184 N N . ALA B 1 331 ? -11.156 -34.031 -25.375 1 98.38 331 ALA B N 1
ATOM 7185 C CA . ALA B 1 331 ? -12.117 -35.125 -25.516 1 98.38 331 ALA B CA 1
ATOM 7186 C C . ALA B 1 331 ? -12.227 -35.562 -26.984 1 98.38 331 ALA B C 1
ATOM 7188 O O . ALA B 1 331 ? -12.336 -36.75 -27.266 1 98.38 331 ALA B O 1
ATOM 7189 N N . ALA B 1 332 ? -12.242 -34.594 -27.859 1 98.5 332 ALA B N 1
ATOM 7190 C CA . ALA B 1 332 ? -12.32 -34.906 -29.281 1 98.5 332 ALA B CA 1
ATOM 7191 C C . ALA B 1 332 ? -11.086 -35.688 -29.75 1 98.5 332 ALA B C 1
ATOM 7193 O O . ALA B 1 332 ? -11.188 -36.562 -30.594 1 98.5 332 ALA B O 1
ATOM 7194 N N . ILE B 1 333 ? -9.914 -35.312 -29.266 1 98.62 333 ILE B N 1
ATOM 7195 C CA . ILE B 1 333 ? -8.695 -36.062 -29.594 1 98.62 333 ILE B CA 1
ATOM 7196 C C . ILE B 1 333 ? -8.812 -37.5 -29.078 1 98.62 333 ILE B C 1
ATOM 7198 O O . ILE B 1 333 ? -8.516 -38.438 -29.812 1 98.62 333 ILE B O 1
ATOM 7202 N N . LEU B 1 334 ? -9.242 -37.688 -27.844 1 98.38 334 LEU B N 1
ATOM 7203 C CA . LEU B 1 334 ? -9.367 -39 -27.203 1 98.38 334 LEU B CA 1
ATOM 7204 C C . LEU B 1 334 ? -10.305 -39.906 -27.984 1 98.38 334 LEU B C 1
ATOM 7206 O O . LEU B 1 334 ? -10.094 -41.125 -28.031 1 98.38 334 LEU B O 1
ATOM 7210 N N . ALA B 1 335 ? -11.25 -39.312 -28.656 1 97.75 335 ALA B N 1
ATOM 7211 C CA . ALA B 1 335 ? -12.227 -40.062 -29.422 1 97.75 335 ALA B CA 1
ATOM 7212 C C . ALA B 1 335 ? -11.594 -40.656 -30.688 1 97.75 335 ALA B C 1
ATOM 7214 O O . ALA B 1 335 ? -12.148 -41.562 -31.297 1 97.75 335 ALA B O 1
ATOM 7215 N N . GLN B 1 336 ? -10.438 -40.188 -31.016 1 97.44 336 GLN B N 1
ATOM 7216 C CA . GLN B 1 336 ? -9.82 -40.594 -32.281 1 97.44 336 GLN B CA 1
ATOM 7217 C C . GLN B 1 336 ? -8.664 -41.562 -32.031 1 97.44 336 GLN B C 1
ATOM 7219 O O . GLN B 1 336 ? -8.047 -42.031 -33 1 97.44 336 GLN B O 1
ATOM 7224 N N . VAL B 1 337 ? -8.375 -41.875 -30.766 1 97.56 337 VAL B N 1
ATOM 7225 C CA . VAL B 1 337 ? -7.129 -42.594 -30.547 1 97.56 337 VAL B CA 1
ATOM 7226 C C . VAL B 1 337 ? -7.398 -43.812 -29.656 1 97.56 337 VAL B C 1
ATOM 7228 O O . VAL B 1 337 ? -8.391 -43.844 -28.922 1 97.56 337 VAL B O 1
ATOM 7231 N N . SER B 1 338 ? -6.52 -44.781 -29.766 1 97 338 SER B N 1
ATOM 7232 C CA . SER B 1 338 ? -6.453 -45.938 -28.875 1 97 338 SER B CA 1
ATOM 7233 C C . SER B 1 338 ? -5.125 -45.969 -28.125 1 97 338 SER B C 1
ATOM 7235 O O . SER B 1 338 ? -4.203 -45.219 -28.438 1 97 338 SER B O 1
ATOM 7237 N N . GLU B 1 339 ? -5.078 -46.812 -27.156 1 96.88 339 GLU B N 1
ATOM 7238 C CA . GLU B 1 339 ? -3.889 -46.875 -26.312 1 96.88 339 GLU B CA 1
ATOM 7239 C C . GLU B 1 339 ? -2.658 -47.281 -27.109 1 96.88 339 GLU B C 1
ATOM 7241 O O . GLU B 1 339 ? -2.703 -48.25 -27.875 1 96.88 339 GLU B O 1
ATOM 7246 N N . ARG B 1 340 ? -1.679 -46.531 -26.922 1 95.75 340 ARG B N 1
ATOM 7247 C CA . ARG B 1 340 ? -0.4 -46.812 -27.547 1 95.75 340 ARG B CA 1
ATOM 7248 C C . ARG B 1 340 ? 0.508 -47.625 -26.609 1 95.75 340 ARG B C 1
ATOM 7250 O O . ARG B 1 340 ? 0.316 -47.594 -25.391 1 95.75 340 ARG B O 1
ATOM 7257 N N . GLU B 1 341 ? 1.482 -48.312 -27.266 1 96.31 341 GLU B N 1
ATOM 7258 C CA . GLU B 1 341 ? 2.512 -48.969 -26.469 1 96.31 341 GLU B CA 1
ATOM 7259 C C . GLU B 1 341 ? 3.467 -47.938 -25.859 1 96.31 341 GLU B C 1
ATOM 7261 O O . GLU B 1 341 ? 3.658 -46.844 -26.406 1 96.31 341 GLU B O 1
ATOM 7266 N N . SER B 1 342 ? 4.047 -48.406 -24.75 1 97.25 342 SER B N 1
ATOM 7267 C CA . SER B 1 342 ? 5.043 -47.562 -24.094 1 97.25 342 SER B CA 1
ATOM 7268 C C . SER B 1 342 ? 6.23 -47.281 -25 1 97.25 342 SER B C 1
ATOM 7270 O O . SER B 1 342 ? 6.684 -48.188 -25.719 1 97.25 342 SER B O 1
ATOM 7272 N N . THR B 1 343 ? 6.645 -46.094 -25.031 1 97.5 343 THR B N 1
ATOM 7273 C CA . THR B 1 343 ? 7.789 -45.688 -25.844 1 97.5 343 THR B CA 1
ATOM 7274 C C . THR B 1 343 ? 9.016 -45.438 -24.969 1 97.5 343 THR B C 1
ATOM 7276 O O . THR B 1 343 ? 8.898 -45.25 -23.766 1 97.5 343 THR B O 1
ATOM 7279 N N . PRO B 1 344 ? 10.195 -45.406 -25.562 1 97.94 344 PRO B N 1
ATOM 7280 C CA . PRO B 1 344 ? 11.398 -45.062 -24.812 1 97.94 344 PRO B CA 1
ATOM 7281 C C . PRO B 1 344 ? 11.312 -43.688 -24.156 1 97.94 344 PRO B C 1
ATOM 7283 O O . PRO B 1 344 ? 11.773 -43.5 -23.031 1 97.94 344 PRO B O 1
ATOM 7286 N N . TRP B 1 345 ? 10.734 -42.75 -24.844 1 98.44 345 TRP B N 1
ATOM 7287 C CA . TRP B 1 345 ? 10.547 -41.406 -24.328 1 98.44 345 TRP B CA 1
ATOM 7288 C C . TRP B 1 345 ? 9.688 -41.406 -23.062 1 98.44 345 TRP B C 1
ATOM 7290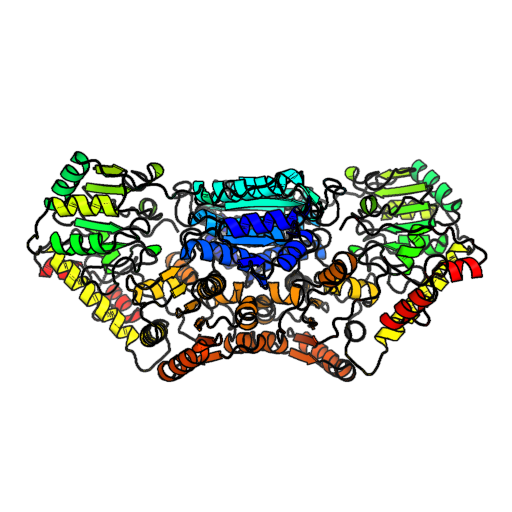 O O . TRP B 1 345 ? 10.047 -40.781 -22.062 1 98.44 345 TRP B O 1
ATOM 7300 N N . TRP B 1 346 ? 8.594 -42.156 -23.109 1 98.38 346 TRP B N 1
ATOM 7301 C CA . TRP B 1 346 ? 7.684 -42.312 -21.984 1 98.38 346 TRP B CA 1
ATOM 7302 C C . TRP B 1 346 ? 8.406 -42.938 -20.797 1 98.38 346 TRP B C 1
ATOM 7304 O O . TRP B 1 346 ? 8.352 -42.438 -19.672 1 98.38 346 TRP B O 1
ATOM 7314 N N . GLN B 1 347 ? 9.125 -44 -21.047 1 98.62 347 GLN B N 1
ATOM 7315 C CA . GLN B 1 347 ? 9.805 -44.75 -19.984 1 98.62 347 GLN B CA 1
ATOM 7316 C C . GLN B 1 347 ? 10.914 -43.906 -19.344 1 98.62 347 GLN B C 1
ATOM 7318 O O . GLN B 1 347 ? 11.086 -43.938 -18.125 1 98.62 347 GLN B O 1
ATOM 7323 N N . ALA B 1 348 ? 11.648 -43.219 -20.156 1 98.69 348 ALA B N 1
ATOM 7324 C CA . ALA B 1 348 ? 12.727 -42.375 -19.641 1 98.69 348 ALA B CA 1
ATOM 7325 C C . ALA B 1 348 ? 12.18 -41.281 -18.719 1 98.69 348 ALA B C 1
ATOM 7327 O O . ALA B 1 348 ? 12.766 -41 -17.672 1 98.69 348 ALA B O 1
ATOM 7328 N N . ASN B 1 349 ? 11.094 -40.688 -19.156 1 98.75 349 ASN B N 1
ATOM 7329 C CA . ASN B 1 349 ? 10.508 -39.625 -18.344 1 98.75 349 ASN B CA 1
ATOM 7330 C C . ASN B 1 349 ? 9.93 -40.188 -17.031 1 98.75 349 ASN B C 1
ATOM 7332 O O . ASN B 1 349 ? 10.047 -39.531 -15.992 1 98.75 349 ASN B O 1
ATOM 7336 N N . LEU B 1 350 ? 9.266 -41.312 -17.062 1 98.75 350 LEU B N 1
ATOM 7337 C CA . LEU B 1 350 ? 8.773 -41.938 -15.836 1 98.75 350 LEU B CA 1
ATOM 7338 C C . LEU B 1 350 ? 9.922 -42.188 -14.859 1 98.75 350 LEU B C 1
ATOM 7340 O O . LEU B 1 350 ? 9.789 -41.938 -13.664 1 98.75 350 LEU B O 1
ATOM 7344 N N . ALA B 1 351 ? 11.016 -42.688 -15.398 1 98.75 351 ALA B N 1
ATOM 7345 C CA . ALA B 1 351 ? 12.18 -42.969 -14.562 1 98.75 351 ALA B CA 1
ATOM 7346 C C . ALA B 1 351 ? 12.773 -41.688 -13.992 1 98.75 351 ALA B C 1
ATOM 7348 O O . ALA B 1 351 ? 13.195 -41.656 -12.836 1 98.75 351 ALA B O 1
ATOM 7349 N N . ASN B 1 352 ? 12.836 -40.719 -14.805 1 98.56 352 ASN B N 1
ATOM 7350 C CA . ASN B 1 352 ? 13.352 -39.406 -14.398 1 98.56 352 ASN B CA 1
ATOM 7351 C C . ASN B 1 352 ? 12.523 -38.812 -13.266 1 98.56 352 ASN B C 1
ATOM 7353 O O . ASN B 1 352 ? 13.07 -38.312 -12.281 1 98.56 352 ASN B O 1
ATOM 7357 N N . VAL B 1 353 ? 11.211 -38.844 -13.406 1 98.56 353 VAL B N 1
ATOM 7358 C CA . VAL B 1 353 ? 10.289 -38.312 -12.398 1 98.56 353 VAL B CA 1
ATOM 7359 C C . VAL B 1 353 ? 10.43 -39.094 -11.102 1 98.56 353 VAL B C 1
ATOM 7361 O O . VAL B 1 353 ? 10.422 -38.531 -10.008 1 98.56 353 VAL B O 1
ATOM 7364 N N . LYS B 1 354 ? 10.531 -40.344 -11.227 1 98.62 354 LYS B N 1
ATOM 7365 C CA . LYS B 1 354 ? 10.703 -41.219 -10.055 1 98.62 354 LYS B CA 1
ATOM 7366 C C . LYS B 1 354 ? 11.961 -40.844 -9.281 1 98.62 354 LYS B C 1
ATOM 7368 O O . LYS B 1 354 ? 11.938 -40.75 -8.055 1 98.62 354 LYS B O 1
ATOM 7373 N N . ASN B 1 355 ? 13.062 -40.656 -10 1 98.75 355 ASN B N 1
ATOM 7374 C CA . ASN B 1 355 ? 14.312 -40.25 -9.375 1 98.75 355 ASN B CA 1
ATOM 7375 C C . ASN B 1 355 ? 14.195 -38.875 -8.711 1 98.75 355 ASN B C 1
ATOM 7377 O O . ASN B 1 355 ? 14.688 -38.688 -7.598 1 98.75 355 ASN B O 1
ATOM 7381 N N . TRP B 1 356 ? 13.586 -37.938 -9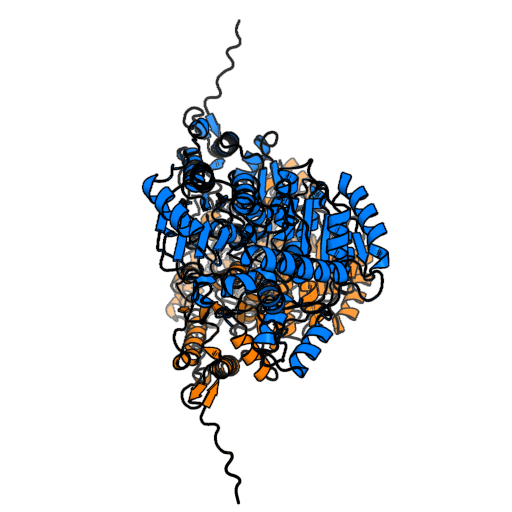.391 1 98.44 356 TRP B N 1
ATOM 7382 C CA . TRP B 1 356 ? 13.359 -36.594 -8.859 1 98.44 356 TRP B CA 1
ATOM 7383 C C . TRP B 1 356 ? 12.539 -36.656 -7.582 1 98.44 356 TRP B C 1
ATOM 7385 O O . TRP B 1 356 ? 12.883 -36 -6.59 1 98.44 356 TRP B O 1
ATOM 7395 N N . ARG B 1 357 ? 11.477 -37.406 -7.602 1 98.5 357 ARG B N 1
ATOM 7396 C CA . ARG B 1 357 ? 10.602 -37.5 -6.438 1 98.5 357 ARG B CA 1
ATOM 7397 C C . ARG B 1 357 ? 11.32 -38.188 -5.273 1 98.5 357 ARG B C 1
ATOM 7399 O O . ARG B 1 357 ? 11.086 -37.844 -4.109 1 98.5 357 ARG B O 1
ATOM 7406 N N . ALA B 1 358 ? 12.172 -39.125 -5.602 1 98.56 358 ALA B N 1
ATOM 7407 C CA . ALA B 1 358 ? 12.984 -39.75 -4.559 1 98.56 358 ALA B CA 1
ATOM 7408 C C . ALA B 1 358 ? 13.914 -38.719 -3.906 1 98.56 358 ALA B C 1
ATOM 7410 O O . ALA B 1 358 ? 14.117 -38.75 -2.691 1 98.56 358 ALA B O 1
ATOM 7411 N N . TYR B 1 359 ? 14.484 -37.906 -4.688 1 98.19 359 TYR B N 1
ATOM 7412 C CA . TYR B 1 359 ? 15.328 -36.812 -4.184 1 98.19 359 TYR B CA 1
ATOM 7413 C C . TYR B 1 359 ? 14.531 -35.906 -3.264 1 98.19 359 TYR B C 1
ATOM 7415 O O . TYR B 1 359 ? 14.969 -35.594 -2.145 1 98.19 359 TYR B O 1
ATOM 7423 N N . LEU B 1 360 ? 13.344 -35.406 -3.74 1 98.38 360 LEU B N 1
ATOM 7424 C CA . LEU B 1 360 ? 12.508 -34.562 -2.922 1 98.38 360 LEU B CA 1
ATOM 7425 C C . LEU B 1 360 ? 12.148 -35.219 -1.603 1 98.38 360 LEU B C 1
ATOM 7427 O O . LEU B 1 360 ? 12.203 -34.594 -0.543 1 98.38 360 LEU B O 1
ATOM 7431 N N . ALA B 1 361 ? 11.797 -36.5 -1.69 1 98.25 361 ALA B N 1
ATOM 7432 C CA . ALA B 1 361 ? 11.445 -37.25 -0.496 1 98.25 361 ALA B CA 1
ATOM 7433 C C . ALA B 1 361 ? 12.609 -37.312 0.482 1 98.25 361 ALA B C 1
ATOM 7435 O O . ALA B 1 361 ? 12.414 -37.281 1.699 1 98.25 361 ALA B O 1
ATOM 7436 N N . SER B 1 362 ? 13.836 -37.469 -0.036 1 98.12 362 SER B N 1
ATOM 7437 C CA . SER B 1 362 ? 15.016 -37.562 0.82 1 98.12 362 SER B CA 1
ATOM 7438 C C . SER B 1 362 ? 15.195 -36.281 1.642 1 98.12 362 SER B C 1
ATOM 7440 O O . SER B 1 362 ? 15.68 -36.344 2.775 1 98.12 362 SER B O 1
ATOM 7442 N N . LEU B 1 363 ? 14.859 -35.125 1.072 1 97.94 363 LEU B N 1
ATOM 7443 C CA . LEU B 1 363 ? 14.906 -33.844 1.789 1 97.94 363 LEU B CA 1
ATOM 7444 C C . LEU B 1 363 ? 13.773 -33.75 2.807 1 97.94 363 LEU B C 1
ATOM 7446 O O . LEU B 1 363 ? 13.992 -33.344 3.947 1 97.94 363 LEU B O 1
ATOM 7450 N N . GLU B 1 364 ? 12.594 -34.156 2.414 1 98.19 364 GLU B N 1
ATOM 7451 C CA . GLU B 1 364 ? 11.391 -34.062 3.234 1 98.19 364 GLU B CA 1
ATOM 7452 C C . GLU B 1 364 ? 11.5 -34.969 4.461 1 98.19 364 GLU B C 1
ATOM 7454 O O . GLU B 1 364 ? 10.969 -34.656 5.523 1 98.19 364 GLU B O 1
ATOM 7459 N N . ASP B 1 365 ? 12.172 -36.125 4.309 1 97.75 365 ASP B N 1
ATOM 7460 C CA . ASP B 1 365 ? 12.109 -37.188 5.293 1 97.75 365 ASP B CA 1
ATOM 7461 C C . ASP B 1 365 ? 13.227 -37.062 6.324 1 97.75 365 ASP B C 1
ATOM 7463 O O . ASP B 1 365 ? 13.344 -37.875 7.234 1 97.75 365 ASP B O 1
ATOM 7467 N N . LYS B 1 366 ? 13.969 -35.969 6.148 1 97.19 366 LYS B N 1
ATOM 7468 C CA . LYS B 1 366 ? 14.961 -35.75 7.195 1 97.19 366 LYS B CA 1
ATOM 7469 C C . LYS B 1 366 ? 14.305 -35.656 8.57 1 97.19 366 LYS B C 1
ATOM 7471 O O . LYS B 1 366 ? 13.227 -35.062 8.711 1 97.19 366 LYS B O 1
ATOM 7476 N N . GLN B 1 367 ? 15 -36.219 9.586 1 95.12 367 GLN B N 1
ATOM 7477 C CA . GLN B 1 367 ? 14.383 -36.281 10.914 1 95.12 367 GLN B CA 1
ATOM 7478 C C . GLN B 1 367 ? 15.109 -35.375 11.898 1 95.12 367 GLN B C 1
ATOM 7480 O O . GLN B 1 367 ? 14.578 -35.062 12.969 1 95.12 367 GLN B O 1
ATOM 7485 N N . GLU B 1 368 ? 16.406 -35.031 11.547 1 91.75 368 GLU B N 1
ATOM 7486 C CA . GLU B 1 368 ? 17.203 -34.156 12.422 1 91.75 368 GLU B CA 1
ATOM 7487 C C . GLU B 1 368 ? 18.016 -33.156 11.617 1 91.75 368 GLU B C 1
ATOM 7489 O O . GLU B 1 368 ? 18.016 -33.188 10.383 1 91.75 368 GLU B O 1
ATOM 7494 N N . GLY B 1 369 ? 18.609 -32.25 12.305 1 90.5 369 GLY B N 1
ATOM 7495 C CA . GLY B 1 369 ? 19.375 -31.188 11.664 1 90.5 369 GLY B CA 1
ATOM 7496 C C . GLY B 1 369 ? 18.594 -29.891 11.555 1 90.5 369 GLY B C 1
ATOM 7497 O O . GLY B 1 369 ? 17.531 -29.734 12.156 1 90.5 369 GLY B O 1
ATOM 7498 N N . PRO B 1 370 ? 19.25 -28.969 10.836 1 94.25 370 PRO B N 1
ATOM 7499 C CA . PRO B 1 370 ? 18.547 -27.688 10.688 1 94.25 370 PRO B CA 1
ATOM 7500 C C . PRO B 1 370 ? 17.219 -27.812 9.953 1 94.25 370 PRO B C 1
ATOM 7502 O O . PRO B 1 370 ? 17.094 -28.609 9.023 1 94.25 370 PRO B O 1
ATOM 7505 N N . LEU B 1 371 ? 16.266 -27.047 10.391 1 98.19 371 LEU B N 1
ATOM 7506 C CA . LEU B 1 371 ? 14.945 -27.047 9.773 1 98.19 371 LEU B CA 1
ATOM 7507 C C . LEU B 1 371 ? 14.984 -26.375 8.406 1 98.19 371 LEU B C 1
ATOM 7509 O O . LEU B 1 371 ? 15.5 -25.266 8.273 1 98.19 371 LEU B O 1
ATOM 7513 N N . GLN B 1 372 ? 14.578 -27.047 7.363 1 98.19 372 GLN B N 1
ATOM 7514 C CA . GLN B 1 372 ? 14.422 -26.5 6.023 1 98.19 372 GLN B CA 1
ATOM 7515 C C . GLN B 1 372 ? 12.945 -26.406 5.637 1 98.19 372 GLN B C 1
ATOM 7517 O O . GLN B 1 372 ? 12.086 -26.969 6.316 1 98.19 372 GLN B O 1
ATOM 7522 N N . ALA B 1 373 ? 12.656 -25.688 4.602 1 98.38 373 ALA B N 1
ATOM 7523 C CA . ALA B 1 373 ? 11.281 -25.5 4.145 1 98.38 373 ALA B CA 1
ATOM 7524 C C . ALA B 1 373 ? 10.617 -26.828 3.828 1 98.38 373 ALA B C 1
ATOM 7526 O O . ALA B 1 373 ? 9.406 -26.984 3.961 1 98.38 373 ALA B O 1
ATOM 7527 N N . TYR B 1 374 ? 11.422 -27.859 3.48 1 98.44 374 TYR B N 1
ATOM 7528 C CA . TYR B 1 374 ? 10.945 -29.141 2.965 1 98.44 374 TYR B CA 1
ATOM 7529 C C . TYR B 1 374 ? 10.211 -29.922 4.047 1 98.44 374 TYR B C 1
ATOM 7531 O O . TYR B 1 374 ? 9.133 -30.484 3.797 1 98.44 374 TYR B O 1
ATOM 7539 N N . GLN B 1 375 ? 10.789 -29.938 5.215 1 98.75 375 GLN B N 1
ATOM 7540 C CA . GLN B 1 375 ? 10.18 -30.672 6.312 1 98.75 375 GLN B CA 1
ATOM 7541 C C . GLN B 1 375 ? 8.914 -29.953 6.809 1 98.75 375 GLN B C 1
ATOM 7543 O O . GLN B 1 375 ? 7.977 -30.609 7.27 1 98.75 375 GLN B O 1
ATOM 7548 N N . VAL B 1 376 ? 8.875 -28.625 6.723 1 98.88 376 VAL B N 1
ATOM 7549 C CA . VAL B 1 376 ? 7.688 -27.875 7.09 1 98.88 376 VAL B CA 1
ATOM 7550 C C . VAL B 1 376 ? 6.543 -28.203 6.137 1 98.88 376 VAL B C 1
ATOM 7552 O O . VAL B 1 376 ? 5.414 -28.438 6.57 1 98.88 376 VAL B O 1
ATOM 7555 N N . LEU B 1 377 ? 6.812 -28.172 4.816 1 98.81 377 LEU B N 1
ATOM 7556 C CA . LEU B 1 377 ? 5.785 -28.469 3.828 1 98.81 377 LEU B CA 1
ATOM 7557 C C . LEU B 1 377 ? 5.328 -29.922 3.941 1 98.81 377 LEU B C 1
ATOM 7559 O O . LEU B 1 377 ? 4.156 -30.234 3.703 1 98.81 377 LEU B O 1
ATOM 7563 N N . ARG B 1 378 ? 6.25 -30.859 4.262 1 98.62 378 ARG B N 1
ATOM 7564 C CA . ARG B 1 378 ? 5.848 -32.25 4.551 1 98.62 378 ARG B CA 1
ATOM 7565 C C . ARG B 1 378 ? 4.848 -32.281 5.703 1 98.62 378 ARG B C 1
ATOM 7567 O O . ARG B 1 378 ? 3.867 -33.031 5.648 1 98.62 378 ARG B O 1
ATOM 7574 N N . ALA B 1 379 ? 5.117 -31.5 6.77 1 98.81 379 ALA B N 1
ATOM 7575 C CA . ALA B 1 379 ? 4.207 -31.422 7.91 1 98.81 379 ALA B CA 1
ATOM 7576 C C . ALA B 1 379 ? 2.852 -30.859 7.492 1 98.81 379 ALA B C 1
ATOM 7578 O O . ALA B 1 379 ? 1.811 -31.312 7.969 1 98.81 379 ALA B O 1
ATOM 7579 N N . VAL B 1 380 ? 2.842 -29.844 6.613 1 98.88 380 VAL B N 1
ATOM 7580 C CA . VAL B 1 380 ? 1.605 -29.297 6.062 1 98.88 380 VAL B CA 1
ATOM 7581 C C . VAL B 1 380 ? 0.819 -30.406 5.367 1 98.88 380 VAL B C 1
ATOM 7583 O O . VAL B 1 380 ? -0.376 -30.578 5.617 1 98.88 380 VAL B O 1
ATOM 7586 N N . ASN B 1 381 ? 1.487 -31.203 4.469 1 98.62 381 ASN B N 1
ATOM 7587 C CA . ASN B 1 381 ? 0.841 -32.281 3.738 1 98.62 381 ASN B CA 1
ATOM 7588 C C . ASN B 1 381 ? 0.228 -33.312 4.688 1 98.62 381 ASN B C 1
ATOM 7590 O O . ASN B 1 381 ? -0.829 -33.875 4.395 1 98.62 381 ASN B O 1
ATOM 7594 N N . LYS B 1 382 ? 0.904 -33.562 5.758 1 98.44 382 LYS B N 1
ATOM 7595 C CA . LYS B 1 382 ? 0.476 -34.594 6.691 1 98.44 382 LYS B CA 1
ATOM 7596 C C . LYS B 1 382 ? -0.855 -34.219 7.344 1 98.44 382 LYS B C 1
ATOM 7598 O O . LYS B 1 382 ? -1.699 -35.094 7.566 1 98.44 382 LYS B O 1
ATOM 7603 N N . ILE B 1 383 ? -1.075 -32.969 7.625 1 98.62 383 ILE B N 1
ATOM 7604 C CA . ILE B 1 383 ? -2.281 -32.625 8.359 1 98.62 383 ILE B CA 1
ATOM 7605 C C . ILE B 1 383 ? -3.34 -32.094 7.395 1 98.62 383 ILE B C 1
ATOM 7607 O O . ILE B 1 383 ? -4.48 -31.844 7.789 1 98.62 383 ILE B O 1
ATOM 7611 N N . ALA B 1 384 ? -3.049 -31.891 6.152 1 98.5 384 ALA B N 1
ATOM 7612 C CA . ALA B 1 384 ? -3.949 -31.266 5.188 1 98.5 384 ALA B CA 1
ATOM 7613 C C . ALA B 1 384 ? -5.152 -32.156 4.906 1 98.5 384 ALA B C 1
ATOM 7615 O O . ALA B 1 384 ? -5.008 -33.375 4.73 1 98.5 384 ALA B O 1
ATOM 7616 N N . GLU B 1 385 ? -6.281 -31.578 4.867 1 98.38 385 GLU B N 1
ATOM 7617 C CA . GLU B 1 385 ? -7.48 -32.25 4.398 1 98.38 385 GLU B CA 1
ATOM 7618 C C . GLU B 1 385 ? -7.469 -32.406 2.881 1 98.38 385 GLU B C 1
ATOM 7620 O O . GLU B 1 385 ? -6.809 -31.641 2.18 1 98.38 385 GLU B O 1
ATOM 7625 N N . PRO B 1 386 ? -8.203 -33.344 2.357 1 97.44 386 PRO B N 1
ATOM 7626 C CA . PRO B 1 386 ? -8.141 -33.656 0.924 1 97.44 386 PRO B CA 1
ATOM 7627 C C . PRO B 1 386 ? -8.555 -32.469 0.054 1 97.44 386 PRO B C 1
ATOM 7629 O O . PRO B 1 386 ? -8.109 -32.344 -1.089 1 97.44 386 PRO B O 1
ATOM 7632 N N . ASP B 1 387 ? -9.391 -31.609 0.622 1 98.19 387 ASP B N 1
ATOM 7633 C CA . ASP B 1 387 ? -9.883 -30.484 -0.179 1 98.19 387 ASP B CA 1
ATOM 7634 C C . ASP B 1 387 ? -9.375 -29.156 0.365 1 98.19 387 ASP B C 1
ATOM 7636 O O . ASP B 1 387 ? -10.008 -28.125 0.168 1 98.19 387 ASP B O 1
ATOM 7640 N N . ALA B 1 388 ? -8.266 -29.156 1.067 1 98.75 388 ALA B N 1
ATOM 7641 C CA . ALA B 1 388 ? -7.688 -27.953 1.643 1 98.75 388 ALA B CA 1
ATOM 7642 C C . ALA B 1 388 ? -7.426 -26.891 0.564 1 98.75 388 ALA B C 1
ATOM 7644 O O . ALA B 1 388 ? -7.199 -27.234 -0.599 1 98.75 388 ALA B O 1
ATOM 7645 N N . ILE B 1 389 ? -7.551 -25.641 0.927 1 98.81 389 ILE B N 1
ATOM 7646 C CA . ILE B 1 389 ? -7.219 -24.5 0.077 1 98.81 389 ILE B CA 1
ATOM 7647 C C . ILE B 1 389 ? -5.91 -23.875 0.547 1 98.81 389 ILE B C 1
ATOM 7649 O O . ILE B 1 389 ? -5.691 -23.703 1.749 1 98.81 389 ILE B O 1
ATOM 7653 N N . TYR B 1 390 ? -5.043 -23.562 -0.375 1 98.88 390 TYR B N 1
ATOM 7654 C CA . TYR B 1 390 ? -3.75 -22.969 -0.053 1 98.88 390 TYR B CA 1
ATOM 7655 C C . TYR B 1 390 ? -3.621 -21.578 -0.655 1 98.88 390 TYR B C 1
ATOM 7657 O O . TYR B 1 390 ? -3.637 -21.422 -1.878 1 98.88 390 TYR B O 1
ATOM 7665 N N . SER B 1 391 ? -3.592 -20.562 0.18 1 98.88 391 SER B N 1
ATOM 7666 C CA . SER B 1 391 ? -3.133 -19.234 -0.234 1 98.88 391 SER B CA 1
ATOM 7667 C C . SER B 1 391 ? -1.616 -19.125 -0.13 1 98.88 391 SER B C 1
ATOM 7669 O O . SER B 1 391 ? -1.064 -19.094 0.972 1 98.88 391 SER B O 1
ATOM 7671 N N . ILE B 1 392 ? -0.966 -19.016 -1.219 1 98.81 392 ILE B N 1
ATOM 7672 C CA . ILE B 1 392 ? 0.491 -19.078 -1.25 1 98.81 392 ILE B CA 1
ATOM 7673 C C . ILE B 1 392 ? 1.057 -17.719 -1.641 1 98.81 392 ILE B C 1
ATOM 7675 O O . ILE B 1 392 ? 0.723 -17.188 -2.699 1 98.81 392 ILE B O 1
ATOM 7679 N N . ASP B 1 393 ? 1.916 -17.172 -0.811 1 98.69 393 ASP B N 1
ATOM 7680 C CA . ASP B 1 393 ? 2.555 -15.883 -1.099 1 98.69 393 ASP B CA 1
ATOM 7681 C C . ASP B 1 393 ? 3.58 -16.031 -2.223 1 98.69 393 ASP B C 1
ATOM 7683 O O . ASP B 1 393 ? 3.619 -17.047 -2.912 1 98.69 393 ASP B O 1
ATOM 7687 N N . VAL B 1 394 ? 4.383 -14.984 -2.482 1 97.56 394 VAL B N 1
ATOM 7688 C CA . VAL B 1 394 ? 5.293 -14.969 -3.623 1 97.56 394 VAL B CA 1
ATOM 7689 C C . VAL B 1 394 ? 6.738 -15.016 -3.133 1 97.56 394 VAL B C 1
ATOM 7691 O O . VAL B 1 394 ? 7.086 -14.375 -2.137 1 97.56 394 VAL B O 1
ATOM 7694 N N . GLY B 1 395 ? 7.57 -15.734 -3.734 1 96.19 395 GLY B N 1
ATOM 7695 C CA . GLY B 1 395 ? 8.977 -15.906 -3.4 1 96.19 395 GLY B CA 1
ATOM 7696 C C . GLY B 1 395 ? 9.414 -17.359 -3.424 1 96.19 395 GLY B C 1
ATOM 7697 O O . GLY B 1 395 ? 8.875 -18.172 -4.184 1 96.19 395 GLY B O 1
ATOM 7698 N N . ASP B 1 396 ? 10.391 -17.688 -2.598 1 97.06 396 ASP B N 1
ATOM 7699 C CA . ASP B 1 396 ? 10.859 -19.062 -2.506 1 97.06 396 ASP B CA 1
ATOM 7700 C C . ASP B 1 396 ? 9.719 -20.016 -2.145 1 97.06 396 ASP B C 1
ATOM 7702 O O . ASP B 1 396 ? 9.742 -21.188 -2.521 1 97.06 396 ASP B O 1
ATOM 7706 N N . ILE B 1 397 ? 8.75 -19.469 -1.542 1 98 397 ILE B N 1
ATOM 7707 C CA . ILE B 1 397 ? 7.637 -20.297 -1.126 1 98 397 ILE B CA 1
ATOM 7708 C C . ILE B 1 397 ? 6.898 -20.828 -2.357 1 98 397 ILE B C 1
ATOM 7710 O O . ILE B 1 397 ? 6.352 -21.938 -2.338 1 98 397 ILE B O 1
ATOM 7714 N N . ASN B 1 398 ? 6.867 -20.078 -3.475 1 97.25 398 ASN B N 1
ATOM 7715 C CA . ASN B 1 398 ? 6.285 -20.609 -4.703 1 97.25 398 ASN B CA 1
ATOM 7716 C C . ASN B 1 398 ? 7.055 -21.828 -5.203 1 97.25 398 ASN B C 1
ATOM 7718 O O . ASN B 1 398 ? 6.449 -22.828 -5.602 1 97.25 398 ASN B O 1
ATOM 7722 N N . LEU B 1 399 ? 8.375 -21.719 -5.191 1 97 399 LEU B N 1
ATOM 7723 C CA . LEU B 1 399 ? 9.227 -22.812 -5.648 1 97 399 LEU B CA 1
ATOM 7724 C C . LEU B 1 399 ? 9.094 -24.031 -4.738 1 97 399 LEU B C 1
ATOM 7726 O O . LEU B 1 399 ? 8.938 -25.156 -5.219 1 97 399 LEU B O 1
ATOM 7730 N N . ASN B 1 400 ? 9.117 -23.781 -3.463 1 97.94 400 ASN B N 1
ATOM 7731 C CA . ASN B 1 400 ? 9.016 -24.859 -2.486 1 97.94 400 ASN B CA 1
ATOM 7732 C C . ASN B 1 400 ? 7.648 -25.531 -2.531 1 97.94 400 ASN B C 1
ATOM 7734 O O . ASN B 1 400 ? 7.559 -26.766 -2.469 1 97.94 400 ASN B O 1
ATOM 7738 N N . ALA B 1 401 ? 6.645 -24.719 -2.637 1 97.81 401 ALA B N 1
ATOM 7739 C CA . ALA B 1 401 ? 5.301 -25.281 -2.719 1 97.81 401 ALA B CA 1
ATOM 7740 C C . ALA B 1 401 ? 5.113 -26.062 -4.016 1 97.81 401 ALA B C 1
ATOM 7742 O O . ALA B 1 401 ? 4.453 -27.109 -4.027 1 97.81 401 ALA B O 1
ATOM 7743 N N . ASN B 1 402 ? 5.648 -25.547 -5.094 1 97.5 402 ASN B N 1
ATOM 7744 C CA . ASN B 1 402 ? 5.598 -26.234 -6.379 1 97.5 402 ASN B CA 1
ATOM 7745 C C . ASN B 1 402 ? 6.164 -27.656 -6.277 1 97.5 402 ASN B C 1
ATOM 7747 O O . ASN B 1 402 ? 5.645 -28.578 -6.902 1 97.5 402 ASN B O 1
ATOM 7751 N N . ARG B 1 403 ? 7.129 -27.859 -5.488 1 98 403 ARG B N 1
ATOM 7752 C CA . ARG B 1 403 ? 7.879 -29.109 -5.453 1 98 403 ARG B CA 1
ATOM 7753 C C . ARG B 1 403 ? 7.406 -30 -4.312 1 98 403 ARG B C 1
ATOM 7755 O O . ARG B 1 403 ? 7.379 -31.219 -4.445 1 98 403 ARG B O 1
ATOM 7762 N N . HIS B 1 404 ? 7.012 -29.375 -3.186 1 98.25 404 HIS B N 1
ATOM 7763 C CA . HIS B 1 404 ? 6.898 -30.172 -1.971 1 98.25 404 HIS B CA 1
ATOM 7764 C C . HIS B 1 404 ? 5.449 -30.25 -1.496 1 98.25 404 HIS B C 1
ATOM 7766 O O . HIS B 1 404 ? 5.109 -31.094 -0.658 1 98.25 404 HIS B O 1
ATOM 7772 N N . LEU B 1 405 ? 4.586 -29.359 -1.945 1 97.88 405 LEU B N 1
ATOM 7773 C CA . LEU B 1 405 ? 3.162 -29.531 -1.677 1 97.88 405 LEU B CA 1
ATOM 7774 C C . LEU B 1 405 ? 2.559 -30.594 -2.592 1 97.88 405 LEU B C 1
ATOM 7776 O O . LEU B 1 405 ? 2.842 -30.609 -3.793 1 97.88 405 LEU B O 1
ATOM 7780 N N . LYS B 1 406 ? 1.772 -31.484 -2.076 1 97.88 406 LYS B N 1
ATOM 7781 C CA . LYS B 1 406 ? 1.148 -32.562 -2.85 1 97.88 406 LYS B CA 1
ATOM 7782 C C . LYS B 1 406 ? -0.334 -32.281 -3.08 1 97.88 406 LYS B C 1
ATOM 7784 O O . LYS B 1 406 ? -1.173 -32.625 -2.242 1 97.88 406 LYS B O 1
ATOM 7789 N N . LEU B 1 407 ? -0.632 -31.766 -4.27 1 98 407 LEU B N 1
ATOM 7790 C CA . LEU B 1 407 ? -1.995 -31.344 -4.559 1 98 407 LEU B CA 1
ATOM 7791 C C . LEU B 1 407 ? -2.73 -32.375 -5.395 1 98 407 LEU B C 1
ATOM 7793 O O . LEU B 1 407 ? -2.102 -33.156 -6.109 1 98 407 LEU B O 1
ATOM 7797 N N . THR B 1 408 ? -4.004 -32.469 -5.238 1 97.44 408 THR B N 1
ATOM 7798 C CA . THR B 1 408 ? -4.953 -33.188 -6.066 1 97.44 408 THR B CA 1
ATOM 7799 C C . THR B 1 408 ? -6.008 -32.25 -6.648 1 97.44 408 THR B C 1
ATOM 7801 O O . THR B 1 408 ? -6.102 -31.094 -6.242 1 97.44 408 THR B O 1
ATOM 7804 N N . PRO B 1 409 ? -6.754 -32.719 -7.617 1 96.81 409 PRO B N 1
ATOM 7805 C CA . PRO B 1 409 ? -7.785 -31.859 -8.219 1 96.81 409 PRO B CA 1
ATOM 7806 C C . PRO B 1 409 ? -8.82 -31.375 -7.207 1 96.81 409 PRO B C 1
ATOM 7808 O O . PRO B 1 409 ? -9.602 -30.469 -7.5 1 96.81 409 PRO B O 1
ATOM 7811 N N . SER B 1 410 ? -8.836 -32 -6.02 1 97.19 410 SER B N 1
ATOM 7812 C CA . SER B 1 410 ? -9.789 -31.594 -4.992 1 97.19 410 SER B CA 1
ATOM 7813 C C . SER B 1 410 ? -9.273 -30.375 -4.23 1 97.19 410 SER B C 1
ATOM 7815 O O . SER B 1 410 ? -10.039 -29.703 -3.539 1 97.19 410 SER B O 1
ATOM 7817 N N . ASN B 1 411 ? -7.977 -30.078 -4.312 1 97.38 411 ASN B N 1
ATOM 7818 C CA . ASN B 1 411 ? -7.387 -28.906 -3.68 1 97.38 411 ASN B CA 1
ATOM 7819 C C . ASN B 1 411 ? -7.57 -27.656 -4.535 1 97.38 411 ASN B C 1
ATOM 7821 O O . ASN B 1 411 ? -7.914 -27.75 -5.715 1 97.38 411 ASN B O 1
ATOM 7825 N N . ARG B 1 412 ? -7.438 -26.562 -3.885 1 95.56 412 ARG B N 1
ATOM 7826 C CA . ARG B 1 412 ? -7.289 -25.266 -4.566 1 95.56 412 ARG B CA 1
ATOM 7827 C C . ARG B 1 412 ? -6.078 -24.516 -4.039 1 95.56 412 ARG B C 1
ATOM 7829 O O . ARG B 1 412 ? -5.742 -24.609 -2.859 1 95.56 412 ARG B O 1
ATOM 7836 N N . HIS B 1 413 ? -5.375 -23.906 -4.934 1 97.56 413 HIS B N 1
ATOM 7837 C CA . HIS B 1 413 ? -4.34 -22.969 -4.516 1 97.56 413 HIS B CA 1
ATOM 7838 C C . HIS B 1 413 ? -4.414 -21.672 -5.316 1 97.56 413 HIS B C 1
ATOM 7840 O O . HIS B 1 413 ? -4.789 -21.688 -6.488 1 97.56 413 HIS B O 1
ATOM 7846 N N . ILE B 1 414 ? -4.176 -20.578 -4.648 1 97.88 414 ILE B N 1
ATOM 7847 C CA . ILE B 1 414 ? -4.117 -19.281 -5.309 1 97.88 414 ILE B CA 1
ATOM 7848 C C . ILE B 1 414 ? -2.838 -18.547 -4.902 1 97.88 414 ILE B C 1
ATOM 7850 O O . ILE B 1 414 ? -2.275 -18.828 -3.84 1 97.88 414 ILE B O 1
ATOM 7854 N N . THR B 1 415 ? -2.336 -17.766 -5.738 1 98.12 415 THR B N 1
ATOM 7855 C CA . THR B 1 415 ? -1.219 -16.844 -5.555 1 98.12 415 THR B CA 1
ATOM 7856 C C . THR B 1 415 ? -1.366 -15.625 -6.461 1 98.12 415 THR B C 1
ATOM 7858 O O . THR B 1 415 ? -2.465 -15.328 -6.938 1 98.12 415 THR B O 1
ATOM 7861 N N . SER B 1 416 ? -0.39 -14.734 -6.5 1 97.88 416 SER B N 1
ATOM 7862 C CA . SER B 1 416 ? -0.279 -13.711 -7.531 1 97.88 416 SER B CA 1
ATOM 7863 C C . SER B 1 416 ? 0.517 -14.211 -8.734 1 97.88 416 SER B C 1
ATOM 7865 O O . SER B 1 416 ? 1.748 -14.273 -8.688 1 97.88 416 SER B O 1
ATOM 7867 N N . ASN B 1 417 ? -0.182 -14.555 -9.766 1 95.44 417 ASN B N 1
ATOM 7868 C CA . ASN B 1 417 ? 0.431 -15.328 -10.844 1 95.44 417 ASN B CA 1
ATOM 7869 C C . ASN B 1 417 ? 1.338 -14.461 -11.711 1 95.44 417 ASN B C 1
ATOM 7871 O O . ASN B 1 417 ? 2.562 -14.516 -11.578 1 95.44 417 ASN B O 1
ATOM 7875 N N . LEU B 1 418 ? 0.762 -13.547 -12.422 1 93.56 418 LEU B N 1
ATOM 7876 C CA . LEU B 1 418 ? 1.533 -12.766 -13.383 1 93.56 418 LEU B CA 1
ATOM 7877 C C . LEU B 1 418 ? 2.113 -11.516 -12.727 1 93.56 418 LEU B C 1
ATOM 7879 O O . LEU B 1 418 ? 3.258 -11.141 -13 1 93.56 418 LEU B O 1
ATOM 7883 N N . PHE B 1 419 ? 1.304 -10.883 -11.867 1 95.25 419 PHE B N 1
ATOM 7884 C CA . PHE B 1 419 ? 1.731 -9.641 -11.227 1 95.25 419 PHE B CA 1
ATOM 7885 C C . PHE B 1 419 ? 2.791 -9.914 -10.172 1 95.25 419 PHE B C 1
ATOM 7887 O O . PHE B 1 419 ? 3.672 -9.078 -9.938 1 95.25 419 PHE B O 1
ATOM 7894 N N . ALA B 1 420 ? 2.664 -11.078 -9.477 1 96.25 420 ALA B N 1
ATOM 7895 C CA . ALA B 1 420 ? 3.633 -11.586 -8.508 1 96.25 420 ALA B CA 1
ATOM 7896 C C . ALA B 1 420 ? 3.846 -10.586 -7.371 1 96.25 420 ALA B C 1
ATOM 7898 O O . ALA B 1 420 ? 4.984 -10.258 -7.035 1 96.25 420 ALA B O 1
ATOM 7899 N N . THR B 1 421 ? 2.762 -10.086 -6.848 1 97.25 421 THR B N 1
ATOM 7900 C CA . THR B 1 421 ? 2.879 -9.18 -5.711 1 97.25 421 THR B CA 1
ATOM 7901 C C . THR B 1 421 ? 3.104 -9.953 -4.418 1 97.25 421 THR B C 1
ATOM 7903 O O . THR B 1 421 ? 2.381 -10.914 -4.129 1 97.25 421 THR B O 1
ATOM 7906 N N . MET B 1 422 ? 4.141 -9.609 -3.67 1 97.69 422 MET B N 1
ATOM 7907 C CA . MET B 1 422 ? 4.348 -10.148 -2.33 1 97.69 422 MET B CA 1
ATOM 7908 C C . MET B 1 422 ? 3.256 -9.68 -1.377 1 97.69 422 MET B C 1
ATOM 7910 O O . MET B 1 422 ? 2.701 -8.594 -1.553 1 97.69 422 MET B O 1
ATOM 7914 N N . GLY B 1 423 ? 2.908 -10.469 -0.45 1 98.38 423 GLY B N 1
ATOM 7915 C CA . GLY B 1 423 ? 1.956 -10.07 0.575 1 98.38 423 GLY B CA 1
ATOM 7916 C C . GLY B 1 423 ? 0.552 -10.586 0.313 1 98.38 423 GLY B C 1
ATOM 7917 O O . GLY B 1 423 ? -0.371 -10.297 1.078 1 98.38 423 GLY B O 1
ATOM 7918 N N . VAL B 1 424 ? 0.345 -11.43 -0.7 1 98.62 424 VAL B N 1
ATOM 7919 C CA . VAL B 1 424 ? -0.988 -11.859 -1.105 1 98.62 424 VAL B CA 1
ATOM 7920 C C . VAL B 1 424 ? -1.441 -13.031 -0.23 1 98.62 424 VAL B C 1
ATOM 7922 O O . VAL B 1 424 ? -2.623 -13.383 -0.222 1 98.62 424 VAL B O 1
ATOM 7925 N N . GLY B 1 425 ? -0.561 -13.648 0.554 1 98.81 425 GLY B N 1
ATOM 7926 C CA . GLY B 1 425 ? -0.878 -14.859 1.303 1 98.81 425 GLY B CA 1
ATOM 7927 C C . GLY B 1 425 ? -2.008 -14.664 2.295 1 98.81 425 GLY B C 1
ATOM 7928 O O . GLY B 1 425 ? -3.041 -15.328 2.207 1 98.81 425 GLY B O 1
ATOM 7929 N N . ILE B 1 426 ? -1.911 -13.688 3.139 1 98.88 426 ILE B N 1
ATOM 7930 C CA . ILE B 1 426 ? -2.867 -13.461 4.215 1 98.88 426 ILE B CA 1
ATOM 7931 C C . ILE B 1 426 ? -4.203 -13 3.631 1 98.88 426 ILE B C 1
ATOM 7933 O O . ILE B 1 426 ? -5.254 -13.562 3.949 1 98.88 426 ILE B O 1
ATOM 7937 N N . PRO B 1 427 ? -4.23 -12.008 2.703 1 98.88 427 PRO B N 1
ATOM 7938 C CA . PRO B 1 427 ? -5.508 -11.625 2.098 1 98.88 427 PRO B CA 1
ATOM 7939 C C . PRO B 1 427 ? -6.203 -12.797 1.399 1 98.88 427 PRO B C 1
ATOM 7941 O O . PRO B 1 427 ? -7.426 -12.93 1.49 1 98.88 427 PRO B O 1
ATOM 7944 N N . GLY B 1 428 ? -5.434 -13.625 0.702 1 98.88 428 GLY B N 1
ATOM 7945 C CA . GLY B 1 428 ? -6.016 -14.773 0.031 1 98.88 428 GLY B CA 1
ATOM 7946 C C . GLY B 1 428 ? -6.641 -15.773 0.99 1 98.88 428 GLY B C 1
ATOM 7947 O O . GLY B 1 428 ? -7.695 -16.344 0.702 1 98.88 428 GLY B O 1
ATOM 7948 N N . ALA B 1 429 ? -5.988 -15.992 2.141 1 98.94 429 ALA B N 1
ATOM 7949 C CA . ALA B 1 429 ? -6.508 -16.922 3.146 1 98.94 429 ALA B CA 1
ATOM 7950 C C . ALA B 1 429 ? -7.797 -16.391 3.768 1 98.94 429 ALA B C 1
ATOM 7952 O O . ALA B 1 429 ? -8.711 -17.156 4.062 1 98.94 429 ALA B O 1
ATOM 7953 N N . ILE B 1 430 ? -7.863 -15.047 3.984 1 98.94 430 ILE B N 1
ATOM 7954 C CA . ILE B 1 430 ? -9.078 -14.414 4.488 1 98.94 430 ILE B CA 1
ATOM 7955 C C . ILE B 1 430 ? -10.234 -14.672 3.523 1 98.94 430 ILE B C 1
ATOM 7957 O O . ILE B 1 430 ? -11.297 -15.148 3.93 1 98.94 430 ILE B O 1
ATOM 7961 N N . ALA B 1 431 ? -9.992 -14.398 2.232 1 98.88 431 ALA B N 1
ATOM 7962 C CA . ALA B 1 431 ? -11.008 -14.617 1.208 1 98.88 431 ALA B CA 1
ATOM 7963 C C . ALA B 1 431 ? -11.422 -16.078 1.146 1 98.88 431 ALA B C 1
ATOM 7965 O O . ALA B 1 431 ? -12.609 -16.391 1.011 1 98.88 431 ALA B O 1
ATOM 7966 N N . ALA B 1 432 ? -10.422 -17 1.248 1 98.88 432 ALA B N 1
ATOM 7967 C CA . ALA B 1 432 ? -10.695 -18.438 1.159 1 98.88 432 ALA B CA 1
ATOM 7968 C C . ALA B 1 432 ? -11.625 -18.891 2.279 1 98.88 432 ALA B C 1
ATOM 7970 O O . ALA B 1 432 ? -12.609 -19.594 2.033 1 98.88 432 ALA B O 1
ATOM 7971 N N . LYS B 1 433 ? -11.344 -18.469 3.5 1 98.69 433 LYS B N 1
ATOM 7972 C CA . LYS B 1 433 ? -12.141 -18.922 4.629 1 98.69 433 LYS B CA 1
ATOM 7973 C C . LYS B 1 433 ? -13.531 -18.297 4.609 1 98.69 433 LYS B C 1
ATOM 7975 O O . LYS B 1 433 ? -14.508 -18.938 5.02 1 98.69 433 LYS B O 1
ATOM 7980 N N . LEU B 1 434 ? -13.648 -17.078 4.137 1 98.5 434 LEU B N 1
ATOM 7981 C CA . LEU B 1 434 ? -14.953 -16.438 4.047 1 98.5 434 LEU B CA 1
ATOM 7982 C C . LEU B 1 434 ? -15.836 -17.125 3.014 1 98.5 434 LEU B C 1
ATOM 7984 O O . LEU B 1 434 ? -17.047 -17.25 3.203 1 98.5 434 LEU B O 1
ATOM 7988 N N . ASN B 1 435 ? -15.25 -17.609 1.895 1 98.38 435 ASN B N 1
ATOM 7989 C CA . ASN B 1 435 ? -16 -18.234 0.815 1 98.38 435 ASN B CA 1
ATOM 7990 C C . ASN B 1 435 ? -16.234 -19.719 1.08 1 98.38 435 ASN B C 1
ATOM 7992 O O . ASN B 1 435 ? -17.25 -20.281 0.633 1 98.38 435 ASN B O 1
ATOM 7996 N N . TYR B 1 436 ? -15.266 -20.406 1.809 1 98.31 436 TYR B N 1
ATOM 7997 C CA . TYR B 1 436 ? -15.328 -21.828 2.09 1 98.31 436 TYR B CA 1
ATOM 7998 C C . TYR B 1 436 ? -15.078 -22.109 3.568 1 98.31 436 TYR B C 1
ATOM 8000 O O . TYR B 1 436 ? -14.078 -22.734 3.928 1 98.31 436 TYR B O 1
ATOM 8008 N N . PRO B 1 437 ? -15.992 -21.734 4.426 1 97.69 437 PRO B N 1
ATOM 8009 C CA . PRO B 1 437 ? -15.789 -21.844 5.875 1 97.69 437 PRO B CA 1
ATOM 8010 C C . PRO B 1 437 ? -15.57 -23.281 6.336 1 97.69 437 PRO B C 1
ATOM 8012 O O . PRO B 1 437 ? -14.953 -23.516 7.379 1 97.69 437 PRO B O 1
ATOM 8015 N N . GLU B 1 438 ? -16.016 -24.234 5.539 1 97.56 438 GLU B N 1
ATOM 8016 C CA . GLU B 1 438 ? -15.938 -25.641 5.957 1 97.56 438 GLU B CA 1
ATOM 8017 C C . GLU B 1 438 ? -14.617 -26.266 5.527 1 97.56 438 GLU B C 1
ATOM 8019 O O . GLU B 1 438 ? -14.25 -27.344 6.008 1 97.56 438 GLU B O 1
ATOM 8024 N N . ARG B 1 439 ? -13.883 -25.641 4.621 1 98.5 439 ARG B N 1
ATOM 8025 C CA . ARG B 1 439 ? -12.633 -26.219 4.129 1 98.5 439 ARG B CA 1
ATOM 8026 C C . ARG B 1 439 ? -11.453 -25.75 4.969 1 98.5 439 ARG B C 1
ATOM 8028 O O . ARG B 1 439 ? -11.461 -24.625 5.492 1 98.5 439 ARG B O 1
ATOM 8035 N N . GLN B 1 440 ? -10.477 -26.641 5.125 1 98.81 440 GLN B N 1
ATOM 8036 C CA . GLN B 1 440 ? -9.211 -26.25 5.727 1 98.81 440 GLN B CA 1
ATOM 8037 C C . GLN B 1 440 ? -8.461 -25.25 4.836 1 98.81 440 GLN B C 1
ATOM 8039 O O . GLN B 1 440 ? -8.43 -25.406 3.613 1 98.81 440 GLN B O 1
ATOM 8044 N N . VAL B 1 441 ? -7.977 -24.172 5.41 1 98.94 441 VAL B N 1
ATOM 8045 C CA . VAL B 1 441 ? -7.281 -23.125 4.656 1 98.94 441 VAL B CA 1
ATOM 8046 C C . VAL B 1 441 ? -5.891 -22.906 5.246 1 98.94 441 VAL B C 1
ATOM 8048 O O . VAL B 1 441 ? -5.738 -22.797 6.465 1 98.94 441 VAL B O 1
ATOM 8051 N N . PHE B 1 442 ? -4.867 -22.875 4.395 1 98.94 442 PHE B N 1
ATOM 8052 C CA . PHE B 1 442 ? -3.498 -22.531 4.762 1 98.94 442 PHE B CA 1
ATOM 8053 C C . PHE B 1 442 ? -3.078 -21.219 4.125 1 98.94 442 PHE B C 1
ATOM 8055 O O . PHE B 1 442 ? -3.418 -20.938 2.973 1 98.94 442 PHE B O 1
ATOM 8062 N N . ASN B 1 443 ? -2.469 -20.344 4.906 1 98.94 443 ASN B N 1
ATOM 8063 C CA . ASN B 1 443 ? -1.58 -19.312 4.383 1 98.94 443 ASN B CA 1
ATOM 8064 C C . ASN B 1 443 ? -0.119 -19.75 4.441 1 98.94 443 ASN B C 1
ATOM 8066 O O . ASN B 1 443 ? 0.398 -20.062 5.516 1 98.94 443 ASN B O 1
ATOM 8070 N N . LEU B 1 444 ? 0.537 -19.844 3.318 1 98.94 444 LEU B N 1
ATOM 8071 C CA . LEU B 1 444 ? 1.954 -20.172 3.227 1 98.94 444 LEU B CA 1
ATOM 8072 C C . LEU B 1 444 ? 2.756 -18.984 2.701 1 98.94 444 LEU B C 1
ATOM 8074 O O . LEU B 1 444 ? 2.602 -18.594 1.544 1 98.94 444 LEU B O 1
ATOM 8078 N N . ALA B 1 445 ? 3.588 -18.422 3.549 1 98.88 445 ALA B N 1
ATOM 8079 C CA . ALA B 1 445 ? 4.266 -17.188 3.168 1 98.88 445 ALA B CA 1
ATOM 8080 C C . ALA B 1 445 ? 5.695 -17.156 3.707 1 98.88 445 ALA B C 1
ATOM 8082 O O . ALA B 1 445 ? 5.953 -17.609 4.824 1 98.88 445 ALA B O 1
ATOM 8083 N N . GLY B 1 446 ? 6.656 -16.672 2.879 1 98.62 446 GLY B N 1
ATOM 8084 C CA . GLY B 1 446 ? 7.93 -16.266 3.447 1 98.62 446 GLY B CA 1
ATOM 8085 C C . GLY B 1 446 ? 7.816 -15.078 4.387 1 98.62 446 GLY B C 1
ATOM 8086 O O . GLY B 1 446 ? 6.816 -14.359 4.363 1 98.62 446 GLY B O 1
ATOM 8087 N N . ASP B 1 447 ? 8.883 -14.875 5.188 1 98.62 447 ASP B N 1
ATOM 8088 C CA . ASP B 1 447 ? 8.828 -13.812 6.188 1 98.62 447 ASP B CA 1
ATOM 8089 C C . ASP B 1 447 ? 8.805 -12.438 5.527 1 98.62 447 ASP B C 1
ATOM 8091 O O . ASP B 1 447 ? 8.188 -11.508 6.043 1 98.62 447 ASP B O 1
ATOM 8095 N N . GLY B 1 448 ? 9.445 -12.258 4.34 1 98.19 448 GLY B N 1
ATOM 8096 C CA . GLY B 1 448 ? 9.367 -11 3.623 1 98.19 448 GLY B CA 1
ATOM 8097 C C . GLY B 1 448 ? 7.953 -10.641 3.195 1 98.19 448 GLY B C 1
ATOM 8098 O O . GLY B 1 448 ? 7.477 -9.539 3.457 1 98.19 448 GLY B O 1
ATOM 8099 N N . GLY B 1 449 ? 7.273 -11.586 2.529 1 98.19 449 GLY B N 1
ATOM 8100 C CA . GLY B 1 449 ? 5.902 -11.375 2.098 1 98.19 449 GLY B CA 1
ATOM 8101 C C . GLY B 1 449 ? 4.926 -11.234 3.254 1 98.19 449 GLY B C 1
ATOM 8102 O O . GLY B 1 449 ? 4.051 -10.367 3.234 1 98.19 449 GLY B O 1
ATOM 8103 N N . ALA B 1 450 ? 5.094 -12.039 4.312 1 98.75 450 ALA B N 1
ATOM 8104 C CA . ALA B 1 450 ? 4.211 -12.008 5.473 1 98.75 450 ALA B CA 1
ATOM 8105 C C . ALA B 1 450 ? 4.27 -10.648 6.168 1 98.75 450 ALA B C 1
ATOM 8107 O O . ALA B 1 450 ? 3.254 -10.148 6.652 1 98.75 450 ALA B O 1
ATOM 8108 N N . SER B 1 451 ? 5.422 -10.078 6.211 1 98.31 451 SER B N 1
ATOM 8109 C CA . SER B 1 451 ? 5.594 -8.812 6.914 1 98.31 451 SER B CA 1
ATOM 8110 C C . SER B 1 451 ? 4.812 -7.695 6.234 1 98.31 451 SER B C 1
ATOM 8112 O O . SER B 1 451 ? 4.383 -6.742 6.891 1 98.31 451 SER B O 1
ATOM 8114 N N . MET B 1 452 ? 4.57 -7.777 4.941 1 98.31 452 MET B N 1
ATOM 8115 C CA . MET B 1 452 ? 3.922 -6.711 4.176 1 98.31 452 MET B CA 1
ATOM 8116 C C . MET B 1 452 ? 2.455 -6.578 4.566 1 98.31 452 MET B C 1
ATOM 8118 O O . MET B 1 452 ? 1.872 -5.496 4.445 1 98.31 452 MET B O 1
ATOM 8122 N N . THR B 1 453 ? 1.831 -7.684 5.039 1 98.5 453 THR B N 1
ATOM 8123 C CA . THR B 1 453 ? 0.399 -7.637 5.309 1 98.5 453 THR B CA 1
ATOM 8124 C C . THR B 1 453 ? 0.085 -8.25 6.672 1 98.5 453 THR B C 1
ATOM 8126 O O . THR B 1 453 ? -1.057 -8.633 6.938 1 98.5 453 THR B O 1
ATOM 8129 N N . MET B 1 454 ? 1.055 -8.328 7.602 1 98.62 454 MET B N 1
ATOM 8130 C CA . MET B 1 454 ? 0.945 -9.031 8.875 1 98.62 454 MET B CA 1
ATOM 8131 C C . MET B 1 454 ? -0.095 -8.375 9.773 1 98.62 454 MET B C 1
ATOM 8133 O O . MET B 1 454 ? -0.641 -9.016 10.672 1 98.62 454 MET B O 1
ATOM 8137 N N . GLN B 1 455 ? -0.411 -7.109 9.547 1 98.38 455 GLN B N 1
ATOM 8138 C CA . GLN B 1 455 ? -1.387 -6.41 10.375 1 98.38 455 GLN B CA 1
ATOM 8139 C C . GLN B 1 455 ? -2.762 -7.066 10.281 1 98.38 455 GLN B C 1
ATOM 8141 O O . GLN B 1 455 ? -3.551 -7.012 11.227 1 98.38 455 GLN B O 1
ATOM 8146 N N . ASP B 1 456 ? -3.061 -7.777 9.18 1 98.81 456 ASP B N 1
ATOM 8147 C CA . ASP B 1 456 ? -4.402 -8.312 8.961 1 98.81 456 ASP B CA 1
ATOM 8148 C C . ASP B 1 456 ? -4.527 -9.727 9.531 1 98.81 456 ASP B C 1
ATOM 8150 O O . ASP B 1 456 ? -5.562 -10.375 9.367 1 98.81 456 ASP B O 1
ATOM 8154 N N . LEU B 1 457 ? -3.438 -10.234 10.18 1 98.88 457 LEU B N 1
ATOM 8155 C CA . LEU B 1 457 ? -3.688 -11.32 11.125 1 98.88 457 LEU B CA 1
ATOM 8156 C C . LEU B 1 457 ? -4.777 -10.93 12.125 1 98.88 457 LEU B C 1
ATOM 8158 O O . LEU B 1 457 ? -5.578 -11.773 12.523 1 98.88 457 LEU B O 1
ATOM 8162 N N . ALA B 1 458 ? -4.824 -9.617 12.445 1 98.81 458 ALA B N 1
ATOM 8163 C CA . ALA B 1 458 ? -5.863 -9.094 13.32 1 98.81 458 ALA B CA 1
ATOM 8164 C C . ALA B 1 458 ? -7.246 -9.281 12.711 1 98.81 458 ALA B C 1
ATOM 8166 O O . ALA B 1 458 ? -8.227 -9.508 13.422 1 98.81 458 ALA B O 1
ATOM 8167 N N . THR B 1 459 ? -7.352 -9.164 11.359 1 98.75 459 THR B N 1
ATOM 8168 C CA . THR B 1 459 ? -8.609 -9.375 10.656 1 98.75 459 THR B CA 1
ATOM 8169 C C . THR B 1 459 ? -9.078 -10.82 10.797 1 98.75 459 THR B C 1
ATOM 8171 O O . THR B 1 459 ? -10.258 -11.086 11.008 1 98.75 459 THR B O 1
ATOM 8174 N N . GLN B 1 460 ? -8.133 -11.797 10.68 1 98.88 460 GLN B N 1
ATOM 8175 C CA . GLN B 1 460 ? -8.484 -13.195 10.867 1 98.88 460 GLN B CA 1
ATOM 8176 C C . GLN B 1 460 ? -9.055 -13.438 12.258 1 98.88 460 GLN B C 1
ATOM 8178 O O . GLN B 1 460 ? -10.047 -14.164 12.414 1 98.88 460 GLN B O 1
ATOM 8183 N N . VAL B 1 461 ? -8.422 -12.844 13.242 1 98.88 461 VAL B N 1
ATOM 8184 C CA . VAL B 1 461 ? -8.859 -13.016 14.625 1 98.88 461 VAL B CA 1
ATOM 8185 C C . VAL B 1 461 ? -10.219 -12.352 14.82 1 98.88 461 VAL B C 1
ATOM 8187 O O . VAL B 1 461 ? -11.117 -12.938 15.43 1 98.88 461 VAL B O 1
ATOM 8190 N N . GLN B 1 462 ? -10.383 -11.133 14.297 1 98.31 462 GLN B N 1
ATOM 8191 C CA . GLN B 1 462 ? -11.609 -10.352 14.469 1 98.31 462 GLN B CA 1
ATOM 8192 C C . GLN B 1 462 ? -12.82 -11.117 13.93 1 98.31 462 GLN B C 1
ATOM 8194 O O . GLN B 1 462 ? -13.906 -11.047 14.508 1 98.31 462 GLN B O 1
ATOM 8199 N N . TYR B 1 463 ? -12.664 -11.828 12.883 1 98.19 463 TYR B N 1
ATOM 8200 C CA . TYR B 1 463 ? -13.789 -12.516 12.258 1 98.19 463 TYR B CA 1
ATOM 8201 C C . TYR B 1 463 ? -13.727 -14.016 12.523 1 98.19 463 TYR B C 1
ATOM 8203 O O . TYR B 1 463 ? -14.469 -14.789 11.914 1 98.19 463 TYR B O 1
ATOM 8211 N N . HIS B 1 464 ? -12.82 -14.5 13.391 1 98.31 464 HIS B N 1
ATOM 8212 C CA . HIS B 1 464 ? -12.672 -15.898 13.797 1 98.31 464 HIS B CA 1
ATOM 8213 C C . HIS B 1 464 ? -12.531 -16.812 12.586 1 98.31 464 HIS B C 1
ATOM 8215 O O . HIS B 1 464 ? -13.258 -17.797 12.461 1 98.31 464 HIS B O 1
ATOM 8221 N N . LEU B 1 465 ? -11.641 -16.391 11.68 1 98.75 465 LEU B N 1
ATOM 8222 C CA . LEU B 1 465 ? -11.375 -17.188 10.484 1 98.75 465 LEU B CA 1
ATOM 8223 C C . LEU B 1 465 ? -10.305 -18.25 10.758 1 98.75 465 LEU B C 1
ATOM 8225 O O . LEU B 1 465 ? -9.117 -17.906 10.852 1 98.75 465 LEU B O 1
ATOM 8229 N N . PRO B 1 466 ? -10.617 -19.5 10.844 1 98.81 466 PRO B N 1
ATOM 8230 C CA . PRO B 1 466 ? -9.664 -20.547 11.258 1 98.81 466 PRO B CA 1
ATOM 8231 C C . PRO B 1 466 ? -8.664 -20.891 10.164 1 98.81 466 PRO B C 1
ATOM 8233 O O . PRO B 1 466 ? -8.688 -22 9.625 1 98.81 466 PRO B O 1
ATOM 8236 N N . VAL B 1 467 ? -7.738 -20.078 9.93 1 98.94 467 VAL B N 1
ATOM 8237 C CA . VAL B 1 467 ? -6.648 -20.234 8.977 1 98.94 467 VAL B CA 1
ATOM 8238 C C . VAL B 1 467 ? -5.402 -20.766 9.688 1 98.94 467 VAL B C 1
ATOM 8240 O O . VAL B 1 467 ? -5.102 -20.344 10.812 1 98.94 467 VAL B O 1
ATOM 8243 N N . ILE B 1 468 ? -4.75 -21.703 9.148 1 98.94 468 ILE B N 1
ATOM 8244 C CA . ILE B 1 468 ? -3.416 -22.078 9.594 1 98.94 468 ILE B CA 1
ATOM 8245 C C . ILE B 1 468 ? -2.365 -21.266 8.836 1 98.94 468 ILE B C 1
ATOM 8247 O O . ILE B 1 468 ? -2.086 -21.547 7.668 1 98.94 468 ILE B O 1
ATOM 8251 N N . ASN B 1 469 ? -1.832 -20.266 9.516 1 98.94 469 ASN B N 1
ATOM 8252 C CA . ASN B 1 469 ? -0.781 -19.438 8.93 1 98.94 469 ASN B CA 1
ATOM 8253 C C . ASN B 1 469 ? 0.601 -20.047 9.156 1 98.94 469 ASN B C 1
ATOM 8255 O O . ASN B 1 469 ? 1.017 -20.25 10.297 1 98.94 469 ASN B O 1
ATOM 8259 N N . VAL B 1 470 ? 1.301 -20.344 8.109 1 98.94 470 VAL B N 1
ATOM 8260 C CA . VAL B 1 470 ? 2.672 -20.828 8.203 1 98.94 470 VAL B CA 1
ATOM 8261 C C . VAL B 1 470 ? 3.627 -19.812 7.586 1 98.94 470 VAL B C 1
ATOM 8263 O O . VAL B 1 470 ? 3.551 -19.516 6.391 1 98.94 470 VAL B O 1
ATOM 8266 N N . VAL B 1 471 ? 4.465 -19.25 8.398 1 98.94 471 VAL B N 1
ATOM 8267 C CA . VAL B 1 471 ? 5.477 -18.297 7.934 1 98.94 471 VAL B CA 1
ATOM 8268 C C . VAL B 1 471 ? 6.844 -18.984 7.895 1 98.94 471 VAL B C 1
ATOM 8270 O O . VAL B 1 471 ? 7.316 -19.5 8.914 1 98.94 471 VAL B O 1
ATOM 8273 N N . PHE B 1 472 ? 7.441 -19.062 6.754 1 98.88 472 PHE B N 1
ATOM 8274 C CA . PHE B 1 472 ? 8.789 -19.578 6.57 1 98.88 472 PHE B CA 1
ATOM 8275 C C . PHE B 1 472 ? 9.828 -18.484 6.789 1 98.88 472 PHE B C 1
ATOM 8277 O O . PHE B 1 472 ? 10.148 -17.734 5.867 1 98.88 472 PHE B O 1
ATOM 8284 N N . THR B 1 473 ? 10.391 -18.422 7.984 1 98.75 473 THR B N 1
ATOM 8285 C CA . THR B 1 473 ? 11.289 -17.344 8.375 1 98.75 473 THR B CA 1
ATOM 8286 C C . THR B 1 473 ? 12.742 -17.719 8.094 1 98.75 473 THR B C 1
ATOM 8288 O O . THR B 1 473 ? 13.273 -18.656 8.695 1 98.75 473 THR B O 1
ATOM 8291 N N . ASN B 1 474 ? 13.328 -17.016 7.164 1 98.44 474 ASN B N 1
ATOM 8292 C CA . ASN B 1 474 ? 14.734 -17.25 6.863 1 98.44 474 ASN B CA 1
ATOM 8293 C C . ASN B 1 474 ? 15.531 -15.945 6.832 1 98.44 474 ASN B C 1
ATOM 8295 O O . ASN B 1 474 ? 16.703 -15.938 6.477 1 98.44 474 ASN B O 1
ATOM 8299 N N . CYS B 1 475 ? 14.922 -14.766 7.133 1 98.12 475 CYS B N 1
ATOM 8300 C CA . CYS B 1 475 ? 15.523 -13.453 7.301 1 98.12 475 CYS B CA 1
ATOM 8301 C C . CYS B 1 475 ? 16.188 -12.992 6.008 1 98.12 475 CYS B C 1
ATOM 8303 O O . CYS B 1 475 ? 17.266 -12.375 6.039 1 98.12 475 CYS B O 1
ATOM 8305 N N . GLN B 1 476 ? 15.586 -13.305 4.891 1 98 476 GLN B N 1
ATOM 8306 C CA . GLN B 1 476 ? 16.094 -12.867 3.594 1 98 476 GLN B CA 1
ATOM 8307 C C . GLN B 1 476 ? 14.984 -12.891 2.539 1 98 476 GLN B C 1
ATOM 8309 O O . GLN B 1 476 ? 14.039 -13.68 2.641 1 98 476 GLN B O 1
ATOM 8314 N N . TYR B 1 477 ? 15.086 -12.008 1.578 1 97.44 477 TYR B N 1
ATOM 8315 C CA . TYR B 1 477 ? 14.352 -12.203 0.332 1 97.44 477 TYR B CA 1
ATOM 8316 C C . TYR B 1 477 ? 14.977 -13.32 -0.496 1 97.44 477 TYR B C 1
ATOM 8318 O O . TYR B 1 477 ? 15.703 -13.062 -1.453 1 97.44 477 TYR B O 1
ATOM 8326 N N . GLY B 1 478 ? 14.609 -14.547 -0.144 1 96.5 478 GLY B N 1
ATOM 8327 C CA . GLY B 1 478 ? 15.305 -15.719 -0.647 1 96.5 478 GLY B CA 1
ATOM 8328 C C . GLY B 1 478 ? 15.32 -15.805 -2.162 1 96.5 478 GLY B C 1
ATOM 8329 O O . GLY B 1 478 ? 16.359 -16.047 -2.768 1 96.5 478 GLY B O 1
ATOM 8330 N N . PHE B 1 479 ? 14.227 -15.555 -2.779 1 95.5 479 PHE B N 1
ATOM 8331 C CA . PHE B 1 479 ? 14.141 -15.672 -4.23 1 95.5 479 PHE B CA 1
ATOM 8332 C C . PHE B 1 479 ? 14.984 -14.602 -4.91 1 95.5 479 PHE B C 1
ATOM 8334 O O . PHE B 1 479 ? 15.625 -14.859 -5.93 1 95.5 479 PHE B O 1
ATOM 8341 N N . ILE B 1 480 ? 14.992 -13.406 -4.402 1 94.12 480 ILE B N 1
ATOM 8342 C CA . ILE B 1 480 ? 15.805 -12.32 -4.953 1 94.12 480 ILE B CA 1
ATOM 8343 C C . ILE B 1 480 ? 17.281 -12.633 -4.754 1 94.12 480 ILE B C 1
ATOM 8345 O O . ILE B 1 480 ? 18.109 -12.359 -5.633 1 94.12 480 ILE B O 1
ATOM 8349 N N . LYS B 1 481 ? 17.609 -13.156 -3.617 1 94.44 481 LYS B N 1
ATOM 8350 C CA . LYS B 1 481 ? 19 -13.555 -3.357 1 94.44 481 LYS B CA 1
ATOM 8351 C C . LYS B 1 481 ? 19.453 -14.609 -4.355 1 94.44 481 LYS B C 1
ATOM 8353 O O . LYS B 1 481 ? 20.594 -14.562 -4.832 1 94.44 481 LYS B O 1
ATOM 8358 N N . ASP B 1 482 ? 18.547 -15.555 -4.621 1 92.62 482 ASP B N 1
ATOM 8359 C CA . ASP B 1 482 ? 18.859 -16.578 -5.625 1 92.62 482 ASP B CA 1
ATOM 8360 C C . ASP B 1 482 ? 19.172 -15.93 -6.977 1 92.62 482 ASP B C 1
ATOM 8362 O O . ASP B 1 482 ? 20.094 -16.344 -7.668 1 92.62 482 ASP B O 1
ATOM 8366 N N . GLU B 1 483 ? 18.391 -14.938 -7.316 1 89.5 483 GLU B N 1
ATOM 8367 C CA . GLU B 1 483 ? 18.625 -14.227 -8.57 1 89.5 483 GLU B CA 1
ATOM 8368 C C . GLU B 1 483 ? 19.969 -13.508 -8.555 1 89.5 483 GLU B C 1
ATOM 8370 O O . GLU B 1 483 ? 20.688 -13.484 -9.562 1 89.5 483 GLU B O 1
ATOM 8375 N N . GLN B 1 484 ? 20.297 -12.93 -7.457 1 90.38 484 GLN B N 1
ATOM 8376 C CA . GLN B 1 484 ? 21.562 -12.219 -7.34 1 90.38 484 GLN B CA 1
ATOM 8377 C C . GLN B 1 484 ? 22.734 -13.18 -7.41 1 90.38 484 GLN B C 1
ATOM 8379 O O . GLN B 1 484 ? 23.797 -12.836 -7.93 1 90.38 484 GLN B O 1
ATOM 8384 N N . GLU B 1 485 ? 22.547 -14.352 -6.84 1 88.38 485 GLU B N 1
ATOM 8385 C CA . GLU B 1 485 ? 23.594 -15.367 -6.961 1 88.38 485 GLU B CA 1
ATOM 8386 C C . GLU B 1 485 ? 23.906 -15.664 -8.43 1 88.38 485 GLU B C 1
ATOM 8388 O O . GLU B 1 485 ? 25.047 -15.93 -8.781 1 88.38 485 GLU B O 1
ATOM 8393 N N . ASP B 1 486 ? 22.938 -15.523 -9.219 1 84.12 486 ASP B N 1
ATOM 8394 C CA . ASP B 1 486 ? 23.078 -15.836 -10.633 1 84.12 486 ASP B CA 1
ATOM 8395 C C . ASP B 1 486 ? 23.656 -14.648 -11.406 1 84.12 486 ASP B C 1
ATOM 8397 O O . ASP B 1 486 ? 24.312 -14.82 -12.43 1 84.12 486 ASP B O 1
ATOM 8401 N N . THR B 1 487 ? 23.406 -13.398 -10.891 1 77.88 487 THR B N 1
ATOM 8402 C CA . THR B 1 487 ? 23.656 -12.25 -11.758 1 77.88 487 THR B CA 1
ATOM 8403 C C . THR B 1 487 ? 24.734 -11.344 -11.164 1 77.88 487 THR B C 1
ATOM 8405 O O . THR B 1 487 ? 25.359 -10.562 -11.883 1 77.88 487 THR B O 1
ATOM 8408 N N . ASN B 1 488 ? 24.906 -11.266 -9.734 1 71.88 488 ASN B N 1
ATOM 8409 C CA . ASN B 1 488 ? 25.75 -10.266 -9.062 1 71.88 488 ASN B CA 1
ATOM 8410 C C . ASN B 1 488 ? 27.094 -10.844 -8.664 1 71.88 488 ASN B C 1
ATOM 8412 O O . ASN B 1 488 ? 27.719 -10.375 -7.719 1 71.88 488 ASN B O 1
ATOM 8416 N N . GLN B 1 489 ? 27.547 -11.625 -9.25 1 67.56 489 GLN B N 1
ATOM 8417 C CA . GLN B 1 489 ? 28.828 -12.25 -8.961 1 67.56 489 GLN B CA 1
ATOM 8418 C C . GLN B 1 489 ? 28.984 -12.539 -7.473 1 67.56 489 GLN B C 1
ATOM 8420 O O . GLN B 1 489 ? 30.016 -12.234 -6.879 1 67.56 489 GLN B O 1
ATOM 8425 N N . ASN B 1 490 ? 27.953 -12.914 -6.82 1 62.31 490 ASN B N 1
ATOM 8426 C CA . ASN B 1 490 ? 27.812 -13.438 -5.469 1 62.31 490 ASN B CA 1
ATOM 8427 C C . ASN B 1 490 ? 27.953 -12.344 -4.418 1 62.31 490 ASN B C 1
ATOM 8429 O O . ASN B 1 490 ? 28.266 -12.625 -3.26 1 62.31 490 ASN B O 1
ATOM 8433 N N . ASP B 1 491 ? 27.859 -11.164 -4.812 1 79.38 491 ASP B N 1
ATOM 8434 C CA . ASP B 1 491 ? 27.719 -10.102 -3.816 1 79.38 491 ASP B CA 1
ATOM 8435 C C . ASP B 1 491 ? 26.25 -9.805 -3.539 1 79.38 491 ASP B C 1
ATOM 8437 O O . ASP B 1 491 ? 25.531 -9.328 -4.418 1 79.38 491 ASP B O 1
ATOM 8441 N N . PHE B 1 492 ? 25.766 -10.391 -2.471 1 88.31 492 PHE B N 1
ATOM 8442 C CA . PHE B 1 492 ? 24.359 -10.172 -2.115 1 88.31 492 PHE B CA 1
ATOM 8443 C C . PHE B 1 492 ? 24.156 -8.758 -1.592 1 88.31 492 PHE B C 1
ATOM 8445 O O . PHE B 1 492 ? 24.922 -8.281 -0.754 1 88.31 492 PHE B O 1
ATOM 8452 N N . ILE B 1 493 ? 23.203 -8.172 -2.199 1 89.31 493 ILE B N 1
ATOM 8453 C CA . ILE B 1 493 ? 22.984 -6.781 -1.825 1 89.31 493 ILE B CA 1
ATOM 8454 C C . ILE B 1 493 ? 21.516 -6.578 -1.436 1 89.31 493 ILE B C 1
ATOM 8456 O O . ILE B 1 493 ? 20.609 -6.777 -2.254 1 89.31 493 ILE B O 1
ATOM 8460 N N . GLY B 1 494 ? 21.297 -6.148 -0.191 1 91.94 494 GLY B N 1
ATOM 8461 C CA . GLY B 1 494 ? 20 -5.676 0.261 1 91.94 494 GLY B CA 1
ATOM 8462 C C . GLY B 1 494 ? 18.984 -6.797 0.468 1 91.94 494 GLY B C 1
ATOM 8463 O O . GLY B 1 494 ? 17.781 -6.547 0.578 1 91.94 494 GLY B O 1
ATOM 8464 N N . VAL B 1 495 ? 19.375 -8.055 0.509 1 95.5 495 VAL B N 1
ATOM 8465 C CA . VAL B 1 495 ? 18.406 -9.148 0.517 1 95.5 495 VAL B CA 1
ATOM 8466 C C . VAL B 1 495 ? 18.312 -9.75 1.92 1 95.5 495 VAL B C 1
ATOM 8468 O O . VAL B 1 495 ? 17.344 -10.422 2.25 1 95.5 495 VAL B O 1
ATOM 8471 N N . GLU B 1 496 ? 19.25 -9.508 2.766 1 95.88 496 GLU B N 1
ATOM 8472 C CA . GLU B 1 496 ? 19.203 -9.984 4.145 1 95.88 496 GLU B CA 1
ATOM 8473 C C . GLU B 1 496 ? 18.641 -8.914 5.074 1 95.88 496 GLU B C 1
ATOM 8475 O O . GLU B 1 496 ? 18.875 -7.719 4.875 1 95.88 496 GLU B O 1
ATOM 8480 N N . PHE B 1 497 ? 17.844 -9.289 6.062 1 96.56 497 PHE B N 1
ATOM 8481 C CA . PHE B 1 497 ? 17.25 -8.344 7.008 1 96.56 497 PHE B CA 1
ATOM 8482 C C . PHE B 1 497 ? 17.109 -8.977 8.383 1 96.56 497 PHE B C 1
ATOM 8484 O O . PHE B 1 497 ? 17.25 -10.195 8.531 1 96.56 497 PHE B O 1
ATOM 8491 N N . ASN B 1 498 ? 16.75 -8.172 9.422 1 96.75 498 ASN B N 1
ATOM 8492 C CA . ASN B 1 498 ? 16.625 -8.617 10.805 1 96.75 498 ASN B CA 1
ATOM 8493 C C . ASN B 1 498 ? 15.414 -9.531 10.977 1 96.75 498 ASN B C 1
ATOM 8495 O O . ASN B 1 498 ? 14.422 -9.406 10.258 1 96.75 498 ASN B O 1
ATOM 8499 N N . ASP B 1 499 ? 15.539 -10.344 11.906 1 97.75 499 ASP B N 1
ATOM 8500 C CA . ASP B 1 499 ? 14.5 -11.297 12.266 1 97.75 499 ASP B CA 1
ATOM 8501 C C . ASP B 1 499 ? 13.266 -10.586 12.828 1 97.75 499 ASP B C 1
ATOM 8503 O O . ASP B 1 499 ? 13.391 -9.602 13.555 1 97.75 499 ASP B O 1
ATOM 8507 N N . ILE B 1 500 ? 12.133 -10.984 12.43 1 98.5 500 ILE B N 1
ATOM 8508 C CA . ILE B 1 500 ? 10.852 -10.719 13.07 1 98.5 500 ILE B CA 1
ATOM 8509 C C . ILE B 1 500 ? 10.297 -12 13.68 1 98.5 500 ILE B C 1
ATOM 8511 O O . ILE B 1 500 ? 10.188 -13.023 13 1 98.5 500 ILE B O 1
ATOM 8515 N N . ASP B 1 501 ? 10.031 -12.031 14.938 1 98.81 501 ASP B N 1
ATOM 8516 C CA . ASP B 1 501 ? 9.367 -13.148 15.609 1 98.81 501 ASP B CA 1
ATOM 8517 C C . ASP B 1 501 ? 7.863 -13.117 15.367 1 98.81 501 ASP B C 1
ATOM 8519 O O . ASP B 1 501 ? 7.117 -12.508 16.141 1 98.81 501 ASP B O 1
ATOM 8523 N N . PHE B 1 502 ? 7.43 -13.859 14.375 1 98.88 502 PHE B N 1
ATOM 8524 C CA . PHE B 1 502 ? 6.035 -13.789 13.953 1 98.88 502 PHE B CA 1
ATOM 8525 C C . PHE B 1 502 ? 5.117 -14.391 15.016 1 98.88 502 PHE B C 1
ATOM 8527 O O . PHE B 1 502 ? 3.916 -14.117 15.031 1 98.88 502 PHE B O 1
ATOM 8534 N N . SER B 1 503 ? 5.637 -15.312 15.875 1 98.81 503 SER B N 1
ATOM 8535 C CA . SER B 1 503 ? 4.809 -15.805 16.969 1 98.81 503 SER B CA 1
ATOM 8536 C C . SER B 1 503 ? 4.43 -14.688 17.922 1 98.81 503 SER B C 1
ATOM 8538 O O . SER B 1 503 ? 3.312 -14.656 18.438 1 98.81 503 SER B O 1
ATOM 8540 N N . LYS B 1 504 ? 5.363 -13.734 18.188 1 98.69 504 LYS B N 1
ATOM 8541 C CA . LYS B 1 504 ? 5.082 -12.578 19.031 1 98.69 504 LYS B CA 1
ATOM 8542 C C . LYS B 1 504 ? 4.148 -11.594 18.328 1 98.69 504 LYS B C 1
ATOM 8544 O O . LYS B 1 504 ? 3.299 -10.977 18.969 1 98.69 504 LYS B O 1
ATOM 8549 N N . ILE B 1 505 ? 4.344 -11.43 16.969 1 98.81 505 ILE B N 1
ATOM 8550 C CA . ILE B 1 505 ? 3.416 -10.609 16.203 1 98.81 505 ILE B CA 1
ATOM 8551 C C . ILE B 1 505 ? 1.998 -11.156 16.344 1 98.81 505 ILE B C 1
ATOM 8553 O O . ILE B 1 505 ? 1.055 -10.406 16.594 1 98.81 505 ILE B O 1
ATOM 8557 N N . ALA B 1 506 ? 1.873 -12.484 16.141 1 98.81 506 ALA B N 1
ATOM 8558 C CA . ALA B 1 506 ? 0.577 -13.141 16.266 1 98.81 506 ALA B CA 1
ATOM 8559 C C . ALA B 1 506 ? -0.006 -12.938 17.672 1 98.81 506 ALA B C 1
ATOM 8561 O O . ALA B 1 506 ? -1.198 -12.656 17.812 1 98.81 506 ALA B O 1
ATOM 8562 N N . ASP B 1 507 ? 0.798 -13.078 18.672 1 98.62 507 ASP B N 1
ATOM 8563 C CA . ASP B 1 507 ? 0.357 -12.852 20.047 1 98.62 507 ASP B CA 1
ATOM 8564 C C . ASP B 1 507 ? -0.176 -11.43 20.219 1 98.62 507 ASP B C 1
ATOM 8566 O O . ASP B 1 507 ? -1.152 -11.211 20.938 1 98.62 507 ASP B O 1
ATOM 8570 N N . GLY B 1 508 ? 0.461 -10.492 19.531 1 98.69 508 GLY B N 1
ATOM 8571 C CA . GLY B 1 508 ? 0.053 -9.102 19.609 1 98.69 508 GLY B CA 1
ATOM 8572 C C . GLY B 1 508 ? -1.357 -8.859 19.109 1 98.69 508 GLY B C 1
ATOM 8573 O O . GLY B 1 508 ? -2.035 -7.934 19.562 1 98.69 508 GLY B O 1
ATOM 8574 N N . VAL B 1 509 ? -1.805 -9.688 18.203 1 98.56 509 VAL B N 1
ATOM 8575 C CA . VAL B 1 509 ? -3.158 -9.539 17.688 1 98.56 509 VAL B CA 1
ATOM 8576 C C . VAL B 1 509 ? -4.078 -10.57 18.328 1 98.56 509 VAL B C 1
ATOM 8578 O O . VAL B 1 509 ? -5.195 -10.797 17.859 1 98.56 509 VAL B O 1
ATOM 8581 N N . HIS B 1 510 ? -3.611 -11.32 19.344 1 98.38 510 HIS B N 1
ATOM 8582 C CA . HIS B 1 510 ? -4.371 -12.258 20.172 1 98.38 510 HIS B CA 1
ATOM 8583 C C . HIS B 1 510 ? -4.613 -13.562 19.422 1 98.38 510 HIS B C 1
ATOM 8585 O O . HIS B 1 510 ? -5.688 -14.164 19.531 1 98.38 510 HIS B O 1
ATOM 8591 N N . MET B 1 511 ? -3.721 -13.961 18.625 1 98.81 511 MET B N 1
ATOM 8592 C CA . MET B 1 511 ? -3.709 -15.234 17.922 1 98.81 511 MET B CA 1
ATOM 8593 C C . MET B 1 511 ? -2.715 -16.203 18.547 1 98.81 511 MET B C 1
ATOM 8595 O O . MET B 1 511 ? -1.592 -15.82 18.875 1 98.81 511 MET B O 1
ATOM 8599 N N . GLN B 1 512 ? -3.131 -17.438 18.781 1 98.75 512 GLN B N 1
ATOM 8600 C CA . GLN B 1 512 ? -2.184 -18.453 19.234 1 98.75 512 GLN B CA 1
ATOM 8601 C C . GLN B 1 512 ? -1.13 -18.734 18.156 1 98.75 512 GLN B C 1
ATOM 8603 O O . GLN B 1 512 ? -1.427 -18.719 16.969 1 98.75 512 GLN B O 1
ATOM 8608 N N . ALA B 1 513 ? 0.078 -18.969 18.625 1 98.81 513 ALA B N 1
ATOM 8609 C CA . ALA B 1 513 ? 1.154 -19.172 17.656 1 98.81 513 ALA B CA 1
ATOM 8610 C C . ALA B 1 513 ? 2.242 -20.078 18.234 1 98.81 513 ALA B C 1
ATOM 8612 O O . ALA B 1 513 ? 2.295 -20.297 19.453 1 98.81 513 ALA B O 1
ATOM 8613 N N . PHE B 1 514 ? 3.018 -20.625 17.406 1 98.81 514 PHE B N 1
ATOM 8614 C CA . PHE B 1 514 ? 4.199 -21.438 17.688 1 98.81 514 PHE B CA 1
ATOM 8615 C C . PHE B 1 514 ? 5.406 -20.922 16.922 1 98.81 514 PHE B C 1
ATOM 8617 O O . PHE B 1 514 ? 5.27 -20.406 15.805 1 98.81 514 PHE B O 1
ATOM 8624 N N . ARG B 1 515 ? 6.566 -20.906 17.531 1 98.5 515 ARG B N 1
ATOM 8625 C CA . ARG B 1 515 ? 7.828 -20.688 16.828 1 98.5 515 ARG B CA 1
ATOM 8626 C C . ARG B 1 515 ? 8.719 -21.922 16.906 1 98.5 515 ARG B C 1
ATOM 8628 O O . ARG B 1 515 ? 9.016 -22.422 18 1 98.5 515 ARG B O 1
ATOM 8635 N N . VAL B 1 516 ? 9.078 -22.516 15.773 1 98.44 516 VAL B N 1
ATOM 8636 C CA . VAL B 1 516 ? 9.852 -23.75 15.727 1 98.44 516 VAL B CA 1
ATOM 8637 C C . VAL B 1 516 ? 11.117 -23.547 14.891 1 98.44 516 VAL B C 1
ATOM 8639 O O . VAL B 1 516 ? 11.117 -22.75 13.945 1 98.44 516 VAL B O 1
ATOM 8642 N N . ASN B 1 517 ? 12.188 -24.219 15.195 1 97.62 517 A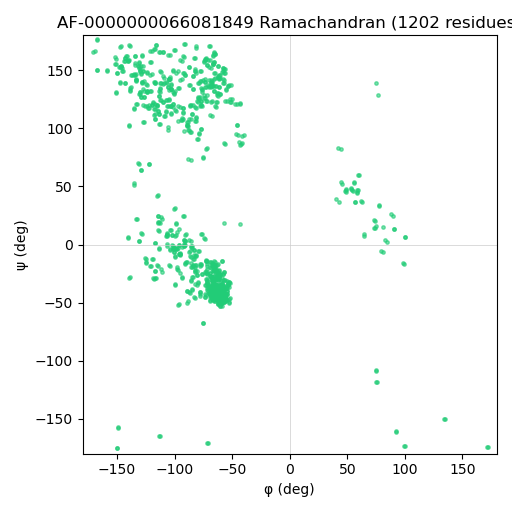SN B N 1
ATOM 8643 C CA . ASN B 1 517 ? 13.438 -24.125 14.445 1 97.62 517 ASN B CA 1
ATOM 8644 C C . ASN B 1 517 ? 14.102 -25.5 14.312 1 97.62 517 ASN B C 1
ATOM 8646 O O . ASN B 1 517 ? 15.258 -25.594 13.883 1 97.62 517 ASN B O 1
ATOM 8650 N N . LYS B 1 518 ? 13.367 -26.578 14.789 1 97.69 518 LYS B N 1
ATOM 8651 C CA . LYS B 1 518 ? 13.875 -27.938 14.68 1 97.69 518 LYS B CA 1
ATOM 8652 C C . LYS B 1 518 ? 12.852 -28.859 14.023 1 97.69 518 LYS B C 1
ATOM 8654 O O . LYS B 1 518 ? 11.648 -28.734 14.258 1 97.69 518 LYS B O 1
ATOM 8659 N N . ILE B 1 519 ? 13.359 -29.812 13.344 1 98.38 519 ILE B N 1
ATOM 8660 C CA . ILE B 1 519 ? 12.523 -30.75 12.594 1 98.38 519 ILE B CA 1
ATOM 8661 C C . ILE B 1 519 ? 11.648 -31.547 13.562 1 98.38 519 ILE B C 1
ATOM 8663 O O . ILE B 1 519 ? 10.469 -31.766 13.297 1 98.38 519 ILE B O 1
ATOM 8667 N N . GLU B 1 520 ? 12.195 -31.922 14.734 1 97.56 520 GLU B N 1
ATOM 8668 C CA . GLU B 1 520 ? 11.531 -32.812 15.672 1 97.56 520 GLU B CA 1
ATOM 8669 C C . GLU B 1 520 ? 10.312 -32.156 16.312 1 97.56 520 GLU B C 1
ATOM 8671 O O . GLU B 1 520 ? 9.453 -32.812 16.875 1 97.56 520 GLU B O 1
ATOM 8676 N N . GLN B 1 521 ? 10.195 -30.828 16.188 1 97.88 521 GLN B N 1
ATOM 8677 C CA . GLN B 1 521 ? 9.094 -30.078 16.781 1 97.88 521 GLN B CA 1
ATOM 8678 C C . GLN B 1 521 ? 7.852 -30.125 15.906 1 97.88 521 GLN B C 1
ATOM 8680 O O . GLN B 1 521 ? 6.738 -29.875 16.375 1 97.88 521 GLN B O 1
ATOM 8685 N N . LEU B 1 522 ? 7.938 -30.438 14.641 1 98.56 522 LEU B N 1
ATOM 8686 C CA . LEU B 1 522 ? 6.922 -30.188 13.617 1 98.56 522 LEU B CA 1
ATOM 8687 C C . LEU B 1 522 ? 5.684 -31.047 13.875 1 98.56 522 LEU B C 1
ATOM 8689 O O . LEU B 1 522 ? 4.559 -30.547 13.852 1 98.56 522 LEU B O 1
ATOM 8693 N N . PRO B 1 523 ? 5.863 -32.438 14.172 1 97.81 523 PRO B N 1
ATOM 8694 C CA . PRO B 1 523 ? 4.656 -33.25 14.305 1 97.81 523 PRO B CA 1
ATOM 8695 C C . PRO B 1 523 ? 3.729 -32.75 15.414 1 97.81 523 PRO B C 1
ATOM 8697 O O . PRO B 1 523 ? 2.527 -32.562 15.18 1 97.81 523 PRO B O 1
ATOM 8700 N N . ASP B 1 524 ? 4.246 -32.406 16.547 1 98.44 524 ASP B N 1
ATOM 8701 C CA . ASP B 1 524 ? 3.441 -31.953 17.688 1 98.44 524 ASP B CA 1
ATOM 8702 C C . ASP B 1 524 ? 2.824 -30.594 17.406 1 98.44 524 ASP B C 1
ATOM 8704 O O . ASP B 1 524 ? 1.633 -30.375 17.641 1 98.44 524 ASP B O 1
ATOM 8708 N N . VAL B 1 525 ? 3.607 -29.672 16.875 1 98.69 525 VAL B N 1
ATOM 8709 C CA . VAL B 1 525 ? 3.176 -28.297 16.625 1 98.69 525 VAL B CA 1
ATOM 8710 C C . VAL B 1 525 ? 2.07 -28.281 15.57 1 98.69 525 VAL B C 1
ATOM 8712 O O . VAL B 1 525 ? 1.059 -27.594 15.734 1 98.69 525 VAL B O 1
ATOM 8715 N N . PHE B 1 526 ? 2.209 -29.016 14.523 1 98.81 526 PHE B N 1
ATOM 8716 C CA . PHE B 1 526 ? 1.229 -29 13.445 1 98.81 526 PHE B CA 1
ATOM 8717 C C . PHE B 1 526 ? -0.069 -29.672 13.883 1 98.81 526 PHE B C 1
ATOM 8719 O O . PHE B 1 526 ? -1.154 -29.281 13.453 1 98.81 526 PHE B O 1
ATOM 8726 N N . GLU B 1 527 ? 0.018 -30.719 14.742 1 98.69 527 GLU B N 1
ATOM 8727 C CA . GLU B 1 527 ? -1.193 -31.312 15.289 1 98.69 527 GLU B CA 1
ATOM 8728 C C . GLU B 1 527 ? -1.938 -30.344 16.203 1 98.69 527 GLU B C 1
ATOM 8730 O O . GLU B 1 527 ? -3.168 -30.266 16.156 1 98.69 527 GLU B O 1
ATOM 8735 N N . GLN B 1 528 ? -1.192 -29.641 17 1 98.81 528 GLN B N 1
ATOM 8736 C CA . GLN B 1 528 ? -1.805 -28.625 17.859 1 98.81 528 GLN B CA 1
ATOM 8737 C C . GLN B 1 528 ? -2.441 -27.516 17.016 1 98.81 528 GLN B C 1
ATOM 8739 O O . GLN B 1 528 ? -3.551 -27.062 17.312 1 98.81 528 GLN B O 1
ATOM 8744 N N . ALA B 1 529 ? -1.706 -27.078 15.992 1 98.81 529 ALA B N 1
ATOM 8745 C CA . ALA B 1 529 ? -2.223 -26.031 15.109 1 98.81 529 ALA B CA 1
ATOM 8746 C C . ALA B 1 529 ? -3.516 -26.484 14.43 1 98.81 529 ALA B C 1
ATOM 8748 O O . ALA B 1 529 ? -4.465 -25.703 14.312 1 98.81 529 ALA B O 1
ATOM 8749 N N . LYS B 1 530 ? -3.496 -27.734 13.992 1 98.75 530 LYS B N 1
ATOM 8750 C CA . LYS B 1 530 ? -4.691 -28.297 13.367 1 98.75 530 LYS B CA 1
ATOM 8751 C C . LYS B 1 530 ? -5.875 -28.266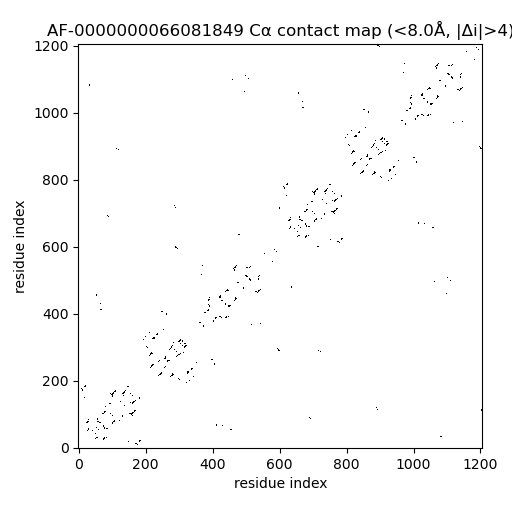 14.328 1 98.75 530 LYS B C 1
ATOM 8753 O O . LYS B 1 530 ? -6.992 -27.922 13.93 1 98.75 530 LYS B O 1
ATOM 8758 N N . ALA B 1 531 ? -5.645 -28.578 15.555 1 98.62 531 ALA B N 1
ATOM 8759 C CA . ALA B 1 531 ? -6.703 -28.578 16.562 1 98.62 531 ALA B CA 1
ATOM 8760 C C . ALA B 1 531 ? -7.227 -27.172 16.812 1 98.62 531 ALA B C 1
ATOM 8762 O O . ALA B 1 531 ? -8.438 -26.953 16.922 1 98.62 531 ALA B O 1
ATOM 8763 N N . ILE B 1 532 ? -6.355 -26.203 16.891 1 98.69 532 ILE B N 1
ATOM 8764 C CA . ILE B 1 532 ? -6.727 -24.812 17.125 1 98.69 532 ILE B CA 1
ATOM 8765 C C . ILE B 1 532 ? -7.523 -24.281 15.93 1 98.69 532 ILE B C 1
ATOM 8767 O O . ILE B 1 532 ? -8.523 -23.578 16.109 1 98.69 532 ILE B O 1
ATOM 8771 N N . ALA B 1 533 ? -7.125 -24.672 14.734 1 98.44 533 ALA B N 1
ATOM 8772 C CA . ALA B 1 533 ? -7.691 -24.141 13.492 1 98.44 533 ALA B CA 1
ATOM 8773 C C . ALA B 1 533 ? -9.047 -24.766 13.203 1 98.44 533 ALA B C 1
ATOM 8775 O O . ALA B 1 533 ? -9.625 -24.562 12.133 1 98.44 533 ALA B O 1
ATOM 8776 N N . GLN B 1 534 ? -9.57 -25.5 14.141 1 97.44 534 GLN B N 1
ATOM 8777 C CA . GLN B 1 534 ? -10.961 -25.922 14.031 1 97.44 534 GLN B CA 1
ATOM 8778 C C . GLN B 1 534 ? -11.906 -24.75 14.25 1 97.44 534 GLN B C 1
ATOM 8780 O O . GLN B 1 534 ? -13.016 -24.719 13.703 1 97.44 534 GLN B O 1
ATOM 8785 N N . HIS B 1 535 ? -11.359 -23.734 15 1 97.12 535 HIS B N 1
ATOM 8786 C CA . HIS B 1 535 ? -12.297 -22.656 15.352 1 97.12 535 HIS B CA 1
ATOM 8787 C C . HIS B 1 535 ? -11.633 -21.297 15.234 1 97.12 535 HIS B C 1
ATOM 8789 O O . HIS B 1 535 ? -12.32 -20.281 15.055 1 97.12 535 HIS B O 1
ATOM 8795 N N . GLU B 1 536 ? -10.344 -21.234 15.422 1 98.62 536 GLU B N 1
ATOM 8796 C CA . GLU B 1 536 ? -9.602 -19.984 15.484 1 98.62 536 GLU B CA 1
ATOM 8797 C C . GLU B 1 536 ? -8.383 -20.016 14.57 1 98.62 536 GLU B C 1
ATOM 8799 O O . GLU B 1 536 ? -7.855 -21.078 14.266 1 98.62 536 GLU B O 1
ATOM 8804 N N . PRO B 1 537 ? -7.984 -18.859 14.07 1 98.88 537 PRO B N 1
ATOM 8805 C CA . PRO B 1 537 ? -6.719 -18.859 13.336 1 98.88 537 PRO B CA 1
ATOM 8806 C C . PRO B 1 537 ? -5.516 -19.156 14.219 1 98.88 537 PRO B C 1
ATOM 8808 O O . PRO B 1 537 ? -5.566 -18.938 15.43 1 98.88 537 PRO B O 1
ATOM 8811 N N . VAL B 1 538 ? -4.492 -19.641 13.664 1 98.94 538 VAL B N 1
ATOM 8812 C CA . VAL B 1 538 ? -3.258 -20.016 14.352 1 98.94 538 VAL B CA 1
ATOM 8813 C C . VAL B 1 538 ? -2.059 -19.734 13.453 1 98.94 538 VAL B C 1
ATOM 8815 O O . VAL B 1 538 ? -2.188 -19.719 12.227 1 98.94 538 VAL B O 1
ATOM 8818 N N . LEU B 1 539 ? -0.923 -19.406 14.047 1 98.94 539 LEU B N 1
ATOM 8819 C CA . LEU B 1 539 ? 0.27 -19.125 13.258 1 98.94 539 LEU B CA 1
ATOM 8820 C C . LEU B 1 539 ? 1.428 -20.016 13.688 1 98.94 539 LEU B C 1
ATOM 8822 O O . LEU B 1 539 ? 1.652 -20.219 14.883 1 98.94 539 LEU B O 1
ATOM 8826 N N . ILE B 1 540 ? 2.072 -20.609 12.773 1 98.94 540 ILE B N 1
ATOM 8827 C CA . ILE B 1 540 ? 3.328 -21.328 12.961 1 98.94 540 ILE B CA 1
ATOM 8828 C C . ILE B 1 540 ? 4.469 -20.547 12.312 1 98.94 540 ILE B C 1
ATOM 8830 O O . ILE B 1 540 ? 4.527 -20.422 11.086 1 98.94 540 ILE B O 1
ATOM 8834 N N . ASP B 1 541 ? 5.328 -20.016 13.141 1 98.88 541 ASP B N 1
ATOM 8835 C CA . ASP B 1 541 ? 6.562 -19.375 12.695 1 98.88 541 ASP B CA 1
ATOM 8836 C C . ASP B 1 541 ? 7.695 -20.391 12.578 1 98.88 541 ASP B C 1
ATOM 8838 O O . ASP B 1 541 ? 8.352 -20.719 13.57 1 98.88 541 ASP B O 1
ATOM 8842 N N . ALA B 1 542 ? 7.938 -20.844 11.367 1 98.88 542 ALA B N 1
ATOM 8843 C CA . ALA B 1 542 ? 8.984 -21.844 11.117 1 98.88 542 ALA B CA 1
ATOM 8844 C C . ALA B 1 542 ? 10.297 -21.172 10.727 1 98.88 542 ALA B C 1
ATOM 8846 O O . ALA B 1 542 ? 10.43 -20.641 9.617 1 98.88 542 ALA B O 1
ATOM 8847 N N . VAL B 1 543 ? 11.273 -21.172 11.641 1 98.75 543 VAL B N 1
ATOM 8848 C CA . VAL B 1 543 ? 12.594 -20.609 11.375 1 98.75 543 VAL B CA 1
ATOM 8849 C C . VAL B 1 543 ? 13.445 -21.609 10.602 1 98.75 543 VAL B C 1
ATOM 8851 O O . VAL B 1 543 ? 13.969 -22.562 11.188 1 98.75 543 VAL B O 1
ATOM 8854 N N . ILE B 1 544 ? 13.633 -21.344 9.32 1 98.69 544 ILE B N 1
ATOM 8855 C CA . ILE B 1 544 ? 14.266 -22.312 8.438 1 98.69 544 ILE B CA 1
ATOM 8856 C C . ILE B 1 544 ? 15.617 -21.781 7.969 1 98.69 544 ILE B C 1
ATOM 8858 O O . ILE B 1 544 ? 15.922 -20.609 8.156 1 98.69 544 ILE B O 1
ATOM 8862 N N . THR B 1 545 ? 16.438 -22.672 7.395 1 97.5 545 THR B N 1
ATOM 8863 C CA . THR B 1 545 ? 17.688 -22.25 6.773 1 97.5 545 THR B CA 1
ATOM 8864 C C . THR B 1 545 ? 17.406 -21.391 5.539 1 97.5 545 THR B C 1
ATOM 8866 O O . THR B 1 545 ? 16.328 -21.453 4.965 1 97.5 545 THR B O 1
ATOM 8869 N N . GLY B 1 546 ? 18.344 -20.562 5.199 1 95.69 546 GLY B N 1
ATOM 8870 C CA . GLY B 1 546 ? 18.234 -19.719 4.023 1 95.69 546 GLY B CA 1
ATOM 8871 C C . GLY B 1 546 ? 18.828 -20.328 2.779 1 95.69 546 GLY B C 1
ATOM 8872 O O . GLY B 1 546 ? 19.188 -19.625 1.834 1 95.69 546 GLY B O 1
ATOM 8873 N N . ASP B 1 547 ? 18.906 -21.625 2.744 1 93.88 547 ASP B N 1
ATOM 8874 C CA . ASP B 1 547 ? 19.562 -22.297 1.622 1 93.88 547 ASP B CA 1
ATOM 8875 C C . ASP B 1 547 ? 18.75 -22.141 0.342 1 93.88 547 ASP B C 1
ATOM 8877 O O . ASP B 1 547 ? 17.516 -22.203 0.375 1 93.88 547 ASP B O 1
ATOM 8881 N N . ARG B 1 548 ? 19.453 -21.906 -0.731 1 94.69 548 ARG B N 1
ATOM 8882 C CA . ARG B 1 548 ? 18.812 -21.844 -2.041 1 94.69 548 ARG B CA 1
ATOM 8883 C C . ARG B 1 548 ? 18.281 -23.219 -2.465 1 94.69 548 ARG B C 1
ATOM 8885 O O . ARG B 1 548 ? 19.031 -24.188 -2.471 1 94.69 548 ARG B O 1
ATOM 8892 N N . PRO B 1 549 ? 16.969 -23.281 -2.752 1 95.88 549 PRO B N 1
ATOM 8893 C CA . PRO B 1 549 ? 16.531 -24.531 -3.375 1 95.88 549 PRO B CA 1
ATOM 8894 C C . PRO B 1 549 ? 17.266 -24.844 -4.68 1 95.88 549 PRO B C 1
ATOM 8896 O O . PRO B 1 549 ? 17.688 -23.922 -5.383 1 95.88 549 PRO B O 1
ATOM 8899 N N . LEU B 1 550 ? 17.438 -26.188 -4.977 1 95.81 550 LEU B N 1
ATOM 8900 C CA . LEU B 1 550 ? 18.141 -26.625 -6.176 1 95.81 550 LEU B CA 1
ATOM 8901 C C . LEU B 1 550 ? 17.641 -25.875 -7.406 1 95.81 550 LEU B C 1
ATOM 8903 O O . LEU B 1 550 ? 16.438 -25.828 -7.668 1 95.81 550 LEU B O 1
ATOM 8907 N N . PRO B 1 551 ? 18.531 -25.156 -8.125 1 93.88 551 PRO B N 1
ATOM 8908 C CA . PRO B 1 551 ? 18.125 -24.438 -9.336 1 93.88 551 PRO B CA 1
ATOM 8909 C C . PRO B 1 551 ? 17.953 -25.359 -10.539 1 93.88 551 PRO B C 1
ATOM 8911 O O . PRO B 1 551 ? 18.922 -25.641 -11.242 1 93.88 551 PRO B O 1
ATOM 8914 N N . ALA B 1 552 ? 16.75 -25.719 -10.836 1 92.19 552 ALA B N 1
ATOM 8915 C CA . ALA B 1 552 ? 16.469 -26.656 -11.93 1 92.19 552 ALA B CA 1
ATOM 8916 C C . ALA B 1 552 ? 16.828 -26.031 -13.281 1 92.19 552 ALA B C 1
ATOM 8918 O O . ALA B 1 552 ? 17.078 -26.75 -14.25 1 92.19 552 ALA B O 1
ATOM 8919 N N . GLU B 1 553 ? 16.875 -24.703 -13.336 1 87.56 553 GLU B N 1
ATOM 8920 C CA . GLU B 1 553 ? 17.188 -23.984 -14.57 1 87.56 553 GLU B CA 1
ATOM 8921 C C . GLU B 1 553 ? 18.703 -23.922 -14.797 1 87.56 553 GLU B C 1
ATOM 8923 O O . GLU B 1 553 ? 19.156 -23.578 -15.891 1 87.56 553 GLU B O 1
ATOM 8928 N N . LYS B 1 554 ? 19.5 -24.328 -13.773 1 89.19 554 LYS B N 1
ATOM 8929 C CA . LYS B 1 554 ? 20.953 -24.312 -13.852 1 89.19 554 LYS B CA 1
ATOM 8930 C C . LYS B 1 554 ? 21.547 -25.609 -13.312 1 89.19 554 LYS B C 1
ATOM 8932 O O . LYS B 1 554 ? 22.438 -25.594 -12.461 1 89.19 554 LYS B O 1
ATOM 8937 N N . LEU B 1 555 ? 21.062 -26.656 -13.789 1 92.06 555 LEU B N 1
ATOM 8938 C CA . LEU B 1 555 ? 21.5 -27.984 -13.32 1 92.06 555 LEU B CA 1
ATOM 8939 C C . LEU B 1 555 ? 22.938 -28.266 -13.727 1 92.06 555 LEU B C 1
ATOM 8941 O O . LEU B 1 555 ? 23.344 -27.922 -14.836 1 92.06 555 LEU B O 1
ATOM 8945 N N . ARG B 1 556 ? 23.688 -28.781 -12.781 1 94.19 556 ARG B N 1
ATOM 8946 C CA . ARG B 1 556 ? 25.031 -29.297 -13.055 1 94.19 556 ARG B CA 1
ATOM 8947 C C . ARG B 1 556 ? 25.141 -30.766 -12.656 1 94.19 556 ARG B C 1
ATOM 8949 O O . ARG B 1 556 ? 25.828 -31.109 -11.703 1 94.19 556 ARG B O 1
ATOM 8956 N N . LEU B 1 557 ? 24.422 -31.609 -13.445 1 95.75 557 LEU B N 1
ATOM 8957 C CA . LEU B 1 557 ? 24.344 -33.031 -13.141 1 95.75 557 LEU B CA 1
ATOM 8958 C C . LEU B 1 557 ? 24.891 -33.875 -14.289 1 95.75 557 LEU B C 1
ATOM 8960 O O . LEU B 1 557 ? 25.188 -35.062 -14.109 1 95.75 557 LEU B O 1
ATOM 8964 N N . ASP B 1 558 ? 24.953 -33.219 -15.469 1 94.19 558 ASP B N 1
ATOM 8965 C CA . ASP B 1 558 ? 25.297 -33.938 -16.688 1 94.19 558 ASP B CA 1
ATOM 8966 C C . ASP B 1 558 ? 26.766 -33.75 -17.062 1 94.19 558 ASP B C 1
ATOM 8968 O O . ASP B 1 558 ? 27.219 -32.594 -17.203 1 94.19 558 ASP B O 1
ATOM 8972 N N . SER B 1 559 ? 27.469 -34.781 -17.359 1 92.75 559 SER B N 1
ATOM 8973 C CA . SER B 1 559 ? 28.891 -34.75 -17.672 1 92.75 559 SER B CA 1
ATOM 8974 C C . SER B 1 559 ? 29.125 -34.125 -19.047 1 92.75 559 SER B C 1
ATOM 8976 O O . SER B 1 559 ? 30.25 -33.719 -19.375 1 92.75 559 SER B O 1
ATOM 8978 N N . ALA B 1 560 ? 28.078 -34.094 -19.812 1 91.31 560 ALA B N 1
ATOM 8979 C CA . ALA B 1 560 ? 28.203 -33.469 -21.125 1 91.31 560 ALA B CA 1
ATOM 8980 C C . ALA B 1 560 ? 28.312 -31.953 -21.031 1 91.31 560 ALA B C 1
ATOM 8982 O O . ALA B 1 560 ? 28.875 -31.312 -21.922 1 91.31 560 ALA B O 1
ATOM 8983 N N . THR B 1 561 ? 27.875 -31.422 -19.938 1 90.75 561 THR B N 1
ATOM 8984 C CA . THR B 1 561 ? 27.797 -29.969 -19.859 1 90.75 561 THR B CA 1
ATOM 8985 C C . THR B 1 561 ? 28.547 -29.453 -18.641 1 90.75 561 THR B C 1
ATOM 8987 O O . THR B 1 561 ? 28.781 -28.25 -18.5 1 90.75 561 THR B O 1
ATOM 8990 N N . SER B 1 562 ? 28.922 -30.375 -17.734 1 94.75 562 SER B N 1
ATOM 8991 C CA . SER B 1 562 ? 29.578 -29.969 -16.484 1 94.75 562 SER B CA 1
ATOM 8992 C C . SER B 1 562 ? 30.766 -30.859 -16.172 1 94.75 562 SER B C 1
ATOM 8994 O O . SER B 1 562 ? 30.719 -32.062 -16.438 1 94.75 562 SER B O 1
ATOM 8996 N N . SER B 1 563 ? 31.812 -30.234 -15.562 1 96.75 563 SER B N 1
ATOM 8997 C CA . SER B 1 563 ? 32.969 -31.016 -15.125 1 96.75 563 SER B CA 1
ATOM 8998 C C . SER B 1 563 ? 32.625 -31.922 -13.945 1 96.75 563 SER B C 1
ATOM 9000 O O . SER B 1 563 ? 31.625 -31.688 -13.258 1 96.75 563 SER B O 1
ATOM 9002 N N . ALA B 1 564 ? 33.406 -32.906 -13.781 1 96.69 564 ALA B N 1
ATOM 9003 C CA . ALA B 1 564 ? 33.219 -33.781 -12.641 1 96.69 564 ALA B CA 1
ATOM 9004 C C . ALA B 1 564 ? 33.25 -33 -11.328 1 96.69 564 ALA B C 1
ATOM 9006 O O . ALA B 1 564 ? 32.469 -33.312 -10.406 1 96.69 564 ALA B O 1
ATOM 9007 N N . ALA B 1 565 ? 34.094 -32.062 -11.297 1 97.38 565 ALA B N 1
ATOM 9008 C CA . ALA B 1 565 ? 34.219 -31.234 -10.094 1 97.38 565 ALA B CA 1
ATOM 9009 C C . ALA B 1 565 ? 32.969 -30.406 -9.867 1 97.38 565 ALA B C 1
ATOM 9011 O O . ALA B 1 565 ? 32.5 -30.25 -8.727 1 97.38 565 ALA B O 1
ATOM 9012 N N . ASP B 1 566 ? 32.469 -29.828 -10.891 1 96.88 566 ASP B N 1
ATOM 9013 C CA . ASP B 1 566 ? 31.25 -29.016 -10.805 1 96.88 566 ASP B CA 1
ATOM 9014 C C . ASP B 1 566 ? 30.047 -29.859 -10.383 1 96.88 566 ASP B C 1
ATOM 9016 O O . ASP B 1 566 ? 29.203 -29.422 -9.602 1 96.88 566 ASP B O 1
ATOM 9020 N N . ILE B 1 567 ? 29.938 -31 -10.969 1 97.56 567 ILE B N 1
ATOM 9021 C CA . ILE B 1 567 ? 28.859 -31.922 -10.641 1 97.56 567 ILE B CA 1
ATOM 9022 C C . ILE B 1 567 ? 28.922 -32.281 -9.164 1 97.56 567 ILE B C 1
ATOM 9024 O O . ILE B 1 567 ? 27.906 -32.281 -8.469 1 97.56 567 ILE B O 1
ATOM 9028 N N . GLU B 1 568 ? 30.109 -32.625 -8.719 1 97.38 568 GLU B N 1
ATOM 9029 C CA . GLU B 1 568 ? 30.281 -33 -7.312 1 97.38 568 GLU B CA 1
ATOM 9030 C C . GLU B 1 568 ? 29.922 -31.844 -6.391 1 97.38 568 GLU B C 1
ATOM 9032 O O . GLU B 1 568 ? 29.25 -32.031 -5.371 1 97.38 568 GLU B O 1
ATOM 9037 N N . ALA B 1 569 ? 30.391 -30.688 -6.746 1 97.31 569 ALA B N 1
ATOM 9038 C CA . ALA B 1 569 ? 30.078 -29.5 -5.953 1 97.31 569 ALA B CA 1
ATOM 9039 C C . ALA B 1 569 ? 28.578 -29.234 -5.914 1 97.31 569 ALA B C 1
ATOM 9041 O O . ALA B 1 569 ? 28.031 -28.875 -4.875 1 97.31 569 ALA B O 1
ATOM 9042 N N . PHE B 1 570 ? 27.953 -29.328 -7.051 1 97.12 570 PHE B N 1
ATOM 9043 C CA . PHE B 1 570 ? 26.516 -29.141 -7.16 1 97.12 570 PHE B CA 1
ATOM 9044 C C . PHE B 1 570 ? 25.781 -30.156 -6.289 1 97.12 570 PHE B C 1
ATOM 9046 O O . PHE B 1 570 ? 24.891 -29.781 -5.52 1 97.12 570 PHE B O 1
ATOM 9053 N N . LYS B 1 571 ? 26.141 -31.422 -6.434 1 97.62 571 LYS B N 1
ATOM 9054 C CA . LYS B 1 571 ? 25.5 -32.5 -5.672 1 97.62 571 LYS B CA 1
ATOM 9055 C C . LYS B 1 571 ? 25.703 -32.281 -4.172 1 97.62 571 LYS B C 1
ATOM 9057 O O . LYS B 1 571 ? 24.797 -32.562 -3.381 1 97.62 571 LYS B O 1
ATOM 9062 N N . GLN B 1 572 ? 26.859 -31.859 -3.791 1 97.38 572 GLN B N 1
ATOM 9063 C CA . GLN B 1 572 ? 27.141 -31.594 -2.381 1 97.38 572 GLN B CA 1
ATOM 9064 C C . GLN B 1 572 ? 26.297 -30.438 -1.866 1 97.38 572 GLN B C 1
ATOM 9066 O O . GLN B 1 572 ? 25.672 -30.531 -0.806 1 97.38 572 GLN B O 1
ATOM 9071 N N . ARG B 1 573 ? 26.234 -29.359 -2.629 1 96.5 573 ARG B N 1
ATOM 9072 C CA . ARG B 1 573 ? 25.531 -28.141 -2.203 1 96.5 573 ARG B CA 1
ATOM 9073 C C . ARG B 1 573 ? 24.047 -28.406 -2.012 1 96.5 573 ARG B C 1
ATOM 9075 O O . ARG B 1 573 ? 23.422 -27.859 -1.098 1 96.5 573 ARG B O 1
ATOM 9082 N N . TYR B 1 574 ? 23.516 -29.234 -2.799 1 97.62 574 TYR B N 1
ATOM 9083 C CA . TYR B 1 574 ? 22.062 -29.391 -2.809 1 97.62 574 TYR B CA 1
ATOM 9084 C C . TYR B 1 574 ? 21.656 -30.766 -2.318 1 97.62 574 TYR B C 1
ATOM 9086 O O . TYR B 1 574 ? 20.516 -31.203 -2.521 1 97.62 574 TYR B O 1
ATOM 9094 N N . GLU B 1 575 ? 22.578 -31.5 -1.75 1 96.25 575 GLU B N 1
ATOM 9095 C CA . GLU B 1 575 ? 22.344 -32.844 -1.217 1 96.25 575 GLU B CA 1
ATOM 9096 C C . GLU B 1 575 ? 21.734 -33.75 -2.277 1 96.25 575 GLU B C 1
ATOM 9098 O O . GLU B 1 575 ? 20.766 -34.469 -2.01 1 96.25 575 GLU B O 1
ATOM 9103 N N . ALA B 1 576 ? 22.281 -33.75 -3.471 1 97.56 576 ALA B N 1
ATOM 9104 C CA . ALA B 1 576 ? 21.688 -34.375 -4.641 1 97.56 576 ALA B CA 1
ATOM 9105 C C . ALA B 1 576 ? 22.562 -35.531 -5.137 1 97.56 576 ALA B C 1
ATOM 9107 O O . ALA B 1 576 ? 22.719 -35.719 -6.348 1 97.56 576 ALA B O 1
ATOM 9108 N N . GLN B 1 577 ? 23.094 -36.344 -4.227 1 96.69 577 GLN B N 1
ATOM 9109 C CA . GLN B 1 577 ? 24.078 -37.344 -4.578 1 96.69 577 GLN B CA 1
ATOM 9110 C C . GLN B 1 577 ? 23.469 -38.406 -5.52 1 96.69 577 GLN B C 1
ATOM 9112 O O . GLN B 1 577 ? 24.141 -38.875 -6.438 1 96.69 577 GLN B O 1
ATOM 9117 N N . ASP B 1 578 ? 22.219 -38.75 -5.316 1 97 578 ASP B N 1
ATOM 9118 C CA . ASP B 1 578 ? 21.594 -39.812 -6.082 1 97 578 ASP B CA 1
ATOM 9119 C C . ASP B 1 578 ? 20.812 -39.25 -7.27 1 97 578 ASP B C 1
ATOM 9121 O O . ASP B 1 578 ? 20.219 -40.031 -8.039 1 97 578 ASP B O 1
ATOM 9125 N N . LEU B 1 579 ? 20.797 -37.969 -7.422 1 97.88 579 LEU B N 1
ATOM 9126 C CA . LEU B 1 579 ? 20.031 -37.344 -8.5 1 97.88 579 LEU B CA 1
ATOM 9127 C C . LEU B 1 579 ? 20.75 -37.5 -9.836 1 97.88 579 LEU B C 1
ATOM 9129 O O . LEU B 1 579 ? 21.969 -37.312 -9.914 1 97.88 579 LEU B O 1
ATOM 9133 N N . GLN B 1 580 ? 19.984 -37.906 -10.844 1 97.44 580 GLN B N 1
ATOM 9134 C CA . GLN B 1 580 ? 20.531 -38.125 -12.18 1 97.44 580 GLN B CA 1
ATOM 9135 C C . GLN B 1 580 ? 19.828 -37.25 -13.203 1 97.44 580 GLN B C 1
ATOM 9137 O O . GLN B 1 580 ? 18.656 -36.875 -13.039 1 97.44 580 GLN B O 1
ATOM 9142 N N . PRO B 1 581 ? 20.625 -36.812 -14.227 1 97.12 581 PRO B N 1
ATOM 9143 C CA . PRO B 1 581 ? 19.969 -36.062 -15.305 1 97.12 581 PRO B CA 1
ATOM 9144 C C . PRO B 1 581 ? 19.109 -36.938 -16.203 1 97.12 581 PRO B C 1
ATOM 9146 O O . PRO B 1 581 ? 19.281 -38.156 -16.219 1 97.12 581 PRO B O 1
ATOM 9149 N N . LEU B 1 582 ? 18.188 -36.375 -16.906 1 97.75 582 LEU B N 1
ATOM 9150 C CA . LEU B 1 582 ? 17.328 -37.094 -17.859 1 97.75 582 LEU B CA 1
ATOM 9151 C C . LEU B 1 582 ? 18.156 -37.906 -18.859 1 97.75 582 LEU B C 1
ATOM 9153 O O . LEU B 1 582 ? 17.75 -38.969 -19.281 1 97.75 582 LEU B O 1
ATOM 9157 N N . SER B 1 583 ? 19.375 -37.438 -19.234 1 97.06 583 SER B N 1
ATOM 9158 C CA . SER B 1 583 ? 20.234 -38.062 -20.219 1 97.06 583 SER B CA 1
ATOM 9159 C C . SER B 1 583 ? 20.578 -39.5 -19.812 1 97.06 583 SER B C 1
ATOM 9161 O O . SER B 1 583 ? 20.703 -40.375 -20.656 1 97.06 583 SER B O 1
ATOM 9163 N N . THR B 1 584 ? 20.703 -39.719 -18.469 1 97.5 584 THR B N 1
ATOM 9164 C CA . THR B 1 584 ? 20.969 -41.062 -17.953 1 97.5 584 THR B CA 1
ATOM 9165 C C . THR B 1 584 ? 19.859 -42 -18.344 1 97.5 584 THR B C 1
ATOM 9167 O O . THR B 1 584 ? 20.109 -43.125 -18.781 1 97.5 584 THR B O 1
ATOM 9170 N N . TYR B 1 585 ? 18.641 -41.594 -18.234 1 98.19 585 TYR B N 1
ATOM 9171 C CA . TYR B 1 585 ? 17.484 -42.438 -18.484 1 98.19 585 TYR B CA 1
ATOM 9172 C C . TYR B 1 585 ? 17.188 -42.562 -19.969 1 98.19 585 TYR B C 1
ATOM 9174 O O . TYR B 1 585 ? 16.719 -43.594 -20.438 1 98.19 585 TYR B O 1
ATOM 9182 N N . LEU B 1 586 ? 17.438 -41.469 -20.734 1 97.81 586 LEU B N 1
ATOM 9183 C CA . LEU B 1 586 ? 17.344 -41.562 -22.188 1 97.81 586 LEU B CA 1
ATOM 9184 C C . LEU B 1 586 ? 18.25 -42.688 -22.703 1 97.81 586 LEU B C 1
ATOM 9186 O O . LEU B 1 586 ? 17.812 -43.562 -23.469 1 97.81 586 LEU B O 1
ATOM 9190 N N . LYS B 1 587 ? 19.453 -42.719 -22.234 1 96.94 587 LYS B N 1
ATOM 9191 C CA . LYS B 1 587 ? 20.406 -43.75 -22.625 1 96.94 587 LYS B CA 1
ATOM 9192 C C . LYS B 1 587 ? 19.922 -45.125 -22.172 1 96.94 587 LYS B C 1
ATOM 9194 O O . LYS B 1 587 ? 20.016 -46.094 -22.922 1 96.94 587 LYS B O 1
ATOM 9199 N N . GLN B 1 588 ? 19.516 -45.188 -20.984 1 97.81 588 GLN B N 1
ATOM 9200 C CA . GLN B 1 588 ? 19.031 -46.469 -20.422 1 97.81 588 GLN B CA 1
ATOM 9201 C C . GLN B 1 588 ? 17.953 -47.062 -21.297 1 97.81 588 GLN B C 1
ATOM 9203 O O . GLN B 1 588 ? 17.891 -48.281 -21.438 1 97.81 588 GLN B O 1
ATOM 9208 N N . PHE B 1 589 ? 17.125 -46.281 -21.938 1 97.62 589 PHE B N 1
ATOM 9209 C CA . PHE B 1 589 ? 15.984 -46.781 -22.688 1 97.62 589 PHE B CA 1
ATOM 9210 C C . PHE B 1 589 ? 16.234 -46.688 -24.188 1 97.62 589 PHE B C 1
ATOM 9212 O O . PHE B 1 589 ? 15.305 -46.812 -24.984 1 97.62 589 PHE B O 1
ATOM 9219 N N . GLY B 1 590 ? 17.422 -46.344 -24.562 1 96.25 590 GLY B N 1
ATOM 9220 C CA . GLY B 1 590 ? 17.844 -46.469 -25.953 1 96.25 590 GLY B CA 1
ATOM 9221 C C . GLY B 1 590 ? 17.547 -45.219 -26.766 1 96.25 590 GLY B C 1
ATOM 9222 O O . GLY B 1 590 ? 17.359 -45.281 -27.984 1 96.25 590 GLY B O 1
ATOM 9223 N N . LEU B 1 591 ? 17.438 -44.062 -26.125 1 96.31 591 LEU B N 1
ATOM 9224 C CA . LEU B 1 591 ? 17.25 -42.812 -26.828 1 96.31 591 LEU B CA 1
ATOM 9225 C C . LEU B 1 591 ? 18.5 -41.938 -26.734 1 96.31 591 LEU B C 1
ATOM 9227 O O . LEU B 1 591 ? 19.156 -41.906 -25.688 1 96.31 591 LEU B O 1
ATOM 9231 N N . ASP B 1 592 ? 18.797 -41.219 -27.75 1 95 592 ASP B N 1
ATOM 9232 C CA . ASP B 1 592 ? 19.938 -40.312 -27.75 1 95 592 ASP B CA 1
ATOM 9233 C C . ASP B 1 592 ? 19.594 -39.031 -26.984 1 95 592 ASP B C 1
ATOM 9235 O O . ASP B 1 592 ? 18.469 -38.531 -27.047 1 95 592 ASP B O 1
ATOM 9239 N N . ASP B 1 593 ? 20.578 -38.594 -26.25 1 93.88 593 ASP B N 1
ATOM 9240 C CA . ASP B 1 593 ? 20.484 -37.25 -25.672 1 93.88 593 ASP B CA 1
ATOM 9241 C C . ASP B 1 593 ? 20.781 -36.188 -26.719 1 93.88 593 ASP B C 1
ATOM 9243 O O . ASP B 1 593 ? 21.875 -36.125 -27.266 1 93.88 593 ASP B O 1
ATOM 9247 N N . LEU B 1 594 ? 19.844 -35.312 -26.984 1 92.81 594 LEU B N 1
ATOM 9248 C CA . LEU B 1 594 ? 20 -34.312 -28.031 1 92.81 594 LEU B CA 1
ATOM 9249 C C . LEU B 1 594 ? 20.844 -33.156 -27.562 1 92.81 594 LEU B C 1
ATOM 9251 O O . LEU B 1 594 ? 21.156 -32.25 -28.328 1 92.81 594 LEU B O 1
ATOM 9255 N N . GLN B 1 595 ? 21.266 -33.094 -26.25 1 87.62 595 GLN B N 1
ATOM 9256 C CA . GLN B 1 595 ? 22.109 -32.094 -25.641 1 87.62 595 GLN B CA 1
ATOM 9257 C C . GLN B 1 595 ? 21.516 -30.688 -25.812 1 87.62 595 GLN B C 1
ATOM 9259 O O . GLN B 1 595 ? 22.25 -29.734 -26.078 1 87.62 595 GLN B O 1
ATOM 9264 N N . HIS B 1 596 ? 20.219 -30.578 -25.75 1 86.62 596 HIS B N 1
ATOM 9265 C CA . HIS B 1 596 ? 19.516 -29.312 -25.844 1 86.62 596 HIS B CA 1
ATOM 9266 C C . HIS B 1 596 ? 19.297 -28.703 -24.453 1 86.62 596 HIS B C 1
ATOM 9268 O O . HIS B 1 596 ? 19.266 -29.422 -23.453 1 86.62 596 HIS B O 1
ATOM 9274 N N . GLN B 1 597 ? 19.312 -27.328 -24.375 1 79.69 597 GLN B N 1
ATOM 9275 C CA . GLN B 1 597 ? 19.016 -26.594 -23.141 1 79.69 597 GLN B CA 1
ATOM 9276 C C . GLN B 1 597 ? 18.016 -25.469 -23.406 1 79.69 597 GLN B C 1
ATOM 9278 O O . GLN B 1 597 ? 17.859 -25.031 -24.547 1 79.69 597 GLN B O 1
ATOM 9283 N N . ILE B 1 598 ? 17.297 -25.141 -22.344 1 79.88 598 ILE B N 1
ATOM 9284 C CA . ILE B 1 598 ? 16.438 -23.953 -22.391 1 79.88 598 ILE B CA 1
ATOM 9285 C C . ILE B 1 598 ? 17.141 -22.781 -21.734 1 79.88 598 ILE B C 1
ATOM 9287 O O . ILE B 1 598 ? 17.953 -22.969 -20.828 1 79.88 598 ILE B O 1
ATOM 9291 N N . GLY B 1 599 ? 16.891 -21.547 -22.219 1 78.06 599 GLY B N 1
ATOM 9292 C CA . GLY B 1 599 ? 17.484 -20.344 -21.656 1 78.06 599 GLY B CA 1
ATOM 9293 C C . GLY B 1 599 ? 16.891 -19.953 -20.328 1 78.06 599 GLY B C 1
ATOM 9294 O O . GLY B 1 599 ? 15.797 -20.391 -19.969 1 78.06 599 GLY B O 1
ATOM 9295 N N . GLN B 1 600 ? 17.594 -19.141 -19.531 1 70.88 600 GLN B N 1
ATOM 9296 C CA . GLN B 1 600 ? 17.172 -18.766 -18.188 1 70.88 600 GLN B CA 1
ATOM 9297 C C . GLN B 1 600 ? 16.234 -17.547 -18.234 1 70.88 600 GLN B C 1
ATOM 9299 O O . GLN B 1 600 ? 15.562 -17.25 -17.25 1 70.88 600 GLN B O 1
ATOM 9304 N N . GLY B 1 601 ? 15.945 -16.984 -19.188 1 65 601 GLY B N 1
ATOM 9305 C CA . GLY B 1 601 ? 15.039 -15.844 -19.25 1 65 601 GLY B CA 1
ATOM 9306 C C . GLY B 1 601 ? 15.664 -14.547 -18.781 1 65 601 GLY B C 1
ATOM 9307 O O . GLY B 1 601 ? 16.734 -14.547 -18.188 1 65 601 GLY B O 1
ATOM 9308 N N . GLY B 1 602 ? 15.656 -13.438 -19.422 1 60.97 602 GLY B N 1
ATOM 9309 C CA . GLY B 1 602 ? 16.156 -12.07 -19.469 1 60.97 602 GLY B CA 1
ATOM 9310 C C . GLY B 1 602 ? 16.141 -11.375 -18.125 1 60.97 602 GLY B C 1
ATOM 9311 O O . GLY B 1 602 ? 16.078 -10.148 -18.047 1 60.97 602 GLY B O 1
ATOM 9312 N N . PHE B 1 603 ? 16.031 -12.125 -17 1 59.81 603 PHE B N 1
ATOM 9313 C CA . PHE B 1 603 ? 16.156 -11.328 -15.789 1 59.81 603 PHE B CA 1
ATOM 9314 C C . PHE B 1 603 ? 17.609 -11.086 -15.445 1 59.81 603 PHE B C 1
ATOM 9316 O O . PHE B 1 603 ? 18.484 -11.883 -15.805 1 59.81 603 PHE B O 1
#

Foldseek 3Di:
DPPPPPDPFKDQLLLLQVVLCVLLPAAEAEFADDDQAVLNVVSCVVVVVRHPYFYFPFQCLRLLLQLLLQVVPVGEREYEAEAAPGVVRNVLSQQLQAQVLAFYEYEYGAAAPVCAPVPDDSHDDPQVVCVVSAPAGEEDDASLCSNVSSLVQRVSSSVRSHYHYYYYGSVNSRDMDGPVRHDHCSVVDDDDDWFAWDLVLLVVVLVVLLPFQQEAEEEECLCLVQLVLVLVLCQQSLHAYEYDLQSPQSHWPVSLRYQFYDFFLGQLLHQQSLQVGQEYEYEQDQPVQCQQFVSNVNHNAYEYEHCDPVRVCPRHRHPGYINTRRNNSSVSSVVVGGHDDHHLNSQLSSVQSVLSLVLLVVVCVDQWDWFAVQVLLNLVQVLADLQEEEEEFAAVRSSNCSRRHGHHSSYHYDYSRPSRDQQSQVSSQVSCCVVPVPHAYEREHEPVSCVVRVSRLLSQQVVQRLYEYEYAYAQFRLRVQVVCVVPVVNDDDPTGHDDDDSCVSNVVSPAHEEEDTISNCSNVRSVVSSVCSVGGYYYYYYHGHSQHAQRSLDDAADVVVHPPVSNVVSCVSNVNPSNHHSQVSCVVSPHHDPPGGTGNGDD/DPPPPPDDFKDQLLLLQVVLCVLQPAAEAEFADDPQAVLNVVSCVVVVVRHPYFYFPFQCLRLLLQLLLQVVPVGEREYEAEAAPGVLRNVLSQQLQAVVLAFYEYEYGAAAPVCAPVPDDSHDDPQVVCVVSAPAGDEDDASLCSNVSSLVQRVSSSVRSHYHYYYYGSVSSRDMDGPPRHDHCSVVDDDDDWFAWDLVLLVVVLVVLLPWQQEAEEEECLCLVQLVLVLVLCQQSLHAYEYDLQSPQSHWPVSLRYQFYDFFLHQLLHQQSLQVGQEYEYEQDQPVQCQQFVSNVNHNAYEYEHCDPVRVCPRHRHPGYINTRRNNSSVSSVVVGGHDDHHLNSQLSSVQSVLSLVLLVVVCPDQWDWFAPQVLLVLVQVLADLQEEEEEFAAVRSSNCSRRHGHHSSYHYDYSRPSRDQQSQVSSQVSCCVVPVPHAYEREHEPVSCVVRVSRLLSQQVVQRLYEYEYAYAQFRLRVLVVCVVPVVNDDDPTGHDDDDSCVSNVVSPAHEEEDTISNCSNVRSVVSSVCSVGGYYYYYYHGHSQHAQRSLDDQADVVVHPPVSNVVSCVSRVNVSNHHSQVSCVVSPHHDPPGGTGNGDD

Solvent-accessible surface area (backbone atoms only — not comparable to full-atom values): 59831 Å² total; per-residue (Å²): 133,80,76,70,74,74,74,70,69,58,35,42,23,19,45,47,38,52,49,36,42,43,59,63,66,38,48,55,35,21,21,49,76,29,73,23,30,42,32,54,48,52,24,43,62,76,41,46,90,64,32,39,82,43,66,44,55,41,32,35,46,14,20,30,15,14,29,32,32,8,69,75,67,74,42,70,11,32,20,36,16,15,33,50,40,37,39,51,38,24,47,56,14,42,41,40,17,36,58,63,49,26,21,26,41,37,45,24,17,22,54,21,75,90,46,56,93,65,63,26,71,38,44,67,87,60,62,58,63,41,56,74,53,27,83,37,73,48,68,59,87,46,39,69,51,39,30,51,52,52,43,50,33,52,52,48,8,60,74,63,24,15,21,11,35,41,32,37,30,26,56,32,29,69,34,76,26,56,50,82,67,59,71,56,63,44,87,68,65,73,83,79,80,75,48,68,51,59,65,68,56,44,50,54,48,44,51,51,59,72,70,42,80,32,47,35,36,40,32,16,58,58,29,57,86,18,25,67,48,51,54,48,45,24,63,28,60,42,33,40,36,31,28,43,64,85,25,61,24,36,50,40,56,77,42,65,47,46,32,41,14,49,55,84,56,34,30,53,50,22,37,56,47,52,22,62,19,36,25,37,42,35,29,21,55,76,64,46,52,30,65,58,10,42,45,58,74,61,39,76,41,33,32,38,30,28,72,49,77,85,58,65,54,64,64,45,82,56,73,43,72,38,74,11,30,40,45,57,37,46,47,55,43,53,72,73,58,68,73,47,72,87,42,49,54,38,52,18,49,36,52,37,35,52,47,51,51,51,51,54,46,58,57,31,65,53,65,70,62,81,21,42,70,47,40,53,36,43,50,49,56,71,71,52,53,79,52,24,34,37,14,32,19,44,48,49,48,43,38,49,43,68,70,51,48,80,40,34,61,60,32,46,72,49,64,46,77,46,40,48,38,60,28,40,10,59,25,24,29,52,29,45,37,72,77,37,70,88,46,52,35,31,20,41,22,33,45,57,20,41,45,55,44,50,54,39,56,35,37,31,48,70,68,46,36,34,31,40,32,37,32,47,32,43,43,41,42,56,44,50,42,53,50,29,57,75,70,43,85,69,54,83,68,78,35,68,54,74,69,63,42,55,29,37,37,33,44,16,34,73,29,56,51,40,72,45,58,44,46,76,51,43,68,62,51,50,52,51,42,53,60,47,26,72,58,29,34,26,35,40,28,36,40,28,58,71,71,76,72,79,53,46,64,64,69,40,64,44,74,90,82,30,53,72,66,49,24,50,50,44,21,62,74,56,71,36,78,86,57,74,41,57,56,61,33,25,49,73,49,74,39,82,69,83,82,56,75,51,51,83,38,68,114,133,80,78,71,75,76,74,73,68,58,36,40,23,18,45,46,38,52,50,34,42,42,59,62,65,38,47,54,37,22,22,49,76,30,74,24,29,42,32,53,49,52,24,43,62,76,42,46,90,64,33,39,79,42,67,45,56,41,33,35,46,13,20,30,15,13,30,33,32,7,71,75,68,74,42,71,11,33,20,36,17,14,32,51,40,38,40,51,39,24,48,57,14,43,43,40,17,35,59,62,48,26,19,26,41,37,45,24,17,21,55,21,76,90,45,58,92,63,64,27,72,37,44,67,87,60,63,57,65,42,56,75,54,28,82,36,71,49,70,59,86,48,40,69,51,38,31,50,52,51,42,51,32,53,53,49,7,59,74,63,23,15,22,11,37,42,32,38,30,26,56,35,28,69,34,77,28,57,51,82,66,60,70,57,61,45,85,69,64,73,83,80,80,77,48,68,51,57,66,67,56,45,51,53,49,44,53,52,59,71,68,42,79,33,46,34,37,40,31,16,59,57,28,58,87,18,25,67,48,50,54,48,46,25,64,30,60,42,32,39,36,30,30,41,63,84,25,62,24,34,52,40,56,78,43,66,46,46,32,42,13,47,54,86,57,35,29,52,50,21,36,57,47,51,21,62,19,37,24,38,40,36,29,22,54,77,63,48,52,30,66,58,9,43,45,61,74,60,39,76,39,34,31,37,30,29,71,48,76,84,56,66,54,65,65,47,84,56,74,44,73,40,76,11,30,40,44,57,37,45,48,55,42,53,74,74,57,69,72,49,74,84,42,49,54,38,52,18,49,36,51,38,34,51,46,52,51,50,51,53,46,59,56,32,64,54,66,69,62,82,19,42,68,46,40,53,36,42,48,48,56,70,70,51,53,79,52,24,34,37,13,32,19,43,50,51,47,44,39,48,42,69,71,52,49,79,38,32,63,62,32,47,72,50,64,46,77,48,41,49,37,61,28,42,9,58,25,24,31,53,28,46,36,73,77,37,71,87,45,52,35,29,22,39,21,32,45,57,20,41,47,56,43,51,56,38,56,35,37,32,47,69,67,46,37,34,30,42,34,38,33,46,31,43,43,38,43,56,44,49,43,53,50,29,54,73,70,43,83,65,55,79,67,80,34,67,53,74,68,63,42,55,30,38,37,32,45,15,34,73,29,56,52,40,72,46,54,43,44,75,50,44,69,63,51,51,53,52,42,55,60,48,26,73,58,29,33,28,35,38,28,37,42,28,60,70,70,75,74,78,52,49,64,65,68,42,64,43,74,90,82,27,52,71,66,51,25,52,51,44,21,61,76,58,72,36,79,85,54,73,42,58,55,60,33,25,50,74,50,74,39,84,69,83,83,56,75,50,51,83,36,67,111

Radius of gyration: 32.5 Å; Cα contacts (8 Å, |Δi|>4): 2949; chains: 2; bounding box: 117×101×77 Å

Nearest PDB structures (foldseek):
  2ez4-assembly1_A  TM=9.973E-01  e=0.000E+00  Lactiplantibacillus plantarum
  6haf-assembly1_A  TM=9.974E-01  e=0.000E+00  Lactiplantibacillus plantarum
  4fee-assembly1_A  TM=9.973E-01  e=0.000E+00  Lactiplantibacillus plantarum JDM1
  1pox-assembly1_A  TM=9.969E-01  e=0.000E+00  Lactiplantibacillus plantarum
  1y9d-assembly1_C  TM=9.950E-01  e=6.935E-102  Lactiplantibacillus plantarum

InterPro domains:
  IPR000399 TPP-binding enzyme, conserved site [PS00187] (430-449)
  IPR011766 Thiamine pyrophosphate enzyme, TPP-binding [PF02775] (393-541)
  IPR012000 Thiamine pyrophosphate enzyme, central domain [PF00205] (203-333)
  IPR012001 Thiamine pyrophosphate enzyme, N-terminal TPP-binding domain [PF02776] (14-126)
  IPR014092 Pyruvate oxidase [TIGR02720] (13-588)
  IPR029035 DHS-like NAD/FAD-binding domain superfamily [SSF52467] (194-365)
  IPR029061 Thiamin diphosphate-binding fold [SSF52518] (2-182)
  IPR029061 Thiamin diphosphate-binding fold [SSF52518] (368-588)
  IPR047210 Pyruvate oxidase POXB-like, pyrimidine-binding domain [cd07039] (13-176)
  IPR047211 Pyruvate oxidase/Pyruvate dehydrogenase [ubiquinone]-like [PTHR42981] (13-587)
  IPR047212 Pyruvate oxidase POXB-like, PP-binding domain [cd02014] (370-550)

pLDDT: mean 95.18, std 8.08, range [24.42, 98.94]

Secondary structure (DSSP, 8-state):
---------EEEHHHHHHHHHHHTT--EEEE---GGGHHHHHHHHHTTTTSEEEE-SSHHHHHHHHHHHHHHHSSPEEEEE-TTHHHHTTHHHHHHHHHHT--EEEEEEE--TTTTTS--TT----HHHHTTT-SEEEE---TTTHHHHHHHHHHHHHHHTSEEEEEEETTSTTSEEETTS----GGG--PPPPPPPPHHHHHHHHHHHHH-SSEEEEE-GGGTT-HHHHHHHHHHHT--EEE-GGGTTSS-TT-TTB----SSS--HHHHHHHHH-SEEEEES---TTTTTTTTTTT-SEEEEEES-GGGTTTSS--SEEEES-HHHHHHHHHTT--PPPP-HHHHHHHHHHHHHHHHHHHHHT--SSB--HHHHHHHHHHH--TT-EEEE-SSHHHHHHHHH----TT-EEE---SS--TT-HHHHHHHHHHH-TTS-EEEEEEHHHHHHHGGGHHHHHHTT--EEEEEEE-SB-HHHHHHHHHHSTT---S-B-----HHHHHHHTT-EEEEE-BGGGHHHHHHHHHHHTTTS-EEEEEE---PPP--GGG----TTTS-HHHHHHHHHHTT-TT---HHHHHHHTT-------------/--------SEEEHHHHHHHHHHHTT--EEEE---GGGHHHHHHHHHTTTTSEEEE-SSHHHHHHHHHHHHHHHSSPEEEEE-TTHHHHTTHHHHHHHHHHT--EEEEEEE--TTTTTS--TT----HHHHTTT-SEEEE---TTTHHHHHHHHHHHHHHHTSEEEEEEETTSTTSEEETTS----GGG--PPPPPPPPHHHHHHHHHHHHH-SSEEEEE-GGGTT-HHHHHHHHHHHT--EEE-GGGTTSS-TT-TTB----SSS--HHHHHHHHH-SEEEEES---TTTTTTTTTTT-SEEEEEES-GGGTTTSS--SEEEES-HHHHHHHHHTT--PPPP-HHHHHHHHHHHHHHHHHHHHHT--SSB--HHHHHHHHHHH--TT-EEEE-SSHHHHHHHHH----TT-EEE---SS--TT-HHHHHHHHHHH-TTS-EEEEEEHHHHHHHGGGHHHHHHTT--EEEEEEE-SB-HHHHHHHHHHSTT---S-B-----HHHHHHHTT-EEEEE-BGGGHHHHHHHHHHHTTTS-EEEEEE---PPPP-GGG----TTTS-HHHHHHHHHHTT-TT---HHHHHHHTT-------------

Organism: Lactiplantibacillus plantarum (strain ATCC BAA-793 / NCIMB 8826 / WCFS1) (NCBI:txid220668)